Protein 4DIP (pdb70)

Sequence (1201 aa):
MGALIPEEPEVKIEVLQKPFICHRKTKGGDLMLVHYEGYLEKDGSLFHSTHKHNNGQPIWFTLGILEALKGWDQGLKGMCCVGEKRKLIIPPALGYGKEEGKKGKIPPESTLIFNIDLLEIRNGPMGALIPEPEVKIEEVLQKPFICHRKTKGGDLMLVHYEGYLEKDGSLFHSTHKHNNGQPIWFTLGILEALKGWDQGLKGMCCVGEKRKLIIPPALGYGKEGKGKIPPESTLIFNIDLLEEIRNGPGALIPEPEVKIEVLQKPFFICHRKTKGGDLMLVHYEGYLEKDGSLFHSTHKHNNGQPIWFTLGILEALKGWDQGLKGMCVGEKRKLIIPPALGYGKEGKKGKIPPESTLIFNIDLLEIRNGPGALIPEPEVKKIEVLQKPFICHRKTKGGDLMLVHYEGYLEKDGSLFHSTHKHNNGQPIWFTLGILEALKGWDQGLKGMCCVGEKRKLIIPPALGYGKEGKGKIPPESTLIFNIDLLEIRNGPGALIPEPEVVKIEVLQKPFICHRKTKGGDLMLVHYEGYLEKDGSLFHSTHKHNNGQQPIWFTLGILEALKGWDQGLKGMCCVGEKRKLIIPPALGYGKEGKGKIPPESTLIFNIDLLEIRNGPGALIPEPEVVKIEVLQKPFICHHRKTKGGDLMLVHYEGYLEKDGSLFHSTHKHNNGQPIWFTLGILEALKGWDQGLKGMCVGEKRKLIIPPALGYGKEGKGKIPPESSTLIFNIDLLEIRNGPGALIPEPEVVKKIEVLQKPFICHRKTKGGDLMLVHYEGYLEKDGSLFHSTHKHNNNGQPIWFTLGILEALKGWDQGLKGMCVGEKRKLIIPPALGYGKEGKGKIPPESTLIFNIDLLEIRNGPGALIPEPEVKIEVLQKPFICHRKTKGGDLMLVHYEGYLEKDGSLFHSTHKHNNGQPIWFTLGILEALKGWDQGLKGMCVGEKRKLIIPPALGYGKEGKGKIPPESTLIFNIDLLEIRNGSMGALIPEPEVKIEVLQKPFICHRKTKGGDLMLVHYEGYLEKDGSLFHSTHKHNNGQPIWFTLGILEALKGWDQGLKGMCCVGEKRKLIIPPALGYGKEGKGKIPPESTLIFNIDLLEIRNGGALIPEPEVVKIEVLQKPFICHRKTKGGDLMLVHYEGYLEKDGSLFHSTHKHNNGQPIWFTLGILEALKGWDQGLKGMCCVGEKRKLIIPPALGYGKEGKGKIPPESTLIFNIDLLEIRNG

GO terms:
  GO:0005788 endoplasmic reticulum lumen (C, TAS)
  GO:0005515 protein binding (F, IPI)
  GO:0003755 peptidyl-prolyl cis-trans isomerase activity (F, EXP)

InterPro domains:
  IPR001179 FKBP-type peptidyl-prolyl cis-trans isomerase domain [PF00254] (38-132)
  IPR001179 FKBP-type peptidyl-prolyl cis-trans isomerase domain [PS50059] (45-135)
  IPR002048 EF-hand domain [PS50222] (135-170)
  IPR002048 EF-hand domain [PS50222] (179-211)
  IPR011992 EF-hand domain pair [SSF47473] (112-205)
  IPR018247 EF-Hand 1, calcium-binding site [PS00018] (192-204)
  IPR046357 Peptidyl-prolyl cis-trans isomerase domain superfamily [G3DSA:3.10.50.40] (16-137)
  IPR052273 Peptidyl-prolyl cis-trans isomerase FKBP [PTHR46222] (11-211)

B-factor: mean 20.37, std 9.78, range [6.03, 102.97]

Nearest PDB structures (foldseek):
  4dip-assembly8_H  TM=1.003E+00  e=5.293E-23  Homo sapiens
  4msp-assembly1_B  TM=9.645E-01  e=1.695E-21  Homo sapiens
  8pja-assembly1_A  TM=9.223E-01  e=4.674E-10  Homo sapiens
  8ba6-assembly1_A  TM=9.110E-01  e=1.593E-09  Homo sapiens
  8pc2-assembly2_H  TM=9.230E-01  e=2.716E-09  Homo sapiens

Structure (mmCIF, N/CA/C/O backbone):
data_4DIP
#
_entry.id   4DIP
#
_cell.length_a   63.120
_cell.length_b   64.060
_cell.length_c   80.810
_cell.angle_alpha   81.23
_cell.angle_beta   75.21
_cell.angle_gamma   73.38
#
_symmetry.space_group_name_H-M   'P 1'
#
loop_
_entity.id
_entity.type
_entity.pdbx_description
1 polymer 'Peptidyl-prolyl cis-trans isomerase FKBP14'
2 non-polymer 'SODIUM ION'
3 non-polymer 'PHOSPHATE ION'
4 water water
#
loop_
_atom_site.group_PDB
_atom_site.id
_atom_site.type_symbol
_atom_site.label_atom_id
_atom_site.label_alt_id
_atom_site.label_comp_id
_atom_site.label_asym_id
_atom_site.label_entity_id
_atom_site.label_seq_id
_atom_site.pdbx_PDB_ins_code
_atom_site.Cartn_x
_atom_site.Cartn_y
_atom_site.Cartn_z
_atom_site.occupancy
_atom_site.B_iso_or_equiv
_atom_site.auth_seq_id
_atom_site.auth_comp_id
_atom_site.auth_asym_id
_atom_site.auth_atom_id
_atom_site.pdbx_PDB_model_num
ATOM 1 N N . MET A 1 5 ? -49.115 21.648 -60.775 1.00 37.16 18 MET A N 1
ATOM 2 C CA . MET A 1 5 ? -48.787 22.825 -61.649 1.00 36.91 18 MET A CA 1
ATOM 3 C C . MET A 1 5 ? -47.310 23.230 -61.658 1.00 32.03 18 MET A C 1
ATOM 4 O O . MET A 1 5 ? -46.846 24.104 -60.859 1.00 26.00 18 MET A O 1
ATOM 9 N N . GLY A 1 6 ? -46.607 22.602 -62.618 1.00 30.15 19 GLY A N 1
ATOM 10 C CA . GLY A 1 6 ? -45.190 22.870 -62.949 1.00 26.22 19 GLY A CA 1
ATOM 11 C C . GLY A 1 6 ? -44.842 24.344 -63.109 1.00 20.97 19 GLY A C 1
ATOM 12 O O . GLY A 1 6 ? -43.728 24.753 -62.788 1.00 18.20 19 GLY A O 1
ATOM 13 N N . ALA A 1 7 ? -45.791 25.137 -63.608 1.00 18.84 20 ALA A N 1
ATOM 14 C CA . ALA A 1 7 ? -45.529 26.536 -63.862 1.00 17.94 20 ALA A CA 1
ATOM 15 C C . ALA A 1 7 ? -45.158 27.318 -62.596 1.00 16.52 20 ALA A C 1
ATOM 16 O O . ALA A 1 7 ? -44.447 28.336 -62.671 1.00 16.78 20 ALA A O 1
ATOM 18 N N . LEU A 1 8 ? -45.624 26.848 -61.439 1.00 15.53 21 LEU A N 1
ATOM 19 C CA . LEU A 1 8 ? -45.385 27.524 -60.134 1.00 16.00 21 LEU A CA 1
ATOM 20 C C . LEU A 1 8 ? -44.193 26.950 -59.337 1.00 15.02 21 LEU A C 1
ATOM 21 O O . LEU A 1 8 ? -43.998 27.304 -58.173 1.00 15.93 21 LEU A O 1
ATOM 26 N N . ILE A 1 9 ? -43.445 26.029 -59.935 1.00 14.57 22 ILE A N 1
ATOM 27 C CA . ILE A 1 9 ? -42.296 25.426 -59.258 1.00 14.19 22 ILE A CA 1
ATOM 28 C C . ILE A 1 9 ? -41.055 26.207 -59.713 1.00 13.68 22 ILE A C 1
ATOM 29 O O . ILE A 1 9 ? -40.743 26.204 -60.894 1.00 13.60 22 ILE A O 1
ATOM 34 N N . PRO A 1 10 ? -40.368 26.847 -58.792 1.00 13.55 23 PRO A N 1
ATOM 35 C CA . PRO A 1 10 ? -39.183 27.583 -59.182 1.00 13.78 23 PRO A CA 1
ATOM 36 C C . PRO A 1 10 ? -37.969 26.642 -59.453 1.00 13.79 23 PRO A C 1
ATOM 37 O O . PRO A 1 10 ? -37.962 25.486 -59.034 1.00 13.81 23 PRO A O 1
ATOM 41 N N . GLU A 1 11 ? -37.012 27.134 -60.198 1.00 14.61 24 GLU A N 1
ATOM 42 C CA A GLU A 1 11 ? -35.749 26.436 -60.413 0.50 15.73 24 GLU A CA 1
ATOM 43 C CA B GLU A 1 11 ? -35.740 26.431 -60.407 0.50 16.06 24 GLU A CA 1
ATOM 44 C C . GLU A 1 11 ? -34.969 26.393 -59.081 1.00 14.79 24 GLU A C 1
ATOM 45 O O . GLU A 1 11 ? -35.039 27.329 -58.309 1.00 13.37 24 GLU A O 1
ATOM 56 N N . PRO A 1 12 ? -34.261 25.292 -58.811 1.00 15.31 25 PRO A N 1
ATOM 57 C CA . PRO A 1 12 ? -33.402 25.253 -57.634 1.00 14.98 25 PRO A CA 1
ATOM 58 C C . PRO A 1 12 ? -32.461 26.447 -57.641 1.00 14.07 25 PRO A C 1
ATOM 59 O O . PRO A 1 12 ? -31.924 26.819 -58.706 1.00 14.76 25 PRO A O 1
ATOM 63 N N . GLU A 1 13 ? -32.274 27.066 -56.486 1.00 12.99 26 GLU A N 1
ATOM 64 C CA . GLU A 1 13 ? -31.446 28.239 -56.382 1.00 13.19 26 GLU A CA 1
ATOM 65 C C . GLU A 1 13 ? -30.768 28.277 -55.004 1.00 12.53 26 GLU A C 1
ATOM 66 O O . GLU A 1 13 ? -31.378 27.909 -54.017 1.00 11.39 26 GLU A O 1
ATOM 72 N N . VAL A 1 14 ? -29.508 28.685 -54.981 1.00 12.84 27 VAL A N 1
ATOM 73 C CA . VAL A 1 14 ? -28.763 28.848 -53.722 1.00 13.54 27 VAL A CA 1
ATOM 74 C C . VAL A 1 14 ? -29.236 30.106 -52.992 1.00 14.18 27 VAL A C 1
ATOM 75 O O . VAL A 1 14 ? -29.525 31.124 -53.614 1.00 16.59 27 VAL A O 1
ATOM 79 N N . LYS A 1 15 ? -29.311 30.055 -51.665 1.00 14.63 28 LYS A N 1
ATOM 80 C CA . LYS A 1 15 ? -29.445 31.266 -50.845 1.00 15.93 28 LYS A CA 1
ATOM 81 C C . LYS A 1 15 ? -28.042 31.712 -50.441 1.00 15.78 28 LYS A C 1
ATOM 82 O O . LYS A 1 15 ? -27.263 30.932 -49.928 1.00 13.52 28 LYS A O 1
ATOM 88 N N . ILE A 1 16 ? -27.747 32.972 -50.674 1.00 18.12 29 ILE A N 1
ATOM 89 C CA . ILE A 1 16 ? -26.453 33.541 -50.358 1.00 19.76 29 ILE A CA 1
ATOM 90 C C . ILE A 1 16 ? -26.621 34.527 -49.207 1.00 22.09 29 ILE A C 1
ATOM 91 O O . ILE A 1 16 ? -27.430 35.441 -49.292 1.00 24.04 29 ILE A O 1
ATOM 96 N N . GLU A 1 17 ? -25.873 34.338 -48.131 1.00 21.53 30 GLU A N 1
ATOM 97 C CA . GLU A 1 17 ? -25.805 35.308 -47.070 1.00 25.11 30 GLU A CA 1
ATOM 98 C C . GLU A 1 17 ? -24.375 35.790 -46.979 1.00 23.54 30 GLU A C 1
ATOM 99 O O . GLU A 1 17 ? -23.449 35.000 -46.864 1.00 22.12 30 GLU A O 1
ATOM 105 N N . VAL A 1 18 ? -24.183 37.091 -46.917 1.00 20.64 31 VAL A N 1
ATOM 106 C CA . VAL A 1 18 ? -22.850 37.640 -46.745 1.00 19.43 31 VAL A CA 1
ATOM 107 C C . VAL A 1 18 ? -22.604 37.790 -45.227 1.00 20.96 31 VAL A C 1
ATOM 108 O O . VAL A 1 18 ? -23.277 38.569 -44.567 1.00 21.82 31 VAL A O 1
ATOM 112 N N . LEU A 1 19 ? -21.651 37.020 -44.703 1.00 19.57 32 LEU A N 1
ATOM 113 C CA . LEU A 1 19 ? -21.364 36.999 -43.261 1.00 20.41 32 LEU A CA 1
ATOM 114 C C . LEU A 1 19 ? -20.380 38.069 -42.874 1.00 18.84 32 LEU A C 1
ATOM 115 O O . LEU A 1 19 ? -20.508 38.660 -41.811 1.00 18.61 32 LEU A O 1
ATOM 120 N N . GLN A 1 20 ? -19.410 38.318 -43.747 1.00 17.75 33 GLN A N 1
ATOM 121 C CA . GLN A 1 20 ? -18.416 39.346 -43.539 1.00 21.08 33 GLN A CA 1
ATOM 122 C C . GLN A 1 20 ? -18.071 39.944 -44.897 1.00 19.51 33 GLN A C 1
ATOM 123 O O . GLN A 1 20 ? -17.867 39.218 -45.876 1.00 18.13 33 GLN A O 1
ATOM 129 N N . LYS A 1 21 ? -17.950 41.261 -44.971 1.00 20.99 34 LYS A N 1
ATOM 130 C CA . LYS A 1 21 ? -17.442 41.883 -46.182 1.00 24.59 34 LYS A CA 1
ATOM 131 C C . LYS A 1 21 ? -16.552 43.059 -45.801 1.00 22.70 34 LYS A C 1
ATOM 132 O O . LYS A 1 21 ? -16.972 43.909 -45.033 1.00 22.90 34 LYS A O 1
ATOM 138 N N . PRO A 1 22 ? -15.303 43.065 -46.274 1.00 25.04 35 PRO A N 1
ATOM 139 C CA . PRO A 1 22 ? -14.446 44.191 -45.902 1.00 23.35 35 PRO A CA 1
ATOM 140 C C . PRO A 1 22 ? -14.867 45.477 -46.573 1.00 23.49 35 PRO A C 1
ATOM 141 O O . PRO A 1 22 ? -15.533 45.469 -47.599 1.00 21.36 35 PRO A O 1
ATOM 145 N N . PHE A 1 23 ? -14.471 46.590 -45.981 1.00 20.43 36 PHE A N 1
ATOM 146 C CA . PHE A 1 23 ? -14.698 47.896 -46.582 1.00 21.72 36 PHE A CA 1
ATOM 147 C C . PHE A 1 23 ? -13.939 47.977 -47.923 1.00 19.77 36 PHE A C 1
ATOM 148 O O . PHE A 1 23 ? -14.443 48.511 -48.881 1.00 21.86 36 PHE A O 1
ATOM 156 N N . ILE A 1 24 ? -12.727 47.451 -47.975 1.00 20.43 37 ILE A N 1
ATOM 157 C CA . ILE A 1 24 ? -11.925 47.447 -49.203 1.00 20.06 37 ILE A CA 1
ATOM 158 C C . ILE A 1 24 ? -12.398 46.410 -50.179 1.00 22.45 37 ILE A C 1
ATOM 159 O O . ILE A 1 24 ? -12.620 45.247 -49.788 1.00 20.22 37 ILE A O 1
ATOM 164 N N . CYS A 1 25 ? -12.458 46.792 -51.452 1.00 25.00 38 CYS A N 1
ATOM 165 C CA . CYS A 1 25 ? -12.562 45.820 -52.504 1.00 25.00 38 CYS A CA 1
ATOM 166 C C . CYS A 1 25 ? -11.863 46.280 -53.783 1.00 27.34 38 CYS A C 1
ATOM 167 O O . CYS A 1 25 ? -12.326 47.218 -54.424 1.00 30.55 38 CYS A O 1
ATOM 170 N N . HIS A 1 26 ? -10.758 45.626 -54.150 1.00 24.96 39 HIS A N 1
ATOM 171 C CA . HIS A 1 26 ? -10.024 45.955 -55.382 1.00 26.17 39 HIS A CA 1
ATOM 172 C C . HIS A 1 26 ? -10.472 45.165 -56.583 1.00 27.97 39 HIS A C 1
ATOM 173 O O . HIS A 1 26 ? -10.184 45.563 -57.700 1.00 32.52 39 HIS A O 1
ATOM 180 N N . ARG A 1 27 ? -11.111 44.014 -56.378 1.00 25.74 40 ARG A N 1
ATOM 181 C CA . ARG A 1 27 ? -11.368 43.075 -57.444 1.00 25.89 40 ARG A CA 1
ATOM 182 C C . ARG A 1 27 ? -12.441 42.103 -56.986 1.00 21.90 40 ARG A C 1
ATOM 183 O O . ARG A 1 27 ? -12.446 41.674 -55.838 1.00 19.82 40 ARG A O 1
ATOM 191 N N . LYS A 1 28 ? -13.355 41.786 -57.886 1.00 22.25 41 LYS A N 1
ATOM 192 C CA . LYS A 1 28 ? -14.415 40.841 -57.594 1.00 21.98 41 LYS A CA 1
ATOM 193 C C . LYS A 1 28 ? -14.315 39.642 -58.511 1.00 21.48 41 LYS A C 1
ATOM 194 O O . LYS A 1 28 ? -13.935 39.771 -59.672 1.00 22.13 41 LYS A O 1
ATOM 200 N N . THR A 1 29 ? -14.689 38.477 -58.005 1.00 19.89 42 THR A N 1
ATOM 201 C CA . THR A 1 29 ? -14.530 37.263 -58.792 1.00 20.48 42 THR A CA 1
ATOM 202 C C . THR A 1 29 ? -15.427 37.255 -60.037 1.00 22.62 42 THR A C 1
ATOM 203 O O . THR A 1 29 ? -16.587 37.716 -60.005 1.00 20.87 42 THR A O 1
ATOM 207 N N . LYS A 1 30 ? -14.878 36.695 -61.108 1.00 26.07 43 LYS A N 1
ATOM 208 C CA . LYS A 1 30 ? -15.588 36.521 -62.372 1.00 27.38 43 LYS A CA 1
ATOM 209 C C . LYS A 1 30 ? -15.223 35.168 -62.925 1.00 26.14 43 LYS A C 1
ATOM 210 O O . LYS A 1 30 ? -14.271 34.563 -62.492 1.00 24.58 43 LYS A O 1
ATOM 216 N N . GLY A 1 31 ? -15.954 34.734 -63.944 1.00 25.16 44 GLY A N 1
ATOM 217 C CA . GLY A 1 31 ? -15.757 33.413 -64.514 1.00 23.60 44 GLY A CA 1
ATOM 218 C C . GLY A 1 31 ? -14.343 33.182 -64.973 1.00 23.31 44 GLY A C 1
ATOM 219 O O . GLY A 1 31 ? -13.738 34.043 -65.584 1.00 24.47 44 GLY A O 1
ATOM 220 N N . GLY A 1 32 ? -13.794 32.030 -64.619 1.00 23.08 45 GLY A N 1
ATOM 221 C CA . GLY A 1 32 ? -12.411 31.693 -64.955 1.00 23.70 45 GLY A CA 1
ATOM 222 C C . GLY A 1 32 ? -11.353 32.092 -63.923 1.00 22.62 45 GLY A C 1
ATOM 223 O O . GLY A 1 32 ? -10.240 31.601 -63.992 1.00 23.75 45 GLY A O 1
ATOM 224 N N . ASP A 1 33 ? -11.694 32.968 -62.973 1.00 22.86 46 ASP A N 1
ATOM 225 C CA . ASP A 1 33 ? -10.783 33.297 -61.850 1.00 21.52 46 ASP A CA 1
ATOM 226 C C . ASP A 1 33 ? -10.497 32.078 -60.973 1.00 20.94 46 ASP A C 1
ATOM 227 O O . ASP A 1 33 ? -11.371 31.212 -60.771 1.00 19.37 46 ASP A O 1
ATOM 232 N N . LEU A 1 34 ? -9.271 32.032 -60.478 1.00 22.30 47 LEU A N 1
ATOM 233 C CA . LEU A 1 34 ? -8.847 31.085 -59.487 1.00 21.63 47 LEU A CA 1
ATOM 234 C C . LEU A 1 34 ? -9.081 31.741 -58.134 1.00 22.64 47 LEU A C 1
ATOM 235 O O . LEU A 1 34 ? -8.661 32.878 -57.898 1.00 20.40 47 LEU A O 1
ATOM 240 N N . MET A 1 35 ? -9.772 31.005 -57.263 1.00 20.21 48 MET A N 1
ATOM 241 C CA . MET A 1 35 ? -10.118 31.477 -55.945 1.00 18.60 48 MET A CA 1
ATOM 242 C C . MET A 1 35 ? -9.458 30.595 -54.921 1.00 17.68 48 MET A C 1
ATOM 243 O O . MET A 1 35 ? -9.656 29.359 -54.925 1.00 18.20 48 MET A O 1
ATOM 248 N N . LEU A 1 36 ? -8.716 31.214 -54.004 1.00 17.39 49 LEU A N 1
ATOM 249 C CA . LEU A 1 36 ? -8.169 30.480 -52.884 1.00 17.86 49 LEU A CA 1
ATOM 250 C C . LEU A 1 36 ? -9.151 30.598 -51.751 1.00 15.39 49 LEU A C 1
ATOM 251 O O . LEU A 1 36 ? -9.387 31.682 -51.213 1.00 14.53 49 LEU A O 1
ATOM 256 N N . VAL A 1 37 ? -9.695 29.457 -51.333 1.00 14.98 50 VAL A N 1
ATOM 257 C CA . VAL A 1 37 ? -10.754 29.476 -50.343 1.00 14.00 50 VAL A CA 1
ATOM 258 C C . VAL A 1 37 ? -10.557 28.504 -49.190 1.00 14.60 50 VAL A C 1
ATOM 259 O O . VAL A 1 37 ? -9.945 27.429 -49.321 1.00 18.16 50 VAL A O 1
ATOM 263 N N . HIS A 1 38 ? -11.063 28.911 -48.029 1.00 14.58 51 HIS A N 1
ATOM 264 C CA . HIS A 1 38 ? -11.343 27.978 -46.944 1.00 15.19 51 HIS A CA 1
ATOM 265 C C . HIS A 1 38 ? -12.823 27.734 -46.974 1.00 14.10 51 HIS A C 1
ATOM 266 O O . HIS A 1 38 ? -13.586 28.637 -47.327 1.00 14.41 51 HIS A O 1
ATOM 273 N N . TYR A 1 39 ? -13.244 26.522 -46.638 1.00 13.38 52 TYR A N 1
ATOM 274 C CA . TYR A 1 39 ? -14.669 26.304 -46.490 1.00 12.23 52 TYR A CA 1
ATOM 275 C C . TYR A 1 39 ? -14.968 25.291 -45.423 1.00 12.72 52 TYR A C 1
ATOM 276 O O . TYR A 1 39 ? -14.099 24.476 -45.024 1.00 12.45 52 TYR A O 1
ATOM 285 N N . GLU A 1 40 ? -16.206 25.368 -44.918 1.00 12.35 53 GLU A N 1
ATOM 286 C CA . GLU A 1 40 ? -16.761 24.354 -44.074 1.00 14.07 53 GLU A CA 1
ATOM 287 C C . GLU A 1 40 ? -18.070 24.005 -44.729 1.00 12.01 53 GLU A C 1
ATOM 288 O O . GLU A 1 40 ? -18.867 24.907 -45.009 1.00 10.70 53 GLU A O 1
ATOM 294 N N . GLY A 1 41 ? -18.325 22.731 -44.908 1.00 13.11 54 GLY A N 1
ATOM 295 C CA . GLY A 1 41 ? -19.605 22.228 -45.421 1.00 13.30 54 GLY A CA 1
ATOM 296 C C . GLY A 1 41 ? -20.336 21.391 -44.394 1.00 13.46 54 GLY A C 1
ATOM 297 O O . GLY A 1 41 ? -19.758 20.513 -43.734 1.00 16.03 54 GLY A O 1
ATOM 298 N N . TYR A 1 42 ? -21.616 21.713 -44.202 1.00 13.04 55 TYR A N 1
ATOM 299 C CA . TYR A 1 42 ? -22.451 21.110 -43.209 1.00 13.56 55 TYR A CA 1
ATOM 300 C C . TYR A 1 42 ? -23.700 20.569 -43.870 1.00 12.97 55 TYR A C 1
ATOM 301 O O . TYR A 1 42 ? -24.209 21.127 -44.847 1.00 11.71 55 TYR A O 1
ATOM 310 N N . LEU A 1 43 ? -24.301 19.583 -43.229 1.00 13.55 56 LEU A N 1
ATOM 311 C CA . LEU A 1 43 ? -25.630 19.190 -43.567 1.00 13.21 56 LEU A CA 1
ATOM 312 C C . LEU A 1 43 ? -26.640 20.139 -42.923 1.00 14.41 56 LEU A C 1
ATOM 313 O O . LEU A 1 43 ? -26.618 20.411 -41.713 1.00 14.47 56 LEU A O 1
ATOM 318 N N . GLU A 1 44 ? -27.591 20.630 -43.708 1.00 14.38 57 GLU A N 1
ATOM 319 C CA . GLU A 1 44 ? -28.573 21.542 -43.146 1.00 16.65 57 GLU A CA 1
ATOM 320 C C . GLU A 1 44 ? -29.466 20.877 -42.086 1.00 19.48 57 GLU A C 1
ATOM 321 O O . GLU A 1 44 ? -29.846 21.525 -41.091 1.00 18.71 57 GLU A O 1
ATOM 327 N N . LYS A 1 45 ? -29.774 19.599 -42.272 1.00 18.83 58 LYS A N 1
ATOM 328 C CA . LYS A 1 45 ? -30.772 18.944 -41.412 1.00 22.89 58 LYS A CA 1
ATOM 329 C C . LYS A 1 45 ? -30.336 18.944 -39.951 1.00 21.85 58 LYS A C 1
ATOM 330 O O . LYS A 1 45 ? -31.157 19.153 -39.113 1.00 21.30 58 LYS A O 1
ATOM 336 N N . ASP A 1 46 ? -29.076 18.622 -39.663 1.00 19.32 59 ASP A N 1
ATOM 337 C CA . ASP A 1 46 ? -28.585 18.592 -38.281 1.00 20.53 59 ASP A CA 1
ATOM 338 C C . ASP A 1 46 ? -27.429 19.534 -37.989 1.00 20.81 59 ASP A C 1
ATOM 339 O O . ASP A 1 46 ? -26.936 19.556 -36.856 1.00 21.49 59 ASP A O 1
ATOM 344 N N . GLY A 1 47 ? -27.006 20.283 -39.005 1.00 19.06 60 GLY A N 1
ATOM 345 C CA . GLY A 1 47 ? -25.950 21.224 -38.846 1.00 17.82 60 GLY A CA 1
ATOM 346 C C . GLY A 1 47 ? -24.566 20.592 -38.744 1.00 17.91 60 GLY A C 1
ATOM 347 O O . GLY A 1 47 ? -23.598 21.274 -38.432 1.00 19.25 60 GLY A O 1
ATOM 348 N N . SER A 1 48 ? -24.459 19.291 -38.944 1.00 16.88 61 SER A N 1
ATOM 349 C CA . SER A 1 48 ? -23.205 18.593 -38.716 1.00 18.30 61 SER A CA 1
ATOM 350 C C . SER A 1 48 ? -22.223 18.876 -39.825 1.00 17.77 61 SER A C 1
ATOM 351 O O . SER A 1 48 ? -22.580 18.935 -41.021 1.00 16.33 61 SER A O 1
ATOM 354 N N . LEU A 1 49 ? -20.945 18.985 -39.462 1.00 17.92 62 LEU A N 1
ATOM 355 C CA . LEU A 1 49 ? -19.876 19.154 -40.438 1.00 19.14 62 LEU A CA 1
ATOM 356 C C . LEU A 1 49 ? -19.579 17.869 -41.253 1.00 21.20 62 LEU A C 1
ATOM 357 O O . LEU A 1 49 ? -19.307 16.824 -40.683 1.00 25.98 62 LEU A O 1
ATOM 362 N N . PHE A 1 50 ? -19.581 17.960 -42.581 1.00 22.06 63 PHE A N 1
ATOM 363 C CA . PHE A 1 50 ? -19.163 16.819 -43.437 1.00 23.04 63 PHE A CA 1
ATOM 364 C C . PHE A 1 50 ? -17.799 16.988 -44.077 1.00 30.57 63 PHE A C 1
ATOM 365 O O . PHE A 1 50 ? -17.155 15.986 -44.400 1.00 36.28 63 PHE A O 1
ATOM 373 N N . HIS A 1 51 ? -17.373 18.220 -44.325 1.00 53.31 64 HIS A N 1
ATOM 374 C CA . HIS A 1 51 ? -16.059 18.437 -44.925 1.00 51.27 64 HIS A CA 1
ATOM 375 C C . HIS A 1 51 ? -15.618 19.842 -44.703 1.00 43.85 64 HIS A C 1
ATOM 376 O O . HIS A 1 51 ? -16.391 20.777 -44.869 1.00 40.66 64 HIS A O 1
ATOM 383 N N . SER A 1 52 ? -14.374 20.018 -44.336 1.00 41.21 65 SER A N 1
ATOM 384 C CA . SER A 1 52 ? -13.801 21.353 -44.274 1.00 37.06 65 SER A CA 1
ATOM 385 C C . SER A 1 52 ? -12.326 21.327 -44.613 1.00 35.29 65 SER A C 1
ATOM 386 O O . SER A 1 52 ? -11.655 20.307 -44.471 1.00 37.58 65 SER A O 1
ATOM 389 N N . THR A 1 53 ? -11.829 22.455 -45.081 1.00 31.96 66 THR A N 1
ATOM 390 C CA . THR A 1 53 ? -10.405 22.586 -45.336 1.00 31.06 66 THR A CA 1
ATOM 391 C C . THR A 1 53 ? -9.643 22.479 -44.022 1.00 32.62 66 THR A C 1
ATOM 392 O O . THR A 1 53 ? -8.598 21.834 -43.947 1.00 33.52 66 THR A O 1
ATOM 396 N N . HIS A 1 54 ? -10.206 23.081 -42.982 1.00 33.49 67 HIS A N 1
ATOM 397 C CA . HIS A 1 54 ? -9.560 23.110 -41.657 1.00 35.87 67 HIS A CA 1
ATOM 398 C C . HIS A 1 54 ? -9.362 21.714 -41.087 1.00 38.97 67 HIS A C 1
ATOM 399 O O . HIS A 1 54 ? -8.256 21.367 -40.674 1.00 40.08 67 HIS A O 1
ATOM 406 N N . LYS A 1 55 ? -10.405 20.877 -41.149 1.00 40.77 68 LYS A N 1
ATOM 407 C CA . LYS A 1 55 ? -10.354 19.501 -40.620 1.00 44.70 68 LYS A CA 1
ATOM 408 C C . LYS A 1 55 ? -9.848 18.442 -41.629 1.00 45.60 68 LYS A C 1
ATOM 409 O O . LYS A 1 55 ? -9.074 17.579 -41.250 1.00 47.59 68 LYS A O 1
ATOM 411 N N . HIS A 1 56 ? -10.259 18.512 -42.898 1.00 44.63 69 HIS A N 1
ATOM 412 C CA . HIS A 1 56 ? -9.954 17.449 -43.879 1.00 47.23 69 HIS A CA 1
ATOM 413 C C . HIS A 1 56 ? -8.890 17.770 -44.884 1.00 46.99 69 HIS A C 1
ATOM 414 O O . HIS A 1 56 ? -8.495 16.896 -45.668 1.00 51.30 69 HIS A O 1
ATOM 421 N N . ASN A 1 57 ? -8.384 18.998 -44.873 1.00 44.43 70 ASN A N 1
ATOM 422 C CA . ASN A 1 57 ? -7.242 19.333 -45.718 1.00 44.53 70 ASN A CA 1
ATOM 423 C C . ASN A 1 57 ? -6.032 19.844 -44.927 1.00 45.65 70 ASN A C 1
ATOM 424 O O . ASN A 1 57 ? -5.295 20.722 -45.395 1.00 43.73 70 ASN A O 1
ATOM 429 N N . ASN A 1 58 ? -5.809 19.278 -43.742 1.00 47.67 71 ASN A N 1
ATOM 430 C CA . ASN A 1 58 ? -4.627 19.595 -42.931 1.00 48.39 71 ASN A CA 1
ATOM 431 C C . ASN A 1 58 ? -4.519 21.079 -42.612 1.00 44.87 71 ASN A C 1
ATOM 432 O O . ASN A 1 58 ? -3.426 21.627 -42.534 1.00 43.43 71 ASN A O 1
ATOM 437 N N . GLY A 1 59 ? -5.667 21.734 -42.474 1.00 42.28 72 GLY A N 1
ATOM 438 C CA . GLY A 1 59 ? -5.697 23.165 -42.195 1.00 40.50 72 GLY A CA 1
ATOM 439 C C . GLY A 1 59 ? -5.413 24.094 -43.362 1.00 37.22 72 GLY A C 1
ATOM 440 O O . GLY A 1 59 ? -5.388 25.305 -43.179 1.00 35.45 72 GLY A O 1
ATOM 441 N N . GLN A 1 60 ? -5.235 23.546 -44.563 1.00 36.58 73 GLN A N 1
ATOM 442 C CA . GLN A 1 60 ? -4.843 24.342 -45.735 1.00 35.93 73 GLN A CA 1
ATOM 443 C C . GLN A 1 60 ? -6.042 24.670 -46.650 1.00 32.80 73 GLN A C 1
ATOM 444 O O . GLN A 1 60 ? -6.920 23.847 -46.845 1.00 31.97 73 GLN A O 1
ATOM 450 N N . PRO A 1 61 ? -6.058 25.892 -47.207 1.00 31.65 74 PRO A N 1
ATOM 451 C CA . PRO A 1 61 ? -7.078 26.262 -48.185 1.00 30.18 74 PRO A CA 1
ATOM 452 C C . PRO A 1 61 ? -6.861 25.544 -49.507 1.00 30.83 74 PRO A C 1
ATOM 453 O O . PRO A 1 61 ? -5.796 24.903 -49.703 1.00 32.30 74 PRO A O 1
ATOM 457 N N . ILE A 1 62 ? -7.845 25.663 -50.398 1.00 29.84 75 ILE A N 1
ATOM 458 C CA . ILE A 1 62 ? -7.795 25.051 -51.708 1.00 31.77 75 ILE A CA 1
ATOM 459 C C . ILE A 1 62 ? -8.081 26.057 -52.808 1.00 31.14 75 ILE A C 1
ATOM 460 O O . ILE A 1 62 ? -8.737 27.057 -52.562 1.00 28.71 75 ILE A O 1
ATOM 465 N N . TRP A 1 63 ? -7.593 25.758 -54.018 1.00 33.01 76 TRP A N 1
ATOM 466 C CA . TRP A 1 63 ? -7.913 26.551 -55.209 1.00 33.62 76 TRP A CA 1
ATOM 467 C C . TRP A 1 63 ? -9.118 26.028 -55.914 1.00 34.21 76 TRP A C 1
ATOM 468 O O . TRP A 1 63 ? -9.230 24.836 -56.139 1.00 36.26 76 TRP A O 1
ATOM 479 N N . PHE A 1 64 ? -10.022 26.934 -56.283 1.00 33.12 77 PHE A N 1
ATOM 480 C CA . PHE A 1 64 ? -11.261 26.647 -57.024 1.00 33.76 77 PHE A CA 1
ATOM 481 C C . PHE A 1 64 ? -11.365 27.604 -58.218 1.00 35.81 77 PHE A C 1
ATOM 482 O O . PHE A 1 64 ? -11.180 28.816 -58.050 1.00 34.54 77 PHE A O 1
ATOM 490 N N . THR A 1 65 ? -11.657 27.065 -59.400 1.00 38.99 78 THR A N 1
ATOM 491 C CA . THR A 1 65 ? -11.896 27.877 -60.594 1.00 41.99 78 THR A CA 1
ATOM 492 C C . THR A 1 65 ? -13.387 28.151 -60.722 1.00 41.84 78 THR A C 1
ATOM 493 O O . THR A 1 65 ? -14.196 27.231 -60.780 1.00 41.83 78 THR A O 1
ATOM 497 N N . LEU A 1 66 ? -13.743 29.434 -60.706 1.00 18.24 79 LEU A N 1
ATOM 498 C CA . LEU A 1 66 ? -15.147 29.853 -60.774 1.00 17.11 79 LEU A CA 1
ATOM 499 C C . LEU A 1 66 ? -15.703 29.683 -62.184 1.00 18.53 79 LEU A C 1
ATOM 500 O O . LEU A 1 66 ? -15.061 30.038 -63.147 1.00 20.39 79 LEU A O 1
ATOM 505 N N . GLY A 1 67 ? -16.929 29.178 -62.270 1.00 19.07 80 GLY A N 1
ATOM 506 C CA . GLY A 1 67 ? -17.732 29.310 -63.477 1.00 22.69 80 GLY A CA 1
ATOM 507 C C . GLY A 1 67 ? -17.489 28.290 -64.560 1.00 23.51 80 GLY A C 1
ATOM 508 O O . GLY A 1 67 ? -17.853 28.541 -65.683 1.00 23.49 80 GLY A O 1
ATOM 509 N N . ILE A 1 68 ? -16.868 27.164 -64.230 1.00 22.47 81 ILE A N 1
ATOM 510 C CA . ILE A 1 68 ? -16.631 26.114 -65.210 1.00 24.89 81 ILE A CA 1
ATOM 511 C C . ILE A 1 68 ? -17.216 24.779 -64.739 1.00 24.17 81 ILE A C 1
ATOM 512 O O . ILE A 1 68 ? -16.837 23.713 -65.242 1.00 24.86 81 ILE A O 1
ATOM 517 N N . LEU A 1 69 ? -18.111 24.829 -63.757 1.00 22.50 82 LEU A N 1
ATOM 518 C CA . LEU A 1 69 ? -18.680 23.628 -63.159 1.00 21.55 82 LEU A CA 1
ATOM 519 C C . LEU A 1 69 ? -17.592 22.644 -62.708 1.00 20.50 82 LEU A C 1
ATOM 520 O O . LEU A 1 69 ? -17.700 21.446 -62.913 1.00 20.46 82 LEU A O 1
ATOM 525 N N . GLU A 1 70 ? -16.566 23.177 -62.062 1.00 20.54 83 GLU A N 1
ATOM 526 C CA . GLU A 1 70 ? -15.478 22.388 -61.498 1.00 21.60 83 GLU A CA 1
ATOM 527 C C . GLU A 1 70 ? -15.935 21.599 -60.271 1.00 20.36 83 GLU A C 1
ATOM 528 O O . GLU A 1 70 ? -15.386 20.536 -59.957 1.00 19.93 83 GLU A O 1
ATOM 534 N N . ALA A 1 71 ? -16.888 22.156 -59.536 1.00 17.33 84 ALA A N 1
ATOM 535 C CA . ALA A 1 71 ? -17.373 21.532 -58.296 1.00 15.53 84 ALA A CA 1
ATOM 536 C C . ALA A 1 71 ? -18.900 21.486 -58.278 1.00 13.17 84 ALA A C 1
ATOM 537 O O . ALA A 1 71 ? -19.527 21.216 -59.271 1.00 13.27 84 ALA A O 1
ATOM 539 N N . LEU A 1 72 ? -19.495 21.861 -57.172 1.00 12.19 85 LEU A N 1
ATOM 540 C CA . LEU A 1 72 ? -20.946 21.883 -57.069 1.00 11.72 85 LEU A CA 1
ATOM 541 C C . LEU A 1 72 ? -21.504 23.030 -57.907 1.00 11.92 85 LEU A C 1
ATOM 542 O O . LEU A 1 72 ? -20.966 24.125 -57.937 1.00 11.65 85 LEU A O 1
ATOM 547 N N . LYS A 1 73 ? -22.674 22.811 -58.500 1.00 12.93 86 LYS A N 1
ATOM 548 C CA . LYS A 1 73 ? -23.336 23.896 -59.194 1.00 14.17 86 LYS A CA 1
ATOM 549 C C . LYS A 1 73 ? -23.558 25.097 -58.280 1.00 13.51 86 LYS A C 1
ATOM 550 O O . LYS A 1 73 ? -23.487 26.222 -58.735 1.00 13.53 86 LYS A O 1
ATOM 556 N N . GLY A 1 74 ? -23.892 24.812 -57.011 1.00 12.84 87 GLY A N 1
ATOM 557 C CA . GLY A 1 74 ? -24.181 25.838 -56.018 1.00 13.50 87 GLY A CA 1
ATOM 558 C C . GLY A 1 74 ? -23.014 26.760 -55.744 1.00 12.75 87 GLY A C 1
ATOM 559 O O . GLY A 1 74 ? -23.218 27.921 -55.450 1.00 13.57 87 GLY A O 1
ATOM 560 N N . TRP A 1 75 ? -21.793 26.242 -55.842 1.00 11.81 88 TRP A N 1
ATOM 561 C CA . TRP A 1 75 ? -20.594 27.047 -55.780 1.00 11.88 88 TRP A CA 1
ATOM 562 C C . TRP A 1 75 ? -20.508 28.038 -56.921 1.00 12.63 88 TRP A C 1
ATOM 563 O O . TRP A 1 75 ? -20.189 29.214 -56.695 1.00 13.10 88 TRP A O 1
ATOM 574 N N . ASP A 1 76 ? -20.776 27.589 -58.146 1.00 13.25 89 ASP A N 1
ATOM 575 C CA . ASP A 1 76 ? -20.761 28.509 -59.282 1.00 14.72 89 ASP A CA 1
ATOM 576 C C . ASP A 1 76 ? -21.804 29.601 -59.102 1.00 15.91 89 ASP A C 1
ATOM 577 O O . ASP A 1 76 ? -21.538 30.735 -59.464 1.00 16.35 89 ASP A O 1
ATOM 582 N N . GLN A 1 77 ? -22.986 29.256 -58.562 1.00 16.57 90 GLN A N 1
ATOM 583 C CA . GLN A 1 77 ? -24.079 30.229 -58.376 1.00 17.39 90 GLN A CA 1
ATOM 584 C C . GLN A 1 77 ? -23.776 31.172 -57.226 1.00 16.96 90 GLN A C 1
ATOM 585 O O . GLN A 1 77 ? -24.232 32.311 -57.246 1.00 16.73 90 GLN A O 1
ATOM 591 N N . GLY A 1 78 ? -23.037 30.692 -56.218 1.00 15.58 91 GLY A N 1
ATOM 592 C CA . GLY A 1 78 ? -22.916 31.400 -54.940 1.00 14.32 91 GLY A CA 1
ATOM 593 C C . GLY A 1 78 ? -21.642 32.186 -54.713 1.00 12.86 91 GLY A C 1
ATOM 594 O O . GLY A 1 78 ? -21.579 32.931 -53.762 1.00 12.85 91 GLY A O 1
ATOM 595 N N . LEU A 1 79 ? -20.656 32.059 -55.593 1.00 13.02 92 LEU A N 1
ATOM 596 C CA . LEU A 1 79 ? -19.314 32.634 -55.401 1.00 13.18 92 LEU A CA 1
ATOM 597 C C . LEU A 1 79 ? -18.886 33.694 -56.457 1.00 14.37 92 LEU A C 1
ATOM 598 O O . LEU A 1 79 ? -17.703 34.060 -56.540 1.00 13.60 92 LEU A O 1
ATOM 603 N N . LYS A 1 80 ? -19.854 34.265 -57.152 1.00 16.00 93 LYS A N 1
ATOM 604 C CA . LYS A 1 80 ? -19.578 35.366 -58.126 1.00 17.99 93 LYS A CA 1
ATOM 605 C C . LYS A 1 80 ? -19.546 36.721 -57.451 1.00 19.03 93 LYS A C 1
ATOM 606 O O . LYS A 1 80 ? -20.243 36.934 -56.460 1.00 19.79 93 LYS A O 1
ATOM 612 N N . GLY A 1 81 ? -18.734 37.628 -57.971 1.00 20.42 94 GLY A N 1
ATOM 613 C CA . GLY A 1 81 ? -18.709 38.989 -57.480 1.00 20.57 94 GLY A CA 1
ATOM 614 C C . GLY A 1 81 ? -18.192 39.135 -56.048 1.00 20.07 94 GLY A C 1
ATOM 615 O O . GLY A 1 81 ? -18.555 40.075 -55.346 1.00 22.11 94 GLY A O 1
ATOM 616 N N . MET A 1 82 ? -17.324 38.213 -55.634 1.00 19.09 95 MET A N 1
ATOM 617 C CA . MET A 1 82 ? -16.830 38.137 -54.271 1.00 18.68 95 MET A CA 1
ATOM 618 C C . MET A 1 82 ? -15.452 38.794 -54.188 1.00 18.29 95 MET A C 1
ATOM 619 O O . MET A 1 82 ? -14.651 38.677 -55.116 1.00 16.63 95 MET A O 1
ATOM 624 N N . CYS A 1 83 ? -15.197 39.475 -53.071 1.00 19.36 96 CYS A N 1
ATOM 625 C CA A CYS A 1 83 ? -13.911 40.117 -52.825 0.70 20.20 96 CYS A CA 1
ATOM 626 C CA B CYS A 1 83 ? -13.887 40.099 -52.850 0.30 19.15 96 CYS A CA 1
ATOM 627 C C . CYS A 1 83 ? -13.081 39.383 -51.784 1.00 18.61 96 CYS A C 1
ATOM 628 O O . CYS A 1 83 ? -13.622 38.686 -50.922 1.00 15.17 96 CYS A O 1
ATOM 633 N N . VAL A 1 84 ? -11.776 39.578 -51.851 1.00 18.76 97 VAL A N 1
ATOM 634 C CA . VAL A 1 84 ? -10.903 39.011 -50.886 1.00 19.92 97 VAL A CA 1
ATOM 635 C C . VAL A 1 84 ? -11.296 39.501 -49.496 1.00 19.26 97 VAL A C 1
ATOM 636 O O . VAL A 1 84 ? -11.546 40.693 -49.287 1.00 19.84 97 VAL A O 1
ATOM 640 N N . GLY A 1 85 ? -11.342 38.567 -48.543 1.00 18.14 98 GLY A N 1
ATOM 641 C CA . GLY A 1 85 ? -11.757 38.851 -47.174 1.00 18.42 98 GLY A CA 1
ATOM 642 C C . GLY A 1 85 ? -13.234 38.647 -46.936 1.00 17.17 98 GLY A C 1
ATOM 643 O O . GLY A 1 85 ? -13.679 38.617 -45.798 1.00 16.19 98 GLY A O 1
ATOM 644 N N . GLU A 1 86 ? -14.008 38.473 -48.007 1.00 17.41 99 GLU A N 1
ATOM 645 C CA . GLU A 1 86 ? -15.440 38.230 -47.886 1.00 17.00 99 GLU A CA 1
ATOM 646 C C . GLU A 1 86 ? -15.675 36.799 -47.427 1.00 16.24 99 GLU A C 1
ATOM 647 O O . GLU A 1 86 ? -14.909 35.898 -47.814 1.00 16.30 99 GLU A O 1
ATOM 653 N N . LYS A 1 87 ? -16.714 36.619 -46.613 1.00 18.63 100 LYS A N 1
ATOM 654 C CA . LYS A 1 87 ? -17.150 35.299 -46.143 1.00 17.12 100 LYS A CA 1
ATOM 655 C C . LYS A 1 87 ? -18.658 35.189 -46.455 1.00 15.12 100 LYS A C 1
ATOM 656 O O . LYS A 1 87 ? -19.431 36.097 -46.152 1.00 15.18 100 LYS A O 1
ATOM 662 N N . ARG A 1 88 ? -19.035 34.111 -47.132 1.00 13.97 101 ARG A N 1
ATOM 663 C CA . ARG A 1 88 ? -20.416 33.870 -47.495 1.00 12.85 101 ARG A CA 1
ATOM 664 C C . ARG A 1 88 ? -20.889 32.554 -46.934 1.00 12.53 101 ARG A C 1
ATOM 665 O O . ARG A 1 88 ? -20.083 31.622 -46.815 1.00 13.05 101 ARG A O 1
ATOM 673 N N . LYS A 1 89 ? -22.183 32.507 -46.616 1.00 12.02 102 LYS A N 1
ATOM 674 C CA . LYS A 1 89 ? -22.884 31.286 -46.262 1.00 12.11 102 LYS A CA 1
ATOM 675 C C . LYS A 1 89 ? -23.807 30.975 -47.418 1.00 12.61 102 LYS A C 1
ATOM 676 O O . LYS A 1 89 ? -24.542 31.839 -47.864 1.00 13.27 102 LYS A O 1
ATOM 682 N N . LEU A 1 90 ? -23.651 29.776 -47.968 1.00 11.68 103 LEU A N 1
ATOM 683 C CA . LEU A 1 90 ? -24.484 29.294 -49.048 1.00 11.05 103 LEU A CA 1
ATOM 684 C C . LEU A 1 90 ? -25.381 28.214 -48.474 1.00 11.05 103 LEU A C 1
ATOM 685 O O . LEU A 1 90 ? -24.877 27.287 -47.884 1.00 10.79 103 LEU A O 1
ATOM 690 N N . ILE A 1 91 ? -26.700 28.335 -48.704 1.00 11.42 104 ILE A N 1
ATOM 691 C CA . ILE A 1 91 ? -27.628 27.236 -48.439 1.00 11.81 104 ILE A CA 1
ATOM 692 C C . ILE A 1 91 ? -27.953 26.674 -49.821 1.00 11.08 104 ILE A C 1
ATOM 693 O O . ILE A 1 91 ? -28.535 27.352 -50.674 1.00 10.73 104 ILE A O 1
ATOM 698 N N . ILE A 1 92 ? -27.529 25.432 -50.046 1.00 10.96 105 ILE A N 1
ATOM 699 C CA . ILE A 1 92 ? -27.529 24.814 -51.370 1.00 10.12 105 ILE A CA 1
ATOM 700 C C . ILE A 1 92 ? -28.522 23.637 -51.369 1.00 10.15 105 ILE A C 1
ATOM 701 O O . ILE A 1 92 ? -28.372 22.655 -50.633 1.00 9.66 105 ILE A O 1
ATOM 706 N N . PRO A 1 93 ? -29.554 23.739 -52.199 1.00 10.47 106 PRO A N 1
ATOM 707 C CA . PRO A 1 93 ? -30.510 22.614 -52.290 1.00 11.32 106 PRO A CA 1
ATOM 708 C C . PRO A 1 93 ? -29.864 21.447 -53.013 1.00 11.68 106 PRO A C 1
ATOM 709 O O . PRO A 1 93 ? -28.899 21.652 -53.757 1.00 11.02 106 PRO A O 1
ATOM 713 N N . PRO A 1 94 ? -30.385 20.225 -52.812 1.00 12.18 107 PRO A N 1
ATOM 714 C CA . PRO A 1 94 ? -29.666 19.080 -53.373 1.00 13.10 107 PRO A CA 1
ATOM 715 C C . PRO A 1 94 ? -29.427 19.116 -54.878 1.00 12.65 107 PRO A C 1
ATOM 716 O O . PRO A 1 94 ? -28.396 18.637 -55.356 1.00 13.07 107 PRO A O 1
ATOM 720 N N . ALA A 1 95 ? -30.340 19.681 -55.651 1.00 12.61 108 ALA A N 1
ATOM 721 C CA . ALA A 1 95 ? -30.136 19.745 -57.098 1.00 12.91 108 ALA A CA 1
ATOM 722 C C . ALA A 1 95 ? -28.918 20.578 -57.497 1.00 12.83 108 ALA A C 1
ATOM 723 O O . ALA A 1 95 ? -28.439 20.440 -58.613 1.00 13.23 108 ALA A O 1
ATOM 725 N N . LEU A 1 96 ? -28.450 21.435 -56.615 1.00 11.26 109 LEU A N 1
ATOM 726 C CA . LEU A 1 96 ? -27.228 22.220 -56.865 1.00 11.49 109 LEU A CA 1
ATOM 727 C C . LEU A 1 96 ? -26.066 21.719 -56.009 1.00 10.27 109 LEU A C 1
ATOM 728 O O . LEU A 1 96 ? -25.001 22.356 -55.963 1.00 10.03 109 LEU A O 1
ATOM 733 N N . GLY A 1 97 ? -26.284 20.614 -55.328 1.00 9.38 110 GLY A N 1
ATOM 734 C CA . GLY A 1 97 ? -25.252 19.958 -54.525 1.00 9.21 110 GLY A CA 1
ATOM 735 C C . GLY A 1 97 ? -25.010 18.547 -55.063 1.00 9.17 110 GLY A C 1
ATOM 736 O O . GLY A 1 97 ? -24.590 18.371 -56.181 1.00 9.39 110 GLY A O 1
ATOM 737 N N . TYR A 1 98 ? -25.241 17.562 -54.209 1.00 9.64 111 TYR A N 1
ATOM 738 C CA . TYR A 1 98 ? -24.924 16.165 -54.507 1.00 10.43 111 TYR A CA 1
ATOM 739 C C . TYR A 1 98 ? -26.146 15.351 -54.905 1.00 11.14 111 TYR A C 1
ATOM 740 O O . TYR A 1 98 ? -26.043 14.151 -55.079 1.00 11.79 111 TYR A O 1
ATOM 749 N N . GLY A 1 99 ? -27.276 16.026 -55.063 1.00 11.52 112 GLY A N 1
ATOM 750 C CA . GLY A 1 99 ? -28.454 15.453 -55.728 1.00 11.64 112 GLY A CA 1
ATOM 751 C C . GLY A 1 99 ? -29.059 14.230 -55.104 1.00 12.08 112 GLY A C 1
ATOM 752 O O . GLY A 1 99 ? -28.935 13.994 -53.916 1.00 10.93 112 GLY A O 1
ATOM 753 N N . LYS A 1 100 ? -29.679 13.406 -55.962 1.00 13.72 113 LYS A N 1
ATOM 754 C CA . LYS A 1 100 ? -30.257 12.155 -55.566 1.00 14.34 113 LYS A CA 1
ATOM 755 C C . LYS A 1 100 ? -29.160 11.123 -55.275 1.00 14.83 113 LYS A C 1
ATOM 756 O O . LYS A 1 100 ? -29.388 10.210 -54.497 1.00 15.19 113 LYS A O 1
ATOM 760 N N . GLU A 1 101 ? -27.979 11.243 -55.897 1.00 15.42 114 GLU A N 1
ATOM 761 C CA A GLU A 1 101 ? -26.931 10.263 -55.687 0.50 17.44 114 GLU A CA 1
ATOM 762 C CA B GLU A 1 101 ? -26.924 10.260 -55.687 0.50 15.90 114 GLU A CA 1
ATOM 763 C C . GLU A 1 101 ? -26.271 10.410 -54.319 1.00 16.61 114 GLU A C 1
ATOM 764 O O . GLU A 1 101 ? -25.915 9.401 -53.674 1.00 19.45 114 GLU A O 1
ATOM 775 N N . GLY A 1 102 ? -26.153 11.644 -53.842 1.00 15.15 115 GLY A N 1
ATOM 776 C CA . GLY A 1 102 ? -25.357 11.912 -52.644 1.00 14.36 115 GLY A CA 1
ATOM 777 C C . GLY A 1 102 ? -23.920 11.550 -52.956 1.00 15.80 115 GLY A C 1
ATOM 778 O O . GLY A 1 102 ? -23.559 11.336 -54.096 1.00 17.51 115 GLY A O 1
ATOM 779 N N A LYS A 1 103 ? -23.135 11.452 -51.905 0.50 16.26 116 LYS A N 1
ATOM 780 N N B LYS A 1 103 ? -23.091 11.475 -51.919 0.50 16.63 116 LYS A N 1
ATOM 781 C CA A LYS A 1 103 ? -21.791 11.024 -51.987 0.50 17.79 116 LYS A CA 1
ATOM 782 C CA B LYS A 1 103 ? -21.684 11.127 -52.070 0.50 18.57 116 LYS A CA 1
ATOM 783 C C A LYS A 1 103 ? -21.467 10.595 -50.556 0.50 18.85 116 LYS A C 1
ATOM 784 C C B LYS A 1 103 ? -21.066 10.973 -50.712 0.50 20.15 116 LYS A C 1
ATOM 785 O O A LYS A 1 103 ? -22.324 10.639 -49.662 0.50 18.27 116 LYS A O 1
ATOM 786 O O B LYS A 1 103 ? -21.165 11.894 -49.939 0.50 22.85 116 LYS A O 1
ATOM 797 N N . GLY A 1 104 ? -20.399 9.853 -50.446 1.00 21.26 117 GLY A N 1
ATOM 798 C CA . GLY A 1 104 ? -19.601 9.690 -49.237 1.00 23.15 117 GLY A CA 1
ATOM 799 C C . GLY A 1 104 ? -20.325 9.979 -47.936 1.00 23.10 117 GLY A C 1
ATOM 800 O O . GLY A 1 104 ? -21.155 9.219 -47.534 1.00 28.64 117 GLY A O 1
ATOM 801 N N . LYS A 1 105 ? -20.065 11.148 -47.355 1.00 22.43 118 LYS A N 1
ATOM 802 C CA . LYS A 1 105 ? -20.704 11.592 -46.087 1.00 25.54 118 LYS A CA 1
ATOM 803 C C . LYS A 1 105 ? -22.017 12.344 -46.287 1.00 22.45 118 LYS A C 1
ATOM 804 O O . LYS A 1 105 ? -22.536 12.943 -45.337 1.00 34.40 118 LYS A O 1
ATOM 810 N N . ILE A 1 106 ? -22.516 12.346 -47.516 1.00 18.15 119 ILE A N 1
ATOM 811 C CA . ILE A 1 106 ? -23.771 13.060 -47.856 1.00 15.34 119 ILE A CA 1
ATOM 812 C C . ILE A 1 106 ? -24.864 12.169 -48.404 1.00 15.22 119 ILE A C 1
ATOM 813 O O . ILE A 1 106 ? -24.724 11.589 -49.475 1.00 14.38 119 ILE A O 1
ATOM 818 N N . PRO A 1 107 ? -25.975 12.059 -47.656 1.00 16.30 120 PRO A N 1
ATOM 819 C CA . PRO A 1 107 ? -27.090 11.259 -48.118 1.00 18.43 120 PRO A CA 1
ATOM 820 C C . PRO A 1 107 ? -27.793 11.879 -49.323 1.00 16.16 120 PRO A C 1
ATOM 821 O O . PRO A 1 107 ? -27.618 13.063 -49.585 1.00 12.67 120 PRO A O 1
ATOM 825 N N . PRO A 1 108 ? -28.553 11.069 -50.074 1.00 17.60 121 PRO A N 1
ATOM 826 C CA . PRO A 1 108 ? -29.408 11.588 -51.110 1.00 16.34 121 PRO A CA 1
ATOM 827 C C . PRO A 1 108 ? -30.271 12.734 -50.618 1.00 17.18 121 PRO A C 1
ATOM 828 O O . PRO A 1 108 ? -30.696 12.747 -49.451 1.00 13.93 121 PRO A O 1
ATOM 832 N N . GLU A 1 109 ? -30.520 13.686 -51.498 1.00 16.16 122 GLU A N 1
ATOM 833 C CA . GLU A 1 109 ? -31.437 14.795 -51.280 1.00 15.93 122 GLU A CA 1
ATOM 834 C C . GLU A 1 109 ? -31.135 15.671 -50.105 1.00 14.51 122 GLU A C 1
ATOM 835 O O . GLU A 1 109 ? -32.040 16.110 -49.381 1.00 13.94 122 GLU A O 1
ATOM 841 N N . SER A 1 110 ? -29.856 15.924 -49.867 1.00 12.29 123 SER A N 1
ATOM 842 C CA . SER A 1 110 ? -29.433 16.716 -48.731 1.00 11.22 123 SER A CA 1
ATOM 843 C C . SER A 1 110 ? -29.310 18.181 -49.097 1.00 10.74 123 SER A C 1
ATOM 844 O O . SER A 1 110 ? -28.604 18.539 -50.060 1.00 9.77 123 SER A O 1
ATOM 847 N N . THR A 1 111 ? -29.906 19.041 -48.290 1.00 10.52 124 THR A N 1
ATOM 848 C CA . THR A 1 111 ? -29.616 20.441 -48.350 1.00 10.40 124 THR A CA 1
ATOM 849 C C . THR A 1 111 ? -28.355 20.715 -47.590 1.00 10.16 124 THR A C 1
ATOM 850 O O . THR A 1 111 ? -28.106 20.137 -46.529 1.00 10.81 124 THR A O 1
ATOM 854 N N . LEU A 1 112 ? -27.483 21.553 -48.175 1.00 10.23 125 LEU A N 1
ATOM 855 C CA . LEU A 1 112 ? -26.138 21.783 -47.636 1.00 10.40 125 LEU A CA 1
ATOM 856 C C . LEU A 1 112 ? -25.961 23.224 -47.199 1.00 10.85 125 LEU A C 1
ATOM 857 O O . LEU A 1 112 ? -26.580 24.120 -47.764 1.00 11.00 125 LEU A O 1
ATOM 862 N N . ILE A 1 113 ? -25.080 23.442 -46.235 1.00 10.91 126 ILE A N 1
ATOM 863 C CA . ILE A 1 113 ? -24.650 24.795 -45.847 1.00 10.89 126 ILE A CA 1
ATOM 864 C C . ILE A 1 113 ? -23.141 24.865 -46.024 1.00 10.28 126 ILE A C 1
ATOM 865 O O . ILE A 1 113 ? -22.429 24.033 -45.491 1.00 11.42 126 ILE A O 1
ATOM 870 N N . PHE A 1 114 ? -22.662 25.860 -46.735 1.00 10.39 127 PHE A N 1
ATOM 871 C CA . PHE A 1 114 ? -21.194 26.090 -46.863 1.00 10.12 127 PHE A CA 1
ATOM 872 C C . PHE A 1 114 ? -20.864 27.488 -46.377 1.00 10.13 127 PHE A C 1
ATOM 873 O O . PHE A 1 114 ? -21.615 28.408 -46.653 1.00 9.88 127 PHE A O 1
ATOM 881 N N . ASN A 1 115 ? -19.845 27.622 -45.531 1.00 10.20 128 ASN A N 1
ATOM 882 C CA . ASN A 1 115 ? -19.267 28.888 -45.178 1.00 11.13 128 ASN A CA 1
ATOM 883 C C . ASN A 1 115 ? -17.978 28.893 -45.953 1.00 11.37 128 ASN A C 1
ATOM 884 O O . ASN A 1 115 ? -17.139 27.995 -45.778 1.00 11.35 128 ASN A O 1
ATOM 889 N N . ILE A 1 116 ? -17.796 29.923 -46.769 1.00 11.34 129 ILE A N 1
ATOM 890 C CA . ILE A 1 116 ? -16.683 29.973 -47.653 1.00 10.81 129 ILE A CA 1
ATOM 891 C C . ILE A 1 116 ? -16.017 31.336 -47.469 1.00 11.64 129 ILE A C 1
ATOM 892 O O . ILE A 1 116 ? -16.729 32.351 -47.526 1.00 11.85 129 ILE A O 1
ATOM 897 N N . ASP A 1 117 ? -14.679 31.313 -47.251 1.00 11.40 130 ASP A N 1
ATOM 898 C CA . ASP A 1 117 ? -13.883 32.526 -47.053 1.00 13.26 130 ASP A CA 1
ATOM 899 C C . ASP A 1 117 ? -13.006 32.656 -48.253 1.00 12.71 130 ASP A C 1
ATOM 900 O O . ASP A 1 117 ? -12.296 31.705 -48.580 1.00 11.92 130 ASP A O 1
ATOM 905 N N . LEU A 1 118 ? -13.005 33.821 -48.882 1.00 12.79 131 LEU A N 1
ATOM 906 C CA . LEU A 1 118 ? -12.100 34.069 -50.012 1.00 13.62 131 LEU A CA 1
ATOM 907 C C . LEU A 1 118 ? -10.811 34.739 -49.569 1.00 14.83 131 LEU A C 1
ATOM 908 O O . LEU A 1 118 ? -10.848 35.785 -48.926 1.00 15.48 131 LEU A O 1
ATOM 913 N N . LEU A 1 119 ? -9.687 34.084 -49.849 1.00 14.82 132 LEU A N 1
ATOM 914 C CA . LEU A 1 119 ? -8.366 34.525 -49.383 1.00 15.18 132 LEU A CA 1
ATOM 915 C C . LEU A 1 119 ? -7.647 35.304 -50.442 1.00 15.91 132 LEU A C 1
ATOM 916 O O . LEU A 1 119 ? -7.017 36.312 -50.139 1.00 17.07 132 LEU A O 1
ATOM 921 N N . GLU A 1 120 ? -7.722 34.811 -51.668 1.00 16.81 133 GLU A N 1
ATOM 922 C CA . GLU A 1 120 ? -6.922 35.340 -52.765 1.00 19.08 133 GLU A CA 1
ATOM 923 C C . GLU A 1 120 ? -7.651 35.078 -54.076 1.00 18.20 133 GLU A C 1
ATOM 924 O O . GLU A 1 120 ? -8.350 34.084 -54.241 1.00 16.98 133 GLU A O 1
ATOM 930 N N . ILE A 1 121 ? -7.453 35.985 -55.029 1.00 19.66 134 ILE A N 1
ATOM 931 C CA . ILE A 1 121 ? -7.920 35.792 -56.392 1.00 18.88 134 ILE A CA 1
ATOM 932 C C . ILE A 1 121 ? -6.697 35.814 -57.306 1.00 20.24 134 ILE A C 1
ATOM 933 O O . ILE A 1 121 ? -5.845 36.710 -57.175 1.00 20.93 134 ILE A O 1
ATOM 938 N N . ARG A 1 122 ? -6.653 34.896 -58.273 1.00 21.24 135 ARG A N 1
ATOM 939 C CA . ARG A 1 122 ? -5.661 34.963 -59.351 1.00 23.80 135 ARG A CA 1
ATOM 940 C C . ARG A 1 122 ? -6.329 34.789 -60.709 1.00 25.93 135 ARG A C 1
ATOM 941 O O . ARG A 1 122 ? -7.417 34.186 -60.815 1.00 27.18 135 ARG A O 1
ATOM 949 N N . ASN A 1 123 ? -5.688 35.322 -61.742 1.00 27.58 136 ASN A N 1
ATOM 950 C CA . ASN A 1 123 ? -6.098 35.077 -63.117 1.00 29.86 136 ASN A CA 1
ATOM 951 C C . ASN A 1 123 ? -6.028 33.591 -63.399 1.00 30.03 136 ASN A C 1
ATOM 952 O O . ASN A 1 123 ? -5.132 32.904 -62.914 1.00 26.92 136 ASN A O 1
ATOM 957 N N . GLY A 1 124 ? -7.019 33.081 -64.128 1.00 32.40 137 GLY A N 1
ATOM 958 C CA . GLY A 1 124 ? -7.063 31.668 -64.514 1.00 36.69 137 GLY A CA 1
ATOM 959 C C . GLY A 1 124 ? -6.387 31.490 -65.871 1.00 44.11 137 GLY A C 1
ATOM 960 O O . GLY A 1 124 ? -6.077 32.485 -66.510 1.00 49.01 137 GLY A O 1
ATOM 961 N N . PRO A 1 125 ? -6.162 30.233 -66.329 1.00 51.11 138 PRO A N 1
ATOM 962 C CA . PRO A 1 125 ? -5.667 30.060 -67.705 1.00 59.17 138 PRO A CA 1
ATOM 963 C C . PRO A 1 125 ? -6.790 30.198 -68.723 1.00 62.12 138 PRO A C 1
ATOM 964 O O . PRO A 1 125 ? -7.892 29.706 -68.479 1.00 69.36 138 PRO A O 1
ATOM 968 N N . MET B 1 5 ? -42.946 41.402 -14.218 1.00 35.15 18 MET B N 1
ATOM 969 C CA . MET B 1 5 ? -43.033 40.586 -15.491 1.00 35.37 18 MET B CA 1
ATOM 970 C C . MET B 1 5 ? -42.730 41.492 -16.729 1.00 28.46 18 MET B C 1
ATOM 971 O O . MET B 1 5 ? -43.026 42.687 -16.759 1.00 21.02 18 MET B O 1
ATOM 976 N N . GLY B 1 6 ? -42.058 40.912 -17.709 1.00 31.67 19 GLY B N 1
ATOM 977 C CA . GLY B 1 6 ? -41.582 41.605 -18.921 1.00 31.53 19 GLY B CA 1
ATOM 978 C C . GLY B 1 6 ? -41.078 43.028 -18.832 1.00 25.16 19 GLY B C 1
ATOM 979 O O . GLY B 1 6 ? -39.993 43.261 -18.321 1.00 28.30 19 GLY B O 1
ATOM 980 N N . ALA B 1 7 ? -41.865 43.990 -19.330 1.00 23.62 20 ALA B N 1
ATOM 981 C CA . ALA B 1 7 ? -41.430 45.409 -19.393 1.00 23.45 20 ALA B CA 1
ATOM 982 C C . ALA B 1 7 ? -41.073 45.963 -18.002 1.00 19.85 20 ALA B C 1
ATOM 983 O O . ALA B 1 7 ? -40.327 46.931 -17.924 1.00 22.92 20 ALA B O 1
ATOM 985 N N . LEU B 1 8 ? -41.533 45.315 -16.920 1.00 16.60 21 LEU B N 1
ATOM 986 C CA . LEU B 1 8 ? -41.355 45.800 -15.536 1.00 14.60 21 LEU B CA 1
ATOM 987 C C . LEU B 1 8 ? -40.146 45.144 -14.814 1.00 14.45 21 LEU B C 1
ATOM 988 O O . LEU B 1 8 ? -39.986 45.342 -13.632 1.00 15.47 21 LEU B O 1
ATOM 993 N N . ILE B 1 9 ? -39.353 44.345 -15.508 1.00 14.48 22 ILE B N 1
ATOM 994 C CA . ILE B 1 9 ? -38.232 43.639 -14.865 1.00 15.92 22 ILE B CA 1
ATOM 995 C C . ILE B 1 9 ? -36.973 44.456 -15.016 1.00 14.97 22 ILE B C 1
ATOM 996 O O . ILE B 1 9 ? -36.546 44.673 -16.120 1.00 14.95 22 ILE B O 1
ATOM 1001 N N . PRO B 1 10 ? -36.416 44.966 -13.910 1.00 14.53 23 PRO B N 1
ATOM 1002 C CA . PRO B 1 10 ? -35.184 45.736 -14.047 1.00 15.55 23 PRO B CA 1
ATOM 1003 C C . PRO B 1 10 ? -33.949 44.822 -14.225 1.00 17.21 23 PRO B C 1
ATOM 1004 O O . PRO B 1 10 ? -33.998 43.649 -13.915 1.00 18.23 23 PRO B O 1
ATOM 1008 N N . GLU B 1 11 ? -32.855 45.392 -14.700 1.00 18.27 24 GLU B N 1
ATOM 1009 C CA . GLU B 1 11 ? -31.584 44.690 -14.732 1.00 22.65 24 GLU B CA 1
ATOM 1010 C C . GLU B 1 11 ? -30.997 44.566 -13.332 1.00 23.46 24 GLU B C 1
ATOM 1011 O O . GLU B 1 11 ? -31.081 45.479 -12.553 1.00 21.16 24 GLU B O 1
ATOM 1017 N N . PRO B 1 12 ? -30.358 43.433 -13.032 1.00 27.15 25 PRO B N 1
ATOM 1018 C CA . PRO B 1 12 ? -29.570 43.304 -11.782 1.00 30.74 25 PRO B CA 1
ATOM 1019 C C . PRO B 1 12 ? -28.530 44.419 -11.597 1.00 31.28 25 PRO B C 1
ATOM 1020 O O . PRO B 1 12 ? -27.905 44.824 -12.557 1.00 30.30 25 PRO B O 1
ATOM 1024 N N . GLU B 1 13 ? -28.348 44.883 -10.365 1.00 35.10 26 GLU B N 1
ATOM 1025 C CA . GLU B 1 13 ? -27.401 45.954 -10.047 1.00 35.57 26 GLU B CA 1
ATOM 1026 C C . GLU B 1 13 ? -26.731 45.701 -8.703 1.00 31.72 26 GLU B C 1
ATOM 1027 O O . GLU B 1 13 ? -27.356 45.162 -7.796 1.00 32.08 26 GLU B O 1
ATOM 1033 N N . VAL B 1 14 ? -25.455 46.058 -8.595 1.00 28.51 27 VAL B N 1
ATOM 1034 C CA . VAL B 1 14 ? -24.741 45.986 -7.330 1.00 26.30 27 VAL B CA 1
ATOM 1035 C C . VAL B 1 14 ? -25.094 47.169 -6.470 1.00 26.29 27 VAL B C 1
ATOM 1036 O O . VAL B 1 14 ? -25.345 48.242 -7.003 1.00 26.53 27 VAL B O 1
ATOM 1040 N N . LYS B 1 15 ? -25.144 46.988 -5.156 1.00 25.88 28 LYS B N 1
ATOM 1041 C CA . LYS B 1 15 ? -25.252 48.119 -4.240 1.00 26.66 28 LYS B CA 1
ATOM 1042 C C . LYS B 1 15 ? -23.834 48.491 -3.813 1.00 24.43 28 LYS B C 1
ATOM 1043 O O . LYS B 1 15 ? -23.049 47.623 -3.415 1.00 22.71 28 LYS B O 1
ATOM 1049 N N . ILE B 1 16 ? -23.497 49.775 -3.934 1.00 23.57 29 ILE B N 1
ATOM 1050 C CA . ILE B 1 16 ? -22.158 50.241 -3.620 1.00 22.05 29 ILE B CA 1
ATOM 1051 C C . ILE B 1 16 ? -22.249 51.148 -2.388 1.00 22.58 29 ILE B C 1
ATOM 1052 O O . ILE B 1 16 ? -23.035 52.083 -2.373 1.00 23.75 29 ILE B O 1
ATOM 1057 N N . GLU B 1 17 ? -21.470 50.851 -1.361 1.00 21.92 30 GLU B N 1
ATOM 1058 C CA A GLU B 1 17 ? -21.346 51.721 -0.211 0.50 22.60 30 GLU B CA 1
ATOM 1059 C CA B GLU B 1 17 ? -21.368 51.718 -0.210 0.50 22.32 30 GLU B CA 1
ATOM 1060 C C . GLU B 1 17 ? -19.896 52.143 -0.074 1.00 20.73 30 GLU B C 1
ATOM 1061 O O . GLU B 1 17 ? -19.005 51.298 -0.096 1.00 19.39 30 GLU B O 1
ATOM 1072 N N . VAL B 1 18 ? -19.655 53.442 0.027 1.00 20.31 31 VAL B N 1
ATOM 1073 C CA . VAL B 1 18 ? -18.290 53.922 0.165 1.00 19.31 31 VAL B CA 1
ATOM 1074 C C . VAL B 1 18 ? -17.994 53.953 1.662 1.00 20.00 31 VAL B C 1
ATOM 1075 O O . VAL B 1 18 ? -18.606 54.732 2.396 1.00 21.23 31 VAL B O 1
ATOM 1079 N N . LEU B 1 19 ? -17.083 53.095 2.108 1.00 19.70 32 LEU B N 1
ATOM 1080 C CA . LEU B 1 19 ? -16.749 52.974 3.531 1.00 20.94 32 LEU B CA 1
ATOM 1081 C C . LEU B 1 19 ? -15.724 54.025 3.953 1.00 21.00 32 LEU B C 1
ATOM 1082 O O . LEU B 1 19 ? -15.759 54.505 5.074 1.00 22.26 32 LEU B O 1
ATOM 1087 N N . GLN B 1 20 ? -14.799 54.318 3.056 1.00 20.43 33 GLN B N 1
ATOM 1088 C CA . GLN B 1 20 ? -13.725 55.263 3.315 1.00 21.93 33 GLN B CA 1
ATOM 1089 C C . GLN B 1 20 ? -13.402 55.925 1.987 1.00 19.82 33 GLN B C 1
ATOM 1090 O O . GLN B 1 20 ? -13.273 55.256 0.977 1.00 17.88 33 GLN B O 1
ATOM 1096 N N . LYS B 1 21 ? -13.268 57.245 1.987 1.00 19.61 34 LYS B N 1
ATOM 1097 C CA . LYS B 1 21 ? -12.766 57.931 0.811 1.00 18.83 34 LYS B CA 1
ATOM 1098 C C . LYS B 1 21 ? -11.859 59.069 1.252 1.00 17.75 34 LYS B C 1
ATOM 1099 O O . LYS B 1 21 ? -12.257 59.893 2.064 1.00 18.50 34 LYS B O 1
ATOM 1105 N N . PRO B 1 22 ? -10.617 59.040 0.812 1.00 16.53 35 PRO B N 1
ATOM 1106 C CA . PRO B 1 22 ? -9.732 60.146 1.232 1.00 16.27 35 PRO B CA 1
ATOM 1107 C C . PRO B 1 22 ? -10.129 61.457 0.602 1.00 15.79 35 PRO B C 1
ATOM 1108 O O . PRO B 1 22 ? -10.764 61.510 -0.458 1.00 15.20 35 PRO B O 1
ATOM 1112 N N . PHE B 1 23 ? -9.735 62.537 1.233 1.00 15.54 36 PHE B N 1
ATOM 1113 C CA . PHE B 1 23 ? -9.962 63.822 0.638 1.00 15.40 36 PHE B CA 1
ATOM 1114 C C . PHE B 1 23 ? -9.149 64.008 -0.659 1.00 14.68 36 PHE B C 1
ATOM 1115 O O . PHE B 1 23 ? -9.613 64.629 -1.585 1.00 14.64 36 PHE B O 1
ATOM 1123 N N . ILE B 1 24 ? -7.920 63.505 -0.665 1.00 14.47 37 ILE B N 1
ATOM 1124 C CA . ILE B 1 24 ? -7.042 63.547 -1.857 1.00 14.20 37 ILE B CA 1
ATOM 1125 C C . ILE B 1 24 ? -7.542 62.571 -2.890 1.00 14.22 37 ILE B C 1
ATOM 1126 O O . ILE B 1 24 ? -7.853 61.405 -2.560 1.00 14.34 37 ILE B O 1
ATOM 1131 N N . CYS B 1 25 ? -7.581 63.030 -4.129 1.00 14.74 38 CYS B N 1
ATOM 1132 C CA . CYS B 1 25 ? -7.714 62.143 -5.247 1.00 15.00 38 CYS B CA 1
ATOM 1133 C C . CYS B 1 25 ? -6.966 62.668 -6.472 1.00 14.85 38 CYS B C 1
ATOM 1134 O O . CYS B 1 25 ? -7.333 63.690 -7.028 1.00 15.16 38 CYS B O 1
ATOM 1137 N N . HIS B 1 26 ? -5.920 61.960 -6.889 1.00 14.47 39 HIS B N 1
ATOM 1138 C CA . HIS B 1 26 ? -5.158 62.292 -8.111 1.00 14.93 39 HIS B CA 1
ATOM 1139 C C . HIS B 1 26 ? -5.660 61.607 -9.356 1.00 15.33 39 HIS B C 1
ATOM 1140 O O . HIS B 1 26 ? -5.282 62.010 -10.449 1.00 16.05 39 HIS B O 1
ATOM 1147 N N . ARG B 1 27 ? -6.414 60.504 -9.224 1.00 15.08 40 ARG B N 1
ATOM 1148 C CA . ARG B 1 27 ? -6.814 59.705 -10.353 1.00 15.66 40 ARG B CA 1
ATOM 1149 C C . ARG B 1 27 ? -7.937 58.771 -9.949 1.00 15.36 40 ARG B C 1
ATOM 1150 O O . ARG B 1 27 ? -7.913 58.218 -8.865 1.00 14.65 40 ARG B O 1
ATOM 1158 N N . LYS B 1 28 ? -8.913 58.598 -10.837 1.00 16.13 41 LYS B N 1
ATOM 1159 C CA . LYS B 1 28 ? -10.035 57.684 -10.599 1.00 16.79 41 LYS B CA 1
ATOM 1160 C C . LYS B 1 28 ? -10.017 56.539 -11.614 1.00 16.31 41 LYS B C 1
ATOM 1161 O O . LYS B 1 28 ? -9.672 56.735 -12.778 1.00 16.85 41 LYS B O 1
ATOM 1167 N N . THR B 1 29 ? -10.402 55.343 -11.185 1.00 15.59 42 THR B N 1
ATOM 1168 C CA . THR B 1 29 ? -10.340 54.189 -12.068 1.00 15.88 42 THR B CA 1
ATOM 1169 C C . THR B 1 29 ? -11.267 54.338 -13.277 1.00 17.13 42 THR B C 1
ATOM 1170 O O . THR B 1 29 ? -12.414 54.832 -13.159 1.00 17.25 42 THR B O 1
ATOM 1174 N N . LYS B 1 30 ? -10.780 53.859 -14.418 1.00 18.45 43 LYS B N 1
ATOM 1175 C CA . LYS B 1 30 ? -11.558 53.849 -15.682 1.00 21.00 43 LYS B CA 1
ATOM 1176 C C . LYS B 1 30 ? -11.306 52.477 -16.326 1.00 20.77 43 LYS B C 1
ATOM 1177 O O . LYS B 1 30 ? -10.397 51.720 -15.934 1.00 19.10 43 LYS B O 1
ATOM 1181 N N . GLY B 1 31 ? -12.118 52.109 -17.322 1.00 15.06 44 GLY B N 1
ATOM 1182 C CA . GLY B 1 31 ? -11.982 50.796 -17.954 1.00 15.99 44 GLY B CA 1
ATOM 1183 C C . GLY B 1 31 ? -10.584 50.571 -18.470 1.00 16.50 44 GLY B C 1
ATOM 1184 O O . GLY B 1 31 ? -10.005 51.439 -19.093 1.00 21.02 44 GLY B O 1
ATOM 1185 N N . GLY B 1 32 ? -10.056 49.385 -18.268 1.00 16.97 45 GLY B N 1
ATOM 1186 C CA . GLY B 1 32 ? -8.722 49.002 -18.725 1.00 18.47 45 GLY B CA 1
ATOM 1187 C C . GLY B 1 32 ? -7.618 49.246 -17.700 1.00 18.20 45 GLY B C 1
ATOM 1188 O O . GLY B 1 32 ? -6.519 48.703 -17.829 1.00 21.41 45 GLY B O 1
ATOM 1189 N N . ASP B 1 33 ? -7.894 50.068 -16.698 1.00 16.29 46 ASP B N 1
ATOM 1190 C CA . ASP B 1 33 ? -6.926 50.271 -15.596 1.00 15.76 46 ASP B CA 1
ATOM 1191 C C . ASP B 1 33 ? -6.629 48.973 -14.851 1.00 15.07 46 ASP B C 1
ATOM 1192 O O . ASP B 1 33 ? -7.528 48.154 -14.617 1.00 14.61 46 ASP B O 1
ATOM 1197 N N . LEU B 1 34 ? -5.386 48.869 -14.392 1.00 15.01 47 LEU B N 1
ATOM 1198 C CA . LEU B 1 34 ? -4.964 47.871 -13.444 1.00 15.42 47 LEU B CA 1
ATOM 1199 C C . LEU B 1 34 ? -5.138 48.438 -12.034 1.00 13.83 47 LEU B C 1
ATOM 1200 O O . LEU B 1 34 ? -4.679 49.550 -11.727 1.00 15.00 47 LEU B O 1
ATOM 1205 N N . MET B 1 35 ? -5.794 47.663 -11.180 1.00 13.19 48 MET B N 1
ATOM 1206 C CA . MET B 1 35 ? -6.096 48.035 -9.810 1.00 11.75 48 MET B CA 1
ATOM 1207 C C . MET B 1 35 ? -5.463 47.061 -8.856 1.00 11.41 48 MET B C 1
ATOM 1208 O O . MET B 1 35 ? -5.679 45.836 -8.969 1.00 12.25 48 MET B O 1
ATOM 1213 N N . LEU B 1 36 ? -4.644 47.569 -7.951 1.00 10.41 49 LEU B N 1
ATOM 1214 C CA . LEU B 1 36 ? -4.060 46.728 -6.913 1.00 10.64 49 LEU B CA 1
ATOM 1215 C C . LEU B 1 36 ? -5.006 46.786 -5.715 1.00 9.53 49 LEU B C 1
ATOM 1216 O O . LEU B 1 36 ? -5.160 47.838 -5.072 1.00 9.32 49 LEU B O 1
ATOM 1221 N N . VAL B 1 37 ? -5.613 45.639 -5.389 1.00 9.42 50 VAL B N 1
ATOM 1222 C CA . VAL B 1 37 ? -6.623 45.611 -4.342 1.00 8.81 50 VAL B CA 1
ATOM 1223 C C . VAL B 1 37 ? -6.401 44.543 -3.283 1.00 9.15 50 VAL B C 1
ATOM 1224 O O . VAL B 1 37 ? -5.876 43.460 -3.548 1.00 10.00 50 VAL B O 1
ATOM 1228 N N . HIS B 1 38 ? -6.837 44.859 -2.077 1.00 8.91 51 HIS B N 1
ATOM 1229 C CA . HIS B 1 38 ? -7.181 43.849 -1.076 1.00 9.09 51 HIS B CA 1
ATOM 1230 C C . HIS B 1 38 ? -8.687 43.651 -1.093 1.00 8.82 51 HIS B C 1
ATOM 1231 O O . HIS B 1 38 ? -9.447 44.610 -1.326 1.00 8.50 51 HIS B O 1
ATOM 1238 N N . TYR B 1 39 ? -9.148 42.440 -0.844 1.00 9.91 52 TYR B N 1
ATOM 1239 C CA . TYR B 1 39 ? -10.586 42.228 -0.667 1.00 10.99 52 TYR B CA 1
ATOM 1240 C C . TYR B 1 39 ? -10.895 41.110 0.308 1.00 12.39 52 TYR B C 1
ATOM 1241 O O . TYR B 1 39 ? -10.047 40.265 0.592 1.00 11.84 52 TYR B O 1
ATOM 1250 N N . GLU B 1 40 ? -12.109 41.193 0.867 1.00 13.81 53 GLU B N 1
ATOM 1251 C CA . GLU B 1 40 ? -12.706 40.116 1.636 1.00 14.85 53 GLU B CA 1
ATOM 1252 C C . GLU B 1 40 ? -14.094 39.894 1.045 1.00 12.97 53 GLU B C 1
ATOM 1253 O O . GLU B 1 40 ? -14.812 40.852 0.839 1.00 11.23 53 GLU B O 1
ATOM 1259 N N . GLY B 1 41 ? -14.427 38.641 0.744 1.00 12.85 54 GLY B N 1
ATOM 1260 C CA . GLY B 1 41 ? -15.711 38.295 0.227 1.00 12.67 54 GLY B CA 1
ATOM 1261 C C . GLY B 1 41 ? -16.435 37.401 1.212 1.00 13.17 54 GLY B C 1
ATOM 1262 O O . GLY B 1 41 ? -15.862 36.405 1.694 1.00 12.77 54 GLY B O 1
ATOM 1263 N N . TYR B 1 42 ? -17.700 37.733 1.443 1.00 13.86 55 TYR B N 1
ATOM 1264 C CA . TYR B 1 42 ? -18.558 37.050 2.392 1.00 14.68 55 TYR B CA 1
ATOM 1265 C C . TYR B 1 42 ? -19.854 36.639 1.762 1.00 16.46 55 TYR B C 1
ATOM 1266 O O . TYR B 1 42 ? -20.336 37.289 0.836 1.00 17.45 55 TYR B O 1
ATOM 1275 N N . LEU B 1 43 ? -20.450 35.594 2.306 1.00 17.97 56 LEU B N 1
ATOM 1276 C CA . LEU B 1 43 ? -21.798 35.213 1.905 1.00 20.46 56 LEU B CA 1
ATOM 1277 C C . LEU B 1 43 ? -22.785 36.034 2.712 1.00 21.76 56 LEU B C 1
ATOM 1278 O O . LEU B 1 43 ? -22.684 36.131 3.925 1.00 19.96 56 LEU B O 1
ATOM 1283 N N . GLU B 1 44 ? -23.735 36.662 2.040 1.00 23.15 57 GLU B N 1
ATOM 1284 C CA . GLU B 1 44 ? -24.725 37.453 2.748 1.00 26.65 57 GLU B CA 1
ATOM 1285 C C . GLU B 1 44 ? -25.612 36.609 3.652 1.00 27.67 57 GLU B C 1
ATOM 1286 O O . GLU B 1 44 ? -25.991 37.053 4.726 1.00 33.67 57 GLU B O 1
ATOM 1292 N N . LYS B 1 45 ? -25.868 35.374 3.250 1.00 27.54 58 LYS B N 1
ATOM 1293 C CA . LYS B 1 45 ? -26.835 34.533 3.963 1.00 32.83 58 LYS B CA 1
ATOM 1294 C C . LYS B 1 45 ? -26.421 34.243 5.406 1.00 31.72 58 LYS B C 1
ATOM 1295 O O . LYS B 1 45 ? -27.228 34.390 6.313 1.00 37.13 58 LYS B O 1
ATOM 1299 N N . ASP B 1 46 ? -25.162 33.899 5.619 1.00 28.51 59 ASP B N 1
ATOM 1300 C CA . ASP B 1 46 ? -24.669 33.634 6.978 1.00 28.69 59 ASP B CA 1
ATOM 1301 C C . ASP B 1 46 ? -23.497 34.511 7.413 1.00 26.14 59 ASP B C 1
ATOM 1302 O O . ASP B 1 46 ? -22.970 34.361 8.525 1.00 27.23 59 ASP B O 1
ATOM 1307 N N . GLY B 1 47 ? -23.072 35.425 6.552 1.00 24.62 60 GLY B N 1
ATOM 1308 C CA . GLY B 1 47 ? -21.967 36.344 6.901 1.00 21.79 60 GLY B CA 1
ATOM 1309 C C . GLY B 1 47 ? -20.581 35.721 6.852 1.00 20.98 60 GLY B C 1
ATOM 1310 O O . GLY B 1 47 ? -19.605 36.379 7.198 1.00 20.31 60 GLY B O 1
ATOM 1311 N N . SER B 1 48 ? -20.473 34.468 6.426 1.00 20.56 61 SER B N 1
ATOM 1312 C CA . SER B 1 48 ? -19.189 33.749 6.476 1.00 19.21 61 SER B CA 1
ATOM 1313 C C . SER B 1 48 ? -18.218 34.193 5.359 1.00 17.44 61 SER B C 1
ATOM 1314 O O . SER B 1 48 ? -18.642 34.535 4.256 1.00 15.65 61 SER B O 1
ATOM 1317 N N . LEU B 1 49 ? -16.930 34.208 5.683 1.00 17.01 62 LEU B N 1
ATOM 1318 C CA . LEU B 1 49 ? -15.876 34.588 4.727 1.00 16.86 62 LEU B CA 1
ATOM 1319 C C . LEU B 1 49 ? -15.661 33.443 3.758 1.00 17.11 62 LEU B C 1
ATOM 1320 O O . LEU B 1 49 ? -15.403 32.316 4.193 1.00 19.15 62 LEU B O 1
ATOM 1325 N N . PHE B 1 50 ? -15.764 33.697 2.462 1.00 14.95 63 PHE B N 1
ATOM 1326 C CA . PHE B 1 50 ? -15.418 32.665 1.493 1.00 15.96 63 PHE B CA 1
ATOM 1327 C C . PHE B 1 50 ? -14.044 32.850 0.843 1.00 15.47 63 PHE B C 1
ATOM 1328 O O . PHE B 1 50 ? -13.426 31.863 0.444 1.00 15.73 63 PHE B O 1
ATOM 1336 N N . HIS B 1 51 ? -13.575 34.086 0.706 1.00 15.16 64 HIS B N 1
ATOM 1337 C CA . HIS B 1 51 ? -12.264 34.314 0.112 1.00 14.98 64 HIS B CA 1
ATOM 1338 C C . HIS B 1 51 ? -11.749 35.675 0.476 1.00 14.39 64 HIS B C 1
ATOM 1339 O O . HIS B 1 51 ? -12.494 36.647 0.439 1.00 12.94 64 HIS B O 1
ATOM 1346 N N . SER B 1 52 ? -10.453 35.776 0.781 1.00 13.88 65 SER B N 1
ATOM 1347 C CA . SER B 1 52 ? -9.829 37.098 0.981 1.00 13.06 65 SER B CA 1
ATOM 1348 C C . SER B 1 52 ? -8.369 37.051 0.562 1.00 12.72 65 SER B C 1
ATOM 1349 O O . SER B 1 52 ? -7.709 36.004 0.648 1.00 13.96 65 SER B O 1
ATOM 1352 N N . THR B 1 53 ? -7.862 38.186 0.132 1.00 11.94 66 THR B N 1
ATOM 1353 C CA . THR B 1 53 ? -6.437 38.311 -0.139 1.00 12.12 66 THR B CA 1
ATOM 1354 C C . THR B 1 53 ? -5.635 38.062 1.186 1.00 12.49 66 THR B C 1
ATOM 1355 O O . THR B 1 53 ? -4.580 37.409 1.208 1.00 12.63 66 THR B O 1
ATOM 1359 N N . HIS B 1 54 ? -6.140 38.591 2.294 1.00 12.51 67 HIS B N 1
ATOM 1360 C CA . HIS B 1 54 ? -5.463 38.485 3.585 1.00 14.95 67 HIS B CA 1
ATOM 1361 C C . HIS B 1 54 ? -5.265 37.060 3.998 1.00 16.65 67 HIS B C 1
ATOM 1362 O O . HIS B 1 54 ? -4.161 36.674 4.420 1.00 16.33 67 HIS B O 1
ATOM 1369 N N . LYS B 1 55 ? -6.310 36.258 3.885 1.00 16.70 68 LYS B N 1
ATOM 1370 C CA . LYS B 1 55 ? -6.266 34.874 4.335 1.00 19.93 68 LYS B CA 1
ATOM 1371 C C . LYS B 1 55 ? -5.796 33.906 3.253 1.00 20.05 68 LYS B C 1
ATOM 1372 O O . LYS B 1 55 ? -5.053 32.984 3.553 1.00 22.44 68 LYS B O 1
ATOM 1378 N N . HIS B 1 56 ? -6.259 34.087 2.015 1.00 17.97 69 HIS B N 1
ATOM 1379 C CA . HIS B 1 56 ? -6.018 33.093 0.960 1.00 19.43 69 HIS B CA 1
ATOM 1380 C C . HIS B 1 56 ? -4.946 33.464 -0.024 1.00 20.22 69 HIS B C 1
ATOM 1381 O O . HIS B 1 56 ? -4.612 32.654 -0.893 1.00 20.57 69 HIS B O 1
ATOM 1388 N N . ASN B 1 57 ? -4.390 34.675 0.083 1.00 17.57 70 ASN B N 1
ATOM 1389 C CA . ASN B 1 57 ? -3.261 35.060 -0.763 1.00 17.83 70 ASN B CA 1
ATOM 1390 C C . ASN B 1 57 ? -2.038 35.468 0.040 1.00 19.73 70 ASN B C 1
ATOM 1391 O O . ASN B 1 57 ? -1.309 36.379 -0.357 1.00 20.38 70 ASN B O 1
ATOM 1396 N N . ASN B 1 58 ? -1.818 34.804 1.176 1.00 21.15 71 ASN B N 1
ATOM 1397 C CA . ASN B 1 58 ? -0.615 35.011 1.995 1.00 23.58 71 ASN B CA 1
ATOM 1398 C C . ASN B 1 58 ? -0.484 36.479 2.427 1.00 22.18 71 ASN B C 1
ATOM 1399 O O . ASN B 1 58 ? 0.630 37.015 2.519 1.00 23.30 71 ASN B O 1
ATOM 1404 N N . GLY B 1 59 ? -1.618 37.138 2.634 1.00 18.49 72 GLY B N 1
ATOM 1405 C CA . GLY B 1 59 ? -1.617 38.545 3.031 1.00 17.85 72 GLY B CA 1
ATOM 1406 C C . GLY B 1 59 ? -1.371 39.577 1.950 1.00 16.68 72 GLY B C 1
ATOM 1407 O O . GLY B 1 59 ? -1.305 40.761 2.234 1.00 15.99 72 GLY B O 1
ATOM 1408 N N . GLN B 1 60 ? -1.180 39.133 0.723 1.00 16.91 73 GLN B N 1
ATOM 1409 C CA . GLN B 1 60 ? -0.770 40.003 -0.358 1.00 17.45 73 GLN B CA 1
ATOM 1410 C C . GLN B 1 60 ? -1.953 40.437 -1.232 1.00 15.10 73 GLN B C 1
ATOM 1411 O O . GLN B 1 60 ? -2.871 39.647 -1.488 1.00 16.25 73 GLN B O 1
ATOM 1417 N N . PRO B 1 61 ? -1.937 41.691 -1.701 1.00 13.33 74 PRO B N 1
ATOM 1418 C CA . PRO B 1 61 ? -2.995 42.190 -2.609 1.00 13.06 74 PRO B CA 1
ATOM 1419 C C . PRO B 1 61 ? -2.828 41.605 -3.998 1.00 13.71 74 PRO B C 1
ATOM 1420 O O . PRO B 1 61 ? -1.803 40.905 -4.276 1.00 15.45 74 PRO B O 1
ATOM 1424 N N . ILE B 1 62 ? -3.836 41.793 -4.842 1.00 12.91 75 ILE B N 1
ATOM 1425 C CA . ILE B 1 62 ? -3.845 41.227 -6.173 1.00 14.01 75 ILE B CA 1
ATOM 1426 C C . ILE B 1 62 ? -4.127 42.307 -7.186 1.00 13.14 75 ILE B C 1
ATOM 1427 O O . ILE B 1 62 ? -4.737 43.330 -6.844 1.00 11.47 75 ILE B O 1
ATOM 1432 N N . TRP B 1 63 ? -3.663 42.097 -8.410 1.00 13.41 76 TRP B N 1
ATOM 1433 C CA . TRP B 1 63 ? -4.003 43.023 -9.526 1.00 13.13 76 TRP B CA 1
ATOM 1434 C C . TRP B 1 63 ? -5.250 42.591 -10.231 1.00 13.28 76 TRP B C 1
ATOM 1435 O O . TRP B 1 63 ? -5.418 41.417 -10.527 1.00 14.08 76 TRP B O 1
ATOM 1446 N N . PHE B 1 64 ? -6.134 43.544 -10.511 1.00 13.19 77 PHE B N 1
ATOM 1447 C CA . PHE B 1 64 ? -7.418 43.347 -11.214 1.00 14.01 77 PHE B CA 1
ATOM 1448 C C . PHE B 1 64 ? -7.548 44.382 -12.329 1.00 15.21 77 PHE B C 1
ATOM 1449 O O . PHE B 1 64 ? -7.318 45.571 -12.082 1.00 15.07 77 PHE B O 1
ATOM 1457 N N . THR B 1 65 ? -7.894 43.938 -13.534 1.00 16.35 78 THR B N 1
ATOM 1458 C CA . THR B 1 65 ? -8.133 44.850 -14.667 1.00 16.04 78 THR B CA 1
ATOM 1459 C C . THR B 1 65 ? -9.618 45.168 -14.712 1.00 16.98 78 THR B C 1
ATOM 1460 O O . THR B 1 65 ? -10.457 44.257 -14.796 1.00 17.58 78 THR B O 1
ATOM 1464 N N . LEU B 1 66 ? -9.954 46.451 -14.594 1.00 15.23 79 LEU B N 1
ATOM 1465 C CA . LEU B 1 66 ? -11.329 46.895 -14.562 1.00 14.26 79 LEU B CA 1
ATOM 1466 C C . LEU B 1 66 ? -11.940 46.857 -15.984 1.00 16.25 79 LEU B C 1
ATOM 1467 O O . LEU B 1 66 ? -11.316 47.260 -16.935 1.00 16.63 79 LEU B O 1
ATOM 1472 N N . GLY B 1 67 ? -13.166 46.385 -16.079 1.00 16.97 80 GLY B N 1
ATOM 1473 C CA . GLY B 1 67 ? -13.989 46.594 -17.253 1.00 19.54 80 GLY B CA 1
ATOM 1474 C C . GLY B 1 67 ? -13.834 45.618 -18.391 1.00 21.27 80 GLY B C 1
ATOM 1475 O O . GLY B 1 67 ? -14.221 45.943 -19.483 1.00 24.32 80 GLY B O 1
ATOM 1476 N N . ILE B 1 68 ? -13.230 44.463 -18.146 1.00 21.18 81 ILE B N 1
ATOM 1477 C CA . ILE B 1 68 ? -13.052 43.450 -19.178 1.00 23.20 81 ILE B CA 1
ATOM 1478 C C . ILE B 1 68 ? -13.660 42.122 -18.746 1.00 23.72 81 ILE B C 1
ATOM 1479 O O . ILE B 1 68 ? -13.353 41.068 -19.337 1.00 24.05 81 ILE B O 1
ATOM 1484 N N . LEU B 1 69 ? -14.519 42.152 -17.731 1.00 22.76 82 LEU B N 1
ATOM 1485 C CA . LEU B 1 69 ? -15.140 40.935 -17.172 1.00 23.14 82 LEU B CA 1
ATOM 1486 C C . LEU B 1 69 ? -14.088 39.886 -16.788 1.00 24.15 82 LEU B C 1
ATOM 1487 O O . LEU B 1 69 ? -14.231 38.697 -17.105 1.00 23.80 82 LEU B O 1
ATOM 1492 N N . GLU B 1 70 ? -13.011 40.355 -16.159 1.00 24.78 83 GLU B N 1
ATOM 1493 C CA . GLU B 1 70 ? -11.925 39.501 -15.709 1.00 28.17 83 GLU B CA 1
ATOM 1494 C C . GLU B 1 70 ? -12.355 38.661 -14.507 1.00 27.67 83 GLU B C 1
ATOM 1495 O O . GLU B 1 70 ? -11.848 37.564 -14.283 1.00 25.14 83 GLU B O 1
ATOM 1501 N N . ALA B 1 71 ? -13.267 39.212 -13.718 1.00 23.48 84 ALA B N 1
ATOM 1502 C CA . ALA B 1 71 ? -13.715 38.593 -12.462 1.00 23.13 84 ALA B CA 1
ATOM 1503 C C . ALA B 1 71 ? -15.256 38.495 -12.465 1.00 22.53 84 ALA B C 1
ATOM 1504 O O . ALA B 1 71 ? -15.838 38.059 -13.425 1.00 24.34 84 ALA B O 1
ATOM 1506 N N . LEU B 1 72 ? -15.900 38.892 -11.372 1.00 19.50 85 LEU B N 1
ATOM 1507 C CA . LEU B 1 72 ? -17.367 38.938 -11.291 1.00 17.97 85 LEU B CA 1
ATOM 1508 C C . LEU B 1 72 ? -17.918 40.154 -12.006 1.00 17.36 85 LEU B C 1
ATOM 1509 O O . LEU B 1 72 ? -17.319 41.221 -12.001 1.00 16.92 85 LEU B O 1
ATOM 1514 N N . LYS B 1 73 ? -19.090 40.015 -12.598 1.00 18.65 86 LYS B N 1
ATOM 1515 C CA . LYS B 1 73 ? -19.709 41.151 -13.245 1.00 18.78 86 LYS B CA 1
ATOM 1516 C C . LYS B 1 73 ? -19.872 42.303 -12.254 1.00 16.42 86 LYS B C 1
ATOM 1517 O O . LYS B 1 73 ? -19.743 43.464 -12.632 1.00 16.69 86 LYS B O 1
ATOM 1523 N N . GLY B 1 74 ? -20.212 41.961 -11.025 1.00 14.89 87 GLY B N 1
ATOM 1524 C CA . GLY B 1 74 ? -20.428 42.945 -9.965 1.00 14.17 87 GLY B CA 1
ATOM 1525 C C . GLY B 1 74 ? -19.223 43.779 -9.640 1.00 12.80 87 GLY B C 1
ATOM 1526 O O . GLY B 1 74 ? -19.338 44.915 -9.243 1.00 12.53 87 GLY B O 1
ATOM 1527 N 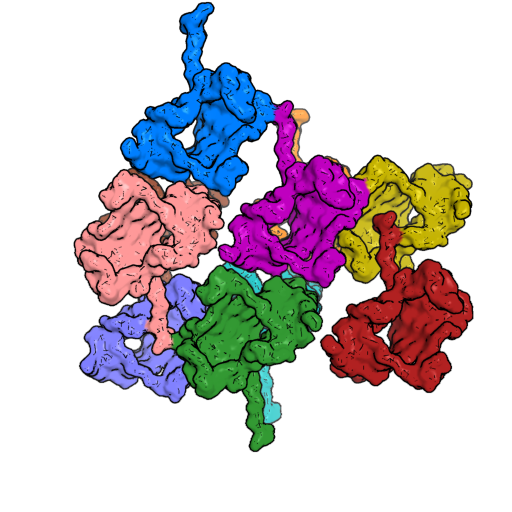N . TRP B 1 75 ? -18.029 43.201 -9.792 1.00 12.57 88 TRP B N 1
ATOM 1528 C CA . TRP B 1 75 ? -16.775 43.975 -9.682 1.00 12.04 88 TRP B CA 1
ATOM 1529 C C . TRP B 1 75 ? -16.642 45.035 -10.719 1.00 12.41 88 TRP B C 1
ATOM 1530 O O . TRP B 1 75 ? -16.260 46.172 -10.430 1.00 12.31 88 TRP B O 1
ATOM 1541 N N . ASP B 1 76 ? -16.941 44.691 -11.973 1.00 13.51 89 ASP B N 1
ATOM 1542 C CA . ASP B 1 76 ? -16.887 45.680 -13.053 1.00 14.51 89 ASP B CA 1
ATOM 1543 C C . ASP B 1 76 ? -17.881 46.800 -12.791 1.00 14.73 89 ASP B C 1
ATOM 1544 O O . ASP B 1 76 ? -17.578 47.963 -13.068 1.00 15.02 89 ASP B O 1
ATOM 1549 N N . GLN B 1 77 ? -19.046 46.462 -12.244 1.00 15.65 90 GLN B N 1
ATOM 1550 C CA . GLN B 1 77 ? -20.088 47.487 -11.983 1.00 17.35 90 GLN B CA 1
ATOM 1551 C C . GLN B 1 77 ? -19.752 48.335 -10.748 1.00 15.52 90 GLN B C 1
ATOM 1552 O O . GLN B 1 77 ? -20.166 49.478 -10.678 1.00 16.82 90 GLN B O 1
ATOM 1558 N N . GLY B 1 78 ? -19.011 47.756 -9.798 1.00 13.39 91 GLY B N 1
ATOM 1559 C CA . GLY B 1 78 ? -18.813 48.377 -8.485 1.00 12.83 91 GLY B CA 1
ATOM 1560 C C . GLY B 1 78 ? -17.502 49.108 -8.222 1.00 12.15 91 GLY B C 1
ATOM 1561 O O . GLY B 1 78 ? -17.401 49.735 -7.205 1.00 11.83 91 GLY B O 1
ATOM 1562 N N . LEU B 1 79 ? -16.546 49.046 -9.136 1.00 11.78 92 LEU B N 1
ATOM 1563 C CA . LEU B 1 79 ? -15.181 49.532 -8.911 1.00 11.76 92 LEU B CA 1
ATOM 1564 C C . LEU B 1 79 ? -14.743 50.630 -9.863 1.00 12.60 92 LEU B C 1
ATOM 1565 O O . LEU B 1 79 ? -13.551 50.922 -9.961 1.00 13.65 92 LEU B O 1
ATOM 1570 N N . LYS B 1 80 ? -15.708 51.290 -10.507 1.00 13.21 93 LYS B N 1
ATOM 1571 C CA . LYS B 1 80 ? -15.419 52.427 -11.364 1.00 14.25 93 LYS B CA 1
ATOM 1572 C C . LYS B 1 80 ? -15.306 53.724 -10.580 1.00 13.73 93 LYS B C 1
ATOM 1573 O O . LYS B 1 80 ? -15.976 53.883 -9.595 1.00 13.23 93 LYS B O 1
ATOM 1579 N N . GLY B 1 81 ? -14.469 54.631 -11.047 1.00 13.78 94 GLY B N 1
ATOM 1580 C CA . GLY B 1 81 ? -14.380 55.955 -10.460 1.00 14.46 94 GLY B CA 1
ATOM 1581 C C . GLY B 1 81 ? -13.814 55.967 -9.029 1.00 13.69 94 GLY B C 1
ATOM 1582 O O . GLY B 1 81 ? -14.112 56.865 -8.268 1.00 14.01 94 GLY B O 1
ATOM 1583 N N . MET B 1 82 ? -12.965 54.985 -8.722 1.00 13.07 95 MET B N 1
ATOM 1584 C CA . MET B 1 82 ? -12.445 54.764 -7.424 1.00 12.46 95 MET B CA 1
ATOM 1585 C C . MET B 1 82 ? -11.039 55.347 -7.346 1.00 13.12 95 MET B C 1
ATOM 1586 O O . MET B 1 82 ? -10.278 55.301 -8.318 1.00 13.46 95 MET B O 1
ATOM 1591 N N . CYS B 1 83 ? -10.718 55.930 -6.197 1.00 13.61 96 CYS B N 1
ATOM 1592 C CA A CYS B 1 83 ? -9.394 56.498 -5.951 0.50 13.70 96 CYS B CA 1
ATOM 1593 C CA B CYS B 1 83 ? -9.360 56.449 -5.986 0.50 15.22 96 CYS B CA 1
ATOM 1594 C C . CYS B 1 83 ? -8.578 55.653 -4.963 1.00 13.74 96 CYS B C 1
ATOM 1595 O O . CYS B 1 83 ? -9.121 54.939 -4.142 1.00 12.46 96 CYS B O 1
ATOM 1600 N N . VAL B 1 84 ? -7.250 55.803 -5.030 1.00 14.09 97 VAL B N 1
ATOM 1601 C CA . VAL B 1 84 ? -6.386 55.141 -4.107 1.00 14.62 97 VAL B CA 1
ATOM 1602 C C . VAL B 1 84 ? -6.738 55.558 -2.680 1.00 14.23 97 VAL B C 1
ATOM 1603 O O . VAL B 1 84 ? -6.947 56.744 -2.398 1.00 13.78 97 VAL B O 1
ATOM 1607 N N . GLY B 1 85 ? -6.791 54.563 -1.793 1.00 14.47 98 GLY B N 1
ATOM 1608 C CA . GLY B 1 85 ? -7.184 54.771 -0.401 1.00 14.76 98 GLY B CA 1
ATOM 1609 C C . GLY B 1 85 ? -8.665 54.549 -0.158 1.00 13.56 98 GLY B C 1
ATOM 1610 O O . GLY B 1 85 ? -9.110 54.525 0.960 1.00 13.52 98 GLY B O 1
ATOM 1611 N N . GLU B 1 86 ? -9.457 54.460 -1.232 1.00 13.08 99 GLU B N 1
ATOM 1612 C CA . GLU B 1 86 ? -10.876 54.297 -1.099 1.00 12.35 99 GLU B CA 1
ATOM 1613 C C . GLU B 1 86 ? -11.170 52.846 -0.748 1.00 12.12 99 GLU B C 1
ATOM 1614 O O . GLU B 1 86 ? -10.438 51.959 -1.200 1.00 11.62 99 GLU B O 1
ATOM 1620 N N . LYS B 1 87 ? -12.229 52.636 0.049 1.00 11.89 100 LYS B N 1
ATOM 1621 C CA . LYS B 1 87 ? -12.690 51.328 0.410 1.00 12.11 100 LYS B CA 1
ATOM 1622 C C . LYS B 1 87 ? -14.198 51.295 0.114 1.00 11.80 100 LYS B C 1
ATOM 1623 O O . LYS B 1 87 ? -14.929 52.196 0.549 1.00 12.01 100 LYS B O 1
ATOM 1627 N N . ARG B 1 88 ? -14.631 50.266 -0.626 1.00 11.16 101 ARG B N 1
ATOM 1628 C CA . ARG B 1 88 ? -16.044 50.090 -0.918 1.00 11.35 101 ARG B CA 1
ATOM 1629 C C . ARG B 1 88 ? -16.545 48.744 -0.418 1.00 11.70 101 ARG B C 1
ATOM 1630 O O . ARG B 1 88 ? -15.804 47.776 -0.406 1.00 11.51 101 ARG B O 1
ATOM 1638 N N . LYS B 1 89 ? -17.814 48.743 -0.026 1.00 12.49 102 LYS B N 1
ATOM 1639 C CA . LYS B 1 89 ? -18.577 47.528 0.198 1.00 13.17 102 LYS B CA 1
ATOM 1640 C C . LYS B 1 89 ? -19.493 47.336 -0.983 1.00 13.15 102 LYS B C 1
ATOM 1641 O O . LYS B 1 89 ? -20.236 48.266 -1.335 1.00 14.57 102 LYS B O 1
ATOM 1647 N N . LEU B 1 90 ? -19.416 46.165 -1.623 1.00 12.57 103 LEU B N 1
ATOM 1648 C CA . LEU B 1 90 ? -20.302 45.821 -2.742 1.00 12.63 103 LEU B CA 1
ATOM 1649 C C . LEU B 1 90 ? -21.237 44.704 -2.292 1.00 13.52 103 LEU B C 1
ATOM 1650 O O . LEU B 1 90 ? -20.781 43.728 -1.715 1.00 13.50 103 LEU B O 1
ATOM 1655 N N . ILE B 1 91 ? -22.535 44.908 -2.481 1.00 14.70 104 ILE B N 1
ATOM 1656 C CA . ILE B 1 91 ? -23.502 43.850 -2.241 1.00 15.95 104 ILE B CA 1
ATOM 1657 C C . ILE B 1 91 ? -23.941 43.398 -3.638 1.00 15.76 104 ILE B C 1
ATOM 1658 O O . ILE B 1 91 ? -24.505 44.170 -4.402 1.00 16.01 104 ILE B O 1
ATOM 1663 N N . ILE B 1 92 ? -23.585 42.166 -3.962 1.00 15.40 105 ILE B N 1
ATOM 1664 C CA . ILE B 1 92 ? -23.663 41.672 -5.325 1.00 15.49 105 ILE B CA 1
ATOM 1665 C C . ILE B 1 92 ? -24.702 40.561 -5.402 1.00 17.34 105 ILE B C 1
ATOM 1666 O O . ILE B 1 92 ? -24.545 39.513 -4.744 1.00 17.79 105 ILE B O 1
ATOM 1671 N N . PRO B 1 93 ? -25.770 40.782 -6.193 1.00 19.34 106 PRO B N 1
ATOM 1672 C CA . PRO B 1 93 ? -26.762 39.752 -6.316 1.00 21.03 106 PRO B CA 1
ATOM 1673 C C . PRO B 1 93 ? -26.185 38.593 -7.115 1.00 20.25 106 PRO B C 1
ATOM 1674 O O . PRO B 1 93 ? -25.267 38.797 -7.903 1.00 18.82 106 PRO B O 1
ATOM 1678 N N . PRO B 1 94 ? -26.764 37.385 -6.980 1.00 21.35 107 PRO B N 1
ATOM 1679 C CA . PRO B 1 94 ? -26.173 36.242 -7.678 1.00 20.70 107 PRO B CA 1
ATOM 1680 C C . PRO B 1 94 ? -26.013 36.374 -9.199 1.00 20.22 107 PRO B C 1
ATOM 1681 O O . PRO B 1 94 ? -25.026 35.874 -9.728 1.00 20.48 107 PRO B O 1
ATOM 1685 N N . ALA B 1 95 ? -26.920 37.081 -9.886 1.00 20.83 108 ALA B N 1
ATOM 1686 C CA . ALA B 1 95 ? -26.790 37.262 -11.336 1.00 21.12 108 ALA B CA 1
ATOM 1687 C C . ALA B 1 95 ? -25.521 38.039 -11.714 1.00 20.38 108 ALA B C 1
ATOM 1688 O O . ALA B 1 95 ? -25.039 37.940 -12.839 1.00 20.22 108 ALA B O 1
ATOM 1690 N N . LEU B 1 96 ? -24.954 38.808 -10.773 1.00 19.32 109 LEU B N 1
ATOM 1691 C CA . LEU B 1 96 ? -23.688 39.507 -10.998 1.00 18.39 109 LEU B CA 1
ATOM 1692 C C . LEU B 1 96 ? -22.536 38.871 -10.215 1.00 17.29 109 LEU B C 1
ATOM 1693 O O . LEU B 1 96 ? -21.423 39.447 -10.142 1.00 16.01 109 LEU B O 1
ATOM 1698 N N . GLY B 1 97 ? -22.798 37.695 -9.632 1.00 18.45 110 GLY B N 1
ATOM 1699 C CA . GLY B 1 97 ? -21.781 36.931 -8.897 1.00 18.91 110 GLY B CA 1
ATOM 1700 C C . GLY B 1 97 ? -21.599 35.554 -9.516 1.00 21.82 110 GLY B C 1
ATOM 1701 O O . GLY B 1 97 ? -21.252 35.449 -10.696 1.00 21.67 110 GLY B O 1
ATOM 1702 N N . TYR B 1 98 ? -21.851 34.507 -8.717 1.00 23.84 111 TYR B N 1
ATOM 1703 C CA . TYR B 1 98 ? -21.659 33.125 -9.160 1.00 25.51 111 TYR B CA 1
ATOM 1704 C C . TYR B 1 98 ? -22.978 32.423 -9.578 1.00 26.58 111 TYR B C 1
ATOM 1705 O O . TYR B 1 98 ? -22.998 31.211 -9.866 1.00 31.92 111 TYR B O 1
ATOM 1714 N N . GLY B 1 99 ? -24.069 33.183 -9.620 1.00 26.48 112 GLY B N 1
ATOM 1715 C CA . GLY B 1 99 ? -25.300 32.728 -10.251 1.00 27.22 112 GLY B CA 1
ATOM 1716 C C . GLY B 1 99 ? -25.981 31.508 -9.657 1.00 28.91 112 GLY B C 1
ATOM 1717 O O . GLY B 1 99 ? -25.816 31.177 -8.497 1.00 28.65 112 GLY B O 1
ATOM 1718 N N . LYS B 1 100 ? -26.755 30.827 -10.489 1.00 30.55 113 LYS B N 1
ATOM 1719 C CA . LYS B 1 100 ? -27.457 29.601 -10.106 1.00 31.32 113 LYS B CA 1
ATOM 1720 C C . LYS B 1 100 ? -26.478 28.454 -9.950 1.00 31.38 113 LYS B C 1
ATOM 1721 O O . LYS B 1 100 ? -26.727 27.501 -9.240 1.00 32.35 113 LYS B O 1
ATOM 1727 N N . GLU B 1 101 ? -25.361 28.509 -10.647 1.00 30.96 114 GLU B N 1
ATOM 1728 C CA . GLU B 1 101 ? -24.408 27.420 -10.567 1.00 32.44 114 GLU B CA 1
ATOM 1729 C C . GLU B 1 101 ? -23.617 27.423 -9.278 1.00 30.84 114 GLU B C 1
ATOM 1730 O O . GLU B 1 101 ? -23.281 26.359 -8.761 1.00 30.28 114 GLU B O 1
ATOM 1736 N N . GLY B 1 102 ? -23.320 28.610 -8.753 1.00 29.67 115 GLY B N 1
ATOM 1737 C CA . GLY B 1 102 ? -22.374 28.734 -7.660 1.00 28.78 115 GLY B CA 1
ATOM 1738 C C . GLY B 1 102 ? -21.028 28.300 -8.186 1.00 28.55 115 GLY B C 1
ATOM 1739 O O . GLY B 1 102 ? -20.823 28.156 -9.377 1.00 26.36 115 GLY B O 1
ATOM 1740 N N . LYS B 1 103 ? -20.101 28.050 -7.288 1.00 30.77 116 LYS B N 1
ATOM 1741 C CA . LYS B 1 103 ? -18.789 27.610 -7.698 1.00 33.71 116 LYS B CA 1
ATOM 1742 C C . LYS B 1 103 ? -18.114 27.014 -6.488 1.00 37.77 116 LYS B C 1
ATOM 1743 O O . LYS B 1 103 ? -17.982 27.695 -5.490 1.00 35.69 116 LYS B O 1
ATOM 1749 N N . GLY B 1 104 ? -17.671 25.766 -6.598 1.00 42.58 117 GLY B N 1
ATOM 1750 C CA . GLY B 1 104 ? -17.097 25.042 -5.455 1.00 47.89 117 GLY B CA 1
ATOM 1751 C C . GLY B 1 104 ? -17.926 25.216 -4.201 1.00 43.88 117 GLY B C 1
ATOM 1752 O O . GLY B 1 104 ? -19.104 24.869 -4.198 1.00 37.87 117 GLY B O 1
ATOM 1753 N N . LYS B 1 105 ? -17.350 25.814 -3.162 1.00 42.43 118 LYS B N 1
ATOM 1754 C CA . LYS B 1 105 ? -18.051 25.930 -1.891 1.00 43.28 118 LYS B CA 1
ATOM 1755 C C . LYS B 1 105 ? -19.087 27.052 -1.874 1.00 43.29 118 LYS B C 1
ATOM 1756 O O . LYS B 1 105 ? -19.832 27.187 -0.902 1.00 51.43 118 LYS B O 1
ATOM 1758 N N . ILE B 1 106 ? -19.145 27.872 -2.928 1.00 38.21 119 ILE B N 1
ATOM 1759 C CA . ILE B 1 106 ? -20.075 29.005 -2.941 1.00 37.19 119 ILE B CA 1
ATOM 1760 C C . ILE B 1 106 ? -21.390 28.455 -3.474 1.00 38.65 119 ILE B C 1
ATOM 1761 O O . ILE B 1 106 ? -21.452 28.041 -4.629 1.00 43.15 119 ILE B O 1
ATOM 1766 N N . PRO B 1 107 ? -22.451 28.451 -2.644 1.00 38.50 120 PRO B N 1
ATOM 1767 C CA . PRO B 1 107 ? -23.716 27.851 -3.088 1.00 37.52 120 PRO B CA 1
ATOM 1768 C C . PRO B 1 107 ? -24.449 28.611 -4.208 1.00 37.46 120 PRO B C 1
ATOM 1769 O O . PRO B 1 107 ? -24.231 29.809 -4.398 1.00 30.87 120 PRO B O 1
ATOM 1773 N N . PRO B 1 108 ? -25.347 27.914 -4.921 1.00 37.16 121 PRO B N 1
ATOM 1774 C CA . PRO B 1 108 ? -26.280 28.586 -5.816 1.00 36.76 121 PRO B CA 1
ATOM 1775 C C . PRO B 1 108 ? -27.008 29.771 -5.169 1.00 36.74 121 PRO B C 1
ATOM 1776 O O . PRO B 1 108 ? -27.319 29.747 -3.984 1.00 37.17 121 PRO B O 1
ATOM 1780 N N . GLU B 1 109 ? -27.275 30.787 -5.984 1.00 39.13 122 GLU B N 1
ATOM 1781 C CA . GLU B 1 109 ? -28.091 31.944 -5.620 1.00 37.49 122 GLU B CA 1
ATOM 1782 C C . GLU B 1 109 ? -27.585 32.687 -4.406 1.00 34.80 122 GLU B C 1
ATOM 1783 O O . GLU B 1 109 ? -28.376 33.185 -3.613 1.00 34.82 122 GLU B O 1
ATOM 1789 N N . SER B 1 110 ? -26.259 32.820 -4.297 1.00 29.69 123 SER B N 1
ATOM 1790 C CA . SER B 1 110 ? -25.670 33.478 -3.162 1.00 27.82 123 SER B CA 1
ATOM 1791 C C . SER B 1 110 ? -25.549 34.963 -3.470 1.00 25.00 123 SER B C 1
ATOM 1792 O O . SER B 1 110 ? -24.920 35.370 -4.461 1.00 24.15 123 SER B O 1
ATOM 1795 N N . THR B 1 111 ? -26.153 35.781 -2.619 1.00 24.62 124 THR B N 1
ATOM 1796 C CA . THR B 1 111 ? -25.791 37.202 -2.582 1.00 22.99 124 THR B CA 1
ATOM 1797 C C . THR B 1 111 ? -24.456 37.312 -1.861 1.00 20.50 124 THR B C 1
ATOM 1798 O O . THR B 1 111 ? -24.234 36.651 -0.839 1.00 21.05 124 THR B O 1
ATOM 1802 N N . LEU B 1 112 ? -23.579 38.155 -2.391 1.00 18.50 125 LEU B N 1
ATOM 1803 C CA . LEU B 1 112 ? -22.223 38.264 -1.887 1.00 16.50 125 LEU B CA 1
ATOM 1804 C C . LEU B 1 112 ? -22.004 39.665 -1.321 1.00 15.82 125 LEU B C 1
ATOM 1805 O O . LEU B 1 112 ? -22.612 40.634 -1.794 1.00 16.50 125 LEU B O 1
ATOM 1810 N N . ILE B 1 113 ? -21.127 39.762 -0.334 1.00 14.87 126 ILE B N 1
ATOM 1811 C CA . ILE B 1 113 ? -20.665 41.054 0.192 1.00 14.55 126 ILE B CA 1
ATOM 1812 C C . ILE B 1 113 ? -19.156 41.105 0.016 1.00 13.04 126 ILE B C 1
ATOM 1813 O O . ILE B 1 113 ? -18.454 40.208 0.481 1.00 12.76 126 ILE B O 1
ATOM 1818 N N . PHE B 1 114 ? -18.647 42.112 -0.685 1.00 12.40 127 PHE B N 1
ATOM 1819 C CA . PHE B 1 114 ? -17.195 42.301 -0.787 1.00 11.62 127 PHE B CA 1
ATOM 1820 C C . PHE B 1 114 ? -16.811 43.618 -0.139 1.00 11.69 127 PHE B C 1
ATOM 1821 O O . PHE B 1 114 ? -17.469 44.616 -0.398 1.00 12.02 127 PHE B O 1
ATOM 1829 N N . ASN B 1 115 ? -15.752 43.622 0.678 1.00 11.53 128 ASN B N 1
ATOM 1830 C CA . ASN B 1 115 ? -15.105 44.843 1.098 1.00 11.79 128 ASN B CA 1
ATOM 1831 C C . ASN B 1 115 ? -13.797 44.883 0.296 1.00 11.04 128 ASN B C 1
ATOM 1832 O O . ASN B 1 115 ? -12.983 43.948 0.317 1.00 11.22 128 ASN B O 1
ATOM 1837 N N . ILE B 1 116 ? -13.609 45.954 -0.471 1.00 10.89 129 ILE B N 1
ATOM 1838 C CA . ILE B 1 116 ? -12.498 46.058 -1.408 1.00 10.27 129 ILE B CA 1
ATOM 1839 C C . ILE B 1 116 ? -11.775 47.388 -1.159 1.00 11.05 129 ILE B C 1
ATOM 1840 O O . ILE B 1 116 ? -12.424 48.439 -1.145 1.00 10.85 129 ILE B O 1
ATOM 1845 N N . ASP B 1 117 ? -10.440 47.316 -0.957 1.00 11.59 130 ASP B N 1
ATOM 1846 C CA . ASP B 1 117 ? -9.579 48.457 -0.735 1.00 12.89 130 ASP B CA 1
ATOM 1847 C C . ASP B 1 117 ? -8.677 48.672 -1.917 1.00 11.08 130 ASP B C 1
ATOM 1848 O O . ASP B 1 117 ? -8.030 47.729 -2.365 1.00 10.23 130 ASP B O 1
ATOM 1853 N N . LEU B 1 118 ? -8.652 49.884 -2.472 1.00 10.14 131 LEU B N 1
ATOM 1854 C CA . LEU B 1 118 ? -7.788 50.174 -3.610 1.00 9.19 131 LEU B CA 1
ATOM 1855 C C . LEU B 1 118 ? -6.464 50.767 -3.122 1.00 9.60 131 LEU B C 1
ATOM 1856 O O . LEU B 1 118 ? -6.443 51.787 -2.428 1.00 9.81 131 LEU B O 1
ATOM 1861 N N . LEU B 1 119 ? -5.375 50.103 -3.484 1.00 10.08 132 LEU B N 1
ATOM 1862 C CA . LEU B 1 119 ? -4.020 50.491 -3.102 1.00 11.01 132 LEU B CA 1
ATOM 1863 C C . LEU B 1 119 ? -3.291 51.297 -4.147 1.00 11.84 132 LEU B C 1
ATOM 1864 O O . LEU B 1 119 ? -2.438 52.136 -3.809 1.00 12.81 132 LEU B O 1
ATOM 1869 N N . GLU B 1 120 ? -3.482 50.962 -5.411 1.00 11.50 133 GLU B N 1
ATOM 1870 C CA A GLU B 1 120 ? -2.714 51.559 -6.518 0.50 12.25 133 GLU B CA 1
ATOM 1871 C CA B GLU B 1 120 ? -2.730 51.608 -6.474 0.50 12.46 133 GLU B CA 1
ATOM 1872 C C . GLU B 1 120 ? -3.479 51.398 -7.814 1.00 11.65 133 GLU B C 1
ATOM 1873 O O . GLU B 1 120 ? -4.233 50.437 -7.991 1.00 10.81 133 GLU B O 1
ATOM 1884 N N . ILE B 1 121 ? -3.322 52.364 -8.705 1.00 11.77 134 ILE B N 1
ATOM 1885 C CA . ILE B 1 121 ? -3.868 52.328 -10.043 1.00 11.67 134 ILE B CA 1
ATOM 1886 C C . ILE B 1 121 ? -2.692 52.474 -11.040 1.00 13.06 134 ILE B C 1
ATOM 1887 O O . ILE B 1 121 ? -1.807 53.318 -10.851 1.00 13.43 134 ILE B O 1
ATOM 1892 N N . ARG B 1 122 ? -2.664 51.607 -12.040 1.00 14.36 135 ARG B N 1
ATOM 1893 C CA . ARG B 1 122 ? -1.714 51.703 -13.138 1.00 17.40 135 ARG B CA 1
ATOM 1894 C C . ARG B 1 122 ? -2.451 51.633 -14.466 1.00 17.60 135 ARG B C 1
ATOM 1895 O O . ARG B 1 122 ? -3.495 51.010 -14.589 1.00 15.72 135 ARG B O 1
ATOM 1903 N N . ASN B 1 123 ? -1.811 52.182 -15.504 1.00 20.22 136 ASN B N 1
ATOM 1904 C CA . ASN B 1 123 ? -2.257 51.959 -16.855 1.00 22.32 136 ASN B CA 1
ATOM 1905 C C . ASN B 1 123 ? -2.278 50.470 -17.161 1.00 23.42 136 ASN B C 1
ATOM 1906 O O . ASN B 1 123 ? -1.342 49.747 -16.832 1.00 23.59 136 ASN B O 1
ATOM 1911 N N . GLY B 1 124 ? -3.307 50.045 -17.893 1.00 24.89 137 GLY B N 1
ATOM 1912 C CA . GLY B 1 124 ? -3.387 48.689 -18.374 1.00 29.08 137 GLY B CA 1
ATOM 1913 C C . GLY B 1 124 ? -2.831 48.532 -19.753 1.00 37.94 137 GLY B C 1
ATOM 1914 O O . GLY B 1 124 ? -2.445 49.506 -20.425 1.00 38.05 137 GLY B O 1
ATOM 1915 N N . PRO B 1 125 ? -2.755 47.271 -20.153 1.00 50.02 138 PRO B N 1
ATOM 1916 C CA . PRO B 1 125 ? -3.345 46.952 -21.411 1.00 55.93 138 PRO B CA 1
ATOM 1917 C C . PRO B 1 125 ? -4.849 46.697 -21.099 1.00 60.01 138 PRO B C 1
ATOM 1918 O O . PRO B 1 125 ? -5.342 46.950 -19.954 1.00 38.92 138 PRO B O 1
ATOM 1922 N N . GLY C 1 6 ? 54.768 32.806 -10.123 1.00 43.22 19 GLY C N 1
ATOM 1923 C CA . GLY C 1 6 ? 53.720 31.806 -10.422 1.00 44.05 19 GLY C CA 1
ATOM 1924 C C . GLY C 1 6 ? 52.485 31.815 -9.527 1.00 43.98 19 GLY C C 1
ATOM 1925 O O . GLY C 1 6 ? 51.377 31.539 -9.978 1.00 43.21 19 GLY C O 1
ATOM 1926 N N . ALA C 1 7 ? 52.677 32.112 -8.246 1.00 46.41 20 ALA C N 1
ATOM 1927 C CA . ALA C 1 7 ? 51.574 32.059 -7.280 1.00 49.01 20 ALA C CA 1
ATOM 1928 C C . ALA C 1 7 ? 50.439 33.032 -7.604 1.00 45.39 20 ALA C C 1
ATOM 1929 O O . ALA C 1 7 ? 49.313 32.814 -7.209 1.00 47.71 20 ALA C O 1
ATOM 1931 N N . LEU C 1 8 ? 50.752 34.110 -8.303 1.00 41.33 21 LEU C N 1
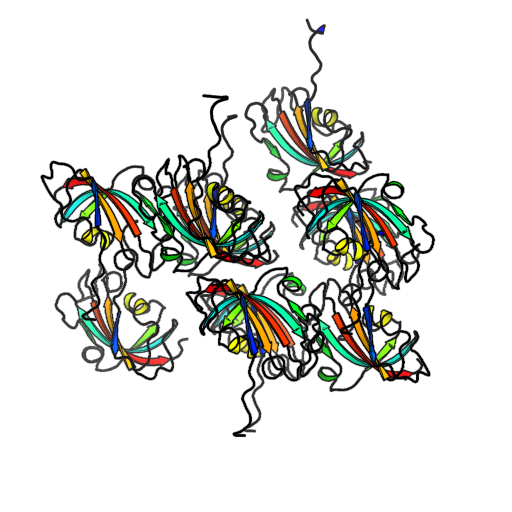ATOM 1932 C CA . LEU C 1 8 ? 49.773 35.146 -8.640 1.00 39.97 21 LEU C CA 1
ATOM 1933 C C . LEU C 1 8 ? 49.196 35.014 -10.043 1.00 36.41 21 LEU C C 1
ATOM 1934 O O . LEU C 1 8 ? 48.443 35.880 -10.484 1.00 35.75 21 LEU C O 1
ATOM 1939 N N . ILE C 1 9 ? 49.545 33.950 -10.754 1.00 35.56 22 ILE C N 1
ATOM 1940 C CA . ILE C 1 9 ? 49.001 33.720 -12.109 1.00 33.66 22 ILE C CA 1
ATOM 1941 C C . ILE C 1 9 ? 47.755 32.837 -12.026 1.00 33.84 22 ILE C C 1
ATOM 1942 O O . ILE C 1 9 ? 47.844 31.696 -11.615 1.00 36.63 22 ILE C O 1
ATOM 1947 N N . PRO C 1 10 ? 46.583 33.372 -12.374 1.00 32.24 23 PRO C N 1
ATOM 1948 C CA . PRO C 1 10 ? 45.369 32.566 -12.260 1.00 33.36 23 PRO C CA 1
ATOM 1949 C C . PRO C 1 10 ? 45.208 31.530 -13.386 1.00 32.63 23 PRO C C 1
ATOM 1950 O O . PRO C 1 10 ? 45.787 31.664 -14.449 1.00 31.12 23 PRO C O 1
ATOM 1954 N N . GLU C 1 11 ? 44.412 30.513 -13.118 1.00 35.16 24 GLU C N 1
ATOM 1955 C CA . GLU C 1 11 ? 44.015 29.570 -14.150 1.00 36.15 24 GLU C CA 1
ATOM 1956 C C . GLU C 1 11 ? 42.991 30.189 -15.120 1.00 32.91 24 GLU C C 1
ATOM 1957 O O . GLU C 1 11 ? 42.149 30.965 -14.718 1.00 31.70 24 GLU C O 1
ATOM 1963 N N . PRO C 1 12 ? 43.068 29.820 -16.399 1.00 32.50 25 PRO C N 1
ATOM 1964 C CA . PRO C 1 12 ? 42.008 30.177 -17.364 1.00 31.02 25 PRO C CA 1
ATOM 1965 C C . PRO C 1 12 ? 40.637 29.765 -16.877 1.00 30.79 25 PRO C C 1
ATOM 1966 O O . PRO C 1 12 ? 40.491 28.698 -16.280 1.00 33.62 25 PRO C O 1
ATOM 1970 N N . GLU C 1 13 ? 39.640 30.599 -17.140 1.00 28.79 26 GLU C N 1
ATOM 1971 C CA . GLU C 1 13 ? 38.329 30.315 -16.669 1.00 29.60 26 GLU C CA 1
ATOM 1972 C C . GLU C 1 13 ? 37.256 30.828 -17.661 1.00 28.61 26 GLU C C 1
ATOM 1973 O O . GLU C 1 13 ? 37.433 31.857 -18.253 1.00 27.85 26 GLU C O 1
ATOM 1979 N N . VAL C 1 14 ? 36.163 30.090 -17.788 1.00 29.69 27 VAL C N 1
ATOM 1980 C CA . VAL C 1 14 ? 35.023 30.498 -18.603 1.00 29.36 27 VAL C CA 1
ATOM 1981 C C . VAL C 1 14 ? 34.164 31.536 -17.898 1.00 30.53 27 VAL C C 1
ATOM 1982 O O . VAL C 1 14 ? 34.044 31.483 -16.679 1.00 32.65 27 VAL C O 1
ATOM 1986 N N . LYS C 1 15 ? 33.583 32.481 -18.648 1.00 30.93 28 LYS C N 1
ATOM 1987 C CA . LYS C 1 15 ? 32.557 33.381 -18.123 1.00 34.13 28 LYS C CA 1
ATOM 1988 C C . LYS C 1 15 ? 31.193 32.796 -18.472 1.00 35.11 28 LYS C C 1
ATOM 1989 O O . LYS C 1 15 ? 30.949 32.438 -19.611 1.00 33.67 28 LYS C O 1
ATOM 1992 N N . ILE C 1 16 ? 30.347 32.635 -17.463 1.00 19.67 29 ILE C N 1
ATOM 1993 C CA . ILE C 1 16 ? 29.059 32.006 -17.640 1.00 18.92 29 ILE C CA 1
ATOM 1994 C C . ILE C 1 16 ? 27.990 33.043 -17.408 1.00 20.19 29 ILE C C 1
ATOM 1995 O O . ILE C 1 16 ? 27.988 33.690 -16.370 1.00 21.68 29 ILE C O 1
ATOM 2000 N N . GLU C 1 17 ? 27.096 33.217 -18.368 1.00 19.90 30 GLU C N 1
ATOM 2001 C CA . GLU C 1 17 ? 25.950 34.079 -18.183 1.00 21.12 30 GLU C CA 1
ATOM 2002 C C . GLU C 1 17 ? 24.673 33.243 -18.403 1.00 19.90 30 GLU C C 1
ATOM 2003 O O . GLU C 1 17 ? 24.524 32.600 -19.427 1.00 18.34 30 GLU C O 1
ATOM 2009 N N . VAL C 1 18 ? 23.770 33.273 -17.437 1.00 20.40 31 VAL C N 1
ATOM 2010 C CA . VAL C 1 18 ? 22.509 32.553 -17.556 1.00 19.78 31 VAL C CA 1
ATOM 2011 C C . VAL C 1 18 ? 21.534 33.490 -18.283 1.00 20.88 31 VAL C C 1
ATOM 2012 O O . VAL C 1 18 ? 21.189 34.562 -17.761 1.00 22.92 31 VAL C O 1
ATOM 2016 N N . LEU C 1 19 ? 21.167 33.129 -19.520 1.00 19.91 32 LEU C N 1
ATOM 2017 C CA . LEU C 1 19 ? 20.304 33.964 -20.338 1.00 21.03 32 LEU C CA 1
ATOM 2018 C C . LEU C 1 19 ? 18.870 33.745 -19.949 1.00 22.60 32 LEU C C 1
ATOM 2019 O O . LEU C 1 19 ? 18.065 34.687 -19.963 1.00 26.40 32 LEU C O 1
ATOM 2024 N N . GLN C 1 20 ? 18.529 32.520 -19.602 1.00 21.62 33 GLN C N 1
ATOM 2025 C CA . GLN C 1 20 ? 17.230 32.319 -19.004 1.00 24.19 33 GLN C CA 1
ATOM 2026 C C . GLN C 1 20 ? 17.112 30.955 -18.408 1.00 21.52 33 GLN C C 1
ATOM 2027 O O . GLN C 1 20 ? 17.863 30.033 -18.700 1.00 18.41 33 GLN C O 1
ATOM 2033 N N . LYS C 1 21 ? 16.120 30.882 -17.549 1.00 22.70 34 LYS C N 1
ATOM 2034 C CA . LYS C 1 21 ? 15.972 29.765 -16.694 1.00 23.08 34 LYS C CA 1
ATOM 2035 C C . LYS C 1 21 ? 14.493 29.675 -16.384 1.00 23.31 34 LYS C C 1
ATOM 2036 O O . LYS C 1 21 ? 13.904 30.655 -15.966 1.00 22.33 34 LYS C O 1
ATOM 2042 N N . PRO C 1 22 ? 13.900 28.511 -16.607 1.00 22.86 35 PRO C N 1
ATOM 2043 C CA . PRO C 1 22 ? 12.518 28.343 -16.248 1.00 24.48 35 PRO C CA 1
ATOM 2044 C C . PRO C 1 22 ? 12.277 28.448 -14.737 1.00 25.69 35 PRO C C 1
ATOM 2045 O O . PRO C 1 22 ? 13.178 28.167 -13.918 1.00 26.05 35 PRO C O 1
ATOM 2049 N N . PHE C 1 23 ? 11.066 28.858 -14.400 1.00 27.29 36 PHE C N 1
ATOM 2050 C CA A PHE C 1 23 ? 10.676 29.006 -13.005 0.50 29.81 36 PHE C CA 1
ATOM 2051 C CA B PHE C 1 23 ? 10.700 29.029 -12.993 0.50 29.61 36 PHE C CA 1
ATOM 2052 C C . PHE C 1 23 ? 10.728 27.670 -12.257 1.00 28.40 36 PHE C C 1
ATOM 2053 O O . PHE C 1 23 ? 11.180 27.601 -11.125 1.00 29.55 36 PHE C O 1
ATOM 2068 N N . ILE C 1 24 ? 10.355 26.593 -12.942 1.00 24.03 37 ILE C N 1
ATOM 2069 C CA . ILE C 1 24 ? 10.510 25.237 -12.439 1.00 23.19 37 ILE C CA 1
ATOM 2070 C C . ILE C 1 24 ? 11.887 24.719 -12.908 1.00 23.07 37 ILE C C 1
ATOM 2071 O O . ILE C 1 24 ? 12.150 24.605 -14.099 1.00 22.03 37 ILE C O 1
ATOM 2076 N N . CYS C 1 25 ? 12.767 24.408 -11.967 1.00 22.60 38 CYS C N 1
ATOM 2077 C CA . CYS C 1 25 ? 14.150 24.101 -12.287 1.00 24.50 38 CYS C CA 1
ATOM 2078 C C . CYS C 1 25 ? 14.655 23.151 -11.214 1.00 25.09 38 CYS C C 1
ATOM 2079 O O . CYS C 1 25 ? 15.089 23.571 -10.132 1.00 26.03 38 CYS C O 1
ATOM 2082 N N . HIS C 1 26 ? 14.522 21.862 -11.482 1.00 23.83 39 HIS C N 1
ATOM 2083 C CA . HIS C 1 26 ? 14.632 20.822 -10.460 1.00 23.10 39 HIS C CA 1
ATOM 2084 C C . HIS C 1 26 ? 15.894 20.058 -10.721 1.00 22.02 39 HIS C C 1
ATOM 2085 O O . HIS C 1 26 ? 16.960 20.421 -10.198 1.00 22.11 39 HIS C O 1
ATOM 2092 N N . ARG C 1 27 ? 15.837 19.059 -11.598 1.00 19.19 40 ARG C N 1
ATOM 2093 C CA . ARG C 1 27 ? 17.048 18.256 -11.838 1.00 18.51 40 ARG C CA 1
ATOM 2094 C C . ARG C 1 27 ? 18.101 19.130 -12.482 1.00 17.31 40 ARG C C 1
ATOM 2095 O O . ARG C 1 27 ? 17.816 19.827 -13.456 1.00 15.30 40 ARG C O 1
ATOM 2103 N N . LYS C 1 28 ? 19.327 19.059 -11.963 1.00 17.42 41 LYS C N 1
ATOM 2104 C CA . LYS C 1 28 ? 20.440 19.848 -12.507 1.00 17.58 41 LYS C CA 1
ATOM 2105 C C . LYS C 1 28 ? 21.588 18.945 -12.976 1.00 16.66 41 LYS C C 1
ATOM 2106 O O . LYS C 1 28 ? 21.806 17.900 -12.407 1.00 16.98 41 LYS C O 1
ATOM 2112 N N . THR C 1 29 ? 22.300 19.364 -14.020 1.00 15.27 42 THR C N 1
ATOM 2113 C CA . THR C 1 29 ? 23.314 18.521 -14.615 1.00 14.89 42 THR C CA 1
ATOM 2114 C C . THR C 1 29 ? 24.472 18.284 -13.643 1.00 15.87 42 THR C C 1
ATOM 2115 O O . THR C 1 29 ? 24.856 19.175 -12.851 1.00 15.90 42 THR C O 1
ATOM 2119 N N . LYS C 1 30 ? 25.006 17.076 -13.704 1.00 16.53 43 LYS C N 1
ATOM 2120 C CA . LYS C 1 30 ? 26.181 16.674 -12.899 1.00 18.46 43 LYS C CA 1
ATOM 2121 C C . LYS C 1 30 ? 27.067 15.825 -13.784 1.00 18.20 43 LYS C C 1
ATOM 2122 O O . LYS C 1 30 ? 26.625 15.372 -14.835 1.00 16.99 43 LYS C O 1
ATOM 2128 N N . GLY C 1 31 ? 28.289 15.549 -13.329 1.00 18.81 44 GLY C N 1
ATOM 2129 C CA . GLY C 1 31 ? 29.233 14.814 -14.123 1.00 19.13 44 GLY C CA 1
ATOM 2130 C C . GLY C 1 31 ? 28.724 13.457 -14.550 1.00 19.30 44 GLY C C 1
ATOM 2131 O O . GLY C 1 31 ? 28.118 12.756 -13.753 1.00 19.86 44 GLY C O 1
ATOM 2132 N N . GLY C 1 32 ? 28.916 13.118 -15.823 1.00 18.77 45 GLY C N 1
ATOM 2133 C CA . GLY C 1 32 ? 28.417 11.849 -16.369 1.00 19.60 45 GLY C CA 1
ATOM 2134 C C . GLY C 1 32 ? 26.998 11.883 -16.936 1.00 19.11 45 GLY C C 1
ATOM 2135 O O . GLY C 1 32 ? 26.626 10.964 -17.661 1.00 20.59 45 GLY C O 1
ATOM 2136 N N . ASP C 1 33 ? 26.232 12.943 -16.669 1.00 18.42 46 ASP C N 1
ATOM 2137 C CA . ASP C 1 33 ? 24.935 13.117 -17.331 1.00 18.10 46 ASP C CA 1
ATOM 2138 C C . ASP C 1 33 ? 25.080 13.310 -18.850 1.00 17.40 46 ASP C C 1
ATOM 2139 O O . ASP C 1 33 ? 26.046 13.915 -19.327 1.00 16.60 46 ASP C O 1
ATOM 2144 N N . LEU C 1 34 ? 24.082 12.808 -19.572 1.00 16.09 47 LEU C N 1
ATOM 2145 C CA . LEU C 1 34 ? 23.916 13.050 -20.990 1.00 16.02 47 LEU C CA 1
ATOM 2146 C C . LEU C 1 34 ? 23.037 14.256 -21.107 1.00 14.13 47 LEU C C 1
ATOM 2147 O O . LEU C 1 34 ? 21.952 14.326 -20.504 1.00 14.15 47 LEU C O 1
ATOM 2152 N N . MET C 1 35 ? 23.509 15.230 -21.887 1.00 13.66 48 MET C N 1
ATOM 2153 C CA . MET C 1 35 ? 22.810 16.481 -22.102 1.00 13.56 48 MET C CA 1
ATOM 2154 C C . MET C 1 35 ? 22.435 16.595 -23.587 1.00 11.79 48 MET C C 1
ATOM 2155 O O . MET C 1 35 ? 23.312 16.545 -24.458 1.00 12.06 48 MET C O 1
ATOM 2160 N N . LEU C 1 36 ? 21.150 16.857 -23.858 1.00 11.66 49 LEU C N 1
ATOM 2161 C CA . LEU C 1 36 ? 20.737 17.156 -25.228 1.00 11.07 49 LEU C CA 1
ATOM 2162 C C . LEU C 1 36 ? 20.696 18.669 -25.438 1.00 10.47 49 LEU C C 1
ATOM 2163 O O . LEU C 1 36 ? 19.928 19.355 -24.776 1.00 10.88 49 LEU C O 1
ATOM 2168 N N . VAL C 1 37 ? 21.512 19.175 -26.344 1.00 9.99 50 VAL C N 1
ATOM 2169 C CA . VAL C 1 37 ? 21.677 20.632 -26.477 1.00 10.63 50 VAL C CA 1
ATOM 2170 C C . VAL C 1 37 ? 21.579 21.125 -27.919 1.00 10.58 50 VAL C C 1
ATOM 2171 O O . VAL C 1 37 ? 21.999 20.440 -28.849 1.00 11.20 50 VAL C O 1
ATOM 2175 N N . HIS C 1 38 ? 21.052 22.343 -28.062 1.00 10.79 51 HIS C N 1
ATOM 2176 C CA . HIS C 1 38 ? 21.293 23.166 -29.235 1.00 11.07 51 HIS C CA 1
ATOM 2177 C C . HIS C 1 38 ? 22.403 24.127 -28.864 1.00 10.09 51 HIS C C 1
ATOM 2178 O O . HIS C 1 38 ? 22.537 24.582 -27.692 1.00 9.89 51 HIS C O 1
ATOM 2185 N N . TYR C 1 39 ? 23.252 24.448 -29.831 1.00 9.79 52 TYR C N 1
ATOM 2186 C CA . TYR C 1 39 ? 24.260 25.507 -29.595 1.00 9.52 52 TYR C CA 1
ATOM 2187 C C . TYR C 1 39 ? 24.640 26.274 -30.849 1.00 10.45 52 TYR C C 1
ATOM 2188 O O . TYR C 1 39 ? 24.483 25.809 -31.948 1.00 9.74 52 TYR C O 1
ATOM 2197 N N . GLU C 1 40 ? 25.205 27.466 -30.635 1.00 11.38 53 GLU C N 1
ATOM 2198 C CA . GLU C 1 40 ? 25.913 28.229 -31.644 1.00 12.79 53 GLU C CA 1
ATOM 2199 C C . GLU C 1 40 ? 27.223 28.627 -31.053 1.00 10.87 53 GLU C C 1
ATOM 2200 O O . GLU C 1 40 ? 27.238 29.132 -29.925 1.00 10.87 53 GLU C O 1
ATOM 2206 N N . GLY C 1 41 ? 28.293 28.426 -31.821 1.00 9.76 54 GLY C N 1
ATOM 2207 C CA . GLY C 1 41 ? 29.605 28.853 -31.437 1.00 9.51 54 GLY C CA 1
ATOM 2208 C C . GLY C 1 41 ? 30.223 29.842 -32.426 1.00 10.16 54 GLY C C 1
ATOM 2209 O O . GLY C 1 41 ? 30.201 29.640 -33.660 1.00 9.60 54 GLY C O 1
ATOM 2210 N N . TYR C 1 42 ? 30.675 30.974 -31.892 1.00 10.29 55 TYR C N 1
ATOM 2211 C CA . TYR C 1 42 ? 31.241 32.007 -32.764 1.00 11.71 55 TYR C CA 1
ATOM 2212 C C . TYR C 1 42 ? 32.511 32.573 -32.139 1.00 11.65 55 TYR C C 1
ATOM 2213 O O . TYR C 1 42 ? 32.832 32.359 -30.963 1.00 11.40 55 TYR C O 1
ATOM 2222 N N . LEU C 1 43 ? 33.313 33.181 -32.995 1.00 12.22 56 LEU C N 1
ATOM 2223 C CA . LEU C 1 43 ? 34.571 33.744 -32.552 1.00 12.94 56 LEU C CA 1
ATOM 2224 C C . LEU C 1 43 ? 34.316 35.111 -31.955 1.00 14.63 56 LEU C C 1
ATOM 2225 O O . LEU C 1 43 ? 33.622 35.899 -32.603 1.00 14.80 56 LEU C O 1
ATOM 2230 N N . GLU C 1 44 ? 34.863 35.357 -30.770 1.00 15.36 57 GLU C N 1
ATOM 2231 C CA . GLU C 1 44 ? 34.638 36.599 -30.066 1.00 18.77 57 GLU C CA 1
ATOM 2232 C C . GLU C 1 44 ? 35.212 37.752 -30.870 1.00 20.75 57 GLU C C 1
ATOM 2233 O O . GLU C 1 44 ? 34.615 38.809 -30.958 1.00 23.22 57 GLU C O 1
ATOM 2239 N N . LYS C 1 45 ? 36.297 37.506 -31.586 1.00 21.63 58 LYS C N 1
ATOM 2240 C CA . LYS C 1 45 ? 37.006 38.608 -32.233 1.00 27.11 58 LYS C CA 1
ATOM 2241 C C . LYS C 1 45 ? 36.213 39.254 -33.365 1.00 30.44 58 LYS C C 1
ATOM 2242 O O . LYS C 1 45 ? 36.154 40.477 -33.439 1.00 39.24 58 LYS C O 1
ATOM 2244 N N . ASP C 1 46 ? 35.652 38.446 -34.265 1.00 24.99 59 ASP C N 1
ATOM 2245 C CA . ASP C 1 46 ? 34.954 38.971 -35.433 1.00 22.27 59 ASP C CA 1
ATOM 2246 C C . ASP C 1 46 ? 33.512 38.535 -35.537 1.00 18.90 59 ASP C C 1
ATOM 2247 O O . ASP C 1 46 ? 32.802 38.913 -36.482 1.00 18.17 59 ASP C O 1
ATOM 2252 N N . GLY C 1 47 ? 33.056 37.738 -34.573 1.00 16.04 60 GLY C N 1
ATOM 2253 C CA . GLY C 1 47 ? 31.665 37.348 -34.542 1.00 16.35 60 GLY C CA 1
ATOM 2254 C C . GLY C 1 47 ? 31.289 36.245 -35.537 1.00 16.10 60 GLY C C 1
ATOM 2255 O O . GLY C 1 47 ? 30.118 35.926 -35.640 1.00 15.79 60 GLY C O 1
ATOM 2256 N N . SER C 1 48 ? 32.277 35.667 -36.213 1.00 15.65 61 SER C N 1
ATOM 2257 C CA . SER C 1 48 ? 32.000 34.696 -37.248 1.00 16.51 61 SER C CA 1
ATOM 2258 C C . SER C 1 48 ? 31.568 33.370 -36.647 1.00 14.38 61 SER C C 1
ATOM 2259 O O . SER C 1 48 ? 32.093 32.944 -35.608 1.00 13.70 61 SER C O 1
ATOM 2262 N N . LEU C 1 49 ? 30.611 32.740 -37.286 1.00 15.41 62 LEU C N 1
ATOM 2263 C CA . LEU C 1 49 ? 30.061 31.483 -36.788 1.00 14.10 62 LEU C CA 1
ATOM 2264 C C . LEU C 1 4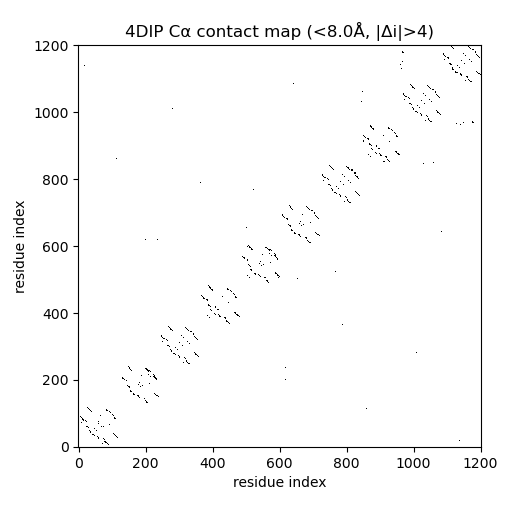9 ? 30.974 30.360 -37.197 1.00 13.80 62 LEU C C 1
ATOM 2265 O O . LEU C 1 49 ? 31.276 30.228 -38.383 1.00 15.24 62 LEU C O 1
ATOM 2270 N N . PHE C 1 50 ? 31.404 29.539 -36.252 1.00 12.07 63 PHE C N 1
ATOM 2271 C CA . PHE C 1 50 ? 32.204 28.405 -36.612 1.00 12.34 63 PHE C CA 1
ATOM 2272 C C . PHE C 1 50 ? 31.482 27.089 -36.550 1.00 12.63 63 PHE C C 1
ATOM 2273 O O . PHE C 1 50 ? 31.812 26.218 -37.342 1.00 13.07 63 PHE C O 1
ATOM 2281 N N . HIS C 1 51 ? 30.463 26.950 -35.677 1.00 11.57 64 HIS C N 1
ATOM 2282 C CA . HIS C 1 51 ? 29.656 25.752 -35.680 1.00 12.68 64 HIS C CA 1
ATOM 2283 C C . HIS C 1 51 ? 28.331 25.986 -34.972 1.00 12.48 64 HIS C C 1
ATOM 2284 O O . HIS C 1 51 ? 28.296 26.630 -33.956 1.00 12.12 64 HIS C O 1
ATOM 2291 N N . SER C 1 52 ? 27.226 25.491 -35.534 1.00 14.38 65 SER C N 1
ATOM 2292 C CA . SER C 1 52 ? 25.971 25.476 -34.823 1.00 15.28 65 SER C CA 1
ATOM 2293 C C . SER C 1 52 ? 25.136 24.266 -35.165 1.00 14.81 65 SER C C 1
ATOM 2294 O O . SER C 1 52 ? 25.260 23.738 -36.259 1.00 16.30 65 SER C O 1
ATOM 2297 N N . THR C 1 53 ? 24.308 23.838 -34.205 1.00 13.38 66 THR C N 1
ATOM 2298 C CA . THR C 1 53 ? 23.414 22.743 -34.458 1.00 14.25 66 THR C CA 1
ATOM 2299 C C . THR C 1 53 ? 22.397 23.165 -35.546 1.00 16.77 66 THR C C 1
ATOM 2300 O O . THR C 1 53 ? 22.083 22.402 -36.454 1.00 17.65 66 THR C O 1
ATOM 2304 N N . HIS C 1 54 ? 21.934 24.414 -35.454 1.00 18.12 67 HIS C N 1
ATOM 2305 C CA . HIS C 1 54 ? 20.927 24.941 -36.377 1.00 22.66 67 HIS C CA 1
ATOM 2306 C C . HIS C 1 54 ? 21.402 24.930 -37.813 1.00 24.42 67 HIS C C 1
ATOM 2307 O O . HIS C 1 54 ? 20.693 24.426 -38.686 1.00 27.24 67 HIS C O 1
ATOM 2314 N N . LYS C 1 55 ? 22.635 25.403 -38.053 1.00 24.06 68 LYS C N 1
ATOM 2315 C CA . LYS C 1 55 ? 23.221 25.514 -39.406 1.00 26.49 68 LYS C CA 1
ATOM 2316 C C . LYS C 1 55 ? 23.976 24.273 -39.859 1.00 28.16 68 LYS C C 1
ATOM 2317 O O . LYS C 1 55 ? 23.800 23.839 -40.996 1.00 36.63 68 LYS C O 1
ATOM 2323 N N . HIS C 1 56 ? 24.764 23.655 -38.994 1.00 21.36 69 HIS C N 1
ATOM 2324 C CA . HIS C 1 56 ? 25.642 22.533 -39.385 1.00 22.70 69 HIS C CA 1
ATOM 2325 C C . HIS C 1 56 ? 25.180 21.162 -38.992 1.00 22.65 69 HIS C C 1
ATOM 2326 O O . HIS C 1 56 ? 25.800 20.154 -39.384 1.00 24.18 69 HIS C O 1
ATOM 2333 N N . ASN C 1 57 ? 24.085 21.066 -38.235 1.00 24.82 70 ASN C N 1
ATOM 2334 C CA . ASN C 1 57 ? 23.524 19.757 -37.914 1.00 22.41 70 ASN C CA 1
ATOM 2335 C C . ASN C 1 57 ? 22.060 19.618 -38.360 1.00 23.40 70 ASN C C 1
ATOM 2336 O O . ASN C 1 57 ? 21.278 18.952 -37.701 1.00 21.12 70 ASN C O 1
ATOM 2341 N N . ASN C 1 58 ? 21.701 20.220 -39.498 1.00 24.03 71 ASN C N 1
ATOM 2342 C CA . ASN C 1 58 ? 20.353 20.101 -40.084 1.00 27.80 71 ASN C CA 1
ATOM 2343 C C . ASN C 1 58 ? 19.260 20.498 -39.105 1.00 26.46 71 ASN C C 1
ATOM 2344 O O . ASN C 1 58 ? 18.173 19.921 -39.111 1.00 25.30 71 ASN C O 1
ATOM 2349 N N . GLY C 1 59 ? 19.560 21.482 -38.278 1.00 23.10 72 GLY C N 1
ATOM 2350 C CA . GLY C 1 59 ? 18.594 21.971 -37.315 1.00 21.61 72 GLY C CA 1
ATOM 2351 C C . GLY C 1 59 ? 18.372 21.073 -36.105 1.00 19.99 72 GLY C C 1
ATOM 2352 O O . GLY C 1 59 ? 17.513 21.369 -35.312 1.00 20.12 72 GLY C O 1
ATOM 2353 N N . GLN C 1 60 ? 19.158 19.993 -35.960 1.00 18.44 73 GLN C N 1
ATOM 2354 C CA . GLN C 1 60 ? 18.964 19.027 -34.897 1.00 18.85 73 GLN C CA 1
ATOM 2355 C C . GLN C 1 60 ? 19.938 19.247 -33.734 1.00 16.22 73 GLN C C 1
ATOM 2356 O O . GLN C 1 60 ? 21.083 19.567 -33.964 1.00 14.33 73 GLN C O 1
ATOM 2362 N N . PRO C 1 61 ? 19.464 19.034 -32.499 1.00 14.65 74 PRO C N 1
ATOM 2363 C CA . PRO C 1 61 ? 20.353 19.089 -31.357 1.00 13.81 74 PRO C CA 1
ATOM 2364 C C . PRO C 1 61 ? 21.321 17.889 -31.312 1.00 14.03 74 PRO C C 1
ATOM 2365 O O . PRO C 1 61 ? 21.148 16.915 -32.087 1.00 15.68 74 PRO C O 1
ATOM 2369 N N . ILE C 1 62 ? 22.292 17.965 -30.410 1.00 13.70 75 ILE C N 1
ATOM 2370 C CA . ILE C 1 62 ? 23.282 16.894 -30.194 1.00 14.45 75 ILE C CA 1
ATOM 2371 C C . ILE C 1 62 ? 23.383 16.486 -28.728 1.00 13.67 75 ILE C C 1
ATOM 2372 O O . ILE C 1 62 ? 23.042 17.272 -27.808 1.00 12.94 75 ILE C O 1
ATOM 2377 N N . TRP C 1 63 ? 23.821 15.237 -28.490 1.00 14.16 76 TRP C N 1
ATOM 2378 C CA . TRP C 1 63 ? 24.063 14.727 -27.125 1.00 14.55 76 TRP C CA 1
ATOM 2379 C C . TRP C 1 63 ? 25.475 14.936 -26.709 1.00 14.81 76 TRP C C 1
ATOM 2380 O O . TRP C 1 63 ? 26.382 14.659 -27.481 1.00 15.18 76 TRP C O 1
ATOM 2391 N N . PHE C 1 64 ? 25.656 15.443 -25.487 1.00 13.36 77 PHE C N 1
ATOM 2392 C CA . PHE C 1 64 ? 26.957 15.732 -24.893 1.00 13.95 77 PHE C CA 1
ATOM 2393 C C . PHE C 1 64 ? 27.003 15.109 -23.508 1.00 14.03 77 PHE C C 1
ATOM 2394 O O . PHE C 1 64 ? 26.087 15.293 -22.703 1.00 13.94 77 PHE C O 1
ATOM 2402 N N . THR C 1 65 ? 28.078 14.391 -23.221 1.00 13.96 78 THR C N 1
ATOM 2403 C CA . THR C 1 65 ? 28.293 13.887 -21.894 1.00 14.37 78 THR C CA 1
ATOM 2404 C C . THR C 1 65 ? 29.117 14.898 -21.100 1.00 13.38 78 THR C C 1
ATOM 2405 O O . THR C 1 65 ? 30.255 15.212 -21.446 1.00 13.54 78 THR C O 1
ATOM 2409 N N . LEU C 1 66 ? 28.568 15.344 -19.986 1.00 13.42 79 LEU C N 1
ATOM 2410 C CA . LEU C 1 66 ? 29.255 16.327 -19.116 1.00 12.36 79 LEU C CA 1
ATOM 2411 C C . LEU C 1 66 ? 30.371 15.703 -18.286 1.00 13.54 79 LEU C C 1
ATOM 2412 O O . LEU C 1 66 ? 30.221 14.621 -17.708 1.00 13.78 79 LEU C O 1
ATOM 2417 N N . GLY C 1 67 ? 31.484 16.408 -18.172 1.00 13.96 80 GLY C N 1
ATOM 2418 C CA . GLY C 1 67 ? 32.485 16.080 -17.177 1.00 15.02 80 GLY C CA 1
ATOM 2419 C C . GLY C 1 67 ? 33.463 14.975 -17.505 1.00 17.11 80 GLY C C 1
ATOM 2420 O O . GLY C 1 67 ? 34.134 14.488 -16.596 1.00 17.46 80 GLY C O 1
ATOM 2421 N N . ILE C 1 68 ? 33.616 14.617 -18.777 1.00 17.65 81 ILE C N 1
ATOM 2422 C CA . ILE C 1 68 ? 34.586 13.584 -19.159 1.00 19.74 81 ILE C CA 1
ATOM 2423 C C . ILE C 1 68 ? 35.550 14.117 -20.243 1.00 18.87 81 ILE C C 1
ATOM 2424 O O . ILE C 1 68 ? 36.211 13.341 -20.929 1.00 18.54 81 ILE C O 1
ATOM 2429 N N . LEU C 1 69 ? 35.617 15.444 -20.400 1.00 17.11 82 LEU C N 1
ATOM 2430 C CA . LEU C 1 69 ? 36.406 16.084 -21.453 1.00 17.37 82 LEU C CA 1
ATOM 2431 C C . LEU C 1 69 ? 36.114 15.490 -22.832 1.00 15.83 82 LEU C C 1
ATOM 2432 O O . LEU C 1 69 ? 37.018 15.222 -23.620 1.00 16.92 82 LEU C O 1
ATOM 2437 N N . GLU C 1 70 ? 34.841 15.310 -23.109 1.00 15.92 83 GLU C N 1
ATOM 2438 C CA . GLU C 1 70 ? 34.335 14.808 -24.399 1.00 17.01 83 GLU C CA 1
ATOM 2439 C C . GLU C 1 70 ? 34.459 15.854 -25.493 1.00 15.21 83 GLU C C 1
ATOM 2440 O O . GLU C 1 70 ? 34.666 15.521 -26.673 1.00 15.28 83 GLU C O 1
ATOM 2446 N N . ALA C 1 71 ? 34.364 17.121 -25.116 1.00 14.16 84 ALA C N 1
ATOM 2447 C CA . ALA C 1 71 ? 34.416 18.232 -26.098 1.00 13.30 84 ALA C CA 1
ATOM 2448 C C . ALA C 1 71 ? 35.479 19.274 -25.657 1.00 12.65 84 ALA C C 1
ATOM 2449 O O . ALA C 1 71 ? 36.597 18.910 -25.326 1.00 13.37 84 ALA C O 1
ATOM 2451 N N . LEU C 1 72 ? 35.127 20.534 -25.560 1.00 11.62 85 LEU C N 1
ATOM 2452 C CA . LEU C 1 72 ? 36.045 21.562 -25.031 1.00 12.16 85 LEU C CA 1
ATOM 2453 C C . LEU C 1 72 ? 36.098 21.589 -23.514 1.00 11.40 85 LEU C C 1
ATOM 2454 O O . LEU C 1 72 ? 35.098 21.352 -22.849 1.00 10.92 85 LEU C O 1
ATOM 2459 N N . LYS C 1 73 ? 37.251 21.896 -22.957 1.00 12.05 86 LYS C N 1
ATOM 2460 C CA . LYS C 1 73 ? 37.380 22.045 -21.492 1.00 12.73 86 LYS C CA 1
ATOM 2461 C C . LYS C 1 73 ? 36.358 23.070 -20.949 1.00 10.69 86 LYS C C 1
ATOM 2462 O O . LYS C 1 73 ? 35.783 22.869 -19.889 1.00 10.53 86 LYS C O 1
ATOM 2468 N N . GLY C 1 74 ? 36.109 24.134 -21.724 1.00 9.54 87 GLY C N 1
ATOM 2469 C CA . GLY C 1 74 ? 35.188 25.179 -21.362 1.00 8.98 87 GLY C CA 1
ATOM 2470 C C . GLY C 1 74 ? 33.733 24.746 -21.249 1.00 8.76 87 GLY C C 1
ATOM 2471 O O . GLY C 1 74 ? 32.988 25.271 -20.438 1.00 8.81 87 GLY C O 1
ATOM 2472 N N . TRP C 1 75 ? 33.347 23.756 -22.035 1.00 8.74 88 TRP C N 1
ATOM 2473 C CA . TRP C 1 75 ? 32.052 23.096 -21.886 1.00 8.60 88 TRP C CA 1
ATOM 2474 C C . TRP C 1 75 ? 31.912 22.413 -20.564 1.00 9.09 88 TRP C C 1
ATOM 2475 O O . TRP C 1 75 ? 30.860 22.530 -19.895 1.00 9.35 88 TRP C O 1
ATOM 2486 N N . ASP C 1 76 ? 32.918 21.640 -20.173 1.00 9.88 89 ASP C N 1
ATOM 2487 C CA . ASP C 1 76 ? 32.883 20.987 -18.875 1.00 11.05 89 ASP C CA 1
ATOM 2488 C C . ASP C 1 76 ? 32.785 22.014 -17.731 1.00 11.21 89 ASP C C 1
ATOM 2489 O O . ASP C 1 76 ? 32.072 21.763 -16.760 1.00 12.45 89 ASP C O 1
ATOM 2494 N N . GLN C 1 77 ? 33.466 23.150 -17.863 1.00 11.48 90 GLN C N 1
ATOM 2495 C CA . GLN C 1 77 ? 33.436 24.177 -16.834 1.00 12.93 90 GLN C CA 1
ATOM 2496 C C . GLN C 1 77 ? 32.133 24.936 -16.813 1.00 12.28 90 GLN C C 1
ATOM 2497 O O . GLN C 1 77 ? 31.733 25.446 -15.759 1.00 13.10 90 GLN C O 1
ATOM 2503 N N . GLY C 1 78 ? 31.491 25.051 -17.974 1.00 11.51 91 GLY C N 1
ATOM 2504 C CA . GLY C 1 78 ? 30.356 25.961 -18.147 1.00 10.84 91 GLY C CA 1
ATOM 2505 C C . GLY C 1 78 ? 28.944 25.385 -18.071 1.00 10.97 91 GLY C C 1
ATOM 2506 O O . GLY C 1 78 ? 27.998 26.151 -18.095 1.00 12.58 91 GLY C O 1
ATOM 2507 N N . LEU C 1 79 ? 28.821 24.063 -18.027 1.00 10.37 92 LEU C N 1
ATOM 2508 C CA . LEU C 1 79 ? 27.539 23.404 -18.238 1.00 9.97 92 LEU C CA 1
ATOM 2509 C C . LEU C 1 79 ? 27.101 22.562 -17.026 1.00 10.79 92 LEU C C 1
ATOM 2510 O O . LEU C 1 79 ? 26.166 21.755 -17.141 1.00 11.33 92 LEU C O 1
ATOM 2515 N N . LYS C 1 80 ? 27.710 22.788 -15.881 1.00 11.85 93 LYS C N 1
ATOM 2516 C CA . LYS C 1 80 ? 27.317 22.117 -14.634 1.00 13.68 93 LYS C CA 1
ATOM 2517 C C . LYS C 1 80 ? 26.106 22.819 -14.007 1.00 13.75 93 LYS C C 1
ATOM 2518 O O . LYS C 1 80 ? 25.967 24.031 -14.082 1.00 13.74 93 LYS C O 1
ATOM 2524 N N . GLY C 1 81 ? 25.270 22.056 -13.331 1.00 14.17 94 GLY C N 1
ATOM 2525 C CA . GLY C 1 81 ? 24.200 22.634 -12.537 1.00 14.34 94 GLY C CA 1
ATOM 2526 C C . GLY C 1 81 ? 23.098 23.297 -13.370 1.00 14.22 94 GLY C C 1
ATOM 2527 O O . GLY C 1 81 ? 22.417 24.177 -12.862 1.00 15.79 94 GLY C O 1
ATOM 2528 N N . MET C 1 82 ? 22.903 22.803 -14.583 1.00 12.38 95 MET C N 1
ATOM 2529 C CA . MET C 1 82 ? 21.986 23.365 -15.556 1.00 13.17 95 MET C CA 1
ATOM 2530 C C . MET C 1 82 ? 20.681 22.558 -15.597 1.00 13.18 95 MET C C 1
ATOM 2531 O O . MET C 1 82 ? 20.720 21.338 -15.414 1.00 12.73 95 MET C O 1
ATOM 2536 N N . CYS C 1 83 ? 19.546 23.258 -15.729 1.00 12.69 96 CYS C N 1
ATOM 2537 C CA . CYS C 1 83 ? 18.256 22.593 -15.802 1.00 13.97 96 CYS C CA 1
ATOM 2538 C C . CYS C 1 83 ? 17.677 22.642 -17.202 1.00 13.00 96 CYS C C 1
ATOM 2539 O O . CYS C 1 83 ? 18.064 23.496 -18.026 1.00 12.11 96 CYS C O 1
ATOM 2542 N N . VAL C 1 84 ? 16.760 21.722 -17.479 1.00 13.42 97 VAL C N 1
ATOM 2543 C CA . VAL C 1 84 ? 16.138 21.642 -18.799 1.00 13.29 97 VAL C CA 1
ATOM 2544 C C . VAL C 1 84 ? 15.382 22.946 -19.016 1.00 13.24 97 VAL C C 1
ATOM 2545 O O . VAL C 1 84 ? 14.703 23.440 -18.110 1.00 14.61 97 VAL C O 1
ATOM 2549 N N . GLY C 1 85 ? 15.558 23.533 -20.199 1.00 13.02 98 GLY C N 1
ATOM 2550 C CA . GLY C 1 85 ? 14.985 24.833 -20.545 1.00 14.36 98 GLY C CA 1
ATOM 2551 C C . GLY C 1 85 ? 15.881 26.005 -20.255 1.00 13.66 98 GLY C C 1
ATOM 2552 O O . GLY C 1 85 ? 15.611 27.118 -20.696 1.00 14.43 98 GLY C O 1
ATOM 2553 N N . GLU C 1 86 ? 16.983 25.764 -19.556 1.00 12.45 99 GLU C N 1
ATOM 2554 C CA . GLU C 1 86 ? 17.946 26.804 -19.296 1.00 12.42 99 GLU C CA 1
ATOM 2555 C C . GLU C 1 86 ? 18.760 27.093 -20.543 1.00 12.79 99 GLU C C 1
ATOM 2556 O O . GLU C 1 86 ? 19.037 26.201 -21.339 1.00 12.69 99 GLU C O 1
ATOM 2562 N N . LYS C 1 87 ? 19.143 28.360 -20.702 1.00 14.71 100 LYS C N 1
ATOM 2563 C CA . LYS C 1 87 ? 20.078 28.782 -21.746 1.00 14.31 100 LYS C CA 1
ATOM 2564 C C . LYS C 1 87 ? 21.225 29.556 -21.157 1.00 12.53 100 LYS C C 1
ATOM 2565 O O . LYS C 1 87 ? 20.976 30.485 -20.373 1.00 13.47 100 LYS C O 1
ATOM 2571 N N . ARG C 1 88 ? 22.448 29.231 -21.580 1.00 11.26 101 ARG C N 1
ATOM 2572 C CA . ARG C 1 88 ? 23.624 29.894 -21.112 1.00 10.93 101 ARG C CA 1
ATOM 2573 C C . ARG C 1 88 ? 24.429 30.463 -22.265 1.00 10.88 101 ARG C C 1
ATOM 2574 O O . ARG C 1 88 ? 24.492 29.876 -23.355 1.00 10.23 101 ARG C O 1
ATOM 2582 N N . LYS C 1 89 ? 25.104 31.561 -21.960 1.00 11.46 102 LYS C N 1
ATOM 2583 C CA . LYS C 1 89 ? 26.212 32.066 -22.823 1.00 11.87 102 LYS C CA 1
ATOM 2584 C C . LYS C 1 89 ? 27.519 31.790 -22.146 1.00 10.98 102 LYS C C 1
ATOM 2585 O O . LYS C 1 89 ? 27.673 32.146 -20.955 1.00 12.80 102 LYS C O 1
ATOM 2591 N N . LEU C 1 90 ? 28.445 31.146 -22.858 1.00 9.78 103 LEU C N 1
ATOM 2592 C CA . LEU C 1 90 ? 29.784 30.873 -22.328 1.00 9.58 103 LEU C CA 1
ATOM 2593 C C . LEU C 1 90 ? 30.808 31.695 -23.121 1.00 10.11 103 LEU C C 1
ATOM 2594 O O . LEU C 1 90 ? 30.787 31.671 -24.354 1.00 9.59 103 LEU C O 1
ATOM 2599 N N . ILE C 1 91 ? 31.666 32.413 -22.420 1.00 10.25 104 ILE C N 1
ATOM 2600 C CA . ILE C 1 91 ? 32.795 33.061 -23.078 1.00 10.19 104 ILE C CA 1
ATOM 2601 C C . ILE C 1 91 ? 34.014 32.228 -22.665 1.00 9.92 104 ILE C C 1
ATOM 2602 O O . ILE C 1 91 ? 34.361 32.175 -21.489 1.00 10.76 104 ILE C O 1
ATOM 2607 N N . ILE C 1 92 ? 34.650 31.605 -23.652 1.00 9.00 105 ILE C N 1
ATOM 2608 C CA . ILE C 1 92 ? 35.675 30.575 -23.427 1.00 8.56 105 ILE C CA 1
ATOM 2609 C C . ILE C 1 92 ? 37.018 31.071 -23.965 1.00 8.56 105 ILE C C 1
ATOM 2610 O O . ILE C 1 92 ? 37.190 31.299 -25.147 1.00 8.20 105 ILE C O 1
ATOM 2615 N N . PRO C 1 93 ? 38.013 31.202 -23.090 1.00 8.94 106 PRO C N 1
ATOM 2616 C CA . PRO C 1 93 ? 39.358 31.597 -23.523 1.00 8.99 106 PRO C CA 1
ATOM 2617 C C . PRO C 1 93 ? 40.012 30.468 -24.255 1.00 8.57 106 PRO C C 1
ATOM 2618 O O . PRO C 1 93 ? 39.649 29.321 -24.045 1.00 8.40 106 PRO C O 1
ATOM 2622 N N . PRO C 1 94 ? 41.025 30.759 -25.083 1.00 8.64 107 PRO C N 1
ATOM 2623 C CA . PRO C 1 94 ? 41.573 29.700 -25.897 1.00 8.47 107 PRO C CA 1
ATOM 2624 C C . PRO C 1 94 ? 42.107 28.498 -25.193 1.00 8.80 107 PRO C C 1
ATOM 2625 O O . PRO C 1 94 ? 41.997 27.359 -25.701 1.00 8.71 107 PRO C O 1
ATOM 2629 N N . ALA C 1 95 ? 42.706 28.684 -24.030 1.00 9.98 108 ALA C N 1
ATOM 2630 C CA . ALA C 1 95 ? 43.224 27.537 -23.300 1.00 10.83 108 ALA C CA 1
ATOM 2631 C C . ALA C 1 95 ? 42.131 26.536 -22.937 1.00 11.21 108 ALA C C 1
ATOM 2632 O O . ALA C 1 95 ? 42.428 25.406 -22.551 1.00 12.84 108 ALA C O 1
ATOM 2634 N N . LEU C 1 96 ? 40.875 26.976 -22.910 1.00 10.57 109 LEU C N 1
ATOM 2635 C CA . LEU C 1 96 ? 39.762 26.085 -22.604 1.00 10.48 109 LEU C CA 1
ATOM 2636 C C . LEU C 1 96 ? 38.963 25.764 -23.843 1.00 9.66 109 LEU C C 1
ATOM 2637 O O . LEU C 1 96 ? 37.873 25.200 -23.753 1.00 9.45 109 LEU C O 1
ATOM 2642 N N . GLY C 1 97 ? 39.488 26.206 -24.993 1.00 9.61 110 GLY C N 1
ATOM 2643 C CA . GLY C 1 97 ? 38.834 26.000 -26.280 1.00 9.35 110 GLY C CA 1
ATOM 2644 C C . GLY C 1 97 ? 39.747 25.231 -27.194 1.00 9.34 110 GLY C C 1
ATOM 2645 O O . GLY C 1 97 ? 40.147 24.106 -26.882 1.00 9.48 110 GLY C O 1
ATOM 2646 N N . TYR C 1 98 ? 40.097 25.848 -28.310 1.00 9.27 111 TYR C N 1
ATOM 2647 C CA . TYR C 1 98 ? 40.914 25.169 -29.355 1.00 9.73 111 TYR C CA 1
ATOM 2648 C C . TYR C 1 98 ? 42.364 25.584 -29.340 1.00 9.68 111 TYR C C 1
ATOM 2649 O O . TYR C 1 98 ? 43.112 25.220 -30.209 1.00 10.14 111 TYR C O 1
ATOM 2658 N N . GLY C 1 99 ? 42.752 26.368 -28.320 1.00 10.11 112 GLY C N 1
ATOM 2659 C CA . GLY C 1 99 ? 44.117 26.581 -27.988 1.00 10.77 112 GLY C CA 1
ATOM 2660 C C . GLY C 1 99 ? 44.956 27.255 -29.065 1.00 11.51 112 GLY C C 1
ATOM 2661 O O . GLY C 1 99 ? 44.471 28.025 -29.873 1.00 11.91 112 GLY C O 1
ATOM 2662 N N . LYS C 1 100 ? 46.240 26.950 -29.043 1.00 12.82 113 LYS C N 1
ATOM 2663 C CA . LYS C 1 100 ? 47.166 27.463 -30.048 1.00 15.50 113 LYS C CA 1
ATOM 2664 C C . LYS C 1 100 ? 46.960 26.801 -31.380 1.00 15.57 113 LYS C C 1
ATOM 2665 O O . LYS C 1 100 ? 47.333 27.368 -32.379 1.00 16.82 113 LYS C O 1
ATOM 2671 N N . GLU C 1 101 ? 46.446 25.573 -31.415 1.00 15.35 114 GLU C N 1
ATOM 2672 C CA . GLU C 1 101 ? 46.256 24.869 -32.694 1.00 16.03 114 GLU C CA 1
ATOM 2673 C C . GLU C 1 101 ? 45.096 25.404 -33.515 1.00 15.71 114 GLU C C 1
ATOM 2674 O O . GLU C 1 101 ? 45.202 25.508 -34.740 1.00 15.73 114 GLU C O 1
ATOM 2680 N N . GLY C 1 102 ? 44.043 25.861 -32.837 1.00 14.07 115 GLY C N 1
ATOM 2681 C CA . GLY C 1 102 ? 42.827 26.214 -33.505 1.00 14.22 115 GLY C CA 1
ATOM 2682 C C . GLY C 1 102 ? 42.271 24.983 -34.246 1.00 15.71 115 GLY C C 1
ATOM 2683 O O . GLY C 1 102 ? 42.699 23.867 -33.944 1.00 16.80 115 GLY C O 1
ATOM 2684 N N . LYS C 1 103 ? 41.364 25.258 -35.175 1.00 15.40 116 LYS C N 1
ATOM 2685 C CA A LYS C 1 103 ? 40.776 24.297 -36.113 0.50 15.48 116 LYS C CA 1
ATOM 2686 C CA B LYS C 1 103 ? 40.767 24.310 -36.128 0.50 15.24 116 LYS C CA 1
ATOM 2687 C C . LYS C 1 103 ? 40.286 25.076 -37.372 1.00 14.92 116 LYS C C 1
ATOM 2688 O O . LYS C 1 103 ? 40.405 26.309 -37.454 1.00 13.75 116 LYS C O 1
ATOM 2699 N N . GLY C 1 104 ? 39.758 24.377 -38.346 1.00 15.91 117 GLY C N 1
ATOM 2700 C CA . GLY C 1 104 ? 39.287 25.003 -39.615 1.00 17.19 117 GLY C CA 1
ATOM 2701 C C . GLY C 1 104 ? 38.846 26.495 -39.705 1.00 17.75 117 GLY C C 1
ATOM 2702 O O . GLY C 1 104 ? 39.397 27.375 -40.447 1.00 21.13 117 GLY C O 1
ATOM 2703 N N . LYS C 1 105 ? 37.775 26.713 -38.980 1.00 16.06 118 LYS C N 1
ATOM 2704 C CA . LYS C 1 105 ? 37.143 28.037 -38.809 1.00 17.31 118 LYS C CA 1
ATOM 2705 C C . LYS C 1 105 ? 37.529 28.785 -37.521 1.00 15.99 118 LYS C C 1
ATOM 2706 O O . LYS C 1 105 ? 36.887 29.790 -37.190 1.00 18.14 118 LYS C O 1
ATOM 2712 N N . ILE C 1 106 ? 38.492 28.249 -36.774 1.00 14.24 119 ILE C N 1
ATOM 2713 C CA . ILE C 1 106 ? 38.945 28.860 -35.538 1.00 13.94 119 ILE C CA 1
ATOM 2714 C C . ILE C 1 106 ? 40.443 29.092 -35.533 1.00 13.09 119 ILE C C 1
ATOM 2715 O O . ILE C 1 106 ? 41.224 28.138 -35.494 1.00 12.51 119 ILE C O 1
ATOM 2720 N N . PRO C 1 107 ? 40.838 30.368 -35.602 1.00 13.19 120 PRO C N 1
ATOM 2721 C CA . PRO C 1 107 ? 42.271 30.658 -35.639 1.00 13.49 120 PRO C CA 1
ATOM 2722 C C . PRO C 1 107 ? 42.919 30.321 -34.292 1.00 12.56 120 PRO C C 1
ATOM 2723 O O . PRO C 1 107 ? 42.216 30.178 -33.313 1.00 10.69 120 PRO C O 1
ATOM 2727 N N . PRO C 1 108 ? 44.229 30.089 -34.288 1.00 13.70 121 PRO C N 1
ATOM 2728 C CA . PRO C 1 108 ? 44.966 30.031 -32.996 1.00 14.71 121 PRO C CA 1
ATOM 2729 C C . PRO C 1 108 ? 44.606 31.162 -32.014 1.00 14.05 121 PRO C C 1
ATOM 2730 O O . PRO C 1 108 ? 44.312 32.295 -32.449 1.00 13.21 121 PRO C O 1
ATOM 2734 N N . GLU C 1 109 ? 44.591 30.826 -30.738 1.00 13.77 122 GLU C N 1
ATOM 2735 C CA . GLU C 1 109 ? 44.382 31.761 -29.637 1.00 14.29 122 GLU C CA 1
ATOM 2736 C C . GLU C 1 109 ? 43.068 32.527 -29.727 1.00 11.95 122 GLU C C 1
ATOM 2737 O O . GLU C 1 109 ? 43.024 33.715 -29.410 1.00 11.53 122 GLU C O 1
ATOM 2743 N N . SER C 1 110 ? 42.016 31.833 -30.143 1.00 9.79 123 SER C N 1
ATOM 2744 C CA . SER C 1 110 ? 40.724 32.478 -30.253 1.00 9.47 123 SER C CA 1
ATOM 2745 C C . SER C 1 110 ? 39.906 32.351 -28.963 1.00 8.78 123 SER C C 1
ATOM 2746 O O . SER C 1 110 ? 39.680 31.230 -28.487 1.00 8.10 123 SER C O 1
ATOM 2749 N N . THR C 1 111 ? 39.361 33.468 -28.491 1.00 8.87 124 THR C N 1
ATOM 2750 C CA . THR C 1 111 ? 38.283 33.448 -27.518 1.00 8.77 124 THR C CA 1
ATOM 2751 C C . THR C 1 111 ? 36.955 33.104 -28.228 1.00 8.29 124 THR C C 1
ATOM 2752 O O . THR C 1 111 ? 36.680 33.597 -29.304 1.00 8.49 124 THR C O 1
ATOM 2756 N N . LEU C 1 112 ? 36.162 32.221 -27.624 1.00 7.73 125 LEU C N 1
ATOM 2757 C CA . LEU C 1 112 ? 34.948 31.711 -28.194 1.00 7.63 125 LEU C CA 1
ATOM 2758 C C . LEU C 1 112 ? 33.748 32.168 -27.419 1.00 7.96 125 LEU C C 1
ATOM 2759 O O . LEU C 1 112 ? 33.814 32.361 -26.199 1.00 8.20 125 LEU C O 1
ATOM 2764 N N . ILE C 1 113 ? 32.617 32.313 -28.116 1.00 8.65 126 ILE C N 1
ATOM 2765 C CA . ILE C 1 113 ? 31.330 32.516 -27.465 1.00 9.43 126 ILE C CA 1
ATOM 2766 C C . ILE C 1 113 ? 30.408 31.399 -27.849 1.00 8.78 126 ILE C C 1
ATOM 2767 O O . ILE C 1 113 ? 30.212 31.155 -29.055 1.00 9.21 126 ILE C O 1
ATOM 2772 N N . PHE C 1 114 ? 29.802 30.724 -26.875 1.00 8.65 127 PHE C N 1
ATOM 2773 C CA . PHE C 1 114 ? 28.802 29.735 -27.183 1.00 8.85 127 PHE C CA 1
ATOM 2774 C C . PHE C 1 114 ? 27.479 30.166 -26.537 1.00 9.71 127 PHE C C 1
ATOM 2775 O O . PHE C 1 114 ? 27.446 30.559 -25.364 1.00 10.62 127 PHE C O 1
ATOM 2783 N N . ASN C 1 115 ? 26.387 30.005 -27.257 1.00 10.14 128 ASN C N 1
ATOM 2784 C CA . ASN C 1 115 ? 25.040 30.036 -26.681 1.00 10.50 128 ASN C CA 1
ATOM 2785 C C . ASN C 1 115 ? 24.525 28.596 -26.736 1.00 9.72 128 ASN C C 1
ATOM 2786 O O . ASN C 1 115 ? 24.483 28.020 -27.800 1.00 9.46 128 ASN C O 1
ATOM 2791 N N . ILE C 1 116 ? 24.187 28.052 -25.567 1.00 9.57 129 ILE C N 1
ATOM 2792 C CA . ILE C 1 116 ? 23.869 26.647 -25.396 1.00 9.37 129 ILE C CA 1
ATOM 2793 C C . ILE C 1 116 ? 22.533 26.525 -24.639 1.00 9.97 129 ILE C C 1
ATOM 2794 O O . ILE C 1 116 ? 22.322 27.142 -23.584 1.00 9.56 129 ILE C O 1
ATOM 2799 N N . ASP C 1 117 ? 21.605 25.799 -25.243 1.00 11.46 130 ASP C N 1
ATOM 2800 C CA . ASP C 1 117 ? 20.242 25.598 -24.736 1.00 12.57 130 ASP C CA 1
ATOM 2801 C C . ASP C 1 117 ? 20.092 24.127 -24.355 1.00 11.53 130 ASP C C 1
ATOM 2802 O O . ASP C 1 117 ? 20.337 23.269 -25.164 1.00 11.42 130 ASP C O 1
ATOM 2807 N N . LEU C 1 118 ? 19.697 23.863 -23.119 1.00 10.94 131 LEU C N 1
ATOM 2808 C CA . LEU C 1 118 ? 19.576 22.490 -22.640 1.00 10.82 131 LEU C CA 1
ATOM 2809 C C . LEU C 1 118 ? 18.146 21.982 -22.833 1.00 11.68 131 LEU C C 1
ATOM 2810 O O . LEU C 1 118 ? 17.197 22.574 -22.315 1.00 11.83 131 LEU C O 1
ATOM 2815 N N . LEU C 1 119 ? 18.004 20.897 -23.582 1.00 12.08 132 LEU C N 1
ATOM 2816 C CA . LEU C 1 119 ? 16.702 20.326 -23.955 1.00 13.58 132 LEU C CA 1
ATOM 2817 C C . LEU C 1 119 ? 16.269 19.122 -23.131 1.00 14.17 132 LEU C C 1
ATOM 2818 O O . LEU C 1 119 ? 15.055 18.917 -22.927 1.00 15.60 132 LEU C O 1
ATOM 2823 N N . GLU C 1 120 ? 17.236 18.320 -22.677 1.00 14.15 133 GLU C N 1
ATOM 2824 C CA . GLU C 1 120 ? 16.939 17.064 -21.966 1.00 14.59 133 GLU C CA 1
ATOM 2825 C C . GLU C 1 120 ? 18.175 16.620 -21.201 1.00 14.06 133 GLU C C 1
ATOM 2826 O O . GLU C 1 120 ? 19.295 16.888 -21.642 1.00 12.97 133 GLU C O 1
ATOM 2832 N N . ILE C 1 121 ? 17.946 15.980 -20.045 1.00 13.64 134 ILE C N 1
ATOM 2833 C CA . ILE C 1 121 ? 19.001 15.345 -19.270 1.00 13.69 134 ILE C CA 1
ATOM 2834 C C . ILE C 1 121 ? 18.662 13.884 -19.159 1.00 15.72 134 ILE C C 1
ATOM 2835 O O . ILE C 1 121 ? 17.506 13.550 -18.812 1.00 16.11 134 ILE C O 1
ATOM 2840 N N . ARG C 1 122 ? 19.647 13.022 -19.412 1.00 17.61 135 ARG C N 1
ATOM 2841 C CA . ARG C 1 122 ? 19.496 11.601 -19.128 1.00 21.59 135 ARG C CA 1
ATOM 2842 C C . ARG C 1 122 ? 20.668 11.101 -18.309 1.00 21.24 135 ARG C C 1
ATOM 2843 O O . ARG C 1 122 ? 21.767 11.650 -18.365 1.00 18.22 135 ARG C O 1
ATOM 2851 N N . ASN C 1 123 ? 20.422 10.025 -17.569 1.00 22.85 136 ASN C N 1
ATOM 2852 C CA . ASN C 1 123 ? 21.490 9.308 -16.899 1.00 25.38 136 ASN C CA 1
ATOM 2853 C C . ASN C 1 123 ? 22.510 8.830 -17.934 1.00 25.98 136 ASN C C 1
ATOM 2854 O O . ASN C 1 123 ? 22.131 8.390 -19.023 1.00 25.65 136 ASN C O 1
ATOM 2859 N N . GLY C 1 124 ? 23.787 8.906 -17.577 1.00 27.59 137 GLY C N 1
ATOM 2860 C CA . GLY C 1 124 ? 24.849 8.412 -18.413 1.00 32.54 137 GLY C CA 1
ATOM 2861 C C . GLY C 1 124 ? 25.051 6.938 -18.164 1.00 42.93 137 GLY C C 1
ATOM 2862 O O . GLY C 1 124 ? 24.645 6.430 -17.120 1.00 44.91 137 GLY C O 1
ATOM 2863 N N . PRO C 1 125 ? 25.696 6.231 -19.110 1.00 46.38 138 PRO C N 1
ATOM 2864 C CA . PRO C 1 125 ? 25.625 4.763 -18.994 1.00 55.31 138 PRO C CA 1
ATOM 2865 C C . PRO C 1 125 ? 26.140 4.212 -17.661 1.00 53.45 138 PRO C C 1
ATOM 2866 O O . PRO C 1 125 ? 27.264 4.528 -17.276 1.00 57.64 138 PRO C O 1
ATOM 2870 N N . GLY D 1 6 ? -9.125 4.951 -1.731 1.00 25.94 19 GLY D N 1
ATOM 2871 C CA . GLY D 1 6 ? -7.748 5.425 -2.064 1.00 23.15 19 GLY D CA 1
ATOM 2872 C C . GLY D 1 6 ? -7.591 6.936 -2.051 1.00 17.14 19 GLY D C 1
ATOM 2873 O O . GLY D 1 6 ? -6.567 7.452 -1.615 1.00 19.01 19 GLY D O 1
ATOM 2874 N N . ALA D 1 7 ? -8.635 7.654 -2.455 1.00 23.23 20 ALA D N 1
ATOM 2875 C CA . ALA D 1 7 ? -8.587 9.115 -2.510 1.00 19.81 20 ALA D CA 1
ATOM 2876 C C . ALA D 1 7 ? -8.297 9.776 -1.163 1.00 18.39 20 ALA D C 1
ATOM 2877 O O . ALA D 1 7 ? -7.763 10.892 -1.123 1.00 20.19 20 ALA D O 1
ATOM 2879 N N . LEU D 1 8 ? -8.733 9.142 -0.086 1.00 16.48 21 LEU D N 1
ATOM 2880 C CA . LEU D 1 8 ? -8.601 9.676 1.254 1.00 16.22 21 LEU D CA 1
ATOM 2881 C C . LEU D 1 8 ? -7.381 9.155 2.027 1.00 15.89 21 LEU D C 1
ATOM 2882 O O . LEU D 1 8 ? -7.250 9.452 3.221 1.00 16.09 21 LEU D O 1
ATOM 2887 N N . ILE D 1 9 ? -6.516 8.391 1.369 1.00 15.27 22 ILE D N 1
ATOM 2888 C CA . ILE D 1 9 ? -5.332 7.827 2.033 1.00 15.72 22 ILE D CA 1
ATOM 2889 C C . ILE D 1 9 ? -4.132 8.708 1.698 1.00 15.08 22 ILE D C 1
ATOM 2890 O O . ILE D 1 9 ? -3.779 8.872 0.541 1.00 14.23 22 ILE D O 1
ATOM 2895 N N . PRO D 1 10 ? -3.522 9.305 2.708 1.00 15.77 23 PRO D N 1
ATOM 2896 C CA . PRO D 1 10 ? -2.399 10.185 2.409 1.00 16.18 23 PRO D CA 1
ATOM 2897 C C . PRO D 1 10 ? -1.119 9.368 2.180 1.00 16.25 23 PRO D C 1
ATOM 2898 O O . PRO D 1 10 ? -1.064 8.202 2.566 1.00 17.93 23 PRO D O 1
ATOM 2902 N N . GLU D 1 11 ? -0.113 9.978 1.591 1.00 15.99 24 GLU D N 1
ATOM 2903 C CA . GLU D 1 11 ? 1.182 9.360 1.497 1.00 17.10 24 GLU D CA 1
ATOM 2904 C C . GLU D 1 11 ? 1.829 9.250 2.906 1.00 16.78 24 GLU D C 1
ATOM 2905 O O . GLU D 1 11 ? 1.681 10.133 3.733 1.00 15.26 24 GLU D O 1
ATOM 2911 N N . PRO D 1 12 ? 2.529 8.152 3.174 1.00 17.19 25 PRO D N 1
ATOM 2912 C CA . PRO D 1 12 ? 3.273 8.011 4.442 1.00 16.78 25 PRO D CA 1
ATOM 2913 C C . PRO D 1 12 ? 4.245 9.143 4.611 1.00 15.49 25 PRO D C 1
ATOM 2914 O O . PRO D 1 12 ? 4.827 9.600 3.606 1.00 14.71 25 PRO D O 1
ATOM 2918 N N . GLU D 1 13 ? 4.496 9.586 5.851 1.00 16.27 26 GLU D N 1
ATOM 2919 C CA . GLU D 1 13 ? 5.487 10.623 6.069 1.00 16.39 26 GLU D CA 1
ATOM 2920 C C . GLU D 1 13 ? 6.270 10.336 7.371 1.00 15.99 26 GLU D C 1
ATOM 2921 O O . GLU D 1 13 ? 5.722 9.862 8.345 1.00 15.80 26 GLU D O 1
ATOM 2927 N N . VAL D 1 14 ? 7.575 10.588 7.347 1.00 14.84 27 VAL D N 1
ATOM 2928 C CA . VAL D 1 14 ? 8.421 10.419 8.525 1.00 15.13 27 VAL D CA 1
ATOM 2929 C C . VAL D 1 14 ? 8.279 11.656 9.448 1.00 15.54 27 VAL D C 1
ATOM 2930 O O . VAL D 1 14 ? 8.074 12.749 8.952 1.00 14.60 27 VAL D O 1
ATOM 2934 N N . LYS D 1 15 ? 8.363 11.480 10.772 1.00 16.19 28 LYS D N 1
ATOM 2935 C CA A LYS D 1 15 ? 8.487 12.607 11.705 0.50 17.58 28 LYS D CA 1
ATOM 2936 C CA B LYS D 1 15 ? 8.508 12.617 11.690 0.50 17.27 28 LYS D CA 1
ATOM 2937 C C . LYS D 1 15 ? 9.980 12.838 11.979 1.00 16.53 28 LYS D C 1
ATOM 2938 O O . LYS D 1 15 ? 10.676 11.907 12.356 1.00 15.38 28 LYS D O 1
ATOM 2949 N N . ILE D 1 16 ? 10.448 14.076 11.772 1.00 15.34 29 ILE D N 1
ATOM 2950 C CA . ILE D 1 16 ? 11.844 14.401 11.959 1.00 15.90 29 ILE D CA 1
ATOM 2951 C C . ILE D 1 16 ? 12.006 15.316 13.178 1.00 17.25 29 ILE D C 1
ATOM 2952 O O . ILE D 1 16 ? 11.355 16.348 13.250 1.00 16.82 29 ILE D O 1
ATOM 2957 N N . GLU D 1 17 ? 12.858 14.941 14.120 1.00 16.84 30 GLU D N 1
ATOM 2958 C CA . GLU D 1 17 ? 13.207 15.831 15.225 1.00 18.04 30 GLU D CA 1
ATOM 2959 C C . GLU D 1 17 ? 14.733 16.054 15.249 1.00 17.46 30 GLU D C 1
ATOM 2960 O O . GLU D 1 17 ? 15.490 15.101 15.213 1.00 15.75 30 GLU D O 1
ATOM 2966 N N . VAL D 1 18 ? 15.169 17.323 15.302 1.00 16.12 31 VAL D N 1
ATOM 2967 C CA . VAL D 1 18 ? 16.604 17.625 15.374 1.00 15.97 31 VAL D CA 1
ATOM 2968 C C . VAL D 1 18 ? 17.008 17.593 16.841 1.00 16.83 31 VAL D C 1
ATOM 2969 O O . VAL D 1 18 ? 16.506 18.407 17.648 1.00 17.86 31 VAL D O 1
ATOM 2973 N N . LEU D 1 19 ? 17.834 16.628 17.226 1.00 16.43 32 LEU D N 1
ATOM 2974 C CA . LEU D 1 19 ? 18.238 16.472 18.627 1.00 17.18 32 LEU D CA 1
ATOM 2975 C C . LEU D 1 19 ? 19.446 17.349 18.958 1.00 17.52 32 LEU D C 1
ATOM 2976 O O . LEU D 1 19 ? 19.556 17.841 20.071 1.00 17.88 32 LEU D O 1
ATOM 2981 N N . GLN D 1 20 ? 20.342 17.514 17.992 1.00 17.23 33 GLN D N 1
ATOM 2982 C CA . GLN D 1 20 ? 21.531 18.310 18.147 1.00 19.11 33 GLN D CA 1
ATOM 2983 C C . GLN D 1 20 ? 21.790 18.970 16.793 1.00 18.22 33 GLN D C 1
ATOM 2984 O O . GLN D 1 20 ? 21.759 18.309 15.777 1.00 15.34 33 GLN D O 1
ATOM 2990 N N . LYS D 1 21 ? 22.111 20.259 16.807 1.00 21.56 34 LYS D N 1
ATOM 2991 C CA . LYS D 1 21 ? 22.430 21.005 15.591 1.00 26.48 34 LYS D CA 1
ATOM 2992 C C . LYS D 1 21 ? 23.660 21.855 15.868 1.00 24.58 34 LYS D C 1
ATOM 2993 O O . LYS D 1 21 ? 23.667 22.604 16.830 1.00 22.06 34 LYS D O 1
ATOM 2998 N N . PRO D 1 22 ? 24.709 21.718 15.056 1.00 24.47 35 PRO D N 1
ATOM 2999 C CA . PRO D 1 22 ? 25.926 22.487 15.368 1.00 25.08 35 PRO D CA 1
ATOM 3000 C C . PRO D 1 22 ? 25.729 23.944 14.990 1.00 22.91 35 PRO D C 1
ATOM 3001 O O . PRO D 1 22 ? 24.914 24.212 14.120 1.00 21.64 35 PRO D O 1
ATOM 3005 N N . PHE D 1 23 ? 26.429 24.857 15.663 1.00 24.46 36 PHE D N 1
ATOM 3006 C CA . PHE D 1 23 ? 26.338 26.276 15.389 1.00 24.33 36 PHE D CA 1
ATOM 3007 C C . PHE D 1 23 ? 27.053 26.722 14.114 1.00 26.39 36 PHE D C 1
ATOM 3008 O O . PHE D 1 23 ? 26.691 27.745 13.558 1.00 31.68 36 PHE D O 1
ATOM 3016 N N . ILE D 1 24 ? 28.040 25.946 13.678 1.00 26.56 37 ILE D N 1
ATOM 3017 C CA . ILE D 1 24 ? 28.723 26.117 12.386 1.00 29.37 37 ILE D CA 1
ATOM 3018 C C . ILE D 1 24 ? 28.303 24.997 11.414 1.00 28.94 37 ILE D C 1
ATOM 3019 O O . ILE D 1 24 ? 28.267 23.845 11.762 1.00 28.84 37 ILE D O 1
ATOM 3024 N N . CYS D 1 25 ? 27.929 25.372 10.206 1.00 26.56 38 CYS D N 1
ATOM 3025 C CA . CYS D 1 25 ? 27.510 24.417 9.180 1.00 27.38 38 CYS D CA 1
ATOM 3026 C C . CYS D 1 25 ? 28.007 24.900 7.824 1.00 27.19 38 CYS D C 1
ATOM 3027 O O . CYS D 1 25 ? 27.550 25.925 7.331 1.00 34.61 38 CYS D O 1
ATOM 3030 N N . HIS D 1 26 ? 28.948 24.168 7.233 1.00 28.97 39 HIS D N 1
ATOM 3031 C CA . HIS D 1 26 ? 29.522 24.507 5.908 1.00 34.78 39 HIS D CA 1
ATOM 3032 C C . HIS D 1 26 ? 28.896 23.811 4.733 1.00 30.58 39 HIS D C 1
ATOM 3033 O O . HIS D 1 26 ? 29.106 24.234 3.603 1.00 28.59 39 HIS D O 1
ATOM 3040 N N . ARG D 1 27 ? 28.142 22.744 4.975 1.00 24.04 40 ARG D N 1
ATOM 3041 C CA . ARG D 1 27 ? 27.563 21.966 3.906 1.00 22.54 40 ARG D CA 1
ATOM 3042 C C . ARG D 1 27 ? 26.391 21.170 4.434 1.00 20.87 40 ARG D C 1
ATOM 3043 O O . ARG D 1 27 ? 26.448 20.604 5.534 1.00 20.52 40 ARG D O 1
ATOM 3051 N N . LYS D 1 28 ? 25.325 21.111 3.648 1.00 17.87 41 LYS D N 1
ATOM 3052 C CA . LYS D 1 28 ? 24.153 20.308 4.024 1.00 17.07 41 LYS D CA 1
ATOM 3053 C C . LYS D 1 28 ? 23.937 19.206 2.993 1.00 14.90 41 LYS D C 1
ATOM 3054 O O . LYS D 1 28 ? 24.162 19.404 1.809 1.00 15.53 41 LYS D O 1
ATOM 3060 N N . THR D 1 29 ? 23.414 18.069 3.425 1.00 13.84 42 THR D N 1
ATOM 3061 C CA . THR D 1 29 ? 23.207 16.962 2.509 1.00 12.46 42 THR D CA 1
ATOM 3062 C C . THR D 1 29 ? 22.186 17.263 1.423 1.00 12.99 42 THR D C 1
ATOM 3063 O O . THR D 1 29 ? 21.157 17.904 1.665 1.00 12.22 42 THR D O 1
ATOM 3067 N N . LYS D 1 30 ? 22.474 16.727 0.244 1.00 14.16 43 LYS D N 1
ATOM 3068 C CA . LYS D 1 30 ? 21.621 16.840 -0.938 1.00 16.03 43 LYS D CA 1
ATOM 3069 C C . LYS D 1 30 ? 21.606 15.463 -1.581 1.00 14.82 43 LYS D C 1
ATOM 3070 O O . LYS D 1 30 ? 22.455 14.610 -1.296 1.00 13.91 43 LYS D O 1
ATOM 3073 N N . GLY D 1 31 ? 20.643 15.237 -2.462 1.00 15.64 44 GLY D N 1
ATOM 3074 C CA . GLY D 1 31 ? 20.523 13.952 -3.132 1.00 16.19 44 GLY D CA 1
ATOM 3075 C C . GLY D 1 31 ? 21.822 13.556 -3.804 1.00 15.59 44 GLY D C 1
ATOM 3076 O O . GLY D 1 31 ? 22.454 14.359 -4.477 1.00 16.57 44 GLY D O 1
ATOM 3077 N N . GLY D 1 32 ? 22.211 12.291 -3.653 1.00 14.64 45 GLY D N 1
ATOM 3078 C CA . GLY D 1 32 ? 23.448 11.783 -4.227 1.00 15.69 45 GLY D CA 1
ATOM 3079 C C . GLY D 1 32 ? 24.678 11.873 -3.337 1.00 15.85 45 GLY D C 1
ATOM 3080 O O . GLY D 1 32 ? 25.682 11.205 -3.610 1.00 17.27 45 GLY D O 1
ATOM 3081 N N . ASP D 1 33 ? 24.624 12.697 -2.290 1.00 15.69 46 ASP D N 1
ATOM 3082 C CA . ASP D 1 33 ? 25.708 12.750 -1.318 1.00 15.32 46 ASP D CA 1
ATOM 3083 C C . ASP D 1 33 ? 25.893 11.412 -0.574 1.00 13.56 46 ASP D C 1
ATOM 3084 O O . ASP D 1 33 ? 24.937 10.685 -0.295 1.00 12.43 46 ASP D O 1
ATOM 3089 N N . LEU D 1 34 ? 27.140 11.134 -0.241 1.00 13.39 47 LEU D N 1
ATOM 3090 C CA . LEU D 1 34 ? 27.522 10.041 0.640 1.00 13.33 47 LEU D CA 1
ATOM 3091 C C . LEU D 1 34 ? 27.558 10.578 2.038 1.00 12.70 47 LEU D C 1
ATOM 3092 O O . LEU D 1 34 ? 28.217 11.585 2.292 1.00 14.36 47 LEU D O 1
ATOM 3097 N N . MET D 1 35 ? 26.865 9.890 2.948 1.00 11.85 48 MET D N 1
ATOM 3098 C CA . MET D 1 35 ? 26.754 10.274 4.352 1.00 11.36 48 MET D CA 1
ATOM 3099 C C . MET D 1 35 ? 27.368 9.165 5.241 1.00 11.34 48 MET D C 1
ATOM 3100 O O . MET D 1 35 ? 26.972 7.991 5.155 1.00 10.73 48 MET D O 1
ATOM 3105 N N . LEU D 1 36 ? 28.341 9.545 6.043 1.00 10.53 49 LEU D N 1
ATOM 3106 C CA . LEU D 1 36 ? 28.908 8.601 7.021 1.00 10.92 49 LEU D CA 1
ATOM 3107 C C . LEU D 1 36 ? 28.158 8.767 8.326 1.00 10.78 49 LEU D C 1
ATOM 3108 O O . LEU D 1 36 ? 28.213 9.835 8.971 1.00 10.88 49 LEU D O 1
ATOM 3113 N N . VAL D 1 37 ? 27.423 7.728 8.746 1.00 10.82 50 VAL D N 1
ATOM 3114 C CA . VAL D 1 37 ? 26.578 7.835 9.912 1.00 10.60 50 VAL D CA 1
ATOM 3115 C C . VAL D 1 37 ? 26.769 6.727 10.967 1.00 10.64 50 VAL D C 1
ATOM 3116 O O . VAL D 1 37 ? 27.082 5.584 10.628 1.00 12.27 50 VAL D O 1
ATOM 3120 N N . HIS D 1 38 ? 26.569 7.105 12.231 1.00 10.36 51 HIS D N 1
ATOM 3121 C CA . HIS D 1 38 ? 26.217 6.148 13.307 1.00 10.85 51 HIS D CA 1
ATOM 3122 C C . HIS D 1 38 ? 24.714 6.188 13.502 1.00 11.36 51 HIS D C 1
ATOM 3123 O O . HIS D 1 38 ? 24.034 7.238 13.300 1.00 14.69 51 HIS D O 1
ATOM 3130 N N . TYR D 1 39 ? 24.112 5.049 13.832 1.00 11.57 52 TYR D N 1
ATOM 3131 C CA . TYR D 1 39 ? 22.674 5.076 14.154 1.00 11.24 52 TYR D CA 1
ATOM 3132 C C . TYR D 1 39 ? 22.296 4.039 15.169 1.00 11.99 52 TYR D C 1
ATOM 3133 O O . TYR D 1 39 ? 23.018 3.032 15.339 1.00 12.36 52 TYR D O 1
ATOM 3142 N N . GLU D 1 40 ? 21.141 4.245 15.810 1.00 12.10 53 GLU D N 1
ATOM 3143 C CA . GLU D 1 40 ? 20.476 3.220 16.573 1.00 13.26 53 GLU D CA 1
ATOM 3144 C C . GLU D 1 40 ? 19.049 3.159 16.062 1.00 12.29 53 GLU D C 1
ATOM 3145 O O . GLU D 1 40 ? 18.397 4.201 15.934 1.00 13.05 53 GLU D O 1
ATOM 3151 N N . GLY D 1 41 ? 18.553 1.952 15.796 1.00 12.06 54 GLY D N 1
ATOM 3152 C CA . GLY D 1 41 ? 17.197 1.754 15.361 1.00 11.47 54 GLY D CA 1
ATOM 3153 C C . GLY D 1 41 ? 16.440 0.934 16.383 1.00 11.49 54 GLY D C 1
ATOM 3154 O O . GLY D 1 41 ? 16.921 -0.120 16.850 1.00 13.00 54 GLY D O 1
ATOM 3155 N N . TYR D 1 42 ? 15.254 1.416 16.712 1.00 11.58 55 TYR D N 1
ATOM 3156 C CA . TYR D 1 42 ? 14.403 0.821 17.727 1.00 11.90 55 TYR D CA 1
ATOM 3157 C C . TYR D 1 42 ? 13.055 0.533 17.183 1.00 12.43 55 TYR D C 1
ATOM 3158 O O . TYR D 1 42 ? 12.546 1.246 16.324 1.00 12.87 55 TYR D O 1
ATOM 3167 N N . LEU D 1 43 ? 12.392 -0.450 17.788 1.00 12.07 56 LEU D N 1
ATOM 3168 C CA . LEU D 1 43 ? 10.987 -0.690 17.530 1.00 13.23 56 LEU D CA 1
ATOM 3169 C C . LEU D 1 43 ? 10.157 0.233 18.399 1.00 13.72 56 LEU D C 1
ATOM 3170 O O . LEU D 1 43 ? 10.353 0.346 19.604 1.00 13.32 56 LEU D O 1
ATOM 3175 N N . GLU D 1 44 ? 9.230 0.938 17.782 1.00 16.25 57 GLU D N 1
ATOM 3176 C CA . GLU D 1 44 ? 8.390 1.845 18.535 1.00 23.69 57 GLU D CA 1
ATOM 3177 C C . GLU D 1 44 ? 7.512 1.128 19.546 1.00 20.12 57 GLU D C 1
ATOM 3178 O O . GLU D 1 44 ? 7.273 1.642 20.648 1.00 20.51 57 GLU D O 1
ATOM 3184 N N . LYS D 1 45 ? 7.078 -0.062 19.204 1.00 18.85 58 LYS D N 1
ATOM 3185 C CA . LYS D 1 45 ? 6.135 -0.768 20.066 1.00 21.36 58 LYS D CA 1
ATOM 3186 C C . LYS D 1 45 ? 6.681 -0.987 21.500 1.00 19.59 58 LYS D C 1
ATOM 3187 O O . LYS D 1 45 ? 5.951 -0.781 22.470 1.00 20.01 58 LYS D O 1
ATOM 3193 N N . ASP D 1 46 ? 7.929 -1.435 21.628 1.00 17.06 59 ASP D N 1
ATOM 3194 C CA . ASP D 1 46 ? 8.495 -1.698 22.950 1.00 19.52 59 ASP D CA 1
ATOM 3195 C C . ASP D 1 46 ? 9.777 -0.947 23.256 1.00 18.96 59 ASP D C 1
ATOM 3196 O O . ASP D 1 46 ? 10.359 -1.136 24.319 1.00 19.59 59 ASP D O 1
ATOM 3201 N N . GLY D 1 47 ? 10.238 -0.144 22.311 1.00 16.76 60 GLY D N 1
ATOM 3202 C CA . GLY D 1 47 ? 11.433 0.652 22.524 1.00 17.07 60 GLY D CA 1
ATOM 3203 C C . GLY D 1 47 ? 12.706 -0.165 22.447 1.00 16.75 60 GLY D C 1
ATOM 3204 O O . GLY D 1 47 ? 13.787 0.360 22.712 1.00 18.22 60 GLY D O 1
ATOM 3205 N N . SER D 1 48 ? 12.630 -1.411 22.004 1.00 15.38 61 SER D N 1
ATOM 3206 C CA . SER D 1 48 ? 13.817 -2.297 21.949 1.00 15.70 61 SER D CA 1
ATOM 3207 C C . SER D 1 48 ? 14.700 -1.992 20.733 1.00 14.25 61 SER D C 1
ATOM 3208 O O . SER D 1 48 ? 14.211 -1.636 19.664 1.00 12.43 61 SER D O 1
ATOM 3211 N N . LEU D 1 49 ? 16.012 -2.105 20.927 1.00 13.58 62 LEU D N 1
ATOM 3212 C CA . LEU D 1 49 ? 16.964 -1.883 19.883 1.00 12.69 62 LEU D CA 1
ATOM 3213 C C . LEU D 1 49 ? 16.947 -3.075 18.920 1.00 12.82 62 LEU D C 1
ATOM 3214 O O . LEU D 1 49 ? 17.145 -4.224 19.359 1.00 13.90 62 LEU D O 1
ATOM 3219 N N . PHE D 1 50 ? 16.738 -2.833 17.638 1.00 12.08 63 PHE D N 1
ATOM 3220 C CA . PHE D 1 50 ? 16.870 -3.903 16.631 1.00 12.01 63 PHE D CA 1
ATOM 3221 C C . PHE D 1 50 ? 18.194 -3.870 15.884 1.00 11.77 63 PHE D C 1
ATOM 3222 O O . PHE D 1 50 ? 18.669 -4.914 15.426 1.00 11.99 63 PHE D O 1
ATOM 3230 N N . HIS D 1 51 ? 18.801 -2.692 15.760 1.00 11.48 64 HIS D N 1
ATOM 3231 C CA . HIS D 1 51 ? 20.080 -2.617 15.056 1.00 12.94 64 HIS D CA 1
ATOM 3232 C C . HIS D 1 51 ? 20.768 -1.322 15.376 1.00 12.65 64 HIS D C 1
ATOM 3233 O O . HIS D 1 51 ? 20.164 -0.264 15.386 1.00 13.68 64 HIS D O 1
ATOM 3240 N N . SER D 1 52 ? 22.057 -1.389 15.653 1.00 13.71 65 SER D N 1
ATOM 3241 C CA . SER D 1 52 ? 22.855 -0.181 15.770 1.00 13.53 65 SER D CA 1
ATOM 3242 C C . SER D 1 52 ? 24.239 -0.424 15.276 1.00 14.01 65 SER D C 1
ATOM 3243 O O . SER D 1 52 ? 24.723 -1.559 15.291 1.00 15.13 65 SER D O 1
ATOM 3246 N N . THR D 1 53 ? 24.862 0.653 14.800 1.00 13.27 66 THR D N 1
ATOM 3247 C CA . THR D 1 53 ? 26.217 0.550 14.346 1.00 12.57 66 THR D CA 1
ATOM 3248 C C . THR D 1 53 ? 27.119 0.235 15.530 1.00 13.30 66 THR D C 1
ATOM 3249 O O . THR D 1 53 ? 28.011 -0.581 15.418 1.00 13.63 66 THR D O 1
ATOM 3253 N N . HIS D 1 54 ? 26.826 0.846 16.670 1.00 13.82 67 HIS D N 1
ATOM 3254 C CA . HIS D 1 54 ? 27.637 0.671 17.856 1.00 16.91 67 HIS D CA 1
ATOM 3255 C C . HIS D 1 54 ? 27.689 -0.743 18.325 1.00 18.30 67 HIS D C 1
ATOM 3256 O O . HIS D 1 54 ? 28.775 -1.258 18.603 1.00 20.10 67 HIS D O 1
ATOM 3263 N N . LYS D 1 55 ? 26.532 -1.400 18.376 1.00 17.77 68 LYS D N 1
ATOM 3264 C CA . LYS D 1 55 ? 26.452 -2.764 18.833 1.00 20.51 68 LYS D CA 1
ATOM 3265 C C . LYS D 1 55 ? 26.532 -3.830 17.731 1.00 20.57 68 LYS D C 1
ATOM 3266 O O . LYS D 1 55 ? 27.314 -4.772 17.846 1.00 25.06 68 LYS D O 1
ATOM 3272 N N . HIS D 1 56 ? 25.710 -3.726 16.698 1.00 17.85 69 HIS D N 1
ATOM 3273 C CA . HIS D 1 56 ? 25.590 -4.845 15.757 1.00 18.44 69 HIS D CA 1
ATOM 3274 C C . HIS D 1 56 ? 26.640 -4.746 14.660 1.00 19.10 69 HIS D C 1
ATOM 3275 O O . HIS D 1 56 ? 26.910 -5.738 13.983 1.00 19.92 69 HIS D O 1
ATOM 3282 N N . ASN D 1 57 ? 27.244 -3.564 14.465 1.00 16.77 70 ASN D N 1
ATOM 3283 C CA . ASN D 1 57 ? 28.238 -3.382 13.415 1.00 16.64 70 ASN D CA 1
ATOM 3284 C C . ASN D 1 57 ? 29.634 -3.159 14.015 1.00 17.31 70 ASN D C 1
ATOM 3285 O O . ASN D 1 57 ? 30.495 -2.498 13.404 1.00 16.62 70 ASN D O 1
ATOM 3290 N N . ASN D 1 58 ? 29.867 -3.717 15.200 1.00 21.02 71 ASN D N 1
ATOM 3291 C CA . ASN D 1 58 ? 31.231 -3.723 15.787 1.00 24.39 71 ASN D CA 1
ATOM 3292 C C . ASN D 1 58 ? 31.773 -2.346 16.045 1.00 22.17 71 ASN D C 1
ATOM 3293 O O . ASN D 1 58 ? 32.980 -2.116 15.916 1.00 25.66 71 ASN D O 1
ATOM 3298 N N . GLY D 1 59 ? 30.882 -1.409 16.281 1.00 19.01 72 GLY D N 1
ATOM 3299 C CA . GLY D 1 59 ? 31.258 -0.025 16.486 1.00 17.98 72 GLY D CA 1
ATOM 3300 C C . GLY D 1 59 ? 31.595 0.779 15.238 1.00 16.54 72 GLY D C 1
ATOM 3301 O O . GLY D 1 59 ? 31.973 1.934 15.361 1.00 16.06 72 GLY D O 1
ATOM 3302 N N . GLN D 1 60 ? 31.446 0.210 14.043 1.00 15.13 73 GLN D N 1
ATOM 3303 C CA . GLN D 1 60 ? 31.807 0.907 12.787 1.00 13.42 73 GLN D CA 1
ATOM 3304 C C . GLN D 1 60 ? 30.608 1.660 12.203 1.00 12.64 73 GLN D C 1
ATOM 3305 O O . GLN D 1 60 ? 29.492 1.078 12.159 1.00 12.03 73 GLN D O 1
ATOM 3311 N N . PRO D 1 61 ? 30.790 2.964 11.865 1.00 14.01 74 PRO D N 1
ATOM 3312 C CA . PRO D 1 61 ? 29.733 3.699 11.158 1.00 13.24 74 PRO D CA 1
ATOM 3313 C C . PRO D 1 61 ? 29.595 3.109 9.746 1.00 13.44 74 PRO D C 1
ATOM 3314 O O . PRO D 1 61 ? 30.449 2.322 9.320 1.00 13.31 74 PRO D O 1
ATOM 3318 N N . ILE D 1 62 ? 28.560 3.536 9.047 1.00 13.60 75 ILE D N 1
ATOM 3319 C CA . ILE D 1 62 ? 28.279 3.055 7.681 1.00 14.41 75 ILE D CA 1
ATOM 3320 C C . ILE D 1 62 ? 28.090 4.235 6.747 1.00 13.37 75 ILE D C 1
ATOM 3321 O O . ILE D 1 62 ? 27.698 5.343 7.180 1.00 12.32 75 ILE D O 1
ATOM 3326 N N . TRP D 1 63 ? 28.379 3.993 5.456 1.00 13.33 76 TRP D N 1
ATOM 3327 C CA . TRP D 1 63 ? 28.093 4.962 4.391 1.00 12.69 76 TRP D CA 1
ATOM 3328 C C . TRP D 1 63 ? 26.731 4.732 3.816 1.00 12.30 76 TRP D C 1
ATOM 3329 O O . TRP D 1 63 ? 26.392 3.609 3.507 1.00 12.22 76 TRP D O 1
ATOM 3340 N N . PHE D 1 64 ? 25.991 5.818 3.655 1.00 12.28 77 PHE D N 1
ATOM 3341 C CA . PHE D 1 64 ? 24.659 5.847 3.078 1.00 12.75 77 PHE D CA 1
ATOM 3342 C C . PHE D 1 64 ? 24.601 6.914 1.994 1.00 12.71 77 PHE D C 1
ATOM 3343 O O . PHE D 1 64 ? 25.025 8.046 2.210 1.00 13.19 77 PHE D O 1
ATOM 3351 N N . THR D 1 65 ? 24.128 6.536 0.818 1.00 13.60 78 THR D N 1
ATOM 3352 C CA . THR D 1 65 ? 23.900 7.492 -0.255 1.00 13.85 78 THR D CA 1
ATOM 3353 C C . THR D 1 65 ? 22.478 8.009 -0.159 1.00 13.73 78 THR D C 1
ATOM 3354 O O . THR D 1 65 ? 21.539 7.207 -0.207 1.00 13.57 78 THR D O 1
ATOM 3358 N N . LEU D 1 66 ? 22.328 9.317 -0.035 1.00 12.78 79 LEU D N 1
ATOM 3359 C CA . LEU D 1 66 ? 21.020 9.941 0.121 1.00 12.35 79 LEU D CA 1
ATOM 3360 C C . LEU D 1 66 ? 20.278 10.016 -1.203 1.00 12.88 79 LEU D C 1
ATOM 3361 O O . LEU D 1 66 ? 20.860 10.345 -2.238 1.00 13.45 79 LEU D O 1
ATOM 3366 N N . GLY D 1 67 ? 18.991 9.692 -1.176 1.00 13.04 80 GLY D N 1
ATOM 3367 C CA . GLY D 1 67 ? 18.110 10.023 -2.279 1.00 14.34 80 GLY D CA 1
ATOM 3368 C C . GLY D 1 67 ? 18.093 9.062 -3.457 1.00 15.23 80 GLY D C 1
ATOM 3369 O O . GLY D 1 67 ? 17.603 9.455 -4.522 1.00 16.41 80 GLY D O 1
ATOM 3370 N N . ILE D 1 68 ? 18.569 7.837 -3.291 1.00 14.46 81 ILE D N 1
ATOM 3371 C CA . ILE D 1 68 ? 18.536 6.840 -4.361 1.00 16.05 81 ILE D CA 1
ATOM 3372 C C . ILE D 1 68 ? 17.844 5.547 -3.898 1.00 16.39 81 ILE D C 1
ATOM 3373 O O . ILE D 1 68 ? 17.964 4.507 -4.554 1.00 17.47 81 ILE D O 1
ATOM 3378 N N . LEU D 1 69 ? 17.045 5.636 -2.840 1.00 15.65 82 LEU D N 1
ATOM 3379 C CA . LEU D 1 69 ? 16.365 4.484 -2.276 1.00 16.62 82 LEU D CA 1
ATOM 3380 C C . LEU D 1 69 ? 17.315 3.324 -2.010 1.00 17.62 82 LEU D C 1
ATOM 3381 O O . LEU D 1 69 ? 17.015 2.169 -2.315 1.00 18.05 82 LEU D O 1
ATOM 3386 N N . GLU D 1 70 ? 18.487 3.661 -1.480 1.00 17.30 83 GLU D N 1
ATOM 3387 C CA . GLU D 1 70 ? 19.497 2.681 -1.115 1.00 19.00 83 GLU D CA 1
ATOM 3388 C C . GLU D 1 70 ? 19.065 1.842 0.085 1.00 17.01 83 GLU D C 1
ATOM 3389 O O . GLU D 1 70 ? 19.463 0.684 0.238 1.00 16.90 83 GLU D O 1
ATOM 3395 N N . ALA D 1 71 ? 18.280 2.444 0.971 1.00 14.91 84 ALA D N 1
ATOM 3396 C CA . ALA D 1 71 ? 17.942 1.782 2.199 1.00 13.42 84 ALA D CA 1
ATOM 3397 C C . ALA D 1 71 ? 16.437 1.943 2.466 1.00 12.02 84 ALA D C 1
ATOM 3398 O O . ALA D 1 71 ? 15.669 1.840 1.520 1.00 11.73 84 ALA D O 1
ATOM 3400 N N . LEU D 1 72 ? 16.036 2.293 3.670 1.00 11.22 85 LEU D N 1
ATOM 3401 C CA . LEU D 1 72 ? 14.604 2.529 3.961 1.00 10.93 85 LEU D CA 1
ATOM 3402 C C . LEU D 1 72 ? 14.120 3.817 3.295 1.00 11.18 85 LEU D C 1
ATOM 3403 O O . LEU D 1 72 ? 14.844 4.848 3.185 1.00 11.25 85 LEU D O 1
ATOM 3408 N N . LYS D 1 73 ? 12.910 3.790 2.766 1.00 11.99 86 LYS D N 1
ATOM 3409 C CA . LYS D 1 73 ? 12.351 4.992 2.145 1.00 13.14 86 LYS D CA 1
ATOM 3410 C C . LYS D 1 73 ? 12.332 6.164 3.152 1.00 12.31 86 LYS D C 1
ATOM 3411 O O . LYS D 1 73 ? 12.567 7.336 2.787 1.00 12.18 86 LYS D O 1
ATOM 3417 N N . GLY D 1 74 ? 12.088 5.837 4.427 1.00 11.14 87 GLY D N 1
ATOM 3418 C CA . GLY D 1 74 ? 12.096 6.860 5.502 1.00 11.23 87 GLY D CA 1
ATOM 3419 C C . GLY D 1 74 ? 13.414 7.584 5.704 1.00 10.98 87 GLY D C 1
ATOM 3420 O O . GLY D 1 74 ? 13.446 8.754 6.112 1.00 11.30 87 GLY D O 1
ATOM 3421 N N . TRP D 1 75 ? 14.521 6.897 5.459 1.00 10.92 88 TRP D N 1
ATOM 3422 C CA . TRP D 1 75 ? 15.834 7.528 5.470 1.00 10.83 88 TRP D CA 1
ATOM 3423 C C . TRP D 1 75 ? 15.985 8.592 4.398 1.00 11.46 88 TRP D C 1
ATOM 3424 O O . TRP D 1 75 ? 16.503 9.691 4.674 1.00 11.42 88 TRP D O 1
ATOM 3435 N N . ASP D 1 76 ? 15.482 8.307 3.190 1.00 11.75 89 ASP D N 1
ATOM 3436 C CA . ASP D 1 76 ? 15.524 9.294 2.102 1.00 12.11 89 ASP D CA 1
ATOM 3437 C C . ASP D 1 76 ? 14.699 10.538 2.448 1.00 12.96 89 ASP D C 1
ATOM 3438 O O . ASP D 1 76 ? 15.170 11.675 2.184 1.00 12.18 89 ASP D O 1
ATOM 3443 N N . GLN D 1 77 ? 13.548 10.315 3.094 1.00 12.66 90 GLN D N 1
ATOM 3444 C CA . GLN D 1 77 ? 12.709 11.434 3.501 1.00 14.17 90 GLN D CA 1
ATOM 3445 C C . GLN D 1 77 ? 13.252 12.220 4.706 1.00 13.40 90 GLN D C 1
ATOM 3446 O O . GLN D 1 77 ? 12.991 13.420 4.820 1.00 13.58 90 GLN D O 1
ATOM 3452 N N . GLY D 1 78 ? 13.968 11.549 5.587 1.00 11.84 91 GLY D N 1
ATOM 3453 C CA . GLY D 1 78 ? 14.389 12.162 6.863 1.00 11.79 91 GLY D CA 1
ATOM 3454 C C . GLY D 1 78 ? 15.793 12.737 6.996 1.00 11.24 91 GLY D C 1
ATOM 3455 O O . GLY D 1 78 ? 16.107 13.337 8.024 1.00 10.89 91 GLY D O 1
ATOM 3456 N N . LEU D 1 79 ? 16.631 12.562 5.990 1.00 11.17 92 LEU D N 1
ATOM 3457 C CA . LEU D 1 79 ? 18.068 12.871 6.108 1.00 11.20 92 LEU D CA 1
ATOM 3458 C C . LEU D 1 79 ? 18.571 13.957 5.136 1.00 12.05 92 LEU D C 1
ATOM 3459 O O . LEU D 1 79 ? 19.781 14.108 4.929 1.00 12.38 92 LEU D O 1
ATOM 3464 N N . LYS D 1 80 ? 17.634 14.711 4.558 1.00 12.39 93 LYS D N 1
ATOM 3465 C CA . LYS D 1 80 ? 17.994 15.842 3.659 1.00 13.52 93 LYS D CA 1
ATOM 3466 C C . LYS D 1 80 ? 18.381 17.093 4.461 1.00 13.53 93 LYS D C 1
ATOM 3467 O O . LYS D 1 80 ? 17.838 17.330 5.545 1.00 13.50 93 LYS D O 1
ATOM 3473 N N . GLY D 1 81 ? 19.309 17.886 3.945 1.00 14.82 94 GLY D N 1
ATOM 3474 C CA . GLY D 1 81 ? 19.637 19.179 4.537 1.00 14.94 94 GLY D CA 1
ATOM 3475 C C . GLY D 1 81 ? 20.306 19.081 5.898 1.00 14.96 94 GLY D C 1
ATOM 3476 O O . GLY D 1 81 ? 20.204 20.000 6.712 1.00 15.31 94 GLY D O 1
ATOM 3477 N N . MET D 1 82 ? 21.032 17.991 6.103 1.00 13.59 95 MET D N 1
ATOM 3478 C CA . MET D 1 82 ? 21.677 17.686 7.351 1.00 14.06 95 MET D CA 1
ATOM 3479 C C . MET D 1 82 ? 23.156 18.093 7.310 1.00 14.40 95 MET D C 1
ATOM 3480 O O . MET D 1 82 ? 23.813 17.943 6.282 1.00 14.05 95 MET D O 1
ATOM 3485 N N . CYS D 1 83 ? 23.660 18.605 8.440 1.00 15.89 96 CYS D N 1
ATOM 3486 C CA A CYS D 1 83 ? 25.059 19.014 8.615 0.70 17.30 96 CYS D CA 1
ATOM 3487 C CA B CYS D 1 83 ? 25.081 18.948 8.539 0.30 16.50 96 CYS D CA 1
ATOM 3488 C C . CYS D 1 83 ? 25.858 18.025 9.439 1.00 15.42 96 CYS D C 1
ATOM 3489 O O . CYS D 1 83 ? 25.318 17.351 10.293 1.00 14.48 96 CYS D O 1
ATOM 3494 N N . VAL D 1 84 ? 27.157 18.011 9.209 1.00 14.55 97 VAL D N 1
ATOM 3495 C CA . VAL D 1 84 ? 28.050 17.217 10.019 1.00 13.27 97 VAL D CA 1
ATOM 3496 C C . VAL D 1 84 ? 27.939 17.682 11.460 1.00 13.88 97 VAL D C 1
ATOM 3497 O O . VAL D 1 84 ? 27.925 18.903 11.754 1.00 14.58 97 VAL D O 1
ATOM 3501 N N . GLY D 1 85 ? 27.797 16.730 12.364 1.00 13.36 98 GLY D N 1
ATOM 3502 C CA . GLY D 1 85 ? 27.573 17.032 13.772 1.00 14.46 98 GLY D CA 1
ATOM 3503 C C . GLY D 1 85 ? 26.106 17.124 14.175 1.00 14.37 98 GLY D C 1
ATOM 3504 O O . GLY D 1 85 ? 25.799 17.154 15.360 1.00 15.05 98 GLY D O 1
ATOM 3505 N N . GLU D 1 86 ? 25.206 17.066 13.213 1.00 13.63 99 GLU D N 1
ATOM 3506 C CA . GLU D 1 86 ? 23.790 17.020 13.496 1.00 13.67 99 GLU D CA 1
ATOM 3507 C C . GLU D 1 86 ? 23.375 15.617 13.912 1.00 13.43 99 GLU D C 1
ATOM 3508 O O . GLU D 1 86 ? 23.957 14.639 13.419 1.00 13.00 99 GLU D O 1
ATOM 3514 N N . LYS D 1 87 ? 22.433 15.538 14.849 1.00 14.40 100 LYS D N 1
ATOM 3515 C CA . LYS D 1 87 ? 21.805 14.277 15.262 1.00 14.98 100 LYS D CA 1
ATOM 3516 C C . LYS D 1 87 ? 20.295 14.437 15.089 1.00 14.84 100 LYS D C 1
ATOM 3517 O O . LYS D 1 87 ? 19.704 15.442 15.541 1.00 15.41 100 LYS D O 1
ATOM 3523 N N . ARG D 1 88 ? 19.669 13.485 14.399 1.00 14.73 101 ARG D N 1
ATOM 3524 C CA . ARG D 1 88 ? 18.222 13.510 14.225 1.00 13.88 101 ARG D CA 1
ATOM 3525 C C . ARG D 1 88 ? 17.589 12.284 14.777 1.00 14.03 101 ARG D C 1
ATOM 3526 O O . ARG D 1 88 ? 18.189 11.204 14.727 1.00 13.94 101 ARG D O 1
ATOM 3534 N N . LYS D 1 89 ? 16.337 12.443 15.219 1.00 13.73 102 LYS D N 1
ATOM 3535 C CA . LYS D 1 89 ? 15.465 11.322 15.524 1.00 14.00 102 LYS D CA 1
ATOM 3536 C C . LYS D 1 89 ? 14.402 11.233 14.428 1.00 13.19 102 LYS D C 1
ATOM 3537 O O . LYS D 1 89 ? 13.749 12.239 14.126 1.00 12.88 102 LYS D O 1
ATOM 3543 N N . LEU D 1 90 ? 14.251 10.043 13.838 1.00 12.12 103 LEU D N 1
ATOM 3544 C CA . LEU D 1 90 ? 13.247 9.803 12.828 1.00 12.38 103 LEU D CA 1
ATOM 3545 C C . LEU D 1 90 ? 12.238 8.811 13.351 1.00 12.79 103 LEU D C 1
ATOM 3546 O O . LEU D 1 90 ? 12.618 7.757 13.873 1.00 12.52 103 LEU D O 1
ATOM 3551 N N . ILE D 1 91 ? 10.966 9.130 13.188 1.00 13.68 104 ILE D N 1
ATOM 3552 C CA . ILE D 1 91 ? 9.918 8.147 13.483 1.00 13.71 104 ILE D CA 1
ATOM 3553 C C . ILE D 1 91 ? 9.336 7.760 12.121 1.00 13.57 104 ILE D C 1
ATOM 3554 O O . ILE D 1 91 ? 8.791 8.607 11.404 1.00 13.68 104 ILE D O 1
ATOM 3559 N N . ILE D 1 92 ? 9.476 6.482 11.779 1.00 12.99 105 ILE D N 1
ATOM 3560 C CA . ILE D 1 92 ? 9.290 5.987 10.423 1.00 12.60 105 ILE D CA 1
ATOM 3561 C C . ILE D 1 92 ? 8.144 4.990 10.456 1.00 12.84 105 ILE D C 1
ATOM 3562 O O . ILE D 1 92 ? 8.205 3.932 11.104 1.00 13.91 105 ILE D O 1
ATOM 3567 N N . PRO D 1 93 ? 7.057 5.317 9.783 1.00 13.04 106 PRO D N 1
ATOM 3568 C CA . PRO D 1 93 ? 5.932 4.359 9.715 1.00 13.50 106 PRO D CA 1
ATOM 3569 C C . PRO D 1 93 ? 6.299 3.135 8.836 1.00 13.36 106 PRO D C 1
ATOM 3570 O O . PRO D 1 93 ? 7.185 3.232 8.007 1.00 13.09 106 PRO D O 1
ATOM 3574 N N . PRO D 1 94 ? 5.607 1.979 9.006 1.00 13.25 107 PRO D N 1
ATOM 3575 C CA . PRO D 1 94 ? 6.051 0.766 8.301 1.00 13.34 107 PRO D CA 1
ATOM 3576 C C . PRO D 1 94 ? 6.101 0.874 6.782 1.00 13.35 107 PRO D C 1
ATOM 3577 O O . PRO D 1 94 ? 6.985 0.293 6.162 1.00 12.64 107 PRO D O 1
ATOM 3581 N N . ALA D 1 95 ? 5.202 1.640 6.178 1.00 12.66 108 ALA D N 1
ATOM 3582 C CA . ALA D 1 95 ? 5.257 1.806 4.758 1.00 13.03 108 ALA D CA 1
ATOM 3583 C C . ALA D 1 95 ? 6.563 2.431 4.258 1.00 12.80 108 ALA D C 1
ATOM 3584 O O . ALA D 1 95 ? 6.904 2.325 3.071 1.00 13.36 108 ALA D O 1
ATOM 3586 N N . LEU D 1 96 ? 7.248 3.144 5.117 1.00 12.34 109 LEU D N 1
ATOM 3587 C CA . LEU D 1 96 ? 8.548 3.727 4.775 1.00 12.02 109 LEU D CA 1
ATOM 3588 C C . LEU D 1 96 ? 9.698 2.981 5.449 1.00 10.93 109 LEU D C 1
ATOM 3589 O O . LEU D 1 96 ? 10.817 3.476 5.428 1.00 10.36 109 LEU D O 1
ATOM 3594 N N . GLY D 1 97 ? 9.375 1.841 6.074 1.00 10.55 110 GLY D N 1
ATOM 3595 C CA . GLY D 1 97 ? 10.339 0.991 6.723 1.00 10.38 110 GLY D CA 1
ATOM 3596 C C . GLY D 1 97 ? 10.344 -0.410 6.100 1.00 10.49 110 GLY D C 1
ATOM 3597 O O . GLY D 1 97 ? 10.606 -0.533 4.898 1.00 10.70 110 GLY D O 1
ATOM 3598 N N . TYR D 1 98 ? 10.039 -1.423 6.910 1.00 10.53 111 TYR D N 1
ATOM 3599 C CA . TYR D 1 98 ? 10.055 -2.818 6.476 1.00 11.09 111 TYR D CA 1
ATOM 3600 C C . TYR D 1 98 ? 8.671 -3.353 6.118 1.00 11.67 111 TYR D C 1
ATOM 3601 O O . TYR D 1 98 ? 8.501 -4.542 5.815 1.00 12.24 111 TYR D O 1
ATOM 3610 N N . GLY D 1 99 ? 7.670 -2.482 6.136 1.00 12.25 112 GLY D N 1
ATOM 3611 C CA . GLY D 1 99 ? 6.365 -2.780 5.557 1.00 13.41 112 GLY D CA 1
ATOM 3612 C C . GLY D 1 99 ? 5.586 -3.928 6.177 1.00 14.09 112 GLY D C 1
ATOM 3613 O O . GLY D 1 99 ? 5.772 -4.291 7.334 1.00 15.32 112 GLY D O 1
ATOM 3614 N N . LYS D 1 100 ? 4.689 -4.474 5.376 1.00 14.85 113 LYS D N 1
ATOM 3615 C CA . LYS D 1 100 ? 3.871 -5.615 5.750 1.00 15.78 113 LYS D CA 1
ATOM 3616 C C . LYS D 1 100 ? 4.720 -6.896 5.810 1.00 17.08 113 LYS D C 1
ATOM 3617 O O . LYS D 1 100 ? 4.422 -7.820 6.547 1.00 19.55 113 LYS D O 1
ATOM 3619 N N . GLU D 1 101 ? 5.814 -6.948 5.077 1.00 16.67 114 GLU D N 1
ATOM 3620 C CA . GLU D 1 101 ? 6.652 -8.134 5.083 1.00 18.92 114 GLU D CA 1
ATOM 3621 C C . GLU D 1 101 ? 7.467 -8.247 6.363 1.00 17.06 114 GLU D C 1
ATOM 3622 O O . GLU D 1 101 ? 7.762 -9.347 6.817 1.00 20.01 114 GLU D O 1
ATOM 3628 N N . GLY D 1 102 ? 7.887 -7.114 6.926 1.00 14.85 115 GLY D N 1
ATOM 3629 C CA . GLY D 1 102 ? 8.933 -7.113 7.943 1.00 13.85 115 GLY D CA 1
ATOM 3630 C C . GLY D 1 102 ? 10.213 -7.637 7.359 1.00 13.22 115 GLY D C 1
ATOM 3631 O O . GLY D 1 102 ? 10.368 -7.775 6.141 1.00 12.69 115 GLY D O 1
ATOM 3632 N N . LYS D 1 103 ? 11.161 -7.975 8.222 1.00 12.95 116 LYS D N 1
ATOM 3633 C CA . LYS D 1 103 ? 12.378 -8.538 7.738 1.00 13.72 116 LYS D CA 1
ATOM 3634 C C . LYS D 1 103 ? 13.019 -9.305 8.872 1.00 14.13 116 LYS D C 1
ATOM 3635 O O . LYS D 1 103 ? 13.365 -8.694 9.859 1.00 13.62 116 LYS D O 1
ATOM 3641 N N . GLY D 1 104 ? 13.239 -10.608 8.680 1.00 16.90 117 GLY D N 1
ATOM 3642 C CA . GLY D 1 104 ? 13.757 -11.496 9.717 1.00 15.97 117 GLY D CA 1
ATOM 3643 C C . GLY D 1 104 ? 13.053 -11.273 11.031 1.00 16.11 117 GLY D C 1
ATOM 3644 O O . GLY D 1 104 ? 11.812 -11.369 11.093 1.00 14.65 117 GLY D O 1
ATOM 3645 N N . LYS D 1 105 ? 13.801 -10.863 12.055 1.00 14.96 118 LYS D N 1
ATOM 3646 C CA . LYS D 1 105 ? 13.210 -10.678 13.379 1.00 16.01 118 LYS D CA 1
ATOM 3647 C C . LYS D 1 105 ? 12.373 -9.391 13.530 1.00 14.75 118 LYS D C 1
ATOM 3648 O O . LYS D 1 105 ? 11.677 -9.205 14.553 1.00 14.23 118 LYS D O 1
ATOM 3654 N N . ILE D 1 106 ? 12.375 -8.518 12.511 1.00 12.61 119 ILE D N 1
ATOM 3655 C CA . ILE D 1 106 ? 11.543 -7.339 12.555 1.00 12.14 119 ILE D CA 1
ATOM 3656 C C . ILE D 1 106 ? 10.154 -7.685 12.056 1.00 12.51 119 ILE D C 1
ATOM 3657 O O . ILE D 1 106 ? 9.985 -8.028 10.908 1.00 12.67 119 ILE D O 1
ATOM 3662 N N . PRO D 1 107 ? 9.133 -7.548 12.928 1.00 12.87 120 PRO D N 1
ATOM 3663 C CA . PRO D 1 107 ? 7.787 -7.974 12.536 1.00 13.94 120 PRO D CA 1
ATOM 3664 C C . PRO D 1 107 ? 7.092 -7.105 11.475 1.00 13.75 120 PRO D C 1
ATOM 3665 O O . PRO D 1 107 ? 7.448 -5.921 11.309 1.00 12.43 120 PRO D O 1
ATOM 3669 N N . PRO D 1 108 ? 6.055 -7.664 10.801 1.00 14.24 121 PRO D N 1
ATOM 3670 C CA . PRO D 1 108 ? 5.196 -6.860 9.971 1.00 14.54 121 PRO D CA 1
ATOM 3671 C C . PRO D 1 108 ? 4.680 -5.629 10.688 1.00 14.53 121 PRO D C 1
ATOM 3672 O O . PRO D 1 108 ? 4.422 -5.656 11.898 1.00 16.17 121 PRO D O 1
ATOM 3676 N N . GLU D 1 109 ? 4.467 -4.573 9.932 1.00 14.17 122 GLU D N 1
ATOM 3677 C CA . GLU D 1 109 ? 3.788 -3.346 10.379 1.00 15.52 122 GLU D CA 1
ATOM 3678 C C . GLU D 1 109 ? 4.440 -2.705 11.595 1.00 14.22 122 GLU D C 1
ATOM 3679 O O . GLU D 1 109 ? 3.766 -2.146 12.420 1.00 13.44 122 GLU D O 1
ATOM 3685 N N . SER D 1 110 ? 5.768 -2.688 11.601 1.00 11.57 123 SER D N 1
ATOM 3686 C CA . SER D 1 110 ? 6.517 -2.106 12.694 1.00 10.71 123 SER D CA 1
ATOM 3687 C C . SER D 1 110 ? 6.820 -0.636 12.433 1.00 10.74 123 SER D C 1
ATOM 3688 O O . SER D 1 110 ? 7.440 -0.273 11.401 1.00 10.41 123 SER D O 1
ATOM 3691 N N . THR D 1 111 ? 6.406 0.252 13.347 1.00 10.69 124 THR D N 1
ATOM 3692 C CA . THR D 1 111 ? 6.890 1.624 13.332 1.00 10.85 124 THR D CA 1
ATOM 3693 C C . THR D 1 111 ? 8.273 1.630 13.935 1.00 10.07 124 THR D C 1
ATOM 3694 O O . THR D 1 111 ? 8.508 0.918 14.941 1.00 10.61 124 THR D O 1
ATOM 3698 N N . LEU D 1 112 ? 9.159 2.425 13.354 1.00 9.27 125 LEU D N 1
ATOM 3699 C CA . LEU D 1 112 ? 10.538 2.411 13.731 1.00 8.93 125 LEU D CA 1
ATOM 3700 C C . LEU D 1 112 ? 10.953 3.783 14.289 1.00 9.55 125 LEU D C 1
ATOM 3701 O O . LEU D 1 112 ? 10.466 4.840 13.858 1.00 10.20 125 LEU D O 1
ATOM 3706 N N . ILE D 1 113 ? 11.942 3.762 15.181 1.00 10.39 126 ILE D N 1
ATOM 3707 C CA . ILE D 1 113 ? 12.566 4.991 15.664 1.00 10.62 126 ILE D CA 1
ATOM 3708 C C . ILE D 1 113 ? 14.051 4.913 15.406 1.00 10.20 126 ILE D C 1
ATOM 3709 O O . ILE D 1 113 ? 14.690 3.961 15.825 1.00 9.64 126 ILE D O 1
ATOM 3714 N N . PHE D 1 114 ? 14.626 5.917 14.731 1.00 10.24 127 PHE D N 1
ATOM 3715 C CA . PHE D 1 114 ? 16.071 5.963 14.534 1.00 10.17 127 PHE D CA 1
ATOM 3716 C C . PHE D 1 114 ? 16.653 7.212 15.139 1.00 10.58 127 PHE D C 1
ATOM 3717 O O . PHE D 1 114 ? 16.113 8.276 14.911 1.00 10.25 127 PHE D O 1
ATOM 3725 N N . ASN D 1 115 ? 17.801 7.089 15.806 1.00 11.17 128 ASN D N 1
ATOM 3726 C CA . ASN D 1 115 ? 18.650 8.223 16.144 1.00 12.03 128 ASN D CA 1
ATOM 3727 C C . ASN D 1 115 ? 19.889 8.107 15.285 1.00 11.50 128 ASN D C 1
ATOM 3728 O O . ASN D 1 115 ? 20.557 7.053 15.255 1.00 10.76 128 ASN D O 1
ATOM 3733 N N . ILE D 1 116 ? 20.177 9.155 14.541 1.00 11.01 129 ILE D N 1
ATOM 3734 C CA . ILE D 1 116 ? 21.175 9.087 13.489 1.00 11.39 129 ILE D CA 1
ATOM 3735 C C . ILE D 1 116 ? 22.083 10.282 13.647 1.00 11.79 129 ILE D C 1
ATOM 3736 O O . ILE D 1 116 ? 21.560 11.425 13.696 1.00 12.14 129 ILE D O 1
ATOM 3741 N N . ASP D 1 117 ? 23.390 10.004 13.696 1.00 11.39 130 ASP D N 1
ATOM 3742 C CA . ASP D 1 117 ? 24.419 11.013 13.829 1.00 13.62 130 ASP D CA 1
ATOM 3743 C C . ASP D 1 117 ? 25.208 11.118 12.523 1.00 12.60 130 ASP D C 1
ATOM 3744 O O . ASP D 1 117 ? 25.752 10.118 12.071 1.00 13.78 130 ASP D O 1
ATOM 3749 N N . LEU D 1 118 ? 25.366 12.323 11.988 1.00 11.01 131 LEU D N 1
ATOM 3750 C CA . LEU D 1 118 ? 26.158 12.507 10.770 1.00 10.24 131 LEU D CA 1
ATOM 3751 C C . LEU D 1 118 ? 27.588 12.882 11.094 1.00 11.19 131 LEU D C 1
ATOM 3752 O O . LEU D 1 118 ? 27.811 13.903 11.774 1.00 10.86 131 LEU D O 1
ATOM 3757 N N . LEU D 1 119 ? 28.534 12.053 10.606 1.00 11.46 132 LEU D N 1
ATOM 3758 C CA . LEU D 1 119 ? 29.942 12.229 10.803 1.00 12.63 132 LEU D CA 1
ATOM 3759 C C . LEU D 1 119 ? 30.697 12.914 9.660 1.00 13.63 132 LEU D C 1
ATOM 3760 O O . LEU D 1 119 ? 31.703 13.608 9.912 1.00 13.41 132 LEU D O 1
ATOM 3765 N N . GLU D 1 120 ? 30.254 12.683 8.419 1.00 12.83 133 GLU D N 1
ATOM 3766 C CA . GLU D 1 120 ? 30.949 13.174 7.234 1.00 13.85 133 GLU D CA 1
ATOM 3767 C C . GLU D 1 120 ? 30.018 13.157 6.040 1.00 12.15 133 GLU D C 1
ATOM 3768 O O . GLU D 1 120 ? 29.159 12.319 5.964 1.00 10.74 133 GLU D O 1
ATOM 3774 N N . ILE D 1 121 ? 30.184 14.169 5.157 1.00 12.53 134 ILE D N 1
ATOM 3775 C CA . ILE D 1 121 ? 29.508 14.230 3.846 1.00 12.02 134 ILE D CA 1
ATOM 3776 C C . ILE D 1 121 ? 30.590 14.217 2.760 1.00 13.19 134 ILE D C 1
ATOM 3777 O O . ILE D 1 121 ? 31.592 14.931 2.867 1.00 13.83 134 ILE D O 1
ATOM 3782 N N . ARG D 1 122 ? 30.414 13.364 1.756 1.00 13.30 135 ARG D N 1
ATOM 3783 C CA . ARG D 1 122 ? 31.289 13.340 0.567 1.00 14.52 135 ARG D CA 1
ATOM 3784 C C . ARG D 1 122 ? 30.465 13.373 -0.685 1.00 15.34 135 ARG D C 1
ATOM 3785 O O . ARG D 1 122 ? 29.293 12.946 -0.682 1.00 14.57 135 ARG D O 1
ATOM 3793 N N . ASN D 1 123 ? 31.072 13.839 -1.760 1.00 15.83 136 ASN D N 1
ATOM 3794 C CA . ASN D 1 123 ? 30.460 13.772 -3.073 1.00 17.81 136 ASN D CA 1
ATOM 3795 C C . ASN D 1 123 ? 30.214 12.328 -3.442 1.00 18.85 136 ASN D C 1
ATOM 3796 O O . ASN D 1 123 ? 31.039 11.474 -3.156 1.00 18.45 136 ASN D O 1
ATOM 3801 N N . GLY D 1 124 ? 29.063 12.073 -4.051 1.00 20.64 137 GLY D N 1
ATOM 3802 C CA . GLY D 1 124 ? 28.717 10.754 -4.551 1.00 22.68 137 GLY D CA 1
ATOM 3803 C C . GLY D 1 124 ? 29.158 10.596 -5.995 1.00 27.25 137 GLY D C 1
ATOM 3804 O O . GLY D 1 124 ? 29.554 11.560 -6.619 1.00 28.55 137 GLY D O 1
ATOM 3805 N N . PRO D 1 125 ? 29.037 9.386 -6.571 1.00 29.32 138 PRO D N 1
ATOM 3806 C CA . PRO D 1 125 ? 29.502 9.222 -7.973 1.00 37.12 138 PRO D CA 1
ATOM 3807 C C . PRO D 1 125 ? 28.806 10.189 -8.918 1.00 53.88 138 PRO D C 1
ATOM 3808 O O . PRO D 1 125 ? 27.574 10.272 -8.865 1.00 88.33 138 PRO D O 1
ATOM 3812 N N . GLY E 1 6 ? -30.442 15.788 -33.798 1.00 21.99 19 GLY E N 1
ATOM 3813 C CA . GLY E 1 6 ? -29.032 16.100 -34.110 1.00 18.41 19 GLY E CA 1
ATOM 3814 C C . GLY E 1 6 ? -28.700 17.588 -34.049 1.00 15.55 19 GLY E C 1
ATOM 3815 O O . GLY E 1 6 ? -27.614 17.951 -33.697 1.00 15.08 19 GLY E O 1
ATOM 3816 N N . ALA E 1 7 ? -29.644 18.443 -34.446 1.00 15.47 20 ALA E N 1
ATOM 3817 C CA . ALA E 1 7 ? -29.417 19.874 -34.520 1.00 16.10 20 ALA E CA 1
ATOM 3818 C C . ALA E 1 7 ? -29.052 20.474 -33.117 1.00 14.24 20 ALA E C 1
ATOM 3819 O O . ALA E 1 7 ? -28.406 21.493 -33.070 1.00 13.67 20 ALA E O 1
ATOM 3821 N N . LEU E 1 8 ? -29.490 19.844 -32.028 1.00 13.66 21 LEU E N 1
ATOM 3822 C CA . LEU E 1 8 ? -29.260 20.350 -30.695 1.00 13.81 21 LEU E CA 1
ATOM 3823 C C . LEU E 1 8 ? -28.058 19.700 -30.018 1.00 12.89 21 LEU E C 1
ATOM 3824 O O . LEU E 1 8 ? -27.829 19.924 -28.832 1.00 12.85 21 LEU E O 1
ATOM 3829 N N . ILE E 1 9 ? -27.331 18.840 -30.740 1.00 12.47 22 ILE E N 1
ATOM 3830 C CA . ILE E 1 9 ? -26.174 18.147 -30.140 1.00 12.75 22 ILE E CA 1
ATOM 3831 C C . ILE E 1 9 ? -24.908 18.874 -30.498 1.00 12.33 22 ILE E C 1
ATOM 3832 O O . ILE E 1 9 ? -24.566 18.974 -31.686 1.00 12.60 22 ILE E O 1
ATOM 3837 N N . PRO E 1 10 ? -24.161 19.351 -29.498 1.00 12.70 23 PRO E N 1
ATOM 3838 C CA . PRO E 1 10 ? -22.926 20.104 -29.843 1.00 12.93 23 PRO E CA 1
ATOM 3839 C C . PRO E 1 10 ? -21.759 19.170 -30.140 1.00 11.88 23 PRO E C 1
ATOM 3840 O O . PRO E 1 10 ? -21.804 18.014 -29.787 1.00 11.56 23 PRO E O 1
ATOM 3844 N N . GLU E 1 11 ? -20.765 19.672 -30.841 1.00 12.08 24 GLU E N 1
ATOM 3845 C CA . GLU E 1 11 ? -19.551 18.920 -31.067 1.00 14.17 24 GLU E CA 1
ATOM 3846 C C . GLU E 1 11 ? -18.769 18.812 -29.797 1.00 14.55 24 GLU E C 1
ATOM 3847 O O . GLU E 1 11 ? -18.748 19.742 -29.017 1.00 14.05 24 GLU E O 1
ATOM 3853 N N . PRO E 1 12 ? -18.123 17.679 -29.570 1.00 15.05 25 PRO E N 1
ATOM 3854 C CA . PRO E 1 12 ? -17.268 17.567 -28.405 1.00 15.35 25 PRO E CA 1
ATOM 3855 C C . PRO E 1 12 ? -16.203 18.685 -28.425 1.00 14.67 25 PRO E C 1
ATOM 3856 O O . PRO E 1 12 ? -15.663 18.979 -29.468 1.00 13.87 25 PRO E O 1
ATOM 3860 N N . GLU E 1 13 ? -15.961 19.280 -27.268 1.00 13.48 26 GLU E N 1
ATOM 3861 C CA . GLU E 1 13 ? -15.052 20.395 -27.143 1.00 14.51 26 GLU E CA 1
ATOM 3862 C C . GLU E 1 13 ? -14.378 20.383 -25.771 1.00 13.57 26 GLU E C 1
ATOM 3863 O O . GLU E 1 13 ? -14.985 19.966 -24.795 1.00 12.87 26 GLU E O 1
ATOM 3869 N N . VAL E 1 14 ? -13.107 20.795 -25.702 1.00 13.26 27 VAL E N 1
ATOM 3870 C CA A VAL E 1 14 ? -12.395 20.894 -24.445 0.50 13.29 27 VAL E CA 1
ATOM 3871 C CA B VAL E 1 14 ? -12.380 20.894 -24.452 0.50 13.36 27 VAL E CA 1
ATOM 3872 C C . VAL E 1 14 ? -12.851 22.114 -23.645 1.00 12.84 27 VAL E C 1
ATOM 3873 O O . VAL E 1 14 ? -13.151 23.150 -24.208 1.00 14.85 27 VAL E O 1
ATOM 3880 N N . LYS E 1 15 ? -12.922 21.985 -22.317 1.00 13.14 28 LYS E N 1
ATOM 3881 C CA . LYS E 1 15 ? -13.126 23.110 -21.428 1.00 13.75 28 LYS E CA 1
ATOM 3882 C C . LYS E 1 15 ? -11.750 23.521 -20.905 1.00 13.37 28 LYS E C 1
ATOM 3883 O O . LYS E 1 15 ? -10.982 22.688 -20.388 1.00 12.64 28 LYS E O 1
ATOM 3889 N N . ILE E 1 16 ? -11.441 24.802 -21.037 1.00 12.85 29 ILE E N 1
ATOM 3890 C CA . ILE E 1 16 ? -10.155 25.328 -20.607 1.00 13.72 29 ILE E CA 1
ATOM 3891 C C . ILE E 1 16 ? -10.354 26.244 -19.394 1.00 15.14 29 ILE E C 1
ATOM 3892 O O . ILE E 1 16 ? -11.163 27.175 -19.457 1.00 15.54 29 ILE E O 1
ATOM 3897 N N . GLU E 1 17 ? -9.639 25.996 -18.306 1.00 14.99 30 GLU E N 1
ATOM 3898 C CA . GLU E 1 17 ? -9.648 26.898 -17.154 1.00 17.13 30 GLU E CA 1
ATOM 3899 C C . GLU E 1 17 ? -8.218 27.349 -16.925 1.00 15.92 30 GLU E C 1
ATOM 3900 O O . GLU E 1 17 ? -7.328 26.513 -16.791 1.00 14.76 30 GLU E O 1
ATOM 3906 N N . VAL E 1 18 ? -8.013 28.647 -16.782 1.00 17.21 31 VAL E N 1
ATOM 3907 C CA . VAL E 1 18 ? -6.693 29.153 -16.452 1.00 17.52 31 VAL E CA 1
ATOM 3908 C C . VAL E 1 18 ? -6.536 29.168 -14.928 1.00 18.61 31 VAL E C 1
ATOM 3909 O O . VAL E 1 18 ? -7.233 29.906 -14.238 1.00 19.19 31 VAL E O 1
ATOM 3913 N N . LEU E 1 19 ? -5.623 28.361 -14.412 1.00 19.61 32 LEU E N 1
ATOM 3914 C CA . LEU E 1 19 ? -5.402 28.249 -12.977 1.00 21.97 32 LEU E CA 1
ATOM 3915 C C . LEU E 1 19 ? -4.413 29.295 -12.477 1.00 24.68 32 LEU E C 1
ATOM 3916 O O . LEU E 1 19 ? -4.560 29.793 -11.358 1.00 26.33 32 LEU E O 1
ATOM 3921 N N . GLN E 1 20 ? -3.387 29.580 -13.283 1.00 21.47 33 GLN E N 1
ATOM 3922 C CA . GLN E 1 20 ? -2.354 30.555 -12.932 1.00 22.58 33 GLN E CA 1
ATOM 3923 C C . GLN E 1 20 ? -1.928 31.247 -14.192 1.00 19.64 33 GLN E C 1
ATOM 3924 O O . GLN E 1 20 ? -1.744 30.602 -15.228 1.00 17.54 33 GLN E O 1
ATOM 3930 N N . LYS E 1 21 ? -1.747 32.543 -14.130 1.00 20.67 34 LYS E N 1
ATOM 3931 C CA . LYS E 1 21 ? -1.188 33.257 -15.270 1.00 22.59 34 LYS E CA 1
ATOM 3932 C C . LYS E 1 21 ? -0.306 34.360 -14.734 1.00 18.73 34 LYS E C 1
ATOM 3933 O O . LYS E 1 21 ? -0.738 35.171 -13.949 1.00 17.67 34 LYS E O 1
ATOM 3939 N N . PRO E 1 22 ? 0.945 34.376 -15.149 1.00 19.35 35 PRO E N 1
ATOM 3940 C CA . PRO E 1 22 ? 1.799 35.454 -14.687 1.00 17.85 35 PRO E CA 1
ATOM 3941 C C . PRO E 1 22 ? 1.424 36.830 -15.233 1.00 16.41 35 PRO E C 1
ATOM 3942 O O . PRO E 1 22 ? 0.792 36.946 -16.279 1.00 15.93 35 PRO E O 1
ATOM 3946 N N . PHE E 1 23 ? 1.850 37.861 -14.516 1.00 15.49 36 PHE E N 1
ATOM 3947 C CA . PHE E 1 23 ? 1.735 39.225 -14.987 1.00 16.50 36 PHE E CA 1
ATOM 3948 C C . PHE E 1 23 ? 2.506 39.421 -16.317 1.00 16.94 36 PHE E C 1
ATOM 3949 O O . PHE E 1 23 ? 2.002 40.045 -17.225 1.00 20.66 36 PHE E O 1
ATOM 3957 N N . ILE E 1 24 ? 3.722 38.912 -16.407 1.00 16.49 37 ILE E N 1
ATOM 3958 C CA . ILE E 1 24 ? 4.534 38.943 -17.656 1.00 17.82 37 ILE E CA 1
ATOM 3959 C C . ILE E 1 24 ? 4.017 37.975 -18.727 1.00 20.95 37 ILE E C 1
ATOM 3960 O O . ILE E 1 24 ? 3.726 36.816 -18.427 1.00 19.30 37 ILE E O 1
ATOM 3965 N N . CYS E 1 25 ? 3.942 38.441 -19.967 1.00 25.35 38 CYS E N 1
ATOM 3966 C CA . CYS E 1 25 ? 3.840 37.537 -21.130 1.00 31.53 38 CYS E CA 1
ATOM 3967 C C . CYS E 1 25 ? 4.557 38.093 -22.369 1.00 36.65 38 CYS E C 1
ATOM 3968 O O . CYS E 1 25 ? 4.144 39.109 -22.896 1.00 38.61 38 CYS E O 1
ATOM 3971 N N . HIS E 1 26 ? 5.652 37.460 -22.788 1.00 25.33 39 HIS E N 1
ATOM 3972 C CA . HIS E 1 26 ? 6.404 37.887 -23.991 1.00 25.31 39 HIS E CA 1
ATOM 3973 C C . HIS E 1 26 ? 5.990 37.209 -25.253 1.00 24.36 39 HIS E C 1
ATOM 3974 O O . HIS E 1 26 ? 6.294 37.691 -26.321 1.00 30.04 39 HIS E O 1
ATOM 3981 N N . ARG E 1 27 ? 5.374 36.056 -25.140 1.00 18.82 40 ARG E N 1
ATOM 3982 C CA . ARG E 1 27 ? 5.148 35.169 -26.283 1.00 17.82 40 ARG E CA 1
ATOM 3983 C C . ARG E 1 27 ? 4.059 34.175 -25.920 1.00 15.34 40 ARG E C 1
ATOM 3984 O O . ARG E 1 27 ? 4.014 33.670 -24.815 1.00 15.77 40 ARG E O 1
ATOM 3992 N N . LYS E 1 28 ? 3.170 33.919 -26.865 1.00 16.67 41 LYS E N 1
ATOM 3993 C CA . LYS E 1 28 ? 2.076 32.966 -26.660 1.00 15.41 41 LYS E CA 1
ATOM 3994 C C . LYS E 1 28 ? 2.243 31.814 -27.648 1.00 14.54 41 LYS E C 1
ATOM 3995 O O . LYS E 1 28 ? 2.644 32.018 -28.802 1.00 15.39 41 LYS E O 1
ATOM 4001 N N . THR E 1 29 ? 1.859 30.619 -27.236 1.00 12.86 42 THR E N 1
ATOM 4002 C CA . THR E 1 29 ? 2.008 29.452 -28.107 1.00 13.31 42 THR E CA 1
ATOM 4003 C C . THR E 1 29 ? 1.153 29.540 -29.369 1.00 14.34 42 THR E C 1
ATOM 4004 O O . THR E 1 29 ? 0.012 30.027 -29.365 1.00 12.91 42 THR E O 1
ATOM 4008 N N . LYS E 1 30 ? 1.725 29.052 -30.455 1.00 15.79 43 LYS E N 1
ATOM 4009 C CA . LYS E 1 30 ? 1.056 28.950 -31.729 1.00 17.46 43 LYS E CA 1
ATOM 4010 C C . LYS E 1 30 ? 1.421 27.619 -32.364 1.00 15.80 43 LYS E C 1
ATOM 4011 O O . LYS E 1 30 ? 2.358 26.961 -31.932 1.00 14.04 43 LYS E O 1
ATOM 4017 N N . GLY E 1 31 ? 0.705 27.244 -33.417 1.00 15.75 44 GLY E N 1
ATOM 4018 C CA . GLY E 1 31 ? 0.925 25.925 -34.035 1.00 15.68 44 GLY E CA 1
ATOM 4019 C C . GLY E 1 31 ? 2.357 25.740 -34.474 1.00 14.55 44 GLY E C 1
ATOM 4020 O O . GLY E 1 31 ? 2.959 26.654 -35.050 1.00 14.27 44 GLY E O 1
ATOM 4021 N N . GLY E 1 32 ? 2.923 24.583 -34.196 1.00 13.86 45 GLY E N 1
ATOM 4022 C CA . GLY E 1 32 ? 4.324 24.291 -34.528 1.00 15.52 45 GLY E CA 1
ATOM 4023 C C . GLY E 1 32 ? 5.340 24.607 -33.443 1.00 16.16 45 GLY E C 1
ATOM 4024 O O . GLY E 1 32 ? 6.469 24.105 -33.489 1.00 18.60 45 GLY E O 1
ATOM 4025 N N . ASP E 1 33 ? 4.962 25.417 -32.462 1.00 14.50 46 ASP E N 1
ATOM 4026 C CA . ASP E 1 33 ? 5.830 25.659 -31.301 1.00 15.11 46 ASP E CA 1
ATOM 4027 C C . ASP E 1 33 ? 6.106 24.372 -30.499 1.00 13.91 46 ASP E C 1
ATOM 4028 O O . ASP E 1 33 ? 5.240 23.517 -30.336 1.00 14.14 46 ASP E O 1
ATOM 4033 N N . LEU E 1 34 ? 7.318 24.299 -29.964 1.00 13.67 47 LEU E N 1
ATOM 4034 C CA . LEU E 1 34 ? 7.715 23.315 -28.968 1.00 13.28 47 LEU E CA 1
ATOM 4035 C C . LEU E 1 34 ? 7.396 23.898 -27.585 1.00 11.91 47 LEU E C 1
ATOM 4036 O O . LEU E 1 34 ? 7.804 25.017 -27.257 1.00 12.62 47 LEU E O 1
ATOM 4041 N N . MET E 1 35 ? 6.705 23.102 -26.774 1.00 10.85 48 MET E N 1
ATOM 4042 C CA . MET E 1 35 ? 6.278 23.497 -25.451 1.00 10.41 48 MET E CA 1
ATOM 4043 C C . MET E 1 35 ? 6.898 22.535 -24.439 1.00 9.62 48 MET E C 1
ATOM 4044 O O . MET E 1 35 ? 6.730 21.320 -24.528 1.00 9.68 48 MET E O 1
ATOM 4049 N N . LEU E 1 36 ? 7.621 23.080 -23.471 1.00 9.62 49 LEU E N 1
ATOM 4050 C CA . LEU E 1 36 ? 8.148 22.266 -22.345 1.00 9.38 49 LEU E CA 1
ATOM 4051 C C . LEU E 1 36 ? 7.137 22.302 -21.220 1.00 8.96 49 LEU E C 1
ATOM 4052 O O . LEU E 1 36 ? 6.876 23.364 -20.646 1.00 8.86 49 LEU E O 1
ATOM 4057 N N . VAL E 1 37 ? 6.537 21.154 -20.919 1.00 9.30 50 VAL E N 1
ATOM 4058 C CA . VAL E 1 37 ? 5.467 21.095 -19.977 1.00 9.00 50 VAL E CA 1
ATOM 4059 C C . VAL E 1 37 ? 5.624 20.035 -18.890 1.00 9.33 50 VAL E C 1
ATOM 4060 O O . VAL E 1 37 ? 6.224 18.974 -19.081 1.00 9.52 50 VAL E O 1
ATOM 4064 N N . HIS E 1 38 ? 5.062 20.352 -17.721 1.00 9.26 51 HIS E N 1
ATOM 4065 C CA . HIS E 1 38 ? 4.720 19.348 -16.730 1.00 9.67 51 HIS E CA 1
ATOM 4066 C C . HIS E 1 38 ? 3.244 19.125 -16.809 1.00 9.67 51 HIS E C 1
ATOM 4067 O O . HIS E 1 38 ? 2.484 20.060 -17.123 1.00 9.13 51 HIS E O 1
ATOM 4074 N N . TYR E 1 39 ? 2.791 17.923 -16.520 1.00 9.85 52 TYR E N 1
ATOM 4075 C CA . TYR E 1 39 ? 1.379 17.685 -16.450 1.00 10.23 52 TYR E CA 1
ATOM 4076 C C . TYR E 1 39 ? 1.026 16.578 -15.470 1.00 11.14 52 TYR E C 1
ATOM 4077 O O . TYR E 1 39 ? 1.846 15.723 -15.170 1.00 10.81 52 TYR E O 1
ATOM 4086 N N . GLU E 1 40 ? -0.247 16.612 -15.037 1.00 11.87 53 GLU E N 1
ATOM 4087 C CA . GLU E 1 40 ? -0.893 15.533 -14.340 1.00 12.92 53 GLU E CA 1
ATOM 4088 C C . GLU E 1 40 ? -2.219 15.257 -15.021 1.00 10.92 53 GLU E C 1
ATOM 4089 O O . GLU E 1 40 ? -2.947 16.191 -15.335 1.00 11.09 53 GLU E O 1
ATOM 4095 N N . GLY E 1 41 ? -2.493 14.005 -15.321 1.00 10.07 54 GLY E N 1
ATOM 4096 C CA . GLY E 1 41 ? -3.736 13.597 -15.954 1.00 9.61 54 GLY E CA 1
ATOM 4097 C C . GLY E 1 41 ? -4.527 12.711 -15.018 1.00 10.33 54 GLY E C 1
ATOM 4098 O O . GLY E 1 41 ? -3.976 11.748 -14.447 1.00 10.18 54 GLY E O 1
ATOM 4099 N N . TYR E 1 42 ? -5.821 13.009 -14.909 1.00 10.61 55 TYR E N 1
ATOM 4100 C CA . TYR E 1 42 ? -6.742 12.321 -14.000 1.00 11.17 55 TYR E CA 1
ATOM 4101 C C . TYR E 1 42 ? -7.969 11.883 -14.735 1.00 11.43 55 TYR E C 1
ATOM 4102 O O . TYR E 1 42 ? -8.367 12.501 -15.742 1.00 10.85 55 TYR E O 1
ATOM 4111 N N . LEU E 1 43 ? -8.599 10.830 -14.245 1.00 12.23 56 LEU E N 1
ATOM 4112 C CA . LEU E 1 43 ? -9.855 10.439 -14.774 1.00 12.54 56 LEU E CA 1
ATOM 4113 C C . LEU E 1 43 ? -10.923 11.257 -14.076 1.00 13.98 56 LEU E C 1
ATOM 4114 O O . LEU E 1 43 ? -10.961 11.324 -12.852 1.00 13.26 56 LEU E O 1
ATOM 4119 N N . GLU E 1 44 ? -11.806 11.853 -14.851 1.00 15.27 57 GLU E N 1
ATOM 4120 C CA . GLU E 1 44 ? -12.899 12.624 -14.250 1.00 18.74 57 GLU E CA 1
ATOM 4121 C C . GLU E 1 44 ? -13.820 11.763 -13.410 1.00 18.62 57 GLU E C 1
ATOM 4122 O O . GLU E 1 44 ? -14.314 12.215 -12.363 1.00 19.60 57 GLU E O 1
ATOM 4128 N N . LYS E 1 45 ? -14.033 10.518 -13.815 1.00 20.88 58 LYS E N 1
ATOM 4129 C CA . LYS E 1 45 ? -15.048 9.675 -13.165 1.00 22.83 58 LYS E CA 1
ATOM 4130 C C . LYS E 1 45 ? -14.746 9.439 -11.705 1.00 26.24 58 LYS E C 1
ATOM 4131 O O . LYS E 1 45 ? -15.646 9.522 -10.884 1.00 27.55 58 LYS E O 1
ATOM 4134 N N . ASP E 1 46 ? -13.497 9.085 -11.379 1.00 21.79 59 ASP E N 1
ATOM 4135 C CA . ASP E 1 46 ? -13.135 8.832 -9.973 1.00 20.28 59 ASP E CA 1
ATOM 4136 C C . ASP E 1 46 ? -12.045 9.741 -9.414 1.00 19.56 59 ASP E C 1
ATOM 4137 O O . ASP E 1 46 ? -11.629 9.595 -8.260 1.00 19.96 59 ASP E O 1
ATOM 4142 N N . GLY E 1 47 ? -11.548 10.659 -10.236 1.00 19.13 60 GLY E N 1
ATOM 4143 C CA . GLY E 1 47 ? -10.529 11.583 -9.817 1.00 19.33 60 GLY E CA 1
ATOM 4144 C C . GLY E 1 47 ? -9.138 10.977 -9.696 1.00 17.79 60 GLY E C 1
ATOM 4145 O O . GLY E 1 47 ? -8.207 11.659 -9.270 1.00 20.51 60 GLY E O 1
ATOM 4146 N N . SER E 1 48 ? -8.962 9.730 -10.122 1.00 16.64 61 SER E N 1
ATOM 4147 C CA . SER E 1 48 ? -7.697 9.067 -9.952 1.00 16.04 61 SER E CA 1
ATOM 4148 C C . SER E 1 48 ? -6.641 9.583 -10.957 1.00 14.70 61 SER E C 1
ATOM 4149 O O . SER E 1 48 ? -6.944 9.847 -12.128 1.00 12.66 61 SER E O 1
ATOM 4152 N N . LEU E 1 49 ? -5.392 9.632 -10.508 1.00 14.94 62 LEU E N 1
ATOM 4153 C CA . LEU E 1 49 ? -4.250 9.981 -11.405 1.00 13.95 62 LEU E CA 1
ATOM 4154 C C . LEU E 1 49 ? -3.908 8.825 -12.334 1.00 14.08 62 LEU E C 1
ATOM 4155 O O . LEU E 1 49 ? -3.650 7.704 -11.862 1.00 13.98 62 LEU E O 1
ATOM 4160 N N . PHE E 1 50 ? -3.874 9.054 -13.645 1.00 13.70 63 PHE E N 1
ATOM 4161 C CA . PHE E 1 50 ? -3.437 7.987 -14.564 1.00 14.68 63 PHE E CA 1
ATOM 4162 C C . PHE E 1 50 ? -2.026 8.211 -15.111 1.00 15.30 63 PHE E C 1
ATOM 4163 O O . PHE E 1 50 ? -1.357 7.233 -15.450 1.00 17.90 63 PHE E O 1
ATOM 4171 N N . HIS E 1 51 ? -1.558 9.464 -15.195 1.00 14.66 64 HIS E N 1
ATOM 4172 C CA . HIS E 1 51 ? -0.196 9.706 -15.706 1.00 13.82 64 HIS E CA 1
ATOM 4173 C C . HIS E 1 51 ? 0.241 11.078 -15.340 1.00 13.28 64 HIS E C 1
ATOM 4174 O O . HIS E 1 51 ? -0.524 12.028 -15.453 1.00 11.60 64 HIS E O 1
ATOM 4181 N N . SER E 1 52 ? 1.507 11.221 -14.977 1.00 12.69 65 SER E N 1
ATOM 4182 C CA . SER E 1 52 ? 2.096 12.533 -14.742 1.00 12.80 65 SER E CA 1
ATOM 4183 C C . SER E 1 52 ? 3.580 12.526 -15.013 1.00 12.54 65 SER E C 1
ATOM 4184 O O . SER E 1 52 ? 4.247 11.498 -14.921 1.00 12.73 65 SER E O 1
ATOM 4187 N N . THR E 1 53 ? 4.099 13.691 -15.368 1.00 12.34 66 THR E N 1
ATOM 4188 C CA . THR E 1 53 ? 5.531 13.815 -15.559 1.00 12.00 66 THR E CA 1
ATOM 4189 C C . THR E 1 53 ? 6.230 13.572 -14.220 1.00 13.17 66 THR E C 1
ATOM 4190 O O . THR E 1 53 ? 7.297 12.955 -14.154 1.00 12.50 66 THR E O 1
ATOM 4194 N N . HIS E 1 54 ? 5.641 14.094 -13.153 1.00 14.56 67 HIS E N 1
ATOM 4195 C CA . HIS E 1 54 ? 6.242 14.016 -11.833 1.00 18.14 67 HIS E CA 1
ATOM 4196 C C . HIS E 1 54 ? 6.436 12.606 -11.385 1.00 17.72 67 HIS E C 1
ATOM 4197 O O . HIS E 1 54 ? 7.516 12.246 -10.919 1.00 19.23 67 HIS E O 1
ATOM 4204 N N . LYS E 1 55 ? 5.401 11.785 -11.543 1.00 16.92 68 LYS E N 1
ATOM 4205 C CA . LYS E 1 55 ? 5.455 10.394 -11.129 1.00 19.41 68 LYS E CA 1
ATOM 4206 C C . LYS E 1 55 ? 6.019 9.447 -12.185 1.00 19.74 68 LYS E C 1
ATOM 4207 O O . LYS E 1 55 ? 6.749 8.517 -11.826 1.00 22.27 68 LYS E O 1
ATOM 4213 N N . HIS E 1 56 ? 5.620 9.595 -13.452 1.00 16.50 69 HIS E N 1
ATOM 4214 C CA . HIS E 1 56 ? 5.914 8.583 -14.469 1.00 16.02 69 HIS E CA 1
ATOM 4215 C C . HIS E 1 56 ? 7.024 8.977 -15.395 1.00 16.22 69 HIS E C 1
ATOM 4216 O O . HIS E 1 56 ? 7.484 8.149 -16.203 1.00 18.91 69 HIS E O 1
ATOM 4223 N N . ASN E 1 57 ? 7.515 10.210 -15.292 1.00 14.77 70 ASN E N 1
ATOM 4224 C CA . ASN E 1 57 ? 8.724 10.596 -16.037 1.00 15.73 70 ASN E CA 1
ATOM 4225 C C . ASN E 1 57 ? 9.896 11.046 -15.157 1.00 15.73 70 ASN E C 1
ATOM 4226 O O . ASN E 1 57 ? 10.662 11.942 -15.521 1.00 16.80 70 ASN E O 1
ATOM 4231 N N . ASN E 1 58 ? 10.043 10.413 -13.998 1.00 18.41 71 ASN E N 1
ATOM 4232 C CA . ASN E 1 58 ? 11.204 10.655 -13.103 1.00 19.28 71 ASN E CA 1
ATOM 4233 C C . ASN E 1 58 ? 11.309 12.107 -12.700 1.00 17.82 71 ASN E C 1
ATOM 4234 O O . ASN E 1 58 ? 12.420 12.638 -12.536 1.00 18.60 71 ASN E O 1
ATOM 4239 N N . GLY E 1 59 ? 10.168 12.767 -12.598 1.00 16.38 72 GLY E N 1
ATOM 4240 C CA . GLY E 1 59 ? 10.138 14.172 -12.211 1.00 15.99 72 GLY E CA 1
ATOM 4241 C C . GLY E 1 59 ? 10.469 15.169 -13.290 1.00 15.16 72 GLY E C 1
ATOM 4242 O O . GLY E 1 59 ? 10.484 16.365 -13.017 1.00 15.58 72 GLY E O 1
ATOM 4243 N N . GLN E 1 60 ? 10.712 14.709 -14.518 1.00 14.26 73 GLN E N 1
ATOM 4244 C CA A GLN E 1 60 ? 11.166 15.591 -15.598 0.50 14.38 73 GLN E CA 1
ATOM 4245 C CA B GLN E 1 60 ? 11.166 15.578 -15.597 0.50 14.13 73 GLN E CA 1
ATOM 4246 C C . GLN E 1 60 ? 10.022 15.995 -16.525 1.00 12.88 73 GLN E C 1
ATOM 4247 O O . GLN E 1 60 ? 9.118 15.193 -16.799 1.00 13.51 73 GLN E O 1
ATOM 4258 N N . PRO E 1 61 ? 10.067 17.247 -17.015 1.00 12.28 74 PRO E N 1
ATOM 4259 C CA . PRO E 1 61 ? 9.080 17.712 -17.959 1.00 12.52 74 PRO E CA 1
ATOM 4260 C C . PRO E 1 61 ? 9.341 17.123 -19.332 1.00 11.80 74 PRO E C 1
ATOM 4261 O O . PRO E 1 61 ? 10.359 16.438 -19.533 1.00 11.78 74 PRO E O 1
ATOM 4265 N N . ILE E 1 62 ? 8.393 17.340 -20.240 1.00 11.27 75 ILE E N 1
ATOM 4266 C CA . ILE E 1 62 ? 8.437 16.761 -21.600 1.00 13.03 75 ILE E CA 1
ATOM 4267 C C . ILE E 1 62 ? 8.185 17.846 -22.621 1.00 12.03 75 ILE E C 1
ATOM 4268 O O . ILE E 1 62 ? 7.535 18.853 -22.300 1.00 12.04 75 ILE E O 1
ATOM 4273 N N . TRP E 1 63 ? 8.776 17.680 -23.802 1.00 12.12 76 TRP E N 1
ATOM 4274 C CA . TRP E 1 63 ? 8.532 18.555 -24.939 1.00 12.47 76 TRP E CA 1
ATOM 4275 C C . TRP E 1 63 ? 7.353 18.084 -25.758 1.00 12.68 76 TRP E C 1
ATOM 4276 O O . TRP E 1 63 ? 7.243 16.906 -26.078 1.00 13.13 76 TRP E O 1
ATOM 4287 N N . PHE E 1 64 ? 6.444 19.011 -26.051 1.00 12.12 77 PHE E N 1
ATOM 4288 C CA . PHE E 1 64 ? 5.216 18.751 -26.848 1.00 11.86 77 PHE E CA 1
ATOM 4289 C C . PHE E 1 64 ? 5.187 19.769 -27.981 1.00 12.16 77 PHE E C 1
ATOM 4290 O O . PHE E 1 64 ? 5.335 20.965 -27.737 1.00 12.53 77 PHE E O 1
ATOM 4298 N N . THR E 1 65 ? 4.964 19.301 -29.205 1.00 12.71 78 THR E N 1
ATOM 4299 C CA . THR E 1 65 ? 4.764 20.170 -30.357 1.00 13.07 78 THR E CA 1
ATOM 4300 C C . THR E 1 65 ? 3.283 20.429 -30.554 1.00 12.28 78 THR E C 1
ATOM 4301 O O . THR E 1 65 ? 2.486 19.507 -30.675 1.00 12.36 78 THR E O 1
ATOM 4305 N N . LEU E 1 66 ? 2.913 21.707 -30.493 1.00 12.70 79 LEU E N 1
ATOM 4306 C CA . LEU E 1 66 ? 1.508 22.106 -30.556 1.00 11.75 79 LEU E CA 1
ATOM 4307 C C . LEU E 1 66 ? 1.013 22.018 -31.997 1.00 12.93 79 LEU E C 1
ATOM 4308 O O . LEU E 1 66 ? 1.686 22.446 -32.919 1.00 13.59 79 LEU E O 1
ATOM 4313 N N . GLY E 1 67 ? -0.219 21.528 -32.169 1.00 14.55 80 GLY E N 1
ATOM 4314 C CA . GLY E 1 67 ? -0.929 21.692 -33.432 1.00 16.20 80 GLY E CA 1
ATOM 4315 C C . GLY E 1 67 ? -0.611 20.724 -34.534 1.00 17.88 80 GLY E C 1
ATOM 4316 O O . GLY E 1 67 ? -0.928 21.011 -35.673 1.00 20.17 80 GLY E O 1
ATOM 4317 N N . ILE E 1 68 ? 0.002 19.585 -34.222 1.00 17.52 81 ILE E N 1
ATOM 4318 C CA . ILE E 1 68 ? 0.278 18.564 -35.247 1.00 18.36 81 ILE E CA 1
ATOM 4319 C C . ILE E 1 68 ? -0.315 17.201 -34.856 1.00 18.52 81 ILE E C 1
ATOM 4320 O O . ILE E 1 68 ? 0.094 16.170 -35.387 1.00 17.59 81 ILE E O 1
ATOM 4325 N N . LEU E 1 69 ? -1.252 17.206 -33.903 1.00 16.94 82 LEU E N 1
ATOM 4326 C CA . LEU E 1 69 ? -1.847 15.949 -33.428 1.00 19.27 82 LEU E CA 1
ATOM 4327 C C . LEU E 1 69 ? -0.744 14.972 -32.973 1.00 17.88 82 LEU E C 1
ATOM 4328 O O . LEU E 1 69 ? -0.811 13.771 -33.246 1.00 19.30 82 LEU E O 1
ATOM 4333 N N . GLU E 1 70 ? 0.215 15.475 -32.202 1.00 18.52 83 GLU E N 1
ATOM 4334 C CA . GLU E 1 70 ? 1.291 14.673 -31.632 1.00 19.29 83 GLU E CA 1
ATOM 4335 C C . GLU E 1 70 ? 0.812 13.836 -30.443 1.00 18.05 83 GLU E C 1
ATOM 4336 O O . GLU E 1 70 ? 1.346 12.774 -30.180 1.00 16.02 83 GLU E O 1
ATOM 4342 N N . ALA E 1 71 ? -0.183 14.367 -29.726 1.00 16.48 84 ALA E N 1
ATOM 4343 C CA . ALA E 1 71 ? -0.739 13.726 -28.537 1.00 17.13 84 ALA E CA 1
ATOM 4344 C C . ALA E 1 71 ? -2.258 13.602 -28.695 1.00 15.95 84 ALA E C 1
ATOM 4345 O O . ALA E 1 71 ? -2.744 13.155 -29.710 1.00 16.45 84 ALA E O 1
ATOM 4347 N N . LEU E 1 72 ? -2.987 14.010 -27.680 1.00 13.73 85 LEU E N 1
ATOM 4348 C CA . LEU E 1 72 ? -4.454 14.005 -27.708 1.00 12.94 85 LEU E CA 1
ATOM 4349 C C . LEU E 1 72 ? -5.026 15.183 -28.461 1.00 12.98 85 LEU E C 1
ATOM 4350 O O . LEU E 1 72 ? -4.451 16.270 -28.424 1.00 13.35 85 LEU E O 1
ATOM 4355 N N . LYS E 1 73 ? -6.153 14.989 -29.141 1.00 13.91 86 LYS E N 1
ATOM 4356 C CA . LYS E 1 73 ? -6.758 16.109 -29.859 1.00 14.30 86 LYS E CA 1
ATOM 4357 C C . LYS E 1 73 ? -7.056 17.242 -28.874 1.00 13.31 86 LYS E C 1
ATOM 4358 O O . LYS E 1 73 ? -6.900 18.429 -29.223 1.00 14.47 86 LYS E O 1
ATOM 4364 N N . GLY E 1 74 ? -7.439 16.877 -27.647 1.00 12.25 87 GLY E N 1
ATOM 4365 C CA . GLY E 1 74 ? -7.723 17.854 -26.589 1.00 12.05 87 GLY E CA 1
ATOM 4366 C C . GLY E 1 74 ? -6.556 18.732 -26.167 1.00 11.83 87 GLY E C 1
ATOM 4367 O O . GLY E 1 74 ? -6.754 19.910 -25.816 1.00 12.24 87 GLY E O 1
ATOM 4368 N N . TRP E 1 75 ? -5.333 18.195 -26.250 1.00 11.12 88 TRP E N 1
ATOM 4369 C CA . TRP E 1 75 ? -4.148 19.014 -26.023 1.00 10.64 88 TRP E CA 1
ATOM 4370 C C . TRP E 1 75 ? -4.007 20.104 -27.107 1.00 11.17 88 TRP E C 1
ATOM 4371 O O . TRP E 1 75 ? -3.673 21.259 -26.807 1.00 10.57 88 TRP E O 1
ATOM 4382 N N . ASP E 1 76 ? -4.195 19.738 -28.369 1.00 11.68 89 ASP E N 1
ATOM 4383 C CA . ASP E 1 76 ? -4.096 20.709 -29.450 1.00 13.42 89 ASP E CA 1
ATOM 4384 C C . ASP E 1 76 ? -5.141 21.804 -29.289 1.00 13.87 89 ASP E C 1
ATOM 4385 O O . ASP E 1 76 ? -4.862 22.973 -29.567 1.00 15.44 89 ASP E O 1
ATOM 4390 N N . GLN E 1 77 ? -6.339 21.428 -28.818 1.00 13.55 90 GLN E N 1
ATOM 4391 C CA . GLN E 1 77 ? -7.389 22.409 -28.627 1.00 14.50 90 GLN E CA 1
ATOM 4392 C C . GLN E 1 77 ? -7.185 23.293 -27.418 1.00 13.18 90 GLN E C 1
ATOM 4393 O O . GLN E 1 77 ? -7.694 24.404 -27.395 1.00 13.52 90 GLN E O 1
ATOM 4399 N N . GLY E 1 78 ? -6.464 22.786 -26.426 1.00 12.05 91 GLY E N 1
ATOM 4400 C CA . GLY E 1 78 ? -6.437 23.399 -25.124 1.00 11.67 91 GLY E CA 1
ATOM 4401 C C . GLY E 1 78 ? -5.189 24.184 -24.762 1.00 11.54 91 GLY E C 1
ATOM 4402 O O . GLY E 1 78 ? -5.181 24.834 -23.726 1.00 11.45 91 GLY E O 1
ATOM 4403 N N . LEU E 1 79 ? -4.157 24.117 -25.600 1.00 11.08 92 LEU E N 1
ATOM 4404 C CA . LEU E 1 79 ? -2.848 24.635 -25.251 1.00 11.06 92 LEU E CA 1
ATOM 4405 C C . LEU E 1 79 ? -2.392 25.763 -26.195 1.00 11.55 92 LEU E C 1
ATOM 4406 O O . LEU E 1 79 ? -1.218 26.128 -26.212 1.00 11.59 92 LEU E O 1
ATOM 4411 N N . LYS E 1 80 ? -3.333 26.357 -26.933 1.00 12.32 93 LYS E N 1
ATOM 4412 C CA . LYS E 1 80 ? -3.012 27.532 -27.793 1.00 13.10 93 LYS E CA 1
ATOM 4413 C C . LYS E 1 80 ? -3.007 28.823 -27.003 1.00 13.06 93 LYS E C 1
ATOM 4414 O O . LYS E 1 80 ? -3.766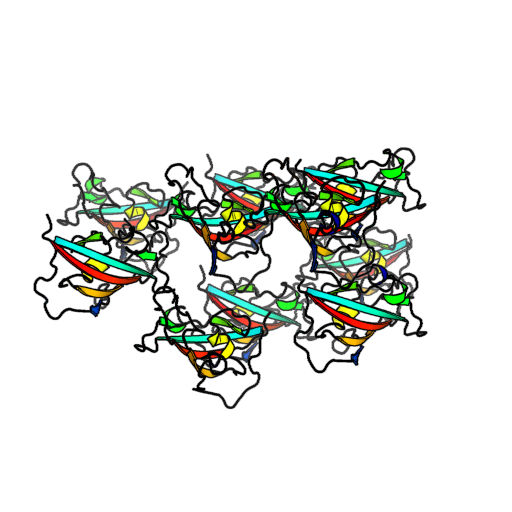 28.996 -26.058 1.00 13.52 93 LYS E O 1
ATOM 4420 N N . GLY E 1 81 ? -2.186 29.769 -27.421 1.00 13.59 94 GLY E N 1
ATOM 4421 C CA . GLY E 1 81 ? -2.184 31.126 -26.848 1.00 14.40 94 GLY E CA 1
ATOM 4422 C C . GLY E 1 81 ? -1.716 31.190 -25.402 1.00 14.05 94 GLY E C 1
ATOM 4423 O O . GLY E 1 81 ? -2.128 32.068 -24.642 1.00 14.98 94 GLY E O 1
ATOM 4424 N N . MET E 1 82 ? -0.882 30.241 -25.018 1.00 13.62 95 MET E N 1
ATOM 4425 C CA . MET E 1 82 ? -0.454 30.069 -23.668 1.00 13.23 95 MET E CA 1
ATOM 4426 C C . MET E 1 82 ? 0.910 30.718 -23.495 1.00 13.70 95 MET E C 1
ATOM 4427 O O . MET E 1 82 ? 1.764 30.643 -24.375 1.00 13.03 95 MET E O 1
ATOM 4432 N N . CYS E 1 83 ? 1.133 31.309 -22.313 1.00 14.43 96 CYS E N 1
ATOM 4433 C CA A CYS E 1 83 ? 2.427 31.913 -21.978 0.50 15.39 96 CYS E CA 1
ATOM 4434 C CA B CYS E 1 83 ? 2.452 31.886 -22.000 0.50 15.18 96 CYS E CA 1
ATOM 4435 C C . CYS E 1 83 ? 3.224 31.099 -20.956 1.00 14.75 96 CYS E C 1
ATOM 4436 O O . CYS E 1 83 ? 2.653 30.343 -20.160 1.00 13.69 96 CYS E O 1
ATOM 4441 N N . VAL E 1 84 ? 4.544 31.317 -20.944 1.00 15.16 97 VAL E N 1
ATOM 4442 C CA . VAL E 1 84 ? 5.416 30.645 -19.987 1.00 14.76 97 VAL E CA 1
ATOM 4443 C C . VAL E 1 84 ? 4.987 31.048 -18.593 1.00 14.76 97 VAL E C 1
ATOM 4444 O O . VAL E 1 84 ? 4.709 32.219 -18.325 1.00 14.91 97 VAL E O 1
ATOM 4448 N N . GLY E 1 85 ? 4.872 30.053 -17.705 1.00 14.67 98 GLY E N 1
ATOM 4449 C CA . GLY E 1 85 ? 4.397 30.241 -16.326 1.00 15.00 98 GLY E CA 1
ATOM 4450 C C . GLY E 1 85 ? 2.894 30.061 -16.164 1.00 14.62 98 GLY E C 1
ATOM 4451 O O . GLY E 1 85 ? 2.402 29.974 -15.046 1.00 14.38 98 GLY E O 1
ATOM 4452 N N . GLU E 1 86 ? 2.155 29.960 -17.267 1.00 13.98 99 GLU E N 1
ATOM 4453 C CA . GLU E 1 86 ? 0.734 29.717 -17.198 1.00 13.85 99 GLU E CA 1
ATOM 4454 C C . GLU E 1 86 ? 0.480 28.257 -16.826 1.00 13.73 99 GLU E C 1
ATOM 4455 O O . GLU E 1 86 ? 1.235 27.382 -17.250 1.00 13.54 99 GLU E O 1
ATOM 4461 N N . LYS E 1 87 ? -0.578 28.023 -16.068 1.00 13.96 100 LYS E N 1
ATOM 4462 C CA . LYS E 1 87 ? -1.034 26.704 -15.738 1.00 14.57 100 LYS E CA 1
ATOM 4463 C C . LYS E 1 87 ? -2.530 26.627 -16.141 1.00 13.84 100 LYS E C 1
ATOM 4464 O O . LYS E 1 87 ? -3.332 27.512 -15.795 1.00 13.13 100 LYS E O 1
ATOM 4468 N N . ARG E 1 88 ? -2.892 25.573 -16.875 1.00 13.12 101 ARG E N 1
ATOM 4469 C CA . ARG E 1 88 ? -4.264 25.363 -17.308 1.00 12.38 101 ARG E CA 1
ATOM 4470 C C . ARG E 1 88 ? -4.771 24.045 -16.861 1.00 12.74 101 ARG E C 1
ATOM 4471 O O . ARG E 1 88 ? -4.000 23.083 -16.757 1.00 13.19 101 ARG E O 1
ATOM 4479 N N . LYS E 1 89 ? -6.083 24.010 -16.629 1.00 12.78 102 LYS E N 1
ATOM 4480 C CA . LYS E 1 89 ? -6.828 22.767 -16.424 1.00 13.63 102 LYS E CA 1
ATOM 4481 C C . LYS E 1 89 ? -7.643 22.536 -17.680 1.00 12.95 102 LYS E C 1
ATOM 4482 O O . LYS E 1 89 ? -8.374 23.435 -18.098 1.00 13.51 102 LYS E O 1
ATOM 4488 N N . LEU E 1 90 ? -7.453 21.376 -18.309 1.00 11.50 103 LEU E N 1
ATOM 4489 C CA . LEU E 1 90 ? -8.229 20.985 -19.459 1.00 11.45 103 LEU E CA 1
ATOM 4490 C C . LEU E 1 90 ? -9.173 19.876 -19.053 1.00 11.75 103 LEU E C 1
ATOM 4491 O O . LEU E 1 90 ? -8.748 18.880 -18.445 1.00 11.53 103 LEU E O 1
ATOM 4496 N N . ILE E 1 91 ? -10.460 20.023 -19.357 1.00 12.28 104 ILE E N 1
ATOM 4497 C CA . ILE E 1 91 ? -11.393 18.916 -19.221 1.00 12.75 104 ILE E CA 1
ATOM 4498 C C . ILE E 1 91 ? -11.643 18.426 -20.641 1.00 13.18 104 ILE E C 1
ATOM 4499 O O . ILE E 1 91 ? -12.242 19.175 -21.451 1.00 13.62 104 ILE E O 1
ATOM 4504 N N . ILE E 1 92 ? -11.257 17.180 -20.909 1.00 12.11 105 ILE E N 1
ATOM 4505 C CA . ILE E 1 92 ? -11.237 16.609 -22.259 1.00 12.09 105 ILE E CA 1
ATOM 4506 C C . ILE E 1 92 ? -12.239 15.472 -22.390 1.00 12.56 105 ILE E C 1
ATOM 4507 O O . ILE E 1 92 ? -12.097 14.451 -21.730 1.00 12.76 105 ILE E O 1
ATOM 4512 N N . PRO E 1 93 ? -13.317 15.691 -23.160 1.00 13.28 106 PRO E N 1
ATOM 4513 C CA . PRO E 1 93 ? -14.243 14.604 -23.423 1.00 13.82 106 PRO E CA 1
ATOM 4514 C C . PRO E 1 93 ? -13.563 13.440 -24.206 1.00 12.95 106 PRO E C 1
ATOM 4515 O O . PRO E 1 93 ? -12.587 13.663 -24.905 1.00 11.93 106 PRO E O 1
ATOM 4519 N N . PRO E 1 94 ? -14.105 12.220 -24.110 1.00 13.41 107 PRO E N 1
ATOM 4520 C CA . PRO E 1 94 ? -13.398 11.092 -24.691 1.00 13.15 107 PRO E CA 1
ATOM 4521 C C . PRO E 1 94 ? -13.125 11.194 -26.194 1.00 13.14 107 PRO E C 1
ATOM 4522 O O . PRO E 1 94 ? -12.095 10.720 -26.641 1.00 12.05 107 PRO E O 1
ATOM 4526 N N . ALA E 1 95 ? -14.022 11.824 -26.979 1.00 13.15 108 ALA E N 1
ATOM 4527 C CA . ALA E 1 95 ? -13.737 11.997 -28.418 1.00 13.73 108 ALA E CA 1
ATOM 4528 C C . ALA E 1 95 ? -12.473 12.804 -28.681 1.00 13.18 108 ALA E C 1
ATOM 4529 O O . ALA E 1 95 ? -11.923 12.727 -29.781 1.00 13.12 108 ALA E O 1
ATOM 4531 N N . LEU E 1 96 ? -12.053 13.623 -27.744 1.00 13.16 109 LEU E N 1
ATOM 4532 C CA . LEU E 1 96 ? -10.797 14.379 -27.866 1.00 13.08 109 LEU E CA 1
ATOM 4533 C C . LEU E 1 96 ? -9.682 13.782 -27.008 1.00 11.73 109 LEU E C 1
ATOM 4534 O O . LEU E 1 96 ? -8.605 14.389 -26.861 1.00 10.59 109 LEU E O 1
ATOM 4539 N N . GLY E 1 97 ? -9.951 12.618 -26.428 1.00 11.40 110 GLY E N 1
ATOM 4540 C CA . GLY E 1 97 ? -8.964 11.913 -25.594 1.00 11.37 110 GLY E CA 1
ATOM 4541 C C . GLY E 1 97 ? -8.700 10.533 -26.178 1.00 11.94 110 GLY E C 1
ATOM 4542 O O . GLY E 1 97 ? -8.277 10.414 -27.344 1.00 12.17 110 GLY E O 1
ATOM 4543 N N . TYR E 1 98 ? -9.001 9.502 -25.391 1.00 12.18 111 TYR E N 1
ATOM 4544 C CA . TYR E 1 98 ? -8.738 8.102 -25.788 1.00 13.21 111 TYR E CA 1
ATOM 4545 C C . TYR E 1 98 ? -9.949 7.335 -26.300 1.00 13.64 111 TYR E C 1
ATOM 4546 O O . TYR E 1 98 ? -9.897 6.132 -26.533 1.00 13.93 111 TYR E O 1
ATOM 4555 N N . GLY E 1 99 ? -11.061 8.038 -26.451 1.00 13.96 112 GLY E N 1
ATOM 4556 C CA . GLY E 1 99 ? -12.197 7.547 -27.166 1.00 14.25 112 GLY E CA 1
ATOM 4557 C C . GLY E 1 99 ? -12.879 6.314 -26.631 1.00 15.42 112 GLY E C 1
ATOM 4558 O O . GLY E 1 99 ? -12.825 6.018 -25.431 1.00 15.02 112 GLY E O 1
ATOM 4559 N N . LYS E 1 100 ? -13.544 5.593 -27.520 1.00 15.80 113 LYS E N 1
ATOM 4560 C CA . LYS E 1 100 ? -14.205 4.365 -27.162 1.00 18.72 113 LYS E CA 1
ATOM 4561 C C . LYS E 1 100 ? -13.185 3.264 -26.884 1.00 19.00 113 LYS E C 1
ATOM 4562 O O . LYS E 1 100 ? -13.494 2.299 -26.226 1.00 20.67 113 LYS E O 1
ATOM 4565 N N . GLU E 1 101 ? -11.997 3.368 -27.464 1.00 18.68 114 GLU E N 1
ATOM 4566 C CA . GLU E 1 101 ? -11.023 2.304 -27.291 1.00 18.67 114 GLU E CA 1
ATOM 4567 C C . GLU E 1 101 ? -10.428 2.329 -25.907 1.00 17.79 114 GLU E C 1
ATOM 4568 O O . GLU E 1 101 ? -10.065 1.297 -25.371 1.00 17.46 114 GLU E O 1
ATOM 4574 N N . GLY E 1 102 ? -10.273 3.534 -25.349 1.00 15.73 115 GLY E N 1
ATOM 4575 C CA . GLY E 1 102 ? -9.437 3.726 -24.189 1.00 15.26 115 GLY E CA 1
ATOM 4576 C C . GLY E 1 102 ? -8.003 3.391 -24.552 1.00 16.03 115 GLY E C 1
ATOM 4577 O O . GLY E 1 102 ? -7.641 3.217 -25.720 1.00 16.09 115 GLY E O 1
ATOM 4578 N N . LYS E 1 103 ? -7.185 3.194 -23.547 1.00 16.43 116 LYS E N 1
ATOM 4579 C CA . LYS E 1 103 ? -5.808 2.790 -23.805 1.00 18.85 116 LYS E CA 1
ATOM 4580 C C . LYS E 1 103 ? -5.236 2.196 -22.561 1.00 20.64 116 LYS E C 1
ATOM 4581 O O . LYS E 1 103 ? -5.191 2.891 -21.548 1.00 21.10 116 LYS E O 1
ATOM 4587 N N . GLY E 1 104 ? -4.777 0.959 -22.631 1.00 23.27 117 GLY E N 1
ATOM 4588 C CA . GLY E 1 104 ? -4.275 0.240 -21.460 1.00 26.97 117 GLY E CA 1
ATOM 4589 C C . GLY E 1 104 ? -5.237 0.352 -20.310 1.00 24.33 117 GLY E C 1
ATOM 4590 O O . GLY E 1 104 ? -6.400 -0.015 -20.442 1.00 24.74 117 GLY E O 1
ATOM 4591 N N . LYS E 1 105 ? -4.796 0.914 -19.200 1.00 27.71 118 LYS E N 1
ATOM 4592 C CA . LYS E 1 105 ? -5.645 0.977 -18.019 1.00 27.46 118 LYS E CA 1
ATOM 4593 C C . LYS E 1 105 ? -6.700 2.117 -18.070 1.00 28.21 118 LYS E C 1
ATOM 4594 O O . LYS E 1 105 ? -7.576 2.208 -17.199 1.00 28.63 118 LYS E O 1
ATOM 4600 N N . ILE E 1 106 ? -6.662 2.952 -19.106 1.00 23.67 119 ILE E N 1
ATOM 4601 C CA . ILE E 1 106 ? -7.628 4.051 -19.230 1.00 21.73 119 ILE E CA 1
ATOM 4602 C C . ILE E 1 106 ? -8.865 3.488 -19.926 1.00 20.84 119 ILE E C 1
ATOM 4603 O O . ILE E 1 106 ? -8.775 3.078 -21.077 1.00 18.38 119 ILE E O 1
ATOM 4608 N N . PRO E 1 107 ? -10.003 3.436 -19.214 1.00 20.07 120 PRO E N 1
ATOM 4609 C CA . PRO E 1 107 ? -11.193 2.823 -19.786 1.00 20.05 120 PRO E CA 1
ATOM 4610 C C . PRO E 1 107 ? -11.804 3.549 -20.997 1.00 19.05 120 PRO E C 1
ATOM 4611 O O . PRO E 1 107 ? -11.606 4.747 -21.161 1.00 16.73 120 PRO E O 1
ATOM 4615 N N . PRO E 1 108 ? -12.554 2.813 -21.827 1.00 20.21 121 PRO E N 1
ATOM 4616 C CA . PRO E 1 108 ? -13.444 3.457 -22.795 1.00 19.35 121 PRO E CA 1
ATOM 4617 C C . PRO E 1 108 ? -14.268 4.627 -22.237 1.00 18.69 121 PRO E C 1
ATOM 4618 O O . PRO E 1 108 ? -14.700 4.596 -21.070 1.00 17.20 121 PRO E O 1
ATOM 4622 N N . GLU E 1 109 ? -14.503 5.614 -23.092 1.00 20.07 122 GLU E N 1
ATOM 4623 C CA . GLU E 1 109 ? -15.382 6.747 -22.816 1.00 20.23 122 GLU E CA 1
ATOM 4624 C C . GLU E 1 109 ? -15.004 7.505 -21.542 1.00 17.44 122 GLU E C 1
ATOM 4625 O O . GLU E 1 109 ? -15.884 7.993 -20.824 1.00 16.33 122 GLU E O 1
ATOM 4631 N N . SER E 1 110 ? -13.708 7.677 -21.303 1.00 15.57 123 SER E N 1
ATOM 4632 C CA . SER E 1 110 ? -13.237 8.400 -20.132 1.00 14.51 123 SER E CA 1
ATOM 4633 C C . SER E 1 110 ? -13.117 9.899 -20.435 1.00 13.67 123 SER E C 1
ATOM 4634 O O . SER E 1 110 ? -12.397 10.309 -21.379 1.00 12.79 123 SER E O 1
ATOM 4637 N N . THR E 1 111 ? -13.760 10.723 -19.628 1.00 12.91 124 THR E N 1
ATOM 4638 C CA . THR E 1 111 ? -13.445 12.157 -19.609 1.00 12.53 124 THR E CA 1
ATOM 4639 C C . THR E 1 111 ? -12.212 12.348 -18.791 1.00 11.65 124 THR E C 1
ATOM 4640 O O . THR E 1 111 ? -12.058 11.716 -17.748 1.00 12.05 124 THR E O 1
ATOM 4644 N N . LEU E 1 112 ? -11.312 13.187 -19.297 1.00 11.11 125 LEU E N 1
ATOM 4645 C CA . LEU E 1 112 ? -9.994 13.358 -18.691 1.00 10.53 125 LEU E CA 1
ATOM 4646 C C . LEU E 1 112 ? -9.850 14.769 -18.155 1.00 10.24 125 LEU E C 1
ATOM 4647 O O . LEU E 1 112 ? -10.455 15.720 -18.675 1.00 10.28 125 LEU E O 1
ATOM 4652 N N . ILE E 1 113 ? -9.104 14.907 -17.067 1.00 10.84 126 ILE E N 1
ATOM 4653 C CA . ILE E 1 113 ? -8.743 16.218 -16.507 1.00 11.73 126 ILE E CA 1
ATOM 4654 C C . ILE E 1 113 ? -7.220 16.323 -16.553 1.00 11.18 126 ILE E C 1
ATOM 4655 O O . ILE E 1 113 ? -6.531 15.448 -16.014 1.00 11.56 126 ILE E O 1
ATOM 4660 N N . PHE E 1 114 ? -6.668 17.346 -17.227 1.00 10.55 127 PHE E N 1
ATOM 4661 C CA . PHE E 1 114 ? -5.216 17.567 -17.208 1.00 9.79 127 PHE E CA 1
ATOM 4662 C C . PHE E 1 114 ? -4.929 18.901 -16.556 1.00 10.41 127 PHE E C 1
ATOM 4663 O O . PHE E 1 114 ? -5.586 19.875 -16.873 1.00 11.54 127 PHE E O 1
ATOM 4671 N N . ASN E 1 115 ? -3.955 18.933 -15.669 1.00 10.08 128 ASN E N 1
ATOM 4672 C CA . ASN E 1 115 ? -3.360 20.178 -15.204 1.00 10.73 128 ASN E CA 1
ATOM 4673 C C . ASN E 1 115 ? -2.002 20.258 -15.889 1.00 9.87 128 ASN E C 1
ATOM 4674 O O . ASN E 1 115 ? -1.163 19.328 -15.742 1.00 10.27 128 ASN E O 1
ATOM 4679 N N . ILE E 1 116 ? -1.754 21.348 -16.621 1.00 9.73 129 ILE E N 1
ATOM 4680 C CA . ILE E 1 116 ? -0.573 21.443 -17.469 1.00 9.35 129 ILE E CA 1
ATOM 4681 C C . ILE E 1 116 ? 0.082 22.773 -17.207 1.00 10.24 129 ILE E C 1
ATOM 4682 O O . ILE E 1 116 ? -0.603 23.812 -17.272 1.00 9.63 129 ILE E O 1
ATOM 4687 N N . ASP E 1 117 ? 1.385 22.720 -16.910 1.00 11.21 130 ASP E N 1
ATOM 4688 C CA . ASP E 1 117 ? 2.191 23.908 -16.616 1.00 12.67 130 ASP E CA 1
ATOM 4689 C C . ASP E 1 117 ? 3.156 24.117 -17.743 1.00 11.22 130 ASP E C 1
ATOM 4690 O O . ASP E 1 117 ? 3.858 23.201 -18.116 1.00 11.45 130 ASP E O 1
ATOM 4695 N N . LEU E 1 118 ? 3.213 25.333 -18.265 1.00 10.38 131 LEU E N 1
ATOM 4696 C CA . LEU E 1 118 ? 4.124 25.652 -19.360 1.00 9.93 131 LEU E CA 1
ATOM 4697 C C . LEU E 1 118 ? 5.406 26.267 -18.823 1.00 10.70 131 LEU E C 1
ATOM 4698 O O . LEU E 1 118 ? 5.369 27.334 -18.221 1.00 10.67 131 LEU E O 1
ATOM 4703 N N . LEU E 1 119 ? 6.528 25.597 -19.061 1.00 11.64 132 LEU E N 1
ATOM 4704 C CA . LEU E 1 119 ? 7.835 26.038 -18.598 1.00 12.82 132 LEU E CA 1
ATOM 4705 C C . LEU E 1 119 ? 8.601 26.869 -19.610 1.00 13.97 132 LEU E C 1
ATOM 4706 O O . LEU E 1 119 ? 9.384 27.749 -19.227 1.00 14.55 132 LEU E O 1
ATOM 4711 N N . GLU E 1 120 ? 8.482 26.537 -20.887 1.00 13.14 133 GLU E N 1
ATOM 4712 C CA . GLU E 1 120 ? 9.307 27.144 -21.901 1.00 15.26 133 GLU E CA 1
ATOM 4713 C C . GLU E 1 120 ? 8.625 26.964 -23.254 1.00 13.24 133 GLU E C 1
ATOM 4714 O O . GLU E 1 120 ? 7.948 25.962 -23.505 1.00 12.20 133 GLU E O 1
ATOM 4720 N N . ILE E 1 121 ? 8.844 27.934 -24.138 1.00 13.01 134 ILE E N 1
ATOM 4721 C CA . ILE E 1 121 ? 8.422 27.829 -25.530 1.00 12.31 134 ILE E CA 1
ATOM 4722 C C . ILE E 1 121 ? 9.658 27.960 -26.423 1.00 13.46 134 ILE E C 1
ATOM 4723 O O . ILE E 1 121 ? 10.491 28.872 -26.206 1.00 13.26 134 ILE E O 1
ATOM 4728 N N . ARG E 1 122 ? 9.775 27.089 -27.433 1.00 13.80 135 ARG E N 1
ATOM 4729 C CA . ARG E 1 122 ? 10.810 27.222 -28.459 1.00 16.39 135 ARG E CA 1
ATOM 4730 C C . ARG E 1 122 ? 10.191 27.119 -29.853 1.00 17.37 135 ARG E C 1
ATOM 4731 O O . ARG E 1 122 ? 9.143 26.501 -30.039 1.00 15.73 135 ARG E O 1
ATOM 4739 N N . ASN E 1 123 ? 10.877 27.706 -30.831 1.00 19.56 136 ASN E N 1
ATOM 4740 C CA . ASN E 1 123 ? 10.543 27.508 -32.231 1.00 22.68 136 ASN E CA 1
ATOM 4741 C C . ASN E 1 123 ? 10.579 26.016 -32.550 1.00 22.46 136 ASN E C 1
ATOM 4742 O O . ASN E 1 123 ? 11.485 25.300 -32.120 1.00 22.91 136 ASN E O 1
ATOM 4747 N N . GLY E 1 124 ? 9.622 25.565 -33.346 1.00 23.70 137 GLY E N 1
ATOM 4748 C CA . GLY E 1 124 ? 9.594 24.162 -33.763 1.00 25.33 137 GLY E CA 1
ATOM 4749 C C . GLY E 1 124 ? 10.692 23.912 -34.774 1.00 27.55 137 GLY E C 1
ATOM 4750 O O . GLY E 1 124 ? 11.209 24.876 -35.358 1.00 28.15 137 GLY E O 1
ATOM 4751 N N . PRO E 1 125 ? 11.079 22.638 -34.982 1.00 33.39 138 PRO E N 1
ATOM 4752 C CA . PRO E 1 125 ? 12.325 22.441 -35.758 1.00 38.16 138 PRO E CA 1
ATOM 4753 C C . PRO E 1 125 ? 12.253 23.060 -37.156 1.00 43.30 138 PRO E C 1
ATOM 4754 O O . PRO E 1 125 ? 11.272 22.822 -37.866 1.00 42.49 138 PRO E O 1
ATOM 4758 N N . GLY F 1 6 ? 41.723 57.289 5.116 1.00 31.71 19 GLY F N 1
ATOM 4759 C CA . GLY F 1 6 ? 40.550 56.447 4.708 1.00 28.42 19 GLY F CA 1
ATOM 4760 C C . GLY F 1 6 ? 39.355 56.615 5.627 1.00 23.86 19 GLY F C 1
ATOM 4761 O O . GLY F 1 6 ? 38.214 56.418 5.210 1.00 18.80 19 GLY F O 1
ATOM 4762 N N . ALA F 1 7 ? 39.607 56.982 6.876 1.00 22.23 20 ALA F N 1
ATOM 4763 C CA . ALA F 1 7 ? 38.533 57.053 7.874 1.00 22.47 20 ALA F CA 1
ATOM 4764 C C . ALA F 1 7 ? 37.451 58.066 7.529 1.00 19.48 20 ALA F C 1
ATOM 4765 O O . ALA F 1 7 ? 36.311 57.913 7.958 1.00 20.39 20 ALA F O 1
ATOM 4767 N N . LEU F 1 8 ? 37.837 59.124 6.818 1.00 17.75 21 LEU F N 1
ATOM 4768 C CA . LEU F 1 8 ? 36.924 60.218 6.470 1.00 17.71 21 LEU F CA 1
ATOM 4769 C C . LEU F 1 8 ? 36.252 60.027 5.128 1.00 15.72 21 LEU F C 1
ATOM 4770 O O . LEU F 1 8 ? 35.556 60.929 4.664 1.00 15.97 21 LEU F O 1
ATOM 4775 N N . ILE F 1 9 ? 36.525 58.928 4.437 1.00 14.94 22 ILE F N 1
ATOM 4776 C CA . ILE F 1 9 ? 35.922 58.707 3.130 1.00 14.72 22 ILE F CA 1
ATOM 4777 C C . ILE F 1 9 ? 34.641 57.928 3.333 1.00 15.08 22 ILE F C 1
ATOM 4778 O O . ILE F 1 9 ? 34.689 56.783 3.775 1.00 14.44 22 ILE F O 1
ATOM 4783 N N . PRO F 1 10 ? 33.491 58.535 3.014 1.00 14.62 23 PRO F N 1
ATOM 4784 C CA . PRO F 1 10 ? 32.257 57.782 3.165 1.00 14.88 23 PRO F CA 1
ATOM 4785 C C . PRO F 1 10 ? 32.046 56.706 2.086 1.00 14.18 23 PRO F C 1
ATOM 4786 O O . PRO F 1 10 ? 32.651 56.740 1.010 1.00 13.30 23 PRO F O 1
ATOM 4790 N N . GLU F 1 11 ? 31.222 55.717 2.400 1.00 15.43 24 GLU F N 1
ATOM 4791 C CA . GLU F 1 11 ? 30.875 54.713 1.395 1.00 16.25 24 GLU F CA 1
ATOM 4792 C C . GLU F 1 11 ? 30.001 55.341 0.330 1.00 14.66 24 GLU F C 1
ATOM 4793 O O . GLU F 1 11 ? 29.166 56.174 0.639 1.00 13.76 24 GLU F O 1
ATOM 4799 N N . PRO F 1 12 ? 30.195 54.946 -0.943 1.00 15.20 25 PRO F N 1
ATOM 4800 C CA . PRO F 1 12 ? 29.233 55.339 -1.962 1.00 15.61 25 PRO F CA 1
ATOM 4801 C C . PRO F 1 12 ? 27.806 54.997 -1.522 1.00 14.00 25 PRO F C 1
ATOM 4802 O O . PRO F 1 12 ? 27.571 53.920 -0.977 1.00 14.14 25 PRO F O 1
ATOM 4806 N N . GLU F 1 13 ? 26.867 55.883 -1.774 1.00 14.42 26 GLU F N 1
ATOM 4807 C CA . GLU F 1 13 ? 25.546 55.656 -1.307 1.00 15.09 26 GLU F CA 1
ATOM 4808 C C . GLU F 1 13 ? 24.492 56.192 -2.283 1.00 15.39 26 GLU F C 1
ATOM 4809 O O . GLU F 1 13 ? 24.696 57.220 -2.909 1.00 15.68 26 GLU F O 1
ATOM 4815 N N . VAL F 1 14 ? 23.431 55.422 -2.467 1.00 15.47 27 VAL F N 1
ATOM 4816 C CA A VAL F 1 14 ? 22.306 55.798 -3.325 0.50 16.73 27 VAL F CA 1
ATOM 4817 C CA B VAL F 1 14 ? 22.313 55.826 -3.312 0.50 16.38 27 VAL F CA 1
ATOM 4818 C C . VAL F 1 14 ? 21.423 56.806 -2.570 1.00 17.55 27 VAL F C 1
ATOM 4819 O O . VAL F 1 14 ? 21.281 56.689 -1.371 1.00 17.37 27 VAL F O 1
ATOM 4826 N N . LYS F 1 15 ? 20.832 57.762 -3.276 1.00 15.30 28 LYS F N 1
ATOM 4827 C CA . LYS F 1 15 ? 19.756 58.594 -2.704 1.00 17.88 28 LYS F CA 1
ATOM 4828 C C . LYS F 1 15 ? 18.460 57.905 -3.051 1.00 17.43 28 LYS F C 1
ATOM 4829 O O . LYS F 1 15 ? 18.219 57.592 -4.229 1.00 15.07 28 LYS F O 1
ATOM 4835 N N . ILE F 1 16 ? 17.625 57.676 -2.056 1.00 16.48 29 ILE F N 1
ATOM 4836 C CA . ILE F 1 16 ? 16.329 57.057 -2.263 1.00 15.65 29 ILE F CA 1
ATOM 4837 C C . ILE F 1 16 ? 15.238 58.091 -2.039 1.00 16.80 29 ILE F C 1
ATOM 4838 O O . ILE F 1 16 ? 15.214 58.732 -1.005 1.00 17.67 29 ILE F O 1
ATOM 4843 N N . GLU F 1 17 ? 14.354 58.270 -3.008 1.00 16.68 30 GLU F N 1
ATOM 4844 C CA . GLU F 1 17 ? 13.169 59.099 -2.815 1.00 20.20 30 GLU F CA 1
ATOM 4845 C C . GLU F 1 17 ? 11.945 58.222 -3.025 1.00 19.79 30 GLU F C 1
ATOM 4846 O O . GLU F 1 17 ? 11.820 57.537 -4.054 1.00 17.07 30 GLU F O 1
ATOM 4852 N N . VAL F 1 18 ? 11.013 58.230 -2.068 1.00 18.14 31 VAL F N 1
ATOM 4853 C CA . VAL F 1 18 ? 9.778 57.452 -2.257 1.00 19.01 31 VAL F CA 1
ATOM 4854 C C . VAL F 1 18 ? 8.808 58.341 -3.009 1.00 19.77 31 VAL F C 1
ATOM 4855 O O . VAL F 1 18 ? 8.400 59.378 -2.487 1.00 23.68 31 VAL F O 1
ATOM 4859 N N . LEU F 1 19 ? 8.446 57.946 -4.228 1.00 19.91 32 LEU F N 1
ATOM 4860 C CA . LEU F 1 19 ? 7.534 58.739 -5.060 1.00 21.39 32 LEU F CA 1
ATOM 4861 C C . LEU F 1 19 ? 6.091 58.471 -4.713 1.00 23.24 32 LEU F C 1
ATOM 4862 O O . LEU F 1 19 ? 5.253 59.379 -4.780 1.00 26.11 32 LEU F O 1
ATOM 4867 N N . GLN F 1 20 ? 5.789 57.213 -4.385 1.00 21.64 33 GLN F N 1
ATOM 4868 C CA . GLN F 1 20 ? 4.440 56.844 -3.974 1.00 25.99 33 GLN F CA 1
ATOM 4869 C C . GLN F 1 20 ? 4.469 55.587 -3.154 1.00 21.16 33 GLN F C 1
ATOM 4870 O O . GLN F 1 20 ? 5.300 54.691 -3.343 1.00 17.18 33 GLN F O 1
ATOM 4876 N N . LYS F 1 21 ? 3.550 55.542 -2.214 1.00 18.42 34 LYS F N 1
ATOM 4877 C CA . LYS F 1 21 ? 3.500 54.422 -1.310 1.00 19.01 34 LYS F CA 1
ATOM 4878 C C . LYS F 1 21 ? 2.051 54.221 -0.958 1.00 18.69 34 LYS F C 1
ATOM 4879 O O . LYS F 1 21 ? 1.398 55.173 -0.550 1.00 16.76 34 LYS F O 1
ATOM 4885 N N . PRO F 1 22 ? 1.538 52.995 -1.121 1.00 18.29 35 PRO F N 1
ATOM 4886 C CA . PRO F 1 22 ? 0.157 52.785 -0.738 1.00 19.59 35 PRO F CA 1
ATOM 4887 C C . PRO F 1 22 ? -0.053 52.905 0.756 1.00 22.60 35 PRO F C 1
ATOM 4888 O O . PRO F 1 22 ? 0.872 52.640 1.543 1.00 19.49 35 PRO F O 1
ATOM 4892 N N . PHE F 1 23 ? -1.297 53.241 1.118 1.00 23.89 36 PHE F N 1
ATOM 4893 C CA . PHE F 1 23 ? -1.677 53.441 2.502 1.00 25.66 36 PHE F CA 1
ATOM 4894 C C . PHE F 1 23 ? -1.527 52.115 3.261 1.00 24.94 36 PHE F C 1
ATOM 4895 O O . PHE F 1 23 ? -1.011 52.099 4.386 1.00 23.90 36 PHE F O 1
ATOM 4903 N N . ILE F 1 24 ? -1.865 51.006 2.607 1.00 20.89 37 ILE F N 1
ATOM 4904 C CA . ILE F 1 24 ? -1.580 49.669 3.154 1.00 20.17 37 ILE F CA 1
ATOM 4905 C C . ILE F 1 24 ? -0.218 49.178 2.635 1.00 19.18 37 ILE F C 1
ATOM 4906 O O . ILE F 1 24 ? 0.009 49.054 1.437 1.00 17.20 37 ILE F O 1
ATOM 4911 N N . CYS F 1 25 ? 0.694 48.894 3.550 1.00 20.89 38 CYS F N 1
ATOM 4912 C CA . CYS F 1 25 ? 2.087 48.622 3.171 1.00 22.09 38 CYS F CA 1
ATOM 4913 C C . CYS F 1 25 ? 2.584 47.657 4.227 1.00 24.79 38 CYS F C 1
ATOM 4914 O O . CYS F 1 25 ? 3.037 48.077 5.303 1.00 25.18 38 CYS F O 1
ATOM 4917 N N . HIS F 1 26 ? 2.464 46.363 3.916 1.00 23.24 39 HIS F N 1
ATOM 4918 C CA A HIS F 1 26 ? 2.610 45.301 4.893 0.50 23.12 39 HIS F CA 1
ATOM 4919 C CA B HIS F 1 26 ? 2.638 45.331 4.915 0.50 23.49 39 HIS F CA 1
ATOM 4920 C C . HIS F 1 26 ? 3.900 44.585 4.595 1.00 22.72 39 HIS F C 1
ATOM 4921 O O . HIS F 1 26 ? 4.946 44.980 5.090 1.00 20.82 39 HIS F O 1
ATOM 4934 N N . ARG F 1 27 ? 3.864 43.588 3.709 1.00 23.48 40 ARG F N 1
ATOM 4935 C CA . ARG F 1 27 ? 5.087 42.804 3.423 1.00 22.28 40 ARG F CA 1
ATOM 4936 C C . ARG F 1 27 ? 6.107 43.725 2.784 1.00 20.05 40 ARG F C 1
ATOM 4937 O O . ARG F 1 27 ? 5.771 44.426 1.832 1.00 16.74 40 ARG F O 1
ATOM 4945 N N . LYS F 1 28 ? 7.339 43.694 3.290 1.00 18.75 41 LYS F N 1
ATOM 4946 C CA . LYS F 1 28 ? 8.415 44.526 2.753 1.00 19.02 41 LYS F CA 1
ATOM 4947 C C . LYS F 1 28 ? 9.584 43.667 2.267 1.00 17.48 41 LYS F C 1
ATOM 4948 O O . LYS F 1 28 ? 9.818 42.601 2.777 1.00 16.11 41 LYS F O 1
ATOM 4954 N N . THR F 1 29 ? 10.217 44.109 1.198 1.00 15.64 42 THR F N 1
ATOM 4955 C CA . THR F 1 29 ? 11.255 43.312 0.547 1.00 15.64 42 THR F CA 1
ATOM 4956 C C . THR F 1 29 ? 12.455 43.122 1.456 1.00 16.29 42 THR F C 1
ATOM 4957 O O . THR F 1 29 ? 12.803 44.000 2.266 1.00 16.06 42 THR F O 1
ATOM 4961 N N . LYS F 1 30 ? 13.027 41.936 1.369 1.00 17.50 43 LYS F N 1
ATOM 4962 C CA . LYS F 1 30 ? 14.209 41.562 2.146 1.00 18.29 43 LYS F CA 1
ATOM 4963 C C . LYS F 1 30 ? 15.092 40.716 1.268 1.00 17.80 43 LYS F C 1
ATOM 4964 O O . LYS F 1 30 ? 14.653 40.257 0.246 1.00 17.54 43 LYS F O 1
ATOM 4970 N N . GLY F 1 31 ? 16.317 40.470 1.710 1.00 18.12 44 GLY F N 1
ATOM 4971 C CA . GLY F 1 31 ? 17.296 39.769 0.905 1.00 18.56 44 GLY F CA 1
ATOM 4972 C C . GLY F 1 31 ? 16.797 38.420 0.467 1.00 18.64 44 GLY F C 1
ATOM 4973 O O . GLY F 1 31 ? 16.230 37.681 1.262 1.00 19.08 44 GLY F O 1
ATOM 4974 N N . GLY F 1 32 ? 16.981 38.117 -0.804 1.00 18.35 45 GLY F N 1
ATOM 4975 C CA . GLY F 1 32 ? 16.549 36.854 -1.364 1.00 19.05 45 GLY F CA 1
ATOM 4976 C C . GLY F 1 32 ? 15.142 36.859 -1.956 1.00 19.29 45 GLY F C 1
ATOM 4977 O O . GLY F 1 32 ? 14.782 35.935 -2.678 1.00 21.64 45 GLY F O 1
ATOM 4978 N N . ASP F 1 33 ? 14.328 37.855 -1.624 1.00 18.03 46 ASP F N 1
ATOM 4979 C CA . ASP F 1 33 ? 13.022 38.019 -2.278 1.00 17.53 46 ASP F CA 1
ATOM 4980 C C . ASP F 1 33 ? 13.155 38.250 -3.792 1.00 17.00 46 ASP F C 1
ATOM 4981 O O . ASP F 1 33 ? 14.104 38.906 -4.270 1.00 14.93 46 ASP F O 1
ATOM 4986 N N . LEU F 1 34 ? 12.161 37.733 -4.521 1.00 16.67 47 LEU F N 1
ATOM 4987 C CA . LEU F 1 34 ? 11.997 37.991 -5.925 1.00 17.09 47 LEU F CA 1
ATOM 4988 C C . LEU F 1 34 ? 11.052 39.171 -6.047 1.00 16.01 47 LEU F C 1
ATOM 4989 O O . LEU F 1 34 ? 9.974 39.189 -5.433 1.00 16.97 47 LEU F O 1
ATOM 4994 N N . MET F 1 35 ? 11.485 40.173 -6.793 1.00 14.72 48 MET F N 1
ATOM 4995 C CA . MET F 1 35 ? 10.737 41.400 -6.990 1.00 13.81 48 MET F CA 1
ATOM 4996 C C . MET F 1 35 ? 10.371 41.553 -8.472 1.00 12.93 48 MET F C 1
ATOM 4997 O O . MET F 1 35 ? 11.254 41.534 -9.348 1.00 12.65 48 MET F O 1
ATOM 5002 N N . LEU F 1 36 ? 9.080 41.753 -8.749 1.00 12.52 49 LEU F N 1
ATOM 5003 C CA . LEU F 1 36 ? 8.646 42.032 -10.103 1.00 12.27 49 LEU F CA 1
ATOM 5004 C C . LEU F 1 36 ? 8.561 43.540 -10.264 1.00 11.64 49 LEU F C 1
ATOM 5005 O O . LEU F 1 36 ? 7.758 44.194 -9.590 1.00 11.33 49 LEU F O 1
ATOM 5010 N N . VAL F 1 37 ? 9.370 44.108 -11.163 1.00 11.23 50 VAL F N 1
ATOM 5011 C CA . VAL F 1 37 ? 9.440 45.572 -11.293 1.00 10.99 50 VAL F CA 1
ATOM 5012 C C . VAL F 1 37 ? 9.371 46.091 -12.717 1.00 11.08 50 VAL F C 1
ATOM 5013 O O . VAL F 1 37 ? 9.817 45.448 -13.659 1.00 11.20 50 VAL F O 1
ATOM 5017 N N . HIS F 1 38 ? 8.789 47.289 -12.857 1.00 11.36 51 HIS F N 1
ATOM 5018 C CA . HIS F 1 38 ? 8.972 48.136 -14.011 1.00 11.92 51 HIS F CA 1
ATOM 5019 C C . HIS F 1 38 ? 10.040 49.131 -13.632 1.00 11.94 51 HIS F C 1
ATOM 5020 O O . HIS F 1 38 ? 10.114 49.563 -12.456 1.00 11.07 51 HIS F O 1
ATOM 5027 N N . TYR F 1 39 ? 10.853 49.546 -14.589 1.00 12.23 52 TYR F N 1
ATOM 5028 C CA . TYR F 1 39 ? 11.768 50.661 -14.339 1.00 11.97 52 TYR F CA 1
ATOM 5029 C C . TYR F 1 39 ? 12.051 51.491 -15.578 1.00 13.14 52 TYR F C 1
ATOM 5030 O O . TYR F 1 39 ? 11.871 51.035 -16.722 1.00 12.43 52 TYR F O 1
ATOM 5039 N N . GLU F 1 40 ? 12.484 52.714 -15.325 1.00 15.78 53 GLU F N 1
ATOM 5040 C CA . GLU F 1 40 ? 13.063 53.584 -16.351 1.00 16.40 53 GLU F CA 1
ATOM 5041 C C . GLU F 1 40 ? 14.376 54.086 -15.778 1.00 14.24 53 GLU F C 1
ATOM 5042 O O . GLU F 1 40 ? 14.424 54.502 -14.625 1.00 14.21 53 GLU F O 1
ATOM 5048 N N . GLY F 1 41 ? 15.435 54.013 -16.578 1.00 12.39 54 GLY F N 1
ATOM 5049 C CA . GLY F 1 41 ? 16.773 54.489 -16.166 1.00 11.75 54 GLY F CA 1
ATOM 5050 C C . GLY F 1 41 ? 17.243 55.618 -17.067 1.00 11.83 54 GLY F C 1
ATOM 5051 O O . GLY F 1 41 ? 17.158 55.498 -18.300 1.00 11.78 54 GLY F O 1
ATOM 5052 N N . TYR F 1 42 ? 17.696 56.692 -16.434 1.00 11.93 55 TYR F N 1
ATOM 5053 C CA . TYR F 1 42 ? 18.090 57.931 -17.078 1.00 12.38 55 TYR F CA 1
ATOM 5054 C C . TYR F 1 42 ? 19.436 58.390 -16.621 1.00 12.58 55 TYR F C 1
ATOM 5055 O O . TYR F 1 42 ? 19.911 58.014 -15.527 1.00 13.10 55 TYR F O 1
ATOM 5064 N N . LEU F 1 43 ? 20.104 59.180 -17.461 1.00 13.23 56 LEU F N 1
ATOM 5065 C CA . LEU F 1 43 ? 21.371 59.766 -17.062 1.00 13.56 56 LEU F CA 1
ATOM 5066 C C . LEU F 1 43 ? 21.049 61.021 -16.320 1.00 14.92 56 LEU F C 1
ATOM 5067 O O . LEU F 1 43 ? 20.279 61.813 -16.829 1.00 16.24 56 LEU F O 1
ATOM 5072 N N . GLU F 1 44 ? 21.660 61.195 -15.155 1.00 15.44 57 GLU F N 1
ATOM 5073 C CA . GLU F 1 44 ? 21.459 62.402 -14.388 1.00 18.17 57 GLU F CA 1
ATOM 5074 C C . GLU F 1 44 ? 21.905 63.630 -15.156 1.00 18.97 57 GLU F C 1
ATOM 5075 O O . GLU F 1 44 ? 21.261 64.656 -15.092 1.00 22.05 57 GLU F O 1
ATOM 5081 N N . LYS F 1 45 ? 22.994 63.515 -15.897 1.00 19.53 58 LYS F N 1
ATOM 5082 C CA . LYS F 1 45 ? 23.587 64.694 -16.518 1.00 22.13 58 LYS F CA 1
ATOM 5083 C C . LYS F 1 45 ? 22.638 65.411 -17.497 1.00 22.24 58 LYS F C 1
ATOM 5084 O O . LYS F 1 45 ? 22.537 66.638 -17.471 1.00 21.37 58 LYS F O 1
ATOM 5090 N N . ASP F 1 46 ? 21.981 64.653 -18.373 1.00 21.08 59 ASP F N 1
ATOM 5091 C CA . ASP F 1 46 ? 21.118 65.254 -19.390 1.00 22.42 59 ASP F CA 1
ATOM 5092 C C . ASP F 1 46 ? 19.683 64.752 -19.363 1.00 21.53 59 ASP F C 1
ATOM 5093 O O . ASP F 1 46 ? 18.860 65.172 -20.185 1.00 22.34 59 ASP F O 1
ATOM 5098 N N . GLY F 1 47 ? 19.369 63.876 -18.412 1.00 20.86 60 GLY F N 1
ATOM 5099 C CA . GLY F 1 47 ? 18.012 63.372 -18.279 1.00 18.48 60 GLY F CA 1
ATOM 5100 C C . GLY F 1 47 ? 17.610 62.352 -19.335 1.00 18.01 60 GLY F C 1
ATOM 5101 O O . GLY F 1 47 ? 16.452 61.975 -19.390 1.00 16.99 60 GLY F O 1
ATOM 5102 N N . SER F 1 48 ? 18.553 61.905 -20.179 1.00 17.58 61 SER F N 1
ATOM 5103 C CA . SER F 1 48 ? 18.212 61.037 -21.299 1.00 17.43 61 SER F CA 1
ATOM 5104 C C . SER F 1 48 ? 17.951 59.606 -20.840 1.00 16.43 61 SER F C 1
ATOM 5105 O O . SER F 1 48 ? 18.598 59.121 -19.910 1.00 16.05 61 SER F O 1
ATOM 5108 N N . LEU F 1 49 ? 16.987 58.947 -21.480 1.00 16.78 62 LEU F N 1
ATOM 5109 C CA . LEU F 1 49 ? 16.607 57.557 -21.153 1.00 15.75 62 LEU F CA 1
ATOM 5110 C C . LEU F 1 49 ? 17.597 56.569 -21.739 1.00 15.69 62 LEU F C 1
ATOM 5111 O O . LEU F 1 49 ? 17.864 56.643 -22.937 1.00 17.09 62 LEU F O 1
ATOM 5116 N N . PHE F 1 50 ? 18.177 55.701 -20.920 1.00 14.19 63 PHE F N 1
ATOM 5117 C CA . PHE F 1 50 ? 19.072 54.672 -21.441 1.00 14.77 63 PHE F CA 1
ATOM 5118 C C . PHE F 1 50 ? 18.462 53.314 -21.470 1.00 15.38 63 PHE F C 1
ATOM 5119 O O . PHE F 1 50 ? 18.826 52.521 -22.335 1.00 16.56 63 PHE F O 1
ATOM 5127 N N . HIS F 1 51 ? 17.482 53.035 -20.596 1.00 15.12 64 HIS F N 1
ATOM 5128 C CA . HIS F 1 51 ? 16.834 51.725 -20.623 1.00 16.51 64 HIS F CA 1
ATOM 5129 C C . HIS F 1 51 ? 15.546 51.751 -19.868 1.00 16.79 64 HIS F C 1
ATOM 5130 O O . HIS F 1 51 ? 15.484 52.328 -18.789 1.00 16.00 64 HIS F O 1
ATOM 5137 N N . SER F 1 52 ? 14.510 51.132 -20.414 1.00 18.17 65 SER F N 1
ATOM 5138 C CA . SER F 1 52 ? 13.288 50.926 -19.634 1.00 18.55 65 SER F CA 1
ATOM 5139 C C . SER F 1 52 ? 12.634 49.626 -19.988 1.00 18.71 65 SER F C 1
ATOM 5140 O O . SER F 1 52 ? 12.758 49.145 -21.109 1.00 22.00 65 SER F O 1
ATOM 5143 N N . THR F 1 53 ? 11.877 49.076 -19.048 1.00 19.28 66 THR F N 1
ATOM 5144 C CA . THR F 1 53 ? 11.076 47.924 -19.327 1.00 18.72 66 THR F CA 1
ATOM 5145 C C . THR F 1 53 ? 10.019 48.248 -20.374 1.00 19.81 66 THR F C 1
ATOM 5146 O O . THR F 1 53 ? 9.744 47.446 -21.291 1.00 20.23 66 THR F O 1
ATOM 5150 N N . HIS F 1 54 ? 9.440 49.425 -20.264 1.00 20.55 67 HIS F N 1
ATOM 5151 C CA . HIS F 1 54 ? 8.350 49.829 -21.166 1.00 22.53 67 HIS F CA 1
ATOM 5152 C C . HIS F 1 54 ? 8.786 49.889 -22.588 1.00 24.22 67 HIS F C 1
ATOM 5153 O O . HIS F 1 54 ? 8.108 49.332 -23.468 1.00 24.77 67 HIS F O 1
ATOM 5160 N N . LYS F 1 55 ? 9.920 50.531 -22.834 1.00 24.39 68 LYS F N 1
ATOM 5161 C CA . LYS F 1 55 ? 10.440 50.705 -24.186 1.00 26.44 68 LYS F CA 1
ATOM 5162 C C . LYS F 1 55 ? 11.329 49.539 -24.660 1.00 27.05 68 LYS F C 1
ATOM 5163 O O . LYS F 1 55 ? 11.221 49.111 -25.820 1.00 29.79 68 LYS F O 1
ATOM 5165 N N . HIS F 1 56 ? 12.183 48.983 -23.808 1.00 26.98 69 HIS F N 1
ATOM 5166 C CA . HIS F 1 56 ? 13.173 47.981 -24.253 1.00 27.82 69 HIS F CA 1
ATOM 5167 C C . HIS F 1 56 ? 12.880 46.552 -23.880 1.00 27.34 69 HIS F C 1
ATOM 5168 O O . HIS F 1 56 ? 13.631 45.642 -24.266 1.00 28.22 69 HIS F O 1
ATOM 5175 N N . ASN F 1 57 ? 11.806 46.314 -23.119 1.00 25.48 70 ASN F N 1
ATOM 5176 C CA . ASN F 1 57 ? 11.424 44.953 -22.803 1.00 24.96 70 ASN F CA 1
ATOM 5177 C C . ASN F 1 57 ? 10.000 44.613 -23.238 1.00 25.14 70 ASN F C 1
ATOM 5178 O O . ASN F 1 57 ? 9.285 43.920 -22.550 1.00 24.02 70 ASN F O 1
ATOM 5183 N N . ASN F 1 58 ? 9.590 45.173 -24.361 1.00 28.08 71 ASN F N 1
ATOM 5184 C CA . ASN F 1 58 ? 8.272 44.903 -24.949 1.00 29.56 71 ASN F CA 1
ATOM 5185 C C . ASN F 1 58 ? 7.133 45.219 -23.975 1.00 26.72 71 ASN F C 1
ATOM 5186 O O . ASN F 1 58 ? 6.104 44.542 -23.968 1.00 26.25 71 ASN F O 1
ATOM 5191 N N . GLY F 1 59 ? 7.321 46.245 -23.148 1.00 24.05 72 GLY F N 1
ATOM 5192 C CA . GLY F 1 59 ? 6.299 46.628 -22.198 1.00 22.90 72 GLY F CA 1
ATOM 5193 C C . GLY F 1 59 ? 6.148 45.716 -20.986 1.00 20.84 72 GLY F C 1
ATOM 5194 O O . GLY F 1 59 ? 5.277 45.978 -20.160 1.00 20.78 72 GLY F O 1
ATOM 5195 N N . GLN F 1 60 ? 7.018 44.733 -20.824 1.00 19.74 73 GLN F N 1
ATOM 5196 C CA . GLN F 1 60 ? 6.914 43.773 -19.735 1.00 18.77 73 GLN F CA 1
ATOM 5197 C C . GLN F 1 60 ? 7.864 44.127 -18.571 1.00 17.61 73 GLN F C 1
ATOM 5198 O O . GLN F 1 60 ? 9.006 44.532 -18.799 1.00 17.55 73 GLN F O 1
ATOM 5204 N N . PRO F 1 61 ? 7.381 43.926 -17.339 1.00 16.87 74 PRO F N 1
ATOM 5205 C CA . PRO F 1 61 ? 8.265 44.029 -16.175 1.00 15.95 74 PRO F CA 1
ATOM 5206 C C . PRO F 1 61 ? 9.273 42.880 -16.119 1.00 15.95 74 PRO F C 1
ATOM 5207 O O . PRO F 1 61 ? 9.212 41.917 -16.902 1.00 16.58 74 PRO F O 1
ATOM 5211 N N . ILE F 1 62 ? 10.217 42.989 -15.186 1.00 15.40 75 ILE F N 1
ATOM 5212 C CA . ILE F 1 62 ? 11.254 41.985 -15.048 1.00 15.82 75 ILE F CA 1
ATOM 5213 C C . ILE F 1 62 ? 11.351 41.542 -13.588 1.00 15.34 75 ILE F C 1
ATOM 5214 O O . ILE F 1 62 ? 11.016 42.314 -12.674 1.00 14.85 75 ILE F O 1
ATOM 5219 N N . TRP F 1 63 ? 11.776 40.298 -13.374 1.00 16.01 76 TRP F N 1
ATOM 5220 C CA . TRP F 1 63 ? 12.088 39.790 -12.021 1.00 15.93 76 TRP F CA 1
ATOM 5221 C C . TRP F 1 63 ? 13.501 40.102 -11.632 1.00 16.22 76 TRP F C 1
ATOM 5222 O O . TRP F 1 63 ? 14.415 39.885 -12.415 1.00 17.22 76 TRP F O 1
ATOM 5233 N N . PHE F 1 64 ? 13.676 40.539 -10.383 1.00 15.60 77 PHE F N 1
ATOM 5234 C CA . PHE F 1 64 ? 14.945 40.858 -9.791 1.00 15.97 77 PHE F CA 1
ATOM 5235 C C . PHE F 1 64 ? 15.025 40.230 -8.404 1.00 16.53 77 PHE F C 1
ATOM 5236 O O . PHE F 1 64 ? 14.079 40.354 -7.612 1.00 16.51 77 PHE F O 1
ATOM 5244 N N . THR F 1 65 ? 16.126 39.535 -8.128 1.00 17.66 78 THR F N 1
ATOM 5245 C CA . THR F 1 65 ? 16.356 38.983 -6.800 1.00 18.11 78 THR F CA 1
ATOM 5246 C C . THR F 1 65 ? 17.149 40.009 -5.994 1.00 17.81 78 THR F C 1
ATOM 5247 O O . THR F 1 65 ? 18.254 40.412 -6.395 1.00 18.08 78 THR F O 1
ATOM 5251 N N . LEU F 1 66 ? 16.580 40.438 -4.868 1.00 17.08 79 LEU F N 1
ATOM 5252 C CA . LEU F 1 66 ? 17.205 41.444 -4.004 1.00 17.04 79 LEU F CA 1
ATOM 5253 C C . LEU F 1 66 ? 18.361 40.837 -3.180 1.00 18.62 79 LEU F C 1
ATOM 5254 O O . LEU F 1 66 ? 18.247 39.742 -2.669 1.00 19.19 79 LEU F O 1
ATOM 5259 N N . GLY F 1 67 ? 19.456 41.563 -3.108 1.00 19.34 80 GLY F N 1
ATOM 5260 C CA . GLY F 1 67 ? 20.477 41.304 -2.117 1.00 21.36 80 GLY F CA 1
ATOM 5261 C C . GLY F 1 67 ? 21.486 40.247 -2.449 1.00 22.82 80 GLY F C 1
ATOM 5262 O O . GLY F 1 67 ? 22.163 39.782 -1.545 1.00 24.98 80 GLY F O 1
ATOM 5263 N N . ILE F 1 68 ? 21.628 39.877 -3.717 1.00 22.65 81 ILE F N 1
ATOM 5264 C CA . ILE F 1 68 ? 22.626 38.901 -4.132 1.00 24.38 81 ILE F CA 1
ATOM 5265 C C . ILE F 1 68 ? 23.555 39.489 -5.215 1.00 24.97 81 ILE F C 1
ATOM 5266 O O . ILE F 1 68 ? 24.268 38.739 -5.900 1.00 25.77 81 ILE F O 1
ATOM 5271 N N . LEU F 1 69 ? 23.574 40.818 -5.337 1.00 24.60 82 LEU F N 1
ATOM 5272 C CA . LEU F 1 69 ? 24.390 41.499 -6.353 1.00 26.22 82 LEU F CA 1
ATOM 5273 C C . LEU F 1 69 ? 24.135 40.925 -7.755 1.00 27.23 82 LEU F C 1
ATOM 5274 O O . LEU F 1 69 ? 25.044 40.702 -8.533 1.00 28.26 82 LEU F O 1
ATOM 5279 N N . GLU F 1 70 ? 22.873 40.693 -8.056 1.00 17.60 83 GLU F N 1
ATOM 5280 C CA . GLU F 1 70 ? 22.425 40.206 -9.359 1.00 19.57 83 GLU F CA 1
ATOM 5281 C C . GLU F 1 70 ? 22.589 41.288 -10.399 1.00 19.28 83 GLU F C 1
ATOM 5282 O O . GLU F 1 70 ? 22.686 41.012 -11.593 1.00 20.87 83 GLU F O 1
ATOM 5288 N N . ALA F 1 71 ? 22.469 42.540 -9.970 1.00 17.07 84 ALA F N 1
ATOM 5289 C CA . ALA F 1 71 ? 22.449 43.655 -10.886 1.00 15.87 84 ALA F CA 1
ATOM 5290 C C . ALA F 1 71 ? 23.320 44.783 -10.354 1.00 15.02 84 ALA F C 1
ATOM 5291 O O . ALA F 1 71 ? 24.403 44.515 -9.870 1.00 16.63 84 ALA F O 1
ATOM 5293 N N . LEU F 1 72 ? 22.885 46.037 -10.470 1.00 13.66 85 LEU F N 1
ATOM 5294 C CA . LEU F 1 72 ? 23.713 47.161 -10.019 1.00 13.94 85 LEU F CA 1
ATOM 5295 C C . LEU F 1 72 ? 23.760 47.137 -8.484 1.00 13.96 85 LEU F C 1
ATOM 5296 O O . LEU F 1 72 ? 22.781 46.820 -7.811 1.00 13.81 85 LEU F O 1
ATOM 5301 N N . LYS F 1 73 ? 24.892 47.507 -7.913 1.00 15.21 86 LYS F N 1
ATOM 5302 C CA . LYS F 1 73 ? 24.990 47.569 -6.456 1.00 15.66 86 LYS F CA 1
ATOM 5303 C C . LYS F 1 73 ? 23.963 48.534 -5.882 1.00 15.88 86 LYS F C 1
ATOM 5304 O O . LYS F 1 73 ? 23.391 48.283 -4.825 1.00 16.02 86 LYS F O 1
ATOM 5310 N N . GLY F 1 74 ? 23.704 49.614 -6.615 1.00 16.80 87 GLY F N 1
ATOM 5311 C CA . GLY F 1 74 ? 22.705 50.601 -6.229 1.00 13.67 87 GLY F CA 1
ATOM 5312 C C . GLY F 1 74 ? 21.301 50.056 -6.078 1.00 12.69 87 GLY F C 1
ATOM 5313 O O . GLY F 1 74 ? 20.521 50.564 -5.285 1.00 13.20 87 GLY F O 1
ATOM 5314 N N . TRP F 1 75 ? 20.945 49.054 -6.899 1.00 12.64 88 TRP F N 1
ATOM 5315 C CA . TRP F 1 75 ? 19.663 48.359 -6.763 1.00 12.22 88 TRP F CA 1
ATOM 5316 C C . TRP F 1 75 ? 19.574 47.632 -5.440 1.00 12.58 88 TRP F C 1
ATOM 5317 O O . TRP F 1 75 ? 18.531 47.708 -4.765 1.00 11.28 88 TRP F O 1
ATOM 5328 N N . ASP F 1 76 ? 20.645 46.929 -5.054 1.00 12.35 89 ASP F N 1
ATOM 5329 C CA . ASP F 1 76 ? 20.645 46.226 -3.796 1.00 14.01 89 ASP F CA 1
ATOM 5330 C C . ASP F 1 76 ? 20.491 47.226 -2.651 1.00 15.75 89 ASP F C 1
ATOM 5331 O O . ASP F 1 76 ? 19.807 46.925 -1.660 1.00 17.00 89 ASP F O 1
ATOM 5336 N N . GLN F 1 77 ? 21.102 48.411 -2.772 1.00 15.58 90 GLN F N 1
ATOM 5337 C CA . GLN F 1 77 ? 21.084 49.399 -1.670 1.00 18.13 90 GLN F CA 1
ATOM 5338 C C . GLN F 1 77 ? 19.747 50.107 -1.626 1.00 17.75 90 GLN F C 1
ATOM 5339 O O . GLN F 1 77 ? 19.325 50.577 -0.567 1.00 15.45 90 GLN F O 1
ATOM 5345 N N . GLY F 1 78 ? 19.089 50.212 -2.772 1.00 13.40 91 GLY F N 1
ATOM 5346 C CA . GLY F 1 78 ? 17.936 51.091 -2.928 1.00 13.03 91 GLY F CA 1
ATOM 5347 C C . GLY F 1 78 ? 16.561 50.448 -2.899 1.00 12.86 91 GLY F C 1
ATOM 5348 O O . GLY F 1 78 ? 15.556 51.181 -2.889 1.00 14.54 91 GLY F O 1
ATOM 5349 N N . LEU F 1 79 ? 16.484 49.113 -2.936 1.00 11.71 92 LEU F N 1
ATOM 5350 C CA . LEU F 1 79 ? 15.223 48.424 -3.119 1.00 11.31 92 LEU F CA 1
ATOM 5351 C C . LEU F 1 79 ? 14.810 47.563 -1.902 1.00 12.07 92 LEU F C 1
ATOM 5352 O O . LEU F 1 79 ? 13.918 46.714 -1.992 1.00 12.89 92 LEU F O 1
ATOM 5357 N N . LYS F 1 80 ? 15.455 47.790 -0.751 1.00 12.55 93 LYS F N 1
ATOM 5358 C CA . LYS F 1 80 ? 15.087 47.093 0.509 1.00 14.20 93 LYS F CA 1
ATOM 5359 C C . LYS F 1 80 ? 13.884 47.727 1.168 1.00 15.59 93 LYS F C 1
ATOM 5360 O O . LYS F 1 80 ? 13.691 48.933 1.112 1.00 15.40 93 LYS F O 1
ATOM 5366 N N . GLY F 1 81 ? 13.106 46.924 1.869 1.00 14.74 94 GLY F N 1
ATOM 5367 C CA . GLY F 1 81 ? 12.045 47.434 2.694 1.00 15.58 94 GLY F CA 1
ATOM 5368 C C . GLY F 1 81 ? 10.900 48.043 1.916 1.00 14.44 94 GLY F C 1
ATOM 5369 O O . GLY F 1 81 ? 10.191 48.914 2.420 1.00 14.97 94 GLY F O 1
ATOM 5370 N N . MET F 1 82 ? 10.697 47.560 0.693 1.00 14.36 95 MET F N 1
ATOM 5371 C CA . MET F 1 82 ? 9.743 48.143 -0.227 1.00 14.57 95 MET F CA 1
ATOM 5372 C C . MET F 1 82 ? 8.463 47.300 -0.208 1.00 15.01 95 MET F C 1
ATOM 5373 O O . MET F 1 82 ? 8.542 46.076 -0.157 1.00 15.28 95 MET F O 1
ATOM 5378 N N . CYS F 1 83 ? 7.316 47.970 -0.304 1.00 14.07 96 CYS F N 1
ATOM 5379 C CA . CYS F 1 83 ? 6.059 47.260 -0.424 1.00 15.48 96 CYS F CA 1
ATOM 5380 C C . CYS F 1 83 ? 5.479 47.285 -1.864 1.00 13.41 96 CYS F C 1
ATOM 5381 O O . CYS F 1 83 ? 5.795 48.141 -2.682 1.00 12.32 96 CYS F O 1
ATOM 5384 N N . VAL F 1 84 ? 4.638 46.299 -2.151 1.00 13.99 97 VAL F N 1
ATOM 5385 C CA . VAL F 1 84 ? 3.977 46.215 -3.444 1.00 14.42 97 VAL F CA 1
ATOM 5386 C C . VAL F 1 84 ? 3.097 47.482 -3.626 1.00 14.58 97 VAL F C 1
ATOM 5387 O O . VAL F 1 84 ? 2.443 47.944 -2.703 1.00 18.19 97 VAL F O 1
ATOM 5391 N N . GLY F 1 85 ? 3.193 48.075 -4.811 1.00 14.22 98 GLY F N 1
ATOM 5392 C CA . GLY F 1 85 ? 2.585 49.346 -5.143 1.00 13.44 98 GLY F CA 1
ATOM 5393 C C . GLY F 1 85 ? 3.501 50.550 -4.883 1.00 12.56 98 GLY F C 1
ATOM 5394 O O . GLY F 1 85 ? 3.175 51.660 -5.294 1.00 13.35 98 GLY F O 1
ATOM 5395 N N . GLU F 1 86 ? 4.623 50.345 -4.167 1.00 11.68 99 GLU F N 1
ATOM 5396 C CA . GLU F 1 86 ? 5.560 51.440 -3.914 1.00 11.63 99 GLU F CA 1
ATOM 5397 C C . GLU F 1 86 ? 6.354 51.769 -5.160 1.00 11.19 99 GLU F C 1
ATOM 5398 O O . GLU F 1 86 ? 6.620 50.914 -5.994 1.00 11.10 99 GLU F O 1
ATOM 5404 N N . LYS F 1 87 ? 6.676 53.047 -5.319 1.00 11.91 100 LYS F N 1
ATOM 5405 C CA . LYS F 1 87 ? 7.523 53.498 -6.412 1.00 12.52 100 LYS F CA 1
ATOM 5406 C C . LYS F 1 87 ? 8.640 54.339 -5.799 1.00 11.93 100 LYS F C 1
ATOM 5407 O O . LYS F 1 87 ? 8.345 55.279 -5.040 1.00 11.92 100 LYS F O 1
ATOM 5413 N N . ARG F 1 88 ? 9.895 54.046 -6.172 1.00 10.34 101 ARG F N 1
ATOM 5414 C CA . ARG F 1 88 ? 11.041 54.792 -5.731 1.00 10.53 101 ARG F CA 1
ATOM 5415 C C . ARG F 1 88 ? 11.836 55.396 -6.876 1.00 10.73 101 ARG F C 1
ATOM 5416 O O . ARG F 1 88 ? 11.862 54.839 -7.980 1.00 10.32 101 ARG F O 1
ATOM 5424 N N . LYS F 1 89 ? 12.449 56.542 -6.590 1.00 11.26 102 LYS F N 1
ATOM 5425 C CA . LYS F 1 89 ? 13.474 57.122 -7.431 1.00 12.26 102 LYS F CA 1
ATOM 5426 C C . LYS F 1 89 ? 14.775 56.854 -6.746 1.00 11.38 102 LYS F C 1
ATOM 5427 O O . LYS F 1 89 ? 14.955 57.207 -5.580 1.00 11.01 102 LYS F O 1
ATOM 5433 N N . LEU F 1 90 ? 15.701 56.258 -7.462 1.00 10.80 103 LEU F N 1
ATOM 5434 C CA . LEU F 1 90 ? 17.078 56.041 -6.974 1.00 10.96 103 LEU F CA 1
ATOM 5435 C C . LEU F 1 90 ? 18.073 56.898 -7.738 1.00 11.01 103 LEU F C 1
ATOM 5436 O O . LEU F 1 90 ? 18.027 56.929 -8.986 1.00 10.64 103 LEU F O 1
ATOM 5441 N N . ILE F 1 91 ? 18.921 57.645 -7.040 1.00 10.91 104 ILE F N 1
ATOM 5442 C CA . ILE F 1 91 ? 19.989 58.350 -7.693 1.00 11.92 104 ILE F CA 1
ATOM 5443 C C . ILE F 1 91 ? 21.243 57.596 -7.336 1.00 12.00 104 ILE F C 1
ATOM 5444 O O . ILE F 1 91 ? 21.621 57.569 -6.155 1.00 14.90 104 ILE F O 1
ATOM 5449 N N . ILE F 1 92 ? 21.929 57.059 -8.358 1.00 11.53 105 ILE F N 1
ATOM 5450 C CA . ILE F 1 92 ? 22.950 56.051 -8.162 1.00 11.32 105 ILE F CA 1
ATOM 5451 C C . ILE F 1 92 ? 24.281 56.561 -8.692 1.00 12.47 105 ILE F C 1
ATOM 5452 O O . ILE F 1 92 ? 24.410 56.892 -9.884 1.00 12.98 105 ILE F O 1
ATOM 5457 N N . PRO F 1 93 ? 25.254 56.717 -7.807 1.00 13.20 106 PRO F N 1
ATOM 5458 C CA . PRO F 1 93 ? 26.544 57.238 -8.273 1.00 13.97 106 PRO F CA 1
ATOM 5459 C C . PRO F 1 93 ? 27.194 56.157 -9.108 1.00 14.38 106 PRO F C 1
ATOM 5460 O O . PRO F 1 93 ? 26.936 54.985 -8.879 1.00 12.58 106 PRO F O 1
ATOM 5464 N N . PRO F 1 94 ? 28.166 56.531 -9.988 1.00 14.85 107 PRO F N 1
ATOM 5465 C CA . PRO F 1 94 ? 28.778 55.494 -10.827 1.00 14.87 107 PRO F CA 1
ATOM 5466 C C . PRO F 1 94 ? 29.426 54.302 -10.085 1.00 15.02 107 PRO F C 1
ATOM 5467 O O . PRO F 1 94 ? 29.372 53.190 -10.587 1.00 14.74 107 PRO F O 1
ATOM 5471 N N . ALA F 1 95 ? 29.967 54.512 -8.887 1.00 15.77 108 ALA F N 1
ATOM 5472 C CA . ALA F 1 95 ? 30.543 53.416 -8.110 1.00 16.52 108 ALA F CA 1
ATOM 5473 C C . ALA F 1 95 ? 29.537 52.358 -7.712 1.00 15.79 108 ALA F C 1
ATOM 5474 O O . ALA F 1 95 ? 29.899 51.208 -7.454 1.00 15.62 108 ALA F O 1
ATOM 5476 N N . LEU F 1 96 ? 28.253 52.719 -7.713 1.00 14.84 109 LEU F N 1
ATOM 5477 C CA . LEU F 1 96 ? 27.177 51.759 -7.458 1.00 14.63 109 LEU F CA 1
ATOM 5478 C C . LEU F 1 96 ? 26.364 51.473 -8.743 1.00 13.24 109 LEU F C 1
ATOM 5479 O O . LEU F 1 96 ? 25.323 50.814 -8.683 1.00 13.06 109 LEU F O 1
ATOM 5484 N N . GLY F 1 97 ? 26.876 51.930 -9.887 1.00 12.59 110 GLY F N 1
ATOM 5485 C CA . GLY F 1 97 ? 26.248 51.703 -11.199 1.00 12.90 110 GLY F CA 1
ATOM 5486 C C . GLY F 1 97 ? 27.227 50.978 -12.111 1.00 13.15 110 GLY F C 1
ATOM 5487 O O . GLY F 1 97 ? 27.677 49.869 -11.780 1.00 12.73 110 GLY F O 1
ATOM 5488 N N . TYR F 1 98 ? 27.614 51.626 -13.217 1.00 13.71 111 TYR F N 1
ATOM 5489 C CA . TYR F 1 98 ? 28.493 50.998 -14.205 1.00 14.20 111 TYR F CA 1
ATOM 5490 C C . TYR F 1 98 ? 29.946 51.450 -14.132 1.00 16.13 111 TYR F C 1
ATOM 5491 O O . TYR F 1 98 ? 30.762 51.026 -14.954 1.00 17.15 111 TYR F O 1
ATOM 5500 N N . GLY F 1 99 ? 30.260 52.310 -13.171 1.00 16.80 112 GLY F N 1
ATOM 5501 C CA . GLY F 1 99 ? 31.629 52.681 -12.904 1.00 18.49 112 GLY F CA 1
ATOM 5502 C C . GLY F 1 99 ? 32.286 53.262 -14.145 1.00 20.54 112 GLY F C 1
ATOM 5503 O O . GLY F 1 99 ? 31.657 54.034 -14.885 1.00 17.24 112 GLY F O 1
ATOM 5504 N N . LYS F 1 100 ? 33.507 52.792 -14.430 1.00 24.43 113 LYS F N 1
ATOM 5505 C CA . LYS F 1 100 ? 34.262 53.283 -15.572 1.00 28.24 113 LYS F CA 1
ATOM 5506 C C . LYS F 1 100 ? 33.745 52.716 -16.882 1.00 30.26 113 LYS F C 1
ATOM 5507 O O . LYS F 1 100 ? 34.050 53.291 -17.882 1.00 26.76 113 LYS F O 1
ATOM 5511 N N . GLU F 1 101 ? 33.029 51.590 -16.876 1.00 25.78 114 GLU F N 1
ATOM 5512 C CA . GLU F 1 101 ? 32.651 50.925 -18.141 1.00 26.62 114 GLU F CA 1
ATOM 5513 C C . GLU F 1 101 ? 31.609 51.646 -18.996 1.00 25.82 114 GLU F C 1
ATOM 5514 O O . GLU F 1 101 ? 30.488 51.851 -18.548 1.00 23.16 114 GLU F O 1
ATOM 5520 N N . GLY F 1 102 ? 31.940 51.879 -20.258 1.00 23.50 115 GLY F N 1
ATOM 5521 C CA . GLY F 1 102 ? 30.985 52.573 -21.167 1.00 22.79 115 GLY F CA 1
ATOM 5522 C C . GLY F 1 102 ? 29.875 51.666 -21.738 1.00 22.03 115 GLY F C 1
ATOM 5523 O O . GLY F 1 102 ? 30.145 50.541 -22.156 1.00 22.44 115 GLY F O 1
ATOM 5524 N N . LYS F 1 103 ? 28.627 52.158 -21.752 1.00 21.89 116 LYS F N 1
ATOM 5525 C CA . LYS F 1 103 ? 27.472 51.489 -22.323 1.00 19.77 116 LYS F CA 1
ATOM 5526 C C . LYS F 1 103 ? 26.936 52.332 -23.487 1.00 18.86 116 LYS F C 1
ATOM 5527 O O . LYS F 1 103 ? 27.202 53.534 -23.613 1.00 17.43 116 LYS F O 1
ATOM 5533 N N . GLY F 1 104 ? 26.251 51.666 -24.387 1.00 17.14 117 GLY F N 1
ATOM 5534 C CA . GLY F 1 104 ? 25.637 52.308 -25.549 1.00 17.70 117 GLY F CA 1
ATOM 5535 C C . GLY F 1 104 ? 25.153 53.767 -25.404 1.00 17.72 117 GLY F C 1
ATOM 5536 O O . GLY F 1 104 ? 25.442 54.695 -26.214 1.00 19.21 117 GLY F O 1
ATOM 5537 N N . LYS F 1 105 ? 24.348 53.898 -24.358 1.00 16.94 118 LYS F N 1
ATOM 5538 C CA . LYS F 1 105 ? 23.742 55.137 -23.896 1.00 17.38 118 LYS F CA 1
ATOM 5539 C C . LYS F 1 105 ? 24.238 55.674 -22.554 1.00 16.01 118 LYS F C 1
ATOM 5540 O O . LYS F 1 105 ? 23.561 56.550 -21.982 1.00 15.89 118 LYS F O 1
ATOM 5546 N N . ILE F 1 106 ? 25.392 55.188 -22.066 1.00 15.47 119 ILE F N 1
ATOM 5547 C CA . ILE F 1 106 ? 25.892 55.584 -20.742 1.00 16.44 119 ILE F CA 1
ATOM 5548 C C . ILE F 1 106 ? 27.387 55.759 -20.710 1.00 18.58 119 ILE F C 1
ATOM 5549 O O . ILE F 1 106 ? 28.136 54.786 -20.615 1.00 18.49 119 ILE F O 1
ATOM 5554 N N . PRO F 1 107 ? 27.834 57.010 -20.732 1.00 21.05 120 PRO F N 1
ATOM 5555 C CA . PRO F 1 107 ? 29.259 57.225 -20.683 1.00 21.87 120 PRO F CA 1
ATOM 5556 C C . PRO F 1 107 ? 29.877 56.704 -19.394 1.00 20.34 120 PRO F C 1
ATOM 5557 O O . PRO F 1 107 ? 29.175 56.550 -18.355 1.00 19.57 120 PRO F O 1
ATOM 5561 N N . PRO F 1 108 ? 31.178 56.460 -19.410 1.00 21.60 121 PRO F N 1
ATOM 5562 C CA . PRO F 1 108 ? 31.902 56.194 -18.137 1.00 21.30 121 PRO F CA 1
ATOM 5563 C C . PRO F 1 108 ? 31.599 57.222 -17.045 1.00 19.92 121 PRO F C 1
ATOM 5564 O O . PRO F 1 108 ? 31.328 58.397 -17.361 1.00 19.31 121 PRO F O 1
ATOM 5568 N N . GLU F 1 109 ? 31.629 56.800 -15.780 1.00 21.14 122 GLU F N 1
ATOM 5569 C CA . GLU F 1 109 ? 31.449 57.692 -14.603 1.00 21.45 122 GLU F CA 1
ATOM 5570 C C . GLU F 1 109 ? 30.143 58.484 -14.599 1.00 19.47 122 GLU F C 1
ATOM 5571 O O . GLU F 1 109 ? 30.104 59.665 -14.223 1.00 18.73 122 GLU F O 1
ATOM 5577 N N . SER F 1 110 ? 29.067 57.832 -15.012 1.00 16.48 123 SER F N 1
ATOM 5578 C CA A SER F 1 110 ? 27.766 58.478 -15.055 0.50 16.50 123 SER F CA 1
ATOM 5579 C CA B SER F 1 110 ? 27.735 58.464 -15.069 0.50 15.21 123 SER F CA 1
ATOM 5580 C C . SER F 1 110 ? 26.904 58.222 -13.802 1.00 15.04 123 SER F C 1
ATOM 5581 O O . SER F 1 110 ? 26.783 57.082 -13.321 1.00 14.27 123 SER F O 1
ATOM 5586 N N . THR F 1 111 ? 26.303 59.294 -13.283 1.00 15.61 124 THR F N 1
ATOM 5587 C CA . THR F 1 111 ? 25.309 59.149 -12.227 1.00 15.08 124 THR F CA 1
ATOM 5588 C C . THR F 1 111 ? 24.006 58.795 -12.919 1.00 14.66 124 THR F C 1
ATOM 5589 O O . THR F 1 111 ? 23.675 59.400 -13.944 1.00 15.97 124 THR F O 1
ATOM 5593 N N . LEU F 1 112 ? 23.276 57.838 -12.340 1.00 12.54 125 LEU F N 1
ATOM 5594 C CA . LEU F 1 112 ? 22.060 57.303 -12.915 1.00 11.59 125 LEU F CA 1
ATOM 5595 C C . LEU F 1 112 ? 20.846 57.625 -12.050 1.00 11.23 125 LEU F C 1
ATOM 5596 O O . LEU F 1 112 ? 20.967 57.851 -10.845 1.00 12.54 125 LEU F O 1
ATOM 5601 N N . ILE F 1 113 ? 19.722 57.804 -12.698 1.00 10.66 126 ILE F N 1
ATOM 5602 C CA . ILE F 1 113 ? 18.447 57.976 -12.043 1.00 10.92 126 ILE F CA 1
ATOM 5603 C C . ILE F 1 113 ? 17.543 56.830 -12.475 1.00 10.64 126 ILE F C 1
ATOM 5604 O O . ILE F 1 113 ? 17.304 56.646 -13.674 1.00 11.39 126 ILE F O 1
ATOM 5609 N N . PHE F 1 114 ? 17.022 56.073 -11.527 1.00 9.46 127 PHE F N 1
ATOM 5610 C CA . PHE F 1 114 ? 16.063 55.031 -11.854 1.00 9.52 127 PHE F CA 1
ATOM 5611 C C . PHE F 1 114 ? 14.732 55.370 -11.187 1.00 10.31 127 PHE F C 1
ATOM 5612 O O . PHE F 1 114 ? 14.712 55.692 -10.003 1.00 9.98 127 PHE F O 1
ATOM 5620 N N . ASN F 1 115 ? 13.632 55.247 -11.918 1.00 11.38 128 ASN F N 1
ATOM 5621 C CA . ASN F 1 115 ? 12.281 55.152 -11.303 1.00 11.77 128 ASN F CA 1
ATOM 5622 C C . ASN F 1 115 ? 11.882 53.675 -11.374 1.00 11.24 128 ASN F C 1
ATOM 5623 O O . ASN F 1 115 ? 11.839 53.102 -12.472 1.00 11.43 128 ASN F O 1
ATOM 5628 N N . ILE F 1 116 ? 11.598 53.077 -10.214 1.00 10.18 129 ILE F N 1
ATOM 5629 C CA . ILE F 1 116 ? 11.354 51.650 -10.098 1.00 10.15 129 ILE F CA 1
ATOM 5630 C C . ILE 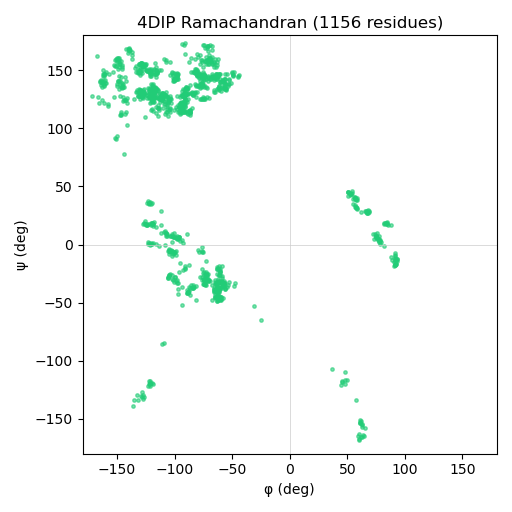F 1 116 ? 10.027 51.480 -9.372 1.00 10.57 129 ILE F C 1
ATOM 5631 O O . ILE F 1 116 ? 9.809 52.014 -8.281 1.00 10.38 129 ILE F O 1
ATOM 5636 N N . ASP F 1 117 ? 9.137 50.720 -10.007 1.00 10.79 130 ASP F N 1
ATOM 5637 C CA . ASP F 1 117 ? 7.786 50.453 -9.501 1.00 11.18 130 ASP F CA 1
ATOM 5638 C C . ASP F 1 117 ? 7.697 48.974 -9.111 1.00 10.65 130 ASP F C 1
ATOM 5639 O O . ASP F 1 117 ? 7.996 48.105 -9.936 1.00 10.40 130 ASP F O 1
ATOM 5644 N N . LEU F 1 118 ? 7.300 48.664 -7.881 1.00 10.00 131 LEU F N 1
ATOM 5645 C CA . LEU F 1 118 ? 7.243 47.269 -7.426 1.00 9.94 131 LEU F CA 1
ATOM 5646 C C . LEU F 1 118 ? 5.813 46.693 -7.599 1.00 11.02 131 LEU F C 1
ATOM 5647 O O . LEU F 1 118 ? 4.862 47.223 -7.016 1.00 11.76 131 LEU F O 1
ATOM 5652 N N . LEU F 1 119 ? 5.703 45.617 -8.385 1.00 11.32 132 LEU F N 1
ATOM 5653 C CA . LEU F 1 119 ? 4.445 45.026 -8.768 1.00 12.55 132 LEU F CA 1
ATOM 5654 C C . LEU F 1 119 ? 4.056 43.763 -7.989 1.00 12.54 132 LEU F C 1
ATOM 5655 O O . LEU F 1 119 ? 2.860 43.485 -7.839 1.00 12.51 132 LEU F O 1
ATOM 5660 N N . GLU F 1 120 ? 5.051 42.999 -7.556 1.00 13.26 133 GLU F N 1
ATOM 5661 C CA . GLU F 1 120 ? 4.851 41.738 -6.864 1.00 13.77 133 GLU F CA 1
ATOM 5662 C C . GLU F 1 120 ? 6.108 41.334 -6.098 1.00 13.70 133 GLU F C 1
ATOM 5663 O O . GLU F 1 120 ? 7.221 41.662 -6.519 1.00 12.52 133 GLU F O 1
ATOM 5669 N N . ILE F 1 121 ? 5.902 40.698 -4.939 1.00 14.61 134 ILE F N 1
ATOM 5670 C CA . ILE F 1 121 ? 6.981 40.111 -4.165 1.00 14.56 134 ILE F CA 1
ATOM 5671 C C . ILE F 1 121 ? 6.675 38.621 -4.108 1.00 17.85 134 ILE F C 1
ATOM 5672 O O . ILE F 1 121 ? 5.534 38.230 -3.793 1.00 17.81 134 ILE F O 1
ATOM 5677 N N . ARG F 1 122 ? 7.696 37.795 -4.353 1.00 18.52 135 ARG F N 1
ATOM 5678 C CA . ARG F 1 122 ? 7.598 36.352 -4.211 1.00 22.91 135 ARG F CA 1
ATOM 5679 C C . ARG F 1 122 ? 8.790 35.855 -3.364 1.00 22.59 135 ARG F C 1
ATOM 5680 O O . ARG F 1 122 ? 9.869 36.452 -3.379 1.00 21.53 135 ARG F O 1
ATOM 5684 N N . ASN F 1 123 ? 8.578 34.786 -2.589 1.00 24.05 136 ASN F N 1
ATOM 5685 C CA . ASN F 1 123 ? 9.678 34.097 -1.920 1.00 25.77 136 ASN F CA 1
ATOM 5686 C C . ASN F 1 123 ? 10.711 33.636 -2.938 1.00 26.83 136 ASN F C 1
ATOM 5687 O O . ASN F 1 123 ? 10.357 33.225 -4.045 1.00 27.54 136 ASN F O 1
ATOM 5692 N N . GLY F 1 124 ? 11.985 33.777 -2.587 1.00 31.36 137 GLY F N 1
ATOM 5693 C CA . GLY F 1 124 ? 13.081 33.335 -3.437 1.00 36.17 137 GLY F CA 1
ATOM 5694 C C . GLY F 1 124 ? 13.374 31.880 -3.125 1.00 49.13 137 GLY F C 1
ATOM 5695 O O . GLY F 1 124 ? 12.977 31.385 -2.088 1.00 42.66 137 GLY F O 1
ATOM 5696 N N . PRO F 1 125 ? 13.982 31.160 -4.065 1.00 53.24 138 PRO F N 1
ATOM 5697 C CA . PRO F 1 125 ? 14.371 29.773 -3.837 1.00 66.91 138 PRO F CA 1
ATOM 5698 C C . PRO F 1 125 ? 15.894 29.595 -3.860 1.00 64.79 138 PRO F C 1
ATOM 5699 O O . PRO F 1 125 ? 16.528 29.708 -4.918 1.00 67.58 138 PRO F O 1
ATOM 5703 N N . GLY G 1 6 ? 9.066 23.327 22.548 1.00 27.36 19 GLY G N 1
ATOM 5704 C CA . GLY G 1 6 ? 8.132 22.224 22.154 1.00 23.97 19 GLY G CA 1
ATOM 5705 C C . GLY G 1 6 ? 6.920 22.162 23.035 1.00 22.24 19 GLY G C 1
ATOM 5706 O O . GLY G 1 6 ? 5.848 21.799 22.606 1.00 21.23 19 GLY G O 1
ATOM 5707 N N . ALA G 1 7 ? 7.085 22.487 24.308 1.00 22.97 20 ALA G N 1
ATOM 5708 C CA . ALA G 1 7 ? 6.002 22.418 25.272 1.00 21.67 20 ALA G CA 1
ATOM 5709 C C . ALA G 1 7 ? 4.779 23.301 24.922 1.00 19.57 20 ALA G C 1
ATOM 5710 O O . ALA G 1 7 ? 3.644 22.976 25.282 1.00 19.23 20 ALA G O 1
ATOM 5712 N N . LEU G 1 8 ? 5.049 24.422 24.260 1.00 18.07 21 LEU G N 1
ATOM 5713 C CA . LEU G 1 8 ? 4.034 25.397 23.872 1.00 18.98 21 LEU G CA 1
ATOM 5714 C C . LEU G 1 8 ? 3.494 25.184 22.449 1.00 17.33 21 LEU G C 1
ATOM 5715 O O . LEU G 1 8 ? 2.691 25.972 21.968 1.00 17.50 21 LEU G O 1
ATOM 5720 N N . ILE G 1 9 ? 3.925 24.129 21.774 1.00 16.44 22 ILE G N 1
ATOM 5721 C CA . ILE G 1 9 ? 3.398 23.807 20.471 1.00 16.05 22 ILE G CA 1
ATOM 5722 C C . ILE G 1 9 ? 2.203 22.857 20.622 1.00 15.45 22 ILE G C 1
ATOM 5723 O O . ILE G 1 9 ? 2.348 21.751 21.136 1.00 15.15 22 ILE G O 1
ATOM 5728 N N . PRO G 1 10 ? 1.023 23.279 20.173 1.00 14.45 23 PRO G N 1
ATOM 5729 C CA . PRO G 1 10 ? -0.122 22.386 20.306 1.00 14.37 23 PRO G CA 1
ATOM 5730 C C . PRO G 1 10 ? -0.088 21.279 19.265 1.00 14.47 23 PRO G C 1
ATOM 5731 O O . PRO G 1 10 ? 0.583 21.399 18.237 1.00 14.57 23 PRO G O 1
ATOM 5735 N N . GLU G 1 11 ? -0.764 20.189 19.548 1.00 14.63 24 GLU G N 1
ATOM 5736 C CA . GLU G 1 11 ? -0.927 19.146 18.572 1.00 15.77 24 GLU G CA 1
ATOM 5737 C C . GLU G 1 11 ? -1.808 19.657 17.426 1.00 15.26 24 GLU G C 1
ATOM 5738 O O . GLU G 1 11 ? -2.717 20.431 17.648 1.00 14.65 24 GLU G O 1
ATOM 5744 N N . PRO G 1 12 ? -1.519 19.218 16.205 1.00 15.75 25 PRO G N 1
ATOM 5745 C CA . PRO G 1 12 ? -2.356 19.612 15.077 1.00 16.48 25 PRO G CA 1
ATOM 5746 C C . PRO G 1 12 ? -3.778 19.196 15.391 1.00 16.46 25 PRO G C 1
ATOM 5747 O O . PRO G 1 12 ? -3.993 18.105 15.931 1.00 16.40 25 PRO G O 1
ATOM 5751 N N . GLU G 1 13 ? -4.746 20.022 15.011 1.00 16.55 26 GLU G N 1
ATOM 5752 C CA . GLU G 1 13 ? -6.095 19.754 15.410 1.00 15.40 26 GLU G CA 1
ATOM 5753 C C . GLU G 1 13 ? -7.082 20.286 14.376 1.00 15.03 26 GLU G C 1
ATOM 5754 O O . GLU G 1 13 ? -6.882 21.326 13.785 1.00 14.96 26 GLU G O 1
ATOM 5760 N N . VAL G 1 14 ? -8.103 19.488 14.090 1.00 14.45 27 VAL G N 1
ATOM 5761 C CA A VAL G 1 14 ? -9.162 19.855 13.158 0.50 14.62 27 VAL G CA 1
ATOM 5762 C CA B VAL G 1 14 ? -9.171 19.827 13.151 0.50 14.67 27 VAL G CA 1
ATOM 5763 C C . VAL G 1 14 ? -10.153 20.801 13.800 1.00 14.52 27 VAL G C 1
ATOM 5764 O O . VAL G 1 14 ? -10.370 20.750 15.006 1.00 15.58 27 VAL G O 1
ATOM 5771 N N . LYS G 1 15 ? -10.742 21.701 13.005 1.00 14.57 28 LYS G N 1
ATOM 5772 C CA A LYS G 1 15 ? -11.869 22.486 13.467 0.50 15.08 28 LYS G CA 1
ATOM 5773 C CA B LYS G 1 15 ? -11.866 22.484 13.465 0.50 15.04 28 LYS G CA 1
ATOM 5774 C C . LYS G 1 15 ? -13.131 21.778 13.025 1.00 15.03 28 LYS G C 1
ATOM 5775 O O . LYS G 1 15 ? -13.268 21.441 11.852 1.00 14.52 28 LYS G O 1
ATOM 5786 N N . ILE G 1 16 ? -14.041 21.587 13.954 1.00 14.69 29 ILE G N 1
ATOM 5787 C CA . ILE G 1 16 ? -15.284 20.873 13.669 1.00 14.92 29 ILE G CA 1
ATOM 5788 C C . ILE G 1 16 ? -16.436 21.844 13.815 1.00 16.22 29 ILE G C 1
ATOM 5789 O O . ILE G 1 16 ? -16.578 22.481 14.838 1.00 16.78 29 ILE G O 1
ATOM 5794 N N . GLU G 1 17 ? -17.258 21.953 12.789 1.00 16.18 30 GLU G N 1
ATOM 5795 C CA . GLU G 1 17 ? -18.498 22.722 12.894 1.00 17.51 30 GLU G CA 1
ATOM 5796 C C . GLU G 1 17 ? -19.690 21.776 12.596 1.00 16.08 30 GLU G C 1
ATOM 5797 O O . GLU G 1 17 ? -19.650 21.054 11.597 1.00 15.02 30 GLU G O 1
ATOM 5803 N N . VAL G 1 18 ? -20.705 21.771 13.461 1.00 15.30 31 VAL G N 1
ATOM 5804 C CA . VAL G 1 18 ? -21.872 20.931 13.231 1.00 15.08 31 VAL G CA 1
ATOM 5805 C C . VAL G 1 18 ? -22.840 21.736 12.379 1.00 16.10 31 VAL G C 1
ATOM 5806 O O . VAL G 1 18 ? -23.323 22.775 12.819 1.00 18.90 31 VAL G O 1
ATOM 5810 N N . LEU G 1 19 ? -23.080 21.275 11.156 1.00 15.41 32 LEU G N 1
ATOM 5811 C CA . LEU G 1 19 ? -23.995 21.934 10.243 1.00 16.81 32 LEU G CA 1
ATOM 5812 C C . LEU G 1 19 ? -25.451 21.528 10.480 1.00 17.50 32 LEU G C 1
ATOM 5813 O O . LEU G 1 19 ? -26.346 22.361 10.323 1.00 20.91 32 LEU G O 1
ATOM 5818 N N . GLN G 1 20 ? -25.668 20.275 10.861 1.00 16.43 33 GLN G N 1
ATOM 5819 C CA . GLN G 1 20 ? -27.022 19.731 11.086 1.00 17.05 33 GLN G CA 1
ATOM 5820 C C . GLN G 1 20 ? -26.924 18.672 12.149 1.00 16.72 33 GLN G C 1
ATOM 5821 O O . GLN G 1 20 ? -25.982 17.883 12.132 1.00 15.02 33 GLN G O 1
ATOM 5827 N N . LYS G 1 21 ? -27.858 18.676 13.096 1.00 18.36 34 LYS G N 1
ATOM 5828 C CA . LYS G 1 21 ? -27.923 17.579 14.075 1.00 20.68 34 LYS G CA 1
ATOM 5829 C C . LYS G 1 21 ? -29.401 17.302 14.363 1.00 22.42 34 LYS G C 1
ATOM 5830 O O . LYS G 1 21 ? -30.110 18.191 14.734 1.00 22.67 34 LYS G O 1
ATOM 5836 N N . PRO G 1 22 ? -29.848 16.066 14.172 1.00 15.26 35 PRO G N 1
ATOM 5837 C CA . PRO G 1 22 ? -31.240 15.756 14.459 1.00 15.89 35 PRO G CA 1
ATOM 5838 C C . PRO G 1 22 ? -31.565 15.787 15.936 1.00 17.10 35 PRO G C 1
ATOM 5839 O O . PRO G 1 22 ? -30.670 15.647 16.790 1.00 18.50 35 PRO G O 1
ATOM 5843 N N . PHE G 1 23 ? -32.846 15.925 16.227 1.00 18.54 36 PHE G N 1
ATOM 5844 C CA . PHE G 1 23 ? -33.358 15.892 17.611 1.00 18.52 36 PHE G CA 1
ATOM 5845 C C . PHE G 1 23 ? -33.104 14.560 18.334 1.00 18.42 36 PHE G C 1
ATOM 5846 O O . PHE G 1 23 ? -32.829 14.533 19.534 1.00 20.71 36 PHE G O 1
ATOM 5854 N N . ILE G 1 24 ? -33.207 13.472 17.613 1.00 17.57 37 ILE G N 1
ATOM 5855 C CA . ILE G 1 24 ? -32.900 12.152 18.155 1.00 22.20 37 ILE G CA 1
ATOM 5856 C C . ILE G 1 24 ? -31.446 11.836 17.833 1.00 19.68 37 ILE G C 1
ATOM 5857 O O . ILE G 1 24 ? -31.048 11.978 16.674 1.00 17.69 37 ILE G O 1
ATOM 5862 N N . CYS G 1 25 ? -30.706 11.375 18.828 1.00 20.47 38 CYS G N 1
ATOM 5863 C CA . CYS G 1 25 ? -29.279 11.047 18.647 1.00 23.42 38 CYS G CA 1
ATOM 5864 C C . CYS G 1 25 ? -28.989 9.799 19.529 1.00 23.41 38 CYS G C 1
ATOM 5865 O O . CYS G 1 25 ? -28.531 9.912 20.658 1.00 29.26 38 CYS G O 1
ATOM 5868 N N . HIS G 1 26 ? -29.389 8.627 19.030 1.00 23.95 39 HIS G N 1
ATOM 5869 C CA . HIS G 1 26 ? -29.453 7.370 19.806 1.00 23.82 39 HIS G CA 1
ATOM 5870 C C . HIS G 1 26 ? -28.240 6.462 19.823 1.00 22.97 39 HIS G C 1
ATOM 5871 O O . HIS G 1 26 ? -28.175 5.589 20.674 1.00 27.05 39 HIS G O 1
ATOM 5878 N N . ARG G 1 27 ? -27.323 6.600 18.886 1.00 17.25 40 ARG G N 1
ATOM 5879 C CA . ARG G 1 27 ? -26.068 5.898 18.880 1.00 16.24 40 ARG G CA 1
ATOM 5880 C C . ARG G 1 27 ? -25.056 6.897 18.320 1.00 15.54 40 ARG G C 1
ATOM 5881 O O . ARG G 1 27 ? -25.362 7.612 17.374 1.00 14.06 40 ARG G O 1
ATOM 5889 N N . LYS G 1 28 ? -23.891 6.988 18.958 1.00 15.27 41 LYS G N 1
ATOM 5890 C CA . LYS G 1 28 ? -22.847 7.888 18.510 1.00 15.40 41 LYS G CA 1
ATOM 5891 C C . LYS G 1 28 ? -21.641 7.055 18.094 1.00 15.15 41 LYS G C 1
ATOM 5892 O O . LYS G 1 28 ? -21.327 6.035 18.704 1.00 16.06 41 LYS G O 1
ATOM 5898 N N . THR G 1 29 ? -20.926 7.521 17.104 1.00 13.40 42 THR G N 1
ATOM 5899 C CA . THR G 1 29 ? -19.764 6.776 16.623 1.00 13.26 42 THR G CA 1
ATOM 5900 C C . THR G 1 29 ? -18.650 6.632 17.662 1.00 14.90 42 THR G C 1
ATOM 5901 O O . THR G 1 29 ? -18.370 7.586 18.418 1.00 14.32 42 THR G O 1
ATOM 5905 N N . LYS G 1 30 ? -18.000 5.457 17.624 1.00 14.88 43 LYS G N 1
ATOM 5906 C CA . LYS G 1 30 ? -16.924 5.116 18.539 1.00 16.30 43 LYS G CA 1
ATOM 5907 C C . LYS G 1 30 ? -15.889 4.377 17.697 1.00 15.14 43 LYS G C 1
ATOM 5908 O O . LYS G 1 30 ? -16.173 3.920 16.594 1.00 14.16 43 LYS G O 1
ATOM 5914 N N . GLY G 1 31 ? -14.691 4.224 18.213 1.00 15.90 44 GLY G N 1
ATOM 5915 C CA . GLY G 1 31 ? -13.610 3.621 17.453 1.00 15.57 44 GLY G CA 1
ATOM 5916 C C . GLY G 1 31 ? -13.972 2.243 16.979 1.00 15.41 44 GLY G C 1
ATOM 5917 O O . GLY G 1 31 ? -14.514 1.440 17.744 1.00 14.90 44 GLY G O 1
ATOM 5918 N N . GLY G 1 32 ? -13.626 1.938 15.738 1.00 15.22 45 GLY G N 1
ATOM 5919 C CA . GLY G 1 32 ? -13.939 0.620 15.156 1.00 15.43 45 GLY G CA 1
ATOM 5920 C C . GLY G 1 32 ? -15.282 0.550 14.439 1.00 14.83 45 GLY G C 1
ATOM 5921 O O . GLY G 1 32 ? -15.516 -0.382 13.656 1.00 14.70 45 GLY G O 1
ATOM 5922 N N . ASP G 1 33 ? -16.194 1.490 14.714 1.00 14.04 46 ASP G N 1
ATOM 5923 C CA . ASP G 1 33 ? -17.477 1.562 13.977 1.00 14.04 46 ASP G CA 1
ATOM 5924 C C . ASP G 1 33 ? -17.269 1.802 12.486 1.00 13.31 46 ASP G C 1
ATOM 5925 O O . ASP G 1 33 ? -16.341 2.526 12.057 1.00 12.05 46 ASP G O 1
ATOM 5930 N N . LEU G 1 34 ? -18.173 1.223 11.696 1.00 12.95 47 LEU G N 1
ATOM 5931 C CA . LEU G 1 34 ? -18.276 1.486 10.277 1.00 13.15 47 LEU G CA 1
ATOM 5932 C C . LEU G 1 34 ? -19.270 2.640 10.110 1.00 12.20 47 LEU G C 1
ATOM 5933 O O . LEU G 1 34 ? -20.392 2.572 10.653 1.00 12.56 47 LEU G O 1
ATOM 5938 N N . MET G 1 35 ? -18.861 3.655 9.346 1.00 11.13 48 MET G N 1
ATOM 5939 C CA . MET G 1 35 ? -19.648 4.842 9.101 1.00 10.49 48 MET G CA 1
ATOM 5940 C C . MET G 1 35 ? -19.935 4.973 7.612 1.00 9.94 48 MET G C 1
ATOM 5941 O O . MET G 1 35 ? -19.016 4.928 6.779 1.00 9.92 48 MET G O 1
ATOM 5946 N N . LEU G 1 36 ? -21.203 5.113 7.269 1.00 9.38 49 LEU G N 1
ATOM 5947 C CA . LEU G 1 36 ? -21.589 5.314 5.871 1.00 9.27 49 LEU G CA 1
ATOM 5948 C C . LEU G 1 36 ? -21.761 6.797 5.658 1.00 8.97 49 LEU G C 1
ATOM 5949 O O . LEU G 1 36 ? -22.639 7.404 6.236 1.00 8.80 49 LEU G O 1
ATOM 5954 N N . VAL G 1 37 ? -20.892 7.374 4.832 1.00 9.01 50 VAL G N 1
ATOM 5955 C CA . VAL G 1 37 ? -20.850 8.838 4.681 1.00 8.81 50 VAL G CA 1
ATOM 5956 C C . VAL G 1 37 ? -20.880 9.292 3.217 1.00 9.05 50 VAL G C 1
ATOM 5957 O O . VAL G 1 37 ? -20.347 8.637 2.295 1.00 9.47 50 VAL G O 1
ATOM 5961 N N . HIS G 1 38 ? -21.523 10.431 2.983 1.00 9.17 51 HIS G N 1
ATOM 5962 C CA . HIS G 1 38 ? -21.289 11.254 1.808 1.00 9.33 51 HIS G CA 1
ATOM 5963 C C . HIS G 1 38 ? -20.329 12.352 2.213 1.00 9.33 51 HIS G C 1
ATOM 5964 O O . HIS G 1 38 ? -20.335 12.802 3.379 1.00 8.95 51 HIS G O 1
ATOM 5971 N N . TYR G 1 39 ? -19.478 12.783 1.293 1.00 9.68 52 TYR G N 1
ATOM 5972 C CA . TYR G 1 39 ? -18.621 13.919 1.552 1.00 9.83 52 TYR G CA 1
ATOM 5973 C C . TYR G 1 39 ? -18.292 14.695 0.311 1.00 10.32 52 TYR G C 1
ATOM 5974 O O . TYR G 1 39 ? -18.300 14.154 -0.791 1.00 10.81 52 TYR G O 1
ATOM 5983 N N . GLU G 1 40 ? -17.876 15.935 0.527 1.00 15.57 53 GLU G N 1
ATOM 5984 C CA . GLU G 1 40 ? -17.206 16.741 -0.450 1.00 15.07 53 GLU G CA 1
ATOM 5985 C C . GLU G 1 40 ? -15.953 17.295 0.215 1.00 13.44 53 GLU G C 1
ATOM 5986 O O . GLU G 1 40 ? -16.032 17.815 1.320 1.00 13.94 53 GLU G O 1
ATOM 5992 N N . GLY G 1 41 ? -14.821 17.191 -0.482 1.00 11.38 54 GLY G N 1
ATOM 5993 C CA . GLY G 1 41 ? -13.574 17.768 -0.003 1.00 10.99 54 GLY G CA 1
ATOM 5994 C C . GLY G 1 41 ? -13.074 18.840 -0.931 1.00 10.61 54 GLY G C 1
ATOM 5995 O O . GLY G 1 41 ? -13.027 18.676 -2.149 1.00 10.50 54 GLY G O 1
ATOM 5996 N N . TYR G 1 42 ? -12.723 19.976 -0.311 1.00 11.27 55 TYR G N 1
ATOM 5997 C CA . TYR G 1 42 ? -12.313 21.183 -1.020 1.00 11.54 55 TYR G CA 1
ATOM 5998 C C . TYR G 1 42 ? -10.960 21.687 -0.505 1.00 11.38 55 TYR G C 1
ATOM 5999 O O . TYR G 1 42 ? -10.595 21.453 0.657 1.00 11.49 55 TYR G O 1
ATOM 6008 N N . LEU G 1 43 ? -10.199 22.353 -1.384 1.00 11.35 56 LEU G N 1
ATOM 6009 C CA . LEU G 1 43 ? -8.999 22.991 -0.949 1.00 12.34 56 LEU G CA 1
ATOM 6010 C C . LEU G 1 43 ? -9.391 24.353 -0.374 1.00 13.37 56 LEU G C 1
ATOM 6011 O O . LEU G 1 43 ? -10.133 25.112 -1.006 1.00 14.60 56 LEU G O 1
ATOM 6016 N N . GLU G 1 44 ? -8.899 24.662 0.818 1.00 15.13 57 GLU G N 1
ATOM 6017 C CA . GLU G 1 44 ? -9.234 25.927 1.440 1.00 16.81 57 GLU G CA 1
ATOM 6018 C C . GLU G 1 44 ? -8.720 27.089 0.602 1.00 17.41 57 GLU G C 1
ATOM 6019 O O . GLU G 1 44 ? -9.367 28.141 0.511 1.00 17.33 57 GLU G O 1
ATOM 6025 N N . LYS G 1 45 ? -7.565 26.913 -0.007 1.00 18.26 58 LYS G N 1
ATOM 6026 C CA . LYS G 1 45 ? -6.889 28.051 -0.652 1.00 21.87 58 LYS G CA 1
ATOM 6027 C C . LYS G 1 45 ? -7.674 28.651 -1.797 1.00 23.74 58 LYS G C 1
ATOM 6028 O O . LYS G 1 45 ? -7.797 29.883 -1.885 1.00 25.07 58 LYS G O 1
ATOM 6034 N N . ASP G 1 46 ? -8.212 27.809 -2.682 1.00 21.61 59 ASP G N 1
ATOM 6035 C CA . ASP G 1 46 ? -9.004 28.312 -3.812 1.00 22.80 59 ASP G CA 1
ATOM 6036 C C . ASP G 1 46 ? -10.459 27.843 -3.837 1.00 22.53 59 ASP G C 1
ATOM 6037 O O . ASP G 1 46 ? -11.210 28.200 -4.743 1.00 24.46 59 ASP G O 1
ATOM 6042 N N . GLY G 1 47 ? -10.858 27.061 -2.844 1.00 20.59 60 GLY G N 1
ATOM 6043 C CA . GLY G 1 47 ? -12.223 26.612 -2.741 1.00 20.95 60 GLY G CA 1
ATOM 6044 C C . GLY G 1 47 ? -12.590 25.522 -3.755 1.00 19.81 60 GLY G C 1
ATOM 6045 O O . GLY G 1 47 ? -13.745 25.125 -3.809 1.00 21.10 60 GLY G O 1
ATOM 6046 N N . SER G 1 48 ? -11.601 24.983 -4.478 1.00 14.89 61 SER G N 1
ATOM 6047 C CA . SER G 1 48 ? -11.870 23.974 -5.506 1.00 14.90 61 SER G CA 1
ATOM 6048 C C . SER G 1 48 ? -12.162 22.620 -4.895 1.00 15.13 61 SER G C 1
ATOM 6049 O O . SER G 1 48 ? -11.573 22.220 -3.889 1.00 15.55 61 SER G O 1
ATOM 6052 N N . LEU G 1 49 ? -13.076 21.901 -5.529 1.00 15.73 62 LEU G N 1
ATOM 6053 C CA . LEU G 1 49 ? -13.421 20.537 -5.133 1.00 15.17 62 LEU G CA 1
ATOM 6054 C C . LEU G 1 49 ? -12.329 19.580 -5.599 1.00 15.61 62 LEU G C 1
ATOM 6055 O O . LEU G 1 49 ? -12.022 19.544 -6.783 1.00 18.46 62 LEU G O 1
ATOM 6060 N N . PHE G 1 50 ? -11.764 18.802 -4.689 1.00 13.08 63 PHE G N 1
ATOM 6061 C CA . PHE G 1 50 ? -10.782 17.805 -5.101 1.00 13.04 63 PHE G CA 1
ATOM 6062 C C . PHE G 1 50 ? -11.361 16.406 -5.134 1.00 12.57 63 PHE G C 1
ATOM 6063 O O . PHE G 1 50 ? -10.906 15.598 -5.915 1.00 12.97 63 PHE G O 1
ATOM 6071 N N . HIS G 1 51 ? -12.400 16.128 -4.335 1.00 12.91 64 HIS G N 1
ATOM 6072 C CA . HIS G 1 51 ? -13.013 14.797 -4.356 1.00 12.23 64 HIS G CA 1
ATOM 6073 C C . HIS G 1 51 ? -14.364 14.826 -3.675 1.00 11.89 64 HIS G C 1
ATOM 6074 O O . HIS G 1 51 ? -14.511 15.430 -2.611 1.00 11.70 64 HIS G O 1
ATOM 6081 N N . SER G 1 52 ? -15.336 14.129 -4.230 1.00 11.00 65 SER G N 1
ATOM 6082 C CA . SER G 1 52 ? -16.589 13.932 -3.540 1.00 10.61 65 SER G CA 1
ATOM 6083 C C . SER G 1 52 ? -17.184 12.591 -3.907 1.00 9.98 65 SER G C 1
ATOM 6084 O O . SER G 1 52 ? -16.935 12.036 -4.961 1.00 9.97 65 SER G O 1
ATOM 6087 N N . THR G 1 53 ? -18.004 12.087 -3.019 1.00 9.93 66 THR G N 1
ATOM 6088 C CA . THR G 1 53 ? -18.734 10.873 -3.293 1.00 10.27 66 THR G CA 1
ATOM 6089 C C . THR G 1 53 ? -19.721 11.105 -4.437 1.00 10.69 66 THR G C 1
ATOM 6090 O O . THR G 1 53 ? -19.903 10.254 -5.330 1.00 11.77 66 THR G O 1
ATOM 6094 N N . HIS G 1 54 ? -20.362 12.261 -4.416 1.00 11.06 67 HIS G N 1
ATOM 6095 C CA . HIS G 1 54 ? -21.362 12.579 -5.426 1.00 11.91 67 HIS G CA 1
ATOM 6096 C C . HIS G 1 54 ? -20.796 12.572 -6.826 1.00 12.68 67 HIS G C 1
ATOM 6097 O O . HIS G 1 54 ? -21.378 11.985 -7.740 1.00 13.81 67 HIS G O 1
ATOM 6104 N N . LYS G 1 55 ? -19.641 13.193 -6.997 1.00 12.43 68 LYS G N 1
ATOM 6105 C CA . LYS G 1 55 ? -19.016 13.329 -8.312 1.00 13.48 68 LYS G CA 1
ATOM 6106 C C . LYS G 1 55 ? -18.114 12.154 -8.670 1.00 13.26 68 LYS G C 1
ATOM 6107 O O . LYS G 1 55 ? -18.104 11.716 -9.806 1.00 13.15 68 LYS G O 1
ATOM 6113 N N . HIS G 1 56 ? -17.339 11.661 -7.726 1.00 12.40 69 HIS G N 1
ATOM 6114 C CA . HIS G 1 56 ? -16.288 10.687 -8.032 1.00 12.71 69 HIS G CA 1
ATOM 6115 C C . HIS G 1 56 ? -16.550 9.282 -7.560 1.00 12.34 69 HIS G C 1
ATOM 6116 O O . HIS G 1 56 ? -15.729 8.396 -7.805 1.00 12.28 69 HIS G O 1
ATOM 6123 N N . ASN G 1 57 ? -17.699 9.063 -6.914 1.00 11.88 70 ASN G N 1
ATOM 6124 C CA . ASN G 1 57 ? -18.074 7.701 -6.568 1.00 12.08 70 ASN G CA 1
ATOM 6125 C C . ASN G 1 57 ? -19.409 7.302 -7.125 1.00 12.40 70 ASN G C 1
ATOM 6126 O O . ASN G 1 57 ? -20.201 6.647 -6.446 1.00 12.45 70 ASN G O 1
ATOM 6131 N N . ASN G 1 58 ? -19.713 7.751 -8.324 1.00 13.76 71 ASN G N 1
ATOM 6132 C CA A ASN G 1 58 ? -20.973 7.338 -8.992 0.50 14.48 71 ASN G CA 1
ATOM 6133 C CA B ASN G 1 58 ? -20.958 7.353 -8.996 0.50 14.42 71 ASN G CA 1
ATOM 6134 C C . ASN G 1 58 ? -22.200 7.731 -8.143 1.00 13.17 71 ASN G C 1
ATOM 6135 O O . ASN G 1 58 ? -23.231 7.041 -8.165 1.00 13.01 71 ASN G O 1
ATOM 6144 N N . GLY G 1 59 ? -22.141 8.863 -7.448 1.00 11.85 72 GLY G N 1
ATOM 6145 C CA . GLY G 1 59 ? -23.246 9.318 -6.633 1.00 11.49 72 GLY G CA 1
ATOM 6146 C C . GLY G 1 59 ? -23.470 8.550 -5.335 1.00 10.69 72 GLY G C 1
ATOM 6147 O O . GLY G 1 59 ? -24.417 8.835 -4.580 1.00 12.11 72 GLY G O 1
ATOM 6148 N N . GLN G 1 60 ? -22.601 7.605 -5.014 1.00 10.35 73 GLN G N 1
ATOM 6149 C CA . GLN G 1 60 ? -22.848 6.691 -3.880 1.00 9.92 73 GLN G CA 1
ATOM 6150 C C . GLN G 1 60 ? -22.005 7.068 -2.690 1.00 9.46 73 GLN G C 1
ATOM 6151 O O . GLN G 1 60 ? -20.851 7.489 -2.829 1.00 9.82 73 GLN G O 1
ATOM 6157 N N . PRO G 1 61 ? -22.525 6.883 -1.487 1.00 9.16 74 PRO G N 1
ATOM 6158 C CA . PRO G 1 61 ? -21.702 7.086 -0.266 1.00 9.30 74 PRO G CA 1
ATOM 6159 C C . PRO G 1 61 ? -20.683 5.973 -0.092 1.00 9.78 74 PRO G C 1
ATOM 6160 O O . PRO G 1 61 ? -20.718 4.965 -0.848 1.00 10.09 74 PRO G O 1
ATOM 6164 N N . ILE G 1 62 ? -19.758 6.141 0.866 1.00 10.42 75 ILE G N 1
ATOM 6165 C CA . ILE G 1 62 ? -18.702 5.189 1.097 1.00 11.60 75 ILE G CA 1
ATOM 6166 C C . ILE G 1 62 ? -18.687 4.784 2.557 1.00 11.16 75 ILE G C 1
ATOM 6167 O O . ILE G 1 62 ? -19.132 5.554 3.422 1.00 12.17 75 ILE G O 1
ATOM 6172 N N . TRP G 1 63 ? -18.164 3.597 2.830 1.00 11.64 76 TRP G N 1
ATOM 6173 C CA . TRP G 1 63 ? -17.925 3.147 4.221 1.00 11.40 76 TRP G CA 1
ATOM 6174 C C . TRP G 1 63 ? -16.561 3.536 4.683 1.00 12.76 76 TRP G C 1
ATOM 6175 O O . TRP G 1 63 ? -15.587 3.333 3.969 1.00 14.91 76 TRP G O 1
ATOM 6186 N N . PHE G 1 64 ? -16.494 4.046 5.902 1.00 12.03 77 PHE G N 1
ATOM 6187 C CA . PHE G 1 64 ? -15.270 4.460 6.567 1.00 12.52 77 PHE G CA 1
ATOM 6188 C C . PHE G 1 64 ? -15.256 3.819 7.956 1.00 13.10 77 PHE G C 1
ATOM 6189 O O . PHE G 1 64 ? -16.247 3.915 8.701 1.00 14.19 77 PHE G O 1
ATOM 6197 N N . THR G 1 65 ? -14.116 3.226 8.328 1.00 12.96 78 THR G N 1
ATOM 6198 C CA . THR G 1 65 ? -13.929 2.718 9.683 1.00 13.18 78 THR G CA 1
ATOM 6199 C C . THR G 1 65 ? -13.280 3.793 10.526 1.00 12.90 78 THR G C 1
ATOM 6200 O O . THR G 1 65 ? -12.170 4.229 10.213 1.00 13.55 78 THR G O 1
ATOM 6204 N N . LEU G 1 66 ? -13.951 4.200 11.599 1.00 12.03 79 LEU G N 1
ATOM 6205 C CA . LEU G 1 66 ? -13.447 5.244 12.516 1.00 11.99 79 LEU G CA 1
ATOM 6206 C C . LEU G 1 66 ? -12.335 4.724 13.433 1.00 13.34 79 LEU G C 1
ATOM 6207 O O . LEU G 1 66 ? -12.381 3.607 13.936 1.00 13.09 79 LEU G O 1
ATOM 6212 N N . GLY G 1 67 ? -11.297 5.526 13.586 1.00 14.67 80 GLY G N 1
ATOM 6213 C CA . GLY G 1 67 ? -10.315 5.318 14.623 1.00 17.05 80 GLY G CA 1
ATOM 6214 C C . GLY G 1 67 ? -9.217 4.313 14.357 1.00 19.74 80 GLY G C 1
ATOM 6215 O O . GLY G 1 67 ? -8.562 3.888 15.307 1.00 20.24 80 GLY G O 1
ATOM 6216 N N . ILE G 1 68 ? -8.978 3.948 13.099 1.00 19.41 81 ILE G N 1
ATOM 6217 C CA . ILE G 1 68 ? -7.866 3.049 12.776 1.00 21.91 81 ILE G CA 1
ATOM 6218 C C . ILE G 1 68 ? -6.877 3.666 11.777 1.00 21.70 81 ILE G C 1
ATOM 6219 O O . ILE G 1 68 ? -6.117 2.944 11.116 1.00 22.27 81 ILE G O 1
ATOM 6224 N N . LEU G 1 69 ? -6.930 4.985 11.621 1.00 19.92 82 LEU G N 1
ATOM 6225 C CA . LEU G 1 69 ? -6.144 5.692 10.600 1.00 19.44 82 LEU G CA 1
ATOM 6226 C C . LEU G 1 69 ? -6.298 5.073 9.193 1.00 20.47 82 LEU G C 1
ATOM 6227 O O . LEU G 1 69 ? -5.327 4.880 8.472 1.00 17.35 82 LEU G O 1
ATOM 6232 N N . GLU G 1 70 ? -7.548 4.763 8.828 1.00 18.44 83 GLU G N 1
ATOM 6233 C CA . GLU G 1 70 ? -7.886 4.230 7.526 1.00 18.03 83 GLU G CA 1
ATOM 6234 C C . GLU G 1 70 ? -7.750 5.285 6.446 1.00 16.63 83 GLU G C 1
ATOM 6235 O O . GLU G 1 70 ? -7.492 4.966 5.272 1.00 15.39 83 GLU G O 1
ATOM 6241 N N . ALA G 1 71 ? -7.998 6.530 6.821 1.00 14.32 84 ALA G N 1
ATOM 6242 C CA . ALA G 1 71 ? -8.071 7.626 5.873 1.00 13.43 84 ALA G CA 1
ATOM 6243 C C . ALA G 1 71 ? -7.144 8.749 6.354 1.00 13.34 84 ALA G C 1
ATOM 6244 O O . ALA G 1 71 ? -5.986 8.494 6.718 1.00 14.75 84 ALA G O 1
ATOM 6246 N N . LEU G 1 72 ? -7.633 9.974 6.388 1.00 12.35 85 LEU G N 1
ATOM 6247 C CA . LEU G 1 72 ? -6.850 11.128 6.890 1.00 12.36 85 LEU G CA 1
ATOM 6248 C C . LEU G 1 72 ? -6.891 11.165 8.402 1.00 12.00 85 LEU G C 1
ATOM 6249 O O . LEU G 1 72 ? -7.895 10.816 9.009 1.00 11.63 85 LEU G O 1
ATOM 6254 N N . LYS G 1 73 ? -5.794 11.600 9.030 1.00 12.33 86 LYS G N 1
ATOM 6255 C CA . LYS G 1 73 ? -5.790 11.705 10.492 1.00 13.51 86 LYS G CA 1
ATOM 6256 C C . LYS G 1 73 ? -6.900 12.621 10.965 1.00 12.56 86 LYS G C 1
ATOM 6257 O O . LYS G 1 73 ? -7.550 12.357 11.967 1.00 14.09 86 LYS G O 1
ATOM 6263 N N . GLY G 1 74 ? -7.164 13.661 10.182 1.00 11.87 87 GLY G N 1
ATOM 6264 C CA . GLY G 1 74 ? -8.254 14.610 10.468 1.00 11.50 87 GLY G CA 1
ATOM 6265 C C . GLY G 1 74 ? -9.649 13.993 10.520 1.00 10.67 87 GLY G C 1
ATOM 6266 O O . GLY G 1 74 ? -10.521 14.488 11.243 1.00 10.78 87 GLY G O 1
ATOM 6267 N N . TRP G 1 75 ? -9.891 12.966 9.723 1.00 10.15 88 TRP G N 1
ATOM 6268 C CA . TRP G 1 75 ? -11.154 12.235 9.781 1.00 9.91 88 TRP G CA 1
ATOM 6269 C C . TRP G 1 75 ? -11.339 11.524 11.087 1.00 10.36 88 TRP G C 1
ATOM 6270 O O . TRP G 1 75 ? -12.416 11.553 11.681 1.00 10.07 88 TRP G O 1
ATOM 6281 N N . ASP G 1 76 ? -10.267 10.876 11.563 1.00 11.31 89 ASP G N 1
ATOM 6282 C CA . ASP G 1 76 ? -10.329 10.209 12.870 1.00 12.44 89 ASP G CA 1
ATOM 6283 C C . ASP G 1 76 ? -10.594 11.212 13.974 1.00 12.54 89 ASP G C 1
ATOM 6284 O O . ASP G 1 76 ? -11.328 10.903 14.895 1.00 12.90 89 ASP G O 1
ATOM 6289 N N . GLN G 1 77 ? -10.025 12.406 13.861 1.00 12.19 90 GLN G N 1
ATOM 6290 C CA . GLN G 1 77 ? -10.229 13.426 14.885 1.00 12.71 90 GLN G CA 1
ATOM 6291 C C . GLN G 1 77 ? -11.603 14.051 14.828 1.00 11.95 90 GLN G C 1
ATOM 6292 O O . GLN G 1 77 ? -12.076 14.545 15.841 1.00 12.67 90 GLN G O 1
ATOM 6298 N N . GLY G 1 78 ? -12.177 14.115 13.632 1.00 11.10 91 GLY G N 1
ATOM 6299 C CA . GLY G 1 78 ? -13.342 14.947 13.392 1.00 11.05 91 GLY G CA 1
ATOM 6300 C C . GLY G 1 78 ? -14.655 14.249 13.325 1.00 11.29 91 GLY G C 1
ATOM 6301 O O . GLY G 1 78 ? -15.685 14.903 13.279 1.00 12.30 91 GLY G O 1
ATOM 6302 N N . LEU G 1 79 ? -14.664 12.908 13.366 1.00 11.27 92 LEU G N 1
ATOM 6303 C CA . LEU G 1 79 ? -15.877 12.133 13.144 1.00 10.86 92 LEU G CA 1
ATOM 6304 C C . LEU G 1 79 ? -16.286 11.234 14.345 1.00 11.89 92 LEU G C 1
ATOM 6305 O O . LEU G 1 79 ? -17.097 10.324 14.202 1.00 11.69 92 LEU G O 1
ATOM 6310 N N . LYS G 1 80 ? -15.762 11.531 15.531 1.00 12.93 93 LYS G N 1
ATOM 6311 C CA . LYS G 1 80 ? -16.138 10.808 16.763 1.00 13.54 93 LYS G CA 1
ATOM 6312 C C . LYS G 1 80 ? -17.443 11.375 17.301 1.00 13.17 93 LYS G C 1
ATOM 6313 O O . LYS G 1 80 ? -17.702 12.570 17.210 1.00 12.56 93 LYS G O 1
ATOM 6319 N N . GLY G 1 81 ? -18.197 10.520 17.980 1.00 13.89 94 GLY G N 1
ATOM 6320 C CA . GLY G 1 81 ? -19.367 10.982 18.718 1.00 14.08 94 GLY G CA 1
ATOM 6321 C C . GLY G 1 81 ? -20.467 11.538 17.850 1.00 13.46 94 GLY G C 1
ATOM 6322 O O . GLY G 1 81 ? -21.258 12.376 18.274 1.00 14.39 94 GLY G O 1
ATOM 6323 N N . MET G 1 82 ? -20.550 11.043 16.624 1.00 13.51 95 MET G N 1
ATOM 6324 C CA . MET G 1 82 ? -21.460 11.554 15.638 1.00 13.13 95 MET G CA 1
ATOM 6325 C C . MET G 1 82 ? -22.662 10.658 15.532 1.00 13.23 95 MET G C 1
ATOM 6326 O O . MET G 1 82 ? -22.539 9.427 15.613 1.00 12.89 95 MET G O 1
ATOM 6331 N N . CYS G 1 83 ? -23.824 11.270 15.314 1.00 13.19 96 CYS G N 1
ATOM 6332 C CA . CYS G 1 83 ? -25.044 10.488 15.111 1.00 14.78 96 CYS G CA 1
ATOM 6333 C C . CYS G 1 83 ? -25.567 10.512 13.684 1.00 12.67 96 CYS G C 1
ATOM 6334 O O . CYS G 1 83 ? -25.241 11.380 12.883 1.00 10.78 96 CYS G O 1
ATOM 6337 N N . VAL G 1 84 ? -26.381 9.510 13.383 1.00 12.58 97 VAL G N 1
ATOM 6338 C CA . VAL G 1 84 ? -26.955 9.416 12.059 1.00 13.58 97 VAL G CA 1
ATOM 6339 C C . VAL G 1 84 ? -27.804 10.652 11.794 1.00 12.48 97 VAL G C 1
ATOM 6340 O O . VAL G 1 84 ? -28.589 11.054 12.639 1.00 13.43 97 VAL G O 1
ATOM 6344 N N . GLY G 1 85 ? -27.670 11.205 10.605 1.00 11.98 98 GLY G N 1
ATOM 6345 C CA . GLY G 1 85 ? -28.315 12.452 10.218 1.00 11.44 98 GLY G CA 1
ATOM 6346 C C . GLY G 1 85 ? -27.501 13.692 10.556 1.00 11.66 98 GLY G C 1
ATOM 6347 O O . GLY G 1 85 ? -27.848 14.763 10.091 1.00 12.74 98 GLY G O 1
ATOM 6348 N N . GLU G 1 86 ? -26.431 13.559 11.345 1.00 11.35 99 GLU G N 1
ATOM 6349 C CA . GLU G 1 86 ? -25.560 14.676 11.634 1.00 11.22 99 GLU G CA 1
ATOM 6350 C C . GLU G 1 86 ? -24.693 14.994 10.403 1.00 10.64 99 GLU G C 1
ATOM 6351 O O . GLU G 1 86 ? -24.318 14.121 9.608 1.00 9.77 99 GLU G O 1
ATOM 6357 N N . LYS G 1 87 ? -24.419 16.288 10.232 1.00 10.63 100 LYS G N 1
ATOM 6358 C CA . LYS G 1 87 ? -23.545 16.755 9.169 1.00 10.75 100 LYS G CA 1
ATOM 6359 C C . LYS G 1 87 ? -22.531 17.676 9.779 1.00 10.33 100 LYS G C 1
ATOM 6360 O O . LYS G 1 87 ? -22.910 18.567 10.515 1.00 10.02 100 LYS G O 1
ATOM 6366 N N . ARG G 1 88 ? -21.263 17.463 9.439 1.00 10.03 101 ARG G N 1
ATOM 6367 C CA . ARG G 1 88 ? -20.186 18.264 9.958 1.00 10.62 101 ARG G CA 1
ATOM 6368 C C . ARG G 1 88 ? -19.356 18.881 8.843 1.00 11.28 101 ARG G C 1
ATOM 6369 O O . ARG G 1 88 ? -19.149 18.267 7.780 1.00 11.09 101 ARG G O 1
ATOM 6377 N N . LYS G 1 89 ? -18.791 20.056 9.142 1.00 12.18 102 LYS G N 1
ATOM 6378 C CA . LYS G 1 89 ? -17.719 20.651 8.348 1.00 12.38 102 LYS G CA 1
ATOM 6379 C C . LYS G 1 89 ? -16.431 20.491 9.120 1.00 11.38 102 LYS G C 1
ATOM 6380 O O . LYS G 1 89 ? -16.376 20.888 10.277 1.00 12.66 102 LYS G O 1
ATOM 6386 N N . LEU G 1 90 ? -15.428 19.895 8.491 1.00 11.18 103 LEU G N 1
ATOM 6387 C CA . LEU G 1 90 ? -14.089 19.739 9.072 1.00 10.40 103 LEU G CA 1
ATOM 6388 C C . LEU G 1 90 ? -13.098 20.656 8.327 1.00 10.28 103 LEU G C 1
ATOM 6389 O O . LEU G 1 90 ? -13.039 20.647 7.104 1.00 9.74 103 LEU G O 1
ATOM 6394 N N . ILE G 1 91 ? -12.361 21.488 9.071 1.00 11.05 104 ILE G N 1
ATOM 6395 C CA . ILE G 1 91 ? -11.260 22.233 8.495 1.00 11.27 104 ILE G CA 1
ATOM 6396 C C . ILE G 1 91 ? -10.007 21.514 8.985 1.00 11.11 104 ILE G C 1
ATOM 6397 O O . ILE G 1 91 ? -9.732 21.501 10.206 1.00 11.65 104 ILE G O 1
ATOM 6402 N N . ILE G 1 92 ? -9.240 20.972 8.045 1.00 10.67 105 ILE G N 1
ATOM 6403 C CA . ILE G 1 92 ? -8.162 20.026 8.363 1.00 10.09 105 ILE G CA 1
ATOM 6404 C C . ILE G 1 92 ? -6.821 20.617 7.964 1.00 10.36 105 ILE G C 1
ATOM 6405 O O . ILE G 1 92 ? -6.596 20.895 6.790 1.00 10.11 105 ILE G O 1
ATOM 6410 N N . PRO G 1 93 ? -5.971 20.907 8.958 1.00 11.05 106 PRO G N 1
ATOM 6411 C CA . PRO G 1 93 ? -4.612 21.430 8.619 1.00 11.44 106 PRO G CA 1
ATOM 6412 C C . PRO G 1 93 ? -3.797 20.356 7.877 1.00 11.80 106 PRO G C 1
ATOM 6413 O O . PRO G 1 93 ? -4.051 19.162 8.070 1.00 12.38 106 PRO G O 1
ATOM 6417 N N . PRO G 1 94 ? -2.785 20.748 7.098 1.00 11.96 107 PRO G N 1
ATOM 6418 C CA . PRO G 1 94 ? -2.039 19.742 6.341 1.00 12.11 107 PRO G CA 1
ATOM 6419 C C . PRO G 1 94 ? -1.391 18.588 7.146 1.00 12.33 107 PRO G C 1
ATOM 6420 O O . PRO G 1 94 ? -1.386 17.451 6.657 1.00 12.16 107 PRO G O 1
ATOM 6424 N N . ALA G 1 95 ? -0.934 18.840 8.377 1.00 12.01 108 ALA G N 1
ATOM 6425 C CA . ALA G 1 95 ? -0.378 17.751 9.194 1.00 12.73 108 ALA G CA 1
ATOM 6426 C C . ALA G 1 95 ? -1.409 16.648 9.475 1.00 12.64 108 ALA G C 1
ATOM 6427 O O . ALA G 1 95 ? -1.027 15.550 9.844 1.00 13.34 108 ALA G O 1
ATOM 6429 N N . LEU G 1 96 ? -2.710 16.935 9.318 1.00 11.98 109 LEU G N 1
ATOM 6430 C CA . LEU G 1 96 ? -3.760 15.932 9.502 1.00 11.44 109 LEU G CA 1
ATOM 6431 C C . LEU G 1 96 ? -4.439 15.583 8.213 1.00 11.07 109 LEU G C 1
ATOM 6432 O O . LEU G 1 96 ? -5.458 14.886 8.216 1.00 10.88 109 LEU G O 1
ATOM 6437 N N . GLY G 1 97 ? -3.865 16.068 7.120 1.00 11.26 110 GLY G N 1
ATOM 6438 C CA . GLY G 1 97 ? -4.380 15.822 5.778 1.00 11.15 110 GLY G CA 1
ATOM 6439 C C . GLY G 1 97 ? -3.325 15.151 4.921 1.00 11.40 110 GLY G C 1
ATOM 6440 O O . GLY G 1 97 ? -2.826 14.061 5.288 1.00 11.95 110 GLY G O 1
ATOM 6441 N N . TYR G 1 98 ? -2.938 15.798 3.821 1.00 11.55 111 TYR G N 1
ATOM 6442 C CA . TYR G 1 98 ? -1.955 15.219 2.889 1.00 11.84 111 TYR G CA 1
ATOM 6443 C C . TYR G 1 98 ? -0.546 15.792 3.069 1.00 12.82 111 TYR G C 1
ATOM 6444 O O . TYR G 1 98 ? 0.368 15.544 2.271 1.00 12.22 111 TYR G O 1
ATOM 6453 N N . GLY G 1 99 ? -0.344 16.568 4.144 1.00 13.57 112 GLY G N 1
ATOM 6454 C CA . GLY G 1 99 ? 0.993 16.919 4.582 1.00 14.97 112 GLY G CA 1
ATOM 6455 C C . GLY G 1 99 ? 1.886 17.696 3.623 1.00 15.64 112 GLY G C 1
ATOM 6456 O O . GLY G 1 99 ? 1.416 18.452 2.772 1.00 14.99 112 GLY G O 1
ATOM 6457 N N . LYS G 1 100 ? 3.197 17.520 3.818 1.00 16.89 113 LYS G N 1
ATOM 6458 C CA . LYS G 1 100 ? 4.195 18.208 2.976 1.00 21.78 113 LYS G CA 1
ATOM 6459 C C . LYS G 1 100 ? 4.224 17.582 1.580 1.00 25.29 113 LYS G C 1
ATOM 6460 O O . LYS G 1 100 ? 4.597 18.217 0.604 1.00 31.51 113 LYS G O 1
ATOM 6464 N N . GLU G 1 101 ? 3.849 16.315 1.468 1.00 24.88 114 GLU G N 1
ATOM 6465 C CA . GLU G 1 101 ? 3.913 15.649 0.171 1.00 24.71 114 GLU G CA 1
ATOM 6466 C C . GLU G 1 101 ? 2.783 16.119 -0.739 1.00 26.98 114 GLU G C 1
ATOM 6467 O O . GLU G 1 101 ? 2.963 16.138 -1.951 1.00 24.45 114 GLU G O 1
ATOM 6469 N N . GLY G 1 102 ? 1.613 16.424 -0.156 1.00 20.44 115 GLY G N 1
ATOM 6470 C CA . GLY G 1 102 ? 0.394 16.539 -0.932 1.00 19.42 115 GLY G CA 1
ATOM 6471 C C . GLY G 1 102 ? 0.094 15.204 -1.578 1.00 19.57 115 GLY G C 1
ATOM 6472 O O . GLY G 1 102 ? 0.700 14.173 -1.249 1.00 18.15 115 GLY G O 1
ATOM 6473 N N . LYS G 1 103 ? -0.810 15.226 -2.543 1.00 19.93 116 LYS G N 1
ATOM 6474 C CA . LYS G 1 103 ? -1.152 14.001 -3.287 1.00 21.56 116 LYS G CA 1
ATOM 6475 C C . LYS G 1 103 ? -1.943 14.439 -4.502 1.00 20.20 116 LYS G C 1
ATOM 6476 O O . LYS G 1 103 ? -2.935 15.109 -4.338 1.00 18.63 116 LYS G O 1
ATOM 6482 N N . GLY G 1 104 ? -1.544 14.038 -5.713 1.00 26.30 117 GLY G N 1
ATOM 6483 C CA . GLY G 1 104 ? -2.343 14.335 -6.928 1.00 28.09 117 GLY G CA 1
ATOM 6484 C C . GLY G 1 104 ? -2.738 15.799 -7.035 1.00 26.52 117 GLY G C 1
ATOM 6485 O O . GLY G 1 104 ? -1.858 16.651 -7.145 1.00 26.12 117 GLY G O 1
ATOM 6486 N N . LYS G 1 105 ? -4.039 16.106 -6.996 1.00 24.05 118 LYS G N 1
ATOM 6487 C CA . LYS G 1 105 ? -4.507 17.486 -7.203 1.00 26.73 118 LYS G CA 1
ATOM 6488 C C . LYS G 1 105 ? -4.256 18.370 -5.977 1.00 26.49 118 LYS G C 1
ATOM 6489 O O . LYS G 1 105 ? -4.488 19.573 -6.061 1.00 28.49 118 LYS G O 1
ATOM 6495 N N . ILE G 1 106 ? -3.794 17.784 -4.867 1.00 23.76 119 ILE G N 1
ATOM 6496 C CA . ILE G 1 106 ? -3.645 18.500 -3.617 1.00 20.79 119 ILE G CA 1
ATOM 6497 C C . ILE G 1 106 ? -2.187 18.890 -3.415 1.00 18.07 119 ILE G C 1
ATOM 6498 O O . ILE G 1 106 ? -1.289 18.036 -3.275 1.00 17.72 119 ILE G O 1
ATOM 6503 N N . PRO G 1 107 ? -1.920 20.204 -3.404 1.00 19.02 120 PRO G N 1
ATOM 6504 C CA . PRO G 1 107 ? -0.525 20.661 -3.267 1.00 19.23 120 PRO G CA 1
ATOM 6505 C C . PRO G 1 107 ? 0.021 20.391 -1.879 1.00 18.94 120 PRO G C 1
ATOM 6506 O O . PRO G 1 107 ? -0.774 20.229 -0.935 1.00 16.86 120 PRO G O 1
ATOM 6510 N N . PRO G 1 108 ? 1.354 20.437 -1.715 1.00 19.90 121 PRO G N 1
ATOM 6511 C CA . PRO G 1 108 ? 1.954 20.483 -0.373 1.00 20.28 121 PRO G CA 1
ATOM 6512 C C . PRO G 1 108 ? 1.336 21.542 0.552 1.00 17.73 121 PRO G C 1
ATOM 6513 O O . PRO G 1 108 ? 0.926 22.607 0.078 1.00 16.95 121 PRO G O 1
ATOM 6517 N N . GLU G 1 109 ? 1.263 21.210 1.847 1.00 16.51 122 GLU G N 1
ATOM 6518 C CA . GLU G 1 109 ? 0.834 22.124 2.879 1.00 17.46 122 GLU G CA 1
ATOM 6519 C C . GLU G 1 109 ? -0.549 22.733 2.622 1.00 16.66 122 GLU G C 1
ATOM 6520 O O . GLU G 1 109 ? -0.786 23.899 2.943 1.00 15.88 122 GLU G O 1
ATOM 6526 N N . SER G 1 110 ? -1.480 21.905 2.136 1.00 14.62 123 SER G N 1
ATOM 6527 C CA . SER G 1 110 ? -2.862 22.373 1.891 1.00 15.71 123 SER G CA 1
ATOM 6528 C C . SER G 1 110 ? -3.779 22.178 3.081 1.00 14.50 123 SER G C 1
ATOM 6529 O O . SER G 1 110 ? -3.874 21.066 3.650 1.00 14.67 123 SER G O 1
ATOM 6532 N N . THR G 1 111 ? -4.440 23.258 3.507 1.00 13.34 124 THR G N 1
ATOM 6533 C CA . THR G 1 111 ? -5.561 23.130 4.454 1.00 12.29 124 THR G CA 1
ATOM 6534 C C . THR G 1 111 ? -6.797 22.685 3.642 1.00 11.73 124 THR G C 1
ATOM 6535 O O . THR G 1 111 ? -7.008 23.132 2.494 1.00 11.45 124 THR G O 1
ATOM 6539 N N . LEU G 1 112 ? -7.546 21.739 4.201 1.00 11.17 125 LEU G N 1
ATOM 6540 C CA . LEU G 1 112 ? -8.689 21.104 3.516 1.00 10.96 125 LEU G CA 1
ATOM 6541 C C . LEU G 1 112 ? -9.986 21.413 4.225 1.00 10.93 125 LEU G C 1
ATOM 6542 O O . LEU G 1 112 ? -9.982 21.617 5.438 1.00 11.25 125 LEU G O 1
ATOM 6547 N N . ILE G 1 113 ? -11.060 21.489 3.464 1.00 10.48 126 ILE G N 1
ATOM 6548 C CA . ILE G 1 113 ? -12.399 21.639 4.026 1.00 11.14 126 ILE G CA 1
ATOM 6549 C C . ILE G 1 113 ? -13.233 20.426 3.576 1.00 10.17 126 ILE G C 1
ATOM 6550 O O . ILE G 1 113 ? -13.326 20.129 2.392 1.00 10.64 126 ILE G O 1
ATOM 6555 N N . PHE G 1 114 ? -13.819 19.693 4.516 1.00 10.04 127 PHE G N 1
ATOM 6556 C CA . PHE G 1 114 ? -14.706 18.576 4.177 1.00 10.11 127 PHE G CA 1
ATOM 6557 C C . PHE G 1 114 ? -16.098 18.846 4.753 1.00 10.72 127 PHE G C 1
ATOM 6558 O O . PHE G 1 114 ? -16.208 19.232 5.907 1.00 10.70 127 PHE G O 1
ATOM 6566 N N . ASN G 1 115 ? -17.131 18.620 3.944 1.00 10.53 128 ASN G N 1
ATOM 6567 C CA . ASN G 1 115 ? -18.500 18.522 4.434 1.00 11.10 128 ASN G CA 1
ATOM 6568 C C . ASN G 1 115 ? -18.878 17.055 4.384 1.00 10.12 128 ASN G C 1
ATOM 6569 O O . ASN G 1 115 ? -18.766 16.427 3.309 1.00 9.18 128 ASN G O 1
ATOM 6574 N N . ILE G 1 116 ? -19.241 16.496 5.529 1.00 9.18 129 ILE G N 1
ATOM 6575 C CA . ILE G 1 116 ? -19.387 15.074 5.674 1.00 9.06 129 ILE G CA 1
ATOM 6576 C C . ILE G 1 116 ? -20.751 14.833 6.332 1.00 9.27 129 ILE G C 1
ATOM 6577 O O . ILE G 1 116 ? -21.066 15.368 7.414 1.00 9.48 129 ILE G O 1
ATOM 6582 N N . ASP G 1 117 ? -21.537 13.979 5.703 1.00 9.79 130 ASP G N 1
ATOM 6583 C CA . ASP G 1 117 ? -22.883 13.614 6.180 1.00 9.84 130 ASP G CA 1
ATOM 6584 C C . ASP G 1 117 ? -22.904 12.152 6.628 1.00 9.53 130 ASP G C 1
ATOM 6585 O O . ASP G 1 117 ? -22.532 11.297 5.823 1.00 8.96 130 ASP G O 1
ATOM 6590 N N . LEU G 1 118 ? -23.358 11.867 7.854 1.00 9.25 131 LEU G N 1
ATOM 6591 C CA . LEU G 1 118 ? -23.420 10.477 8.356 1.00 9.11 131 LEU G CA 1
ATOM 6592 C C . LEU G 1 118 ? -24.788 9.876 8.082 1.00 9.40 131 LEU G C 1
ATOM 6593 O O . LEU G 1 118 ? -25.803 10.370 8.552 1.00 9.71 131 LEU G O 1
ATOM 6598 N N . LEU G 1 119 ? -24.801 8.782 7.291 1.00 9.91 132 LEU G N 1
ATOM 6599 C CA . LEU G 1 119 ? -26.012 8.119 6.901 1.00 10.59 132 LEU G CA 1
ATOM 6600 C C . LEU G 1 119 ? -26.356 6.848 7.706 1.00 10.91 132 LEU G C 1
ATOM 6601 O O . LEU G 1 119 ? -27.533 6.512 7.813 1.00 10.97 132 LEU G O 1
ATOM 6606 N N . GLU G 1 120 ? -25.321 6.166 8.235 1.00 10.53 133 GLU G N 1
ATOM 6607 C CA . GLU G 1 120 ? -25.517 4.905 8.941 1.00 11.18 133 GLU G CA 1
ATOM 6608 C C . GLU G 1 120 ? -24.298 4.586 9.779 1.00 10.98 133 GLU G C 1
ATOM 6609 O O . GLU G 1 120 ? -23.185 4.908 9.363 1.00 10.05 133 GLU G O 1
ATOM 6615 N N . ILE G 1 121 ? -24.530 3.887 10.889 1.00 11.21 134 ILE G N 1
ATOM 6616 C CA . ILE G 1 121 ? -23.466 3.318 11.728 1.00 11.73 134 ILE G CA 1
ATOM 6617 C C . ILE G 1 121 ? -23.691 1.805 11.855 1.00 13.59 134 ILE G C 1
ATOM 6618 O O . ILE G 1 121 ? -24.838 1.362 12.055 1.00 14.08 134 ILE G O 1
ATOM 6623 N N . ARG G 1 122 ? -22.608 1.026 11.693 1.00 13.15 135 ARG G N 1
ATOM 6624 C CA . ARG G 1 122 ? -22.630 -0.417 11.916 1.00 14.01 135 ARG G CA 1
ATOM 6625 C C . ARG G 1 122 ? -21.454 -0.846 12.745 1.00 14.58 135 ARG G C 1
ATOM 6626 O O . ARG G 1 122 ? -20.423 -0.165 12.750 1.00 14.03 135 ARG G O 1
ATOM 6634 N N . ASN G 1 123 ? -21.622 -1.953 13.461 1.00 15.58 136 ASN G N 1
ATOM 6635 C CA . ASN G 1 123 ? -20.503 -2.554 14.192 1.00 17.16 136 ASN G CA 1
ATOM 6636 C C . ASN G 1 123 ? -19.411 -2.928 13.188 1.00 17.84 136 ASN G C 1
ATOM 6637 O O . ASN G 1 123 ? -19.705 -3.374 12.086 1.00 16.96 136 ASN G O 1
ATOM 6642 N N . GLY G 1 124 ? -18.172 -2.697 13.566 1.00 19.76 137 GLY G N 1
ATOM 6643 C CA . GLY G 1 124 ? -17.014 -3.055 12.757 1.00 22.81 137 GLY G CA 1
ATOM 6644 C C . GLY G 1 124 ? -16.542 -4.452 13.104 1.00 27.32 137 GLY G C 1
ATOM 6645 O O . GLY G 1 124 ? -16.962 -4.988 14.140 1.00 25.45 137 GLY G O 1
ATOM 6646 N N . PRO G 1 125 ? -15.702 -5.057 12.222 1.00 37.92 138 PRO G N 1
ATOM 6647 C CA . PRO G 1 125 ? -15.420 -6.471 12.403 1.00 51.54 138 PRO G CA 1
ATOM 6648 C C . PRO G 1 125 ? -13.959 -6.783 12.678 1.00 53.24 138 PRO G C 1
ATOM 6649 O O . PRO G 1 125 ? -13.097 -6.485 11.854 1.00 62.32 138 PRO G O 1
ATOM 6653 N N . GLY H 1 6 ? 37.230 41.936 -40.405 1.00 24.92 19 GLY H N 1
ATOM 6654 C CA . GLY H 1 6 ? 36.044 41.018 -40.464 1.00 23.80 19 GLY H CA 1
ATOM 6655 C C . GLY H 1 6 ? 34.820 41.327 -39.594 1.00 22.35 19 GLY H C 1
ATOM 6656 O O . GLY H 1 6 ? 33.697 40.979 -39.948 1.00 21.80 19 GLY H O 1
ATOM 6657 N N . ALA H 1 7 ? 35.035 41.914 -38.425 1.00 22.21 20 ALA H N 1
ATOM 6658 C CA . ALA H 1 7 ? 33.923 42.141 -37.495 1.00 21.87 20 ALA H CA 1
ATOM 6659 C C . ALA H 1 7 ? 32.800 43.008 -38.091 1.00 20.86 20 ALA H C 1
ATOM 6660 O O . ALA H 1 7 ? 31.640 42.919 -37.639 1.00 20.98 20 ALA H O 1
ATOM 6662 N N . LEU H 1 8 ? 33.175 43.889 -39.007 1.00 20.46 21 LEU H N 1
ATOM 6663 C CA . LEU H 1 8 ? 32.250 44.869 -39.568 1.00 20.21 21 LEU H CA 1
ATOM 6664 C C . LEU H 1 8 ? 31.655 44.430 -40.874 1.00 19.65 21 LEU H C 1
ATOM 6665 O O . LEU H 1 8 ? 31.002 45.234 -41.546 1.00 19.79 21 LEU H O 1
ATOM 6670 N N . ILE H 1 9 ? 31.919 43.184 -41.283 1.00 19.54 22 ILE H N 1
ATOM 6671 C CA . ILE H 1 9 ? 31.398 42.662 -42.534 1.00 19.44 22 ILE H CA 1
ATOM 6672 C C . ILE H 1 9 ? 30.142 41.837 -42.227 1.00 18.90 22 ILE H C 1
ATOM 6673 O O . ILE H 1 9 ? 30.222 40.844 -41.537 1.00 19.32 22 ILE H O 1
ATOM 6678 N N . PRO H 1 10 ? 28.989 42.269 -42.729 1.00 18.39 23 PRO H N 1
ATOM 6679 C CA . PRO H 1 10 ? 27.772 41.528 -42.420 1.00 18.06 23 PRO H CA 1
ATOM 6680 C C . PRO H 1 10 ? 27.652 40.292 -43.301 1.00 18.30 23 PRO H C 1
ATOM 6681 O O . PRO H 1 10 ? 28.309 40.212 -44.329 1.00 18.82 23 PRO H O 1
ATOM 6685 N N . GLU H 1 11 ? 26.834 39.350 -42.875 1.00 18.48 24 GLU H N 1
ATOM 6686 C CA . GLU H 1 11 ? 26.525 38.217 -43.705 1.00 19.49 24 GLU H CA 1
ATOM 6687 C C . GLU H 1 11 ? 25.699 38.668 -44.902 1.00 18.59 24 GLU H C 1
ATOM 6688 O O . GLU H 1 11 ? 24.850 39.548 -44.781 1.00 17.69 24 GLU H O 1
ATOM 6694 N N . PRO H 1 12 ? 25.916 38.048 -46.081 1.00 19.56 25 PRO H N 1
ATOM 6695 C CA . PRO H 1 12 ? 25.066 38.351 -47.234 1.00 19.34 25 PRO H CA 1
ATOM 6696 C C . PRO H 1 12 ? 23.626 38.105 -46.892 1.00 18.37 25 PRO H C 1
ATOM 6697 O O . PRO H 1 12 ? 23.311 37.135 -46.195 1.00 18.61 25 PRO H O 1
ATOM 6701 N N . GLU H 1 13 ? 22.747 38.958 -47.400 1.00 17.90 26 GLU H N 1
ATOM 6702 C CA . GLU H 1 13 ? 21.361 38.862 -47.005 1.00 17.45 26 GLU H CA 1
ATOM 6703 C C . GLU H 1 13 ? 20.423 39.305 -48.104 1.00 17.24 26 GLU H C 1
ATOM 6704 O O . GLU H 1 13 ? 20.682 40.259 -48.823 1.00 17.44 26 GLU H O 1
ATOM 6710 N N . VAL H 1 14 ? 19.316 38.588 -48.250 1.00 16.90 27 VAL H N 1
ATOM 6711 C CA . VAL H 1 14 ? 18.286 38.950 -49.207 1.00 17.13 27 VAL H CA 1
ATOM 6712 C C . VAL H 1 14 ? 17.404 40.066 -48.655 1.00 17.10 27 VAL H C 1
ATOM 6713 O O . VAL H 1 14 ? 17.181 40.131 -47.466 1.00 17.06 27 VAL H O 1
ATOM 6717 N N . LYS H 1 15 ? 16.891 40.916 -49.529 1.00 17.89 28 LYS H N 1
ATOM 6718 C CA . LYS H 1 15 ? 15.794 41.828 -49.139 1.00 18.77 28 LYS H CA 1
ATOM 6719 C C . LYS H 1 15 ? 14.474 41.134 -49.481 1.00 18.33 28 LYS H C 1
ATOM 6720 O O . LYS H 1 15 ? 14.274 40.658 -50.612 1.00 18.30 28 LYS H O 1
ATOM 6726 N N . ILE H 1 16 ? 13.571 41.068 -48.505 1.00 18.34 29 ILE H N 1
ATOM 6727 C CA . ILE H 1 16 ? 12.284 40.406 -48.673 1.00 18.28 29 ILE H CA 1
ATOM 6728 C C . ILE H 1 16 ? 11.193 41.472 -48.611 1.00 19.78 29 ILE H C 1
ATOM 6729 O O . ILE H 1 16 ? 11.134 42.225 -47.670 1.00 20.93 29 ILE H O 1
ATOM 6734 N N . GLU H 1 17 ? 10.376 41.572 -49.647 1.00 20.30 30 GLU H N 1
ATOM 6735 C CA . GLU H 1 17 ? 9.214 42.458 -49.635 1.00 22.54 30 GLU H CA 1
ATOM 6736 C C . GLU H 1 17 ? 7.956 41.584 -49.807 1.00 22.05 30 GLU H C 1
ATOM 6737 O O . GLU H 1 17 ? 7.872 40.795 -50.743 1.00 20.82 30 GLU H O 1
ATOM 6743 N N . VAL H 1 18 ? 6.986 41.733 -48.902 1.00 23.45 31 VAL H N 1
ATOM 6744 C CA . VAL H 1 18 ? 5.741 40.980 -49.015 1.00 23.70 31 VAL H CA 1
ATOM 6745 C C . VAL H 1 18 ? 4.812 41.785 -49.924 1.00 25.56 31 VAL H C 1
ATOM 6746 O O . VAL H 1 18 ? 4.425 42.917 -49.589 1.00 27.93 31 VAL H O 1
ATOM 6750 N N . LEU H 1 19 ? 4.494 41.240 -51.093 1.00 24.97 32 LEU H N 1
ATOM 6751 C CA . LEU H 1 19 ? 3.628 41.927 -52.062 1.00 27.40 32 LEU H CA 1
ATOM 6752 C C . LEU H 1 19 ? 2.145 41.702 -51.760 1.00 29.93 32 LEU H C 1
ATOM 6753 O O . LEU H 1 19 ? 1.334 42.596 -51.991 1.00 34.40 32 LEU H O 1
ATOM 6758 N N . GLN H 1 20 ? 1.808 40.490 -51.324 1.00 29.28 33 GLN H N 1
ATOM 6759 C CA . GLN H 1 20 ? 0.442 40.097 -51.028 1.00 32.44 33 GLN H CA 1
ATOM 6760 C C . GLN H 1 20 ? 0.464 39.109 -49.888 1.00 31.43 33 GLN H C 1
ATOM 6761 O O . GLN H 1 20 ? 1.317 38.226 -49.872 1.00 27.22 33 GLN H O 1
ATOM 6767 N N . LYS H 1 21 ? -0.458 39.251 -48.927 1.00 19.36 34 LYS H N 1
ATOM 6768 C CA . LYS H 1 21 ? -0.562 38.255 -47.872 1.00 19.27 34 LYS H CA 1
ATOM 6769 C C . LYS H 1 21 ? -2.044 38.133 -47.530 1.00 19.03 34 LYS H C 1
ATOM 6770 O O . LYS H 1 21 ? -2.686 39.140 -47.284 1.00 18.42 34 LYS H O 1
ATOM 6776 N N . PRO H 1 22 ? -2.584 36.922 -47.556 1.00 18.32 35 PRO H N 1
ATOM 6777 C CA . PRO H 1 22 ? -4.005 36.784 -47.258 1.00 19.03 35 PRO H CA 1
ATOM 6778 C C . PRO H 1 22 ? -4.267 37.062 -45.796 1.00 20.12 35 PRO H C 1
ATOM 6779 O O . PRO H 1 22 ? -3.371 36.883 -44.947 1.00 19.33 35 PRO H O 1
ATOM 6783 N N . PHE H 1 23 ? -5.506 37.474 -45.517 1.00 22.53 36 PHE H N 1
ATOM 6784 C CA . PHE H 1 23 ? -5.906 37.810 -44.161 1.00 23.81 36 PHE H CA 1
ATOM 6785 C C . PHE H 1 23 ? -5.815 36.565 -43.269 1.00 24.07 36 PHE H C 1
ATOM 6786 O O . PHE H 1 23 ? -5.430 36.678 -42.122 1.00 27.95 36 PHE H O 1
ATOM 6794 N N . ILE H 1 24 ? -6.144 35.392 -43.808 1.00 22.71 37 ILE H N 1
ATOM 6795 C CA . ILE H 1 24 ? -5.986 34.120 -43.110 1.00 23.61 37 ILE H CA 1
ATOM 6796 C C . ILE H 1 24 ? -4.632 33.532 -43.514 1.00 23.93 37 ILE H C 1
ATOM 6797 O O . ILE H 1 24 ? -4.356 33.308 -44.691 1.00 21.65 37 ILE H O 1
ATOM 6802 N N . CYS H 1 25 ? -3.746 33.366 -42.538 1.00 25.47 38 CYS H N 1
ATOM 6803 C CA . CYS H 1 25 ? -2.348 33.038 -42.821 1.00 26.99 38 CYS H CA 1
ATOM 6804 C C . CYS H 1 25 ? -1.866 32.236 -41.630 1.00 27.28 38 CYS H C 1
ATOM 6805 O O . CYS H 1 25 ? -1.469 32.788 -40.602 1.00 28.89 38 CYS H O 1
ATOM 6808 N N . HIS H 1 26 ? -2.026 30.921 -41.743 1.00 27.69 39 HIS H N 1
ATOM 6809 C CA . HIS H 1 26 ? -1.960 30.002 -40.618 1.00 31.02 39 HIS H CA 1
ATOM 6810 C C . HIS H 1 26 ? -0.695 29.226 -40.787 1.00 27.32 39 HIS H C 1
ATOM 6811 O O . HIS H 1 26 ? 0.341 29.606 -40.256 1.00 25.95 39 HIS H O 1
ATOM 6818 N N . ARG H 1 27 ? -0.750 28.156 -41.572 1.00 26.35 40 ARG H N 1
ATOM 6819 C CA . ARG H 1 27 ? 0.453 27.298 -41.740 1.00 25.15 40 ARG H CA 1
ATOM 6820 C C . ARG H 1 27 ? 1.502 28.119 -42.450 1.00 23.97 40 ARG H C 1
ATOM 6821 O O . ARG H 1 27 ? 1.229 28.680 -43.496 1.00 25.23 40 ARG H O 1
ATOM 6829 N N . LYS H 1 28 ? 2.718 28.110 -41.900 1.00 24.19 41 LYS H N 1
ATOM 6830 C CA . LYS H 1 28 ? 3.829 28.840 -42.479 1.00 24.68 41 LYS H CA 1
ATOM 6831 C C . LYS H 1 28 ? 4.970 27.882 -42.814 1.00 25.42 41 LYS H C 1
ATOM 6832 O O . LYS H 1 28 ? 5.186 26.895 -42.124 1.00 23.60 41 LYS H O 1
ATOM 6838 N N . THR H 1 29 ? 5.697 28.177 -43.888 1.00 22.24 42 THR H N 1
ATOM 6839 C CA . THR H 1 29 ? 6.739 27.274 -44.363 1.00 19.96 42 THR H CA 1
ATOM 6840 C C . THR H 1 29 ? 7.914 27.169 -43.402 1.00 21.07 42 THR H C 1
ATOM 6841 O O . THR H 1 29 ? 8.240 28.128 -42.685 1.00 19.16 42 THR H O 1
ATOM 6845 N N . LYS H 1 30 ? 8.466 25.962 -43.331 1.00 20.46 43 LYS H N 1
ATOM 6846 C CA . LYS H 1 30 ? 9.604 25.664 -42.466 1.00 22.87 43 LYS H CA 1
ATOM 6847 C C . LYS H 1 30 ? 10.498 24.739 -43.244 1.00 21.40 43 LYS H C 1
ATOM 6848 O O . LYS H 1 30 ? 10.057 24.145 -44.210 1.00 21.40 43 LYS H O 1
ATOM 6854 N N . GLY H 1 31 ? 11.711 24.539 -42.742 1.00 22.45 44 GLY H N 1
ATOM 6855 C CA . GLY H 1 31 ? 12.681 23.700 -43.415 1.00 21.53 44 GLY H CA 1
ATOM 6856 C C . GLY H 1 31 ? 12.154 22.302 -43.681 1.00 21.90 44 GLY H C 1
ATOM 6857 O O . GLY H 1 31 ? 11.543 21.684 -42.817 1.00 21.10 44 GLY H O 1
ATOM 6858 N N . GLY H 1 32 ? 12.347 21.823 -44.903 1.00 21.27 45 GLY H N 1
ATOM 6859 C CA . GLY H 1 32 ? 11.863 20.510 -45.315 1.00 21.70 45 GLY H CA 1
ATOM 6860 C C . GLY H 1 32 ? 10.486 20.476 -45.967 1.00 22.46 45 GLY H C 1
ATOM 6861 O O . GLY H 1 32 ? 10.138 19.487 -46.606 1.00 24.03 45 GLY H O 1
ATOM 6862 N N . ASP H 1 33 ? 9.685 21.540 -45.806 1.00 21.70 46 ASP H N 1
ATOM 6863 C CA . ASP H 1 33 ? 8.413 21.662 -46.500 1.00 21.08 46 ASP H CA 1
ATOM 6864 C C . ASP H 1 33 ? 8.597 21.711 -48.020 1.00 19.97 46 ASP H C 1
ATOM 6865 O O . ASP H 1 33 ? 9.555 22.274 -48.541 1.00 20.20 46 ASP H O 1
ATOM 6870 N N . LEU H 1 34 ? 7.634 21.109 -48.721 1.00 20.11 47 LEU H N 1
ATOM 6871 C CA . LEU H 1 34 ? 7.484 21.220 -50.160 1.00 21.27 47 LEU H CA 1
ATOM 6872 C C . LEU H 1 34 ? 6.589 22.407 -50.459 1.00 20.15 47 LEU H C 1
ATOM 6873 O O . LEU H 1 34 ? 5.499 22.539 -49.866 1.00 19.98 47 LEU H O 1
ATOM 6878 N N . MET H 1 35 ? 7.052 23.276 -51.359 1.00 20.14 48 MET H N 1
ATOM 6879 C CA . MET H 1 35 ? 6.357 24.499 -51.707 1.00 18.72 48 MET H CA 1
ATOM 6880 C C . MET H 1 35 ? 6.049 24.486 -53.196 1.00 17.53 48 MET H C 1
ATOM 6881 O O . MET H 1 35 ? 6.942 24.334 -54.021 1.00 16.73 48 MET H O 1
ATOM 6886 N N . LEU H 1 36 ? 4.788 24.685 -53.541 1.00 16.59 49 LEU H N 1
ATOM 6887 C CA . LEU H 1 36 ? 4.395 24.789 -54.940 1.00 16.40 49 LEU H CA 1
ATOM 6888 C C . LEU H 1 36 ? 4.370 26.276 -55.293 1.00 16.36 49 LEU H C 1
ATOM 6889 O O . LEU H 1 36 ? 3.558 27.017 -54.748 1.00 17.30 49 LEU H O 1
ATOM 6894 N N . VAL H 1 37 ? 5.229 26.688 -56.204 1.00 15.63 50 VAL H N 1
ATOM 6895 C CA . VAL H 1 37 ? 5.333 28.119 -56.542 1.00 15.31 50 VAL H CA 1
ATOM 6896 C C . VAL H 1 37 ? 5.311 28.435 -58.024 1.00 15.54 50 VAL H C 1
ATOM 6897 O O . VAL H 1 37 ? 5.773 27.646 -58.861 1.00 15.68 50 VAL H O 1
ATOM 6901 N N . HIS H 1 38 ? 4.789 29.620 -58.344 1.00 15.80 51 HIS H N 1
ATOM 6902 C CA . HIS H 1 38 ? 5.075 30.304 -59.604 1.00 16.14 51 HIS H CA 1
ATOM 6903 C C . HIS H 1 38 ? 6.113 31.352 -59.325 1.00 16.08 51 HIS H C 1
ATOM 6904 O O . HIS H 1 38 ? 6.209 31.919 -58.188 1.00 17.01 51 HIS H O 1
ATOM 6911 N N . TYR H 1 39 ? 6.965 31.609 -60.291 1.00 16.27 52 TYR H N 1
ATOM 6912 C CA . TYR H 1 39 ? 7.965 32.687 -60.133 1.00 16.40 52 TYR H CA 1
ATOM 6913 C C . TYR H 1 39 ? 8.370 33.312 -61.430 1.00 16.85 52 TYR H C 1
ATOM 6914 O O . TYR H 1 39 ? 8.243 32.685 -62.495 1.00 15.97 52 TYR H O 1
ATOM 6923 N N . GLU H 1 40 ? 8.916 34.533 -61.330 1.00 13.23 53 GLU H N 1
ATOM 6924 C CA . GLU H 1 40 ? 9.584 35.209 -62.417 1.00 14.27 53 GLU H CA 1
ATOM 6925 C C . GLU H 1 40 ? 10.854 35.736 -61.857 1.00 12.37 53 GLU H C 1
ATOM 6926 O O . GLU H 1 40 ? 10.865 36.314 -60.749 1.00 12.32 53 GLU H O 1
ATOM 6932 N N . GLY H 1 41 ? 11.950 35.484 -62.561 1.00 11.08 54 GLY H N 1
ATOM 6933 C CA . GLY H 1 41 ? 13.274 35.934 -62.124 1.00 11.02 54 GLY H CA 1
ATOM 6934 C C . GLY H 1 41 ? 13.834 36.897 -63.154 1.00 11.03 54 GLY H C 1
ATOM 6935 O O . GLY H 1 41 ? 13.863 36.587 -64.346 1.00 11.50 54 GLY H O 1
ATOM 6936 N N . TYR H 1 42 ? 14.315 38.030 -62.655 1.00 11.06 55 TYR H N 1
ATOM 6937 C CA . TYR H 1 42 ? 14.862 39.095 -63.446 1.00 11.75 55 TYR H CA 1
ATOM 6938 C C . TYR H 1 42 ? 16.238 39.477 -62.953 1.00 11.04 55 TYR H C 1
ATOM 6939 O O . TYR H 1 42 ? 16.596 39.313 -61.797 1.00 11.90 55 TYR H O 1
ATOM 6948 N N . LEU H 1 43 ? 17.040 39.987 -63.860 1.00 11.80 56 LEU H N 1
ATOM 6949 C CA . LEU H 1 43 ? 18.302 40.564 -63.519 1.00 12.17 56 LEU H CA 1
ATOM 6950 C C . LEU H 1 43 ? 18.093 41.994 -63.143 1.00 12.53 56 LEU H C 1
ATOM 6951 O O . LEU H 1 43 ? 17.506 42.770 -63.898 1.00 12.95 56 LEU H O 1
ATOM 6956 N N . GLU H 1 44 ? 18.638 42.393 -62.001 1.00 12.93 57 GLU H N 1
ATOM 6957 C CA . GLU H 1 44 ? 18.460 43.756 -61.547 1.00 14.32 57 GLU H CA 1
ATOM 6958 C C . GLU H 1 44 ? 19.187 44.734 -62.463 1.00 15.50 57 GLU H C 1
ATOM 6959 O O . GLU H 1 44 ? 18.688 45.828 -62.704 1.00 14.77 57 GLU H O 1
ATOM 6965 N N . LYS H 1 45 ? 20.327 44.321 -62.997 1.00 15.11 58 LYS H N 1
ATOM 6966 C CA . LYS H 1 45 ? 21.180 45.223 -63.762 1.00 18.88 58 LYS H CA 1
ATOM 6967 C C . LYS H 1 45 ? 20.537 45.767 -65.031 1.00 17.88 58 LYS H C 1
ATOM 6968 O O . LYS H 1 45 ? 20.562 46.980 -65.252 1.00 17.40 58 LYS H O 1
ATOM 6974 N N . ASP H 1 46 ? 19.948 44.886 -65.854 1.00 18.07 59 ASP H N 1
ATOM 6975 C CA . ASP H 1 46 ? 19.302 45.320 -67.071 1.00 19.06 59 ASP H CA 1
ATOM 6976 C C . ASP H 1 46 ? 17.784 45.124 -67.082 1.00 18.82 59 ASP H C 1
ATOM 6977 O O . ASP H 1 46 ? 17.097 45.488 -68.049 1.00 18.41 59 ASP H O 1
ATOM 6982 N N . GLY H 1 47 ? 17.238 44.562 -66.005 1.00 16.31 60 GLY H N 1
ATOM 6983 C CA . GLY H 1 47 ? 15.795 44.389 -65.870 1.00 15.17 60 GLY H CA 1
ATOM 6984 C C . GLY H 1 47 ? 15.242 43.179 -66.583 1.00 14.87 60 GLY H C 1
ATOM 6985 O O . GLY H 1 47 ? 14.025 42.906 -66.516 1.00 15.07 60 GLY H O 1
ATOM 6986 N N . SER H 1 48 ? 16.113 42.437 -67.255 1.00 14.59 61 SER H N 1
ATOM 6987 C CA . SER H 1 48 ? 15.636 41.406 -68.158 1.00 14.44 61 SER H CA 1
ATOM 6988 C C . SER H 1 48 ? 15.115 40.178 -67.401 1.00 12.75 61 SER H C 1
ATOM 6989 O O . SER H 1 48 ? 15.680 39.769 -66.391 1.00 11.52 61 SER H O 1
ATOM 6992 N N . LEU H 1 49 ? 14.072 39.544 -67.959 1.00 13.13 62 LEU H N 1
ATOM 6993 C CA . LEU H 1 49 ? 13.596 38.265 -67.448 1.00 12.47 62 LEU H CA 1
ATOM 6994 C C . LEU H 1 49 ? 14.586 37.133 -67.831 1.00 13.00 62 LEU H C 1
ATOM 6995 O O . LEU H 1 49 ? 14.844 36.923 -69.021 1.00 14.55 62 LEU H O 1
ATOM 7000 N N . PHE H 1 50 ? 15.084 36.362 -66.860 1.00 12.38 63 PHE H N 1
ATOM 7001 C CA . PHE H 1 50 ? 15.948 35.234 -67.208 1.00 13.76 63 PHE H CA 1
ATOM 7002 C C . PHE H 1 50 ? 15.225 33.899 -67.099 1.00 14.25 63 PHE H C 1
ATOM 7003 O O . PHE H 1 50 ? 15.601 32.959 -67.802 1.00 15.38 63 PHE H O 1
ATOM 7011 N N . HIS H 1 51 ? 14.188 33.810 -66.275 1.00 13.15 64 HIS H N 1
ATOM 7012 C CA . HIS H 1 51 ? 13.460 32.555 -66.130 1.00 13.86 64 HIS H CA 1
ATOM 7013 C C . HIS H 1 51 ? 12.140 32.774 -65.468 1.00 13.63 64 HIS H C 1
ATOM 7014 O O . HIS H 1 51 ? 12.072 33.466 -64.471 1.00 13.56 64 HIS H O 1
ATOM 7021 N N . SER H 1 52 ? 11.123 32.057 -65.925 1.00 14.89 65 SER H N 1
ATOM 7022 C CA . SER H 1 52 ? 9.868 32.028 -65.232 1.00 15.22 65 SER H CA 1
ATOM 7023 C C . SER H 1 52 ? 9.140 30.724 -65.454 1.00 17.23 65 SER H C 1
ATOM 7024 O O . SER H 1 52 ? 9.315 30.065 -66.469 1.00 17.73 65 SER H O 1
ATOM 7027 N N . THR H 1 53 ? 8.304 30.360 -64.493 1.00 16.42 66 THR H N 1
ATOM 7028 C CA . THR H 1 53 ? 7.447 29.206 -64.665 1.00 16.47 66 THR H CA 1
ATOM 7029 C C . THR H 1 53 ? 6.464 29.441 -65.821 1.00 18.75 66 THR H C 1
ATOM 7030 O O . THR H 1 53 ? 6.211 28.544 -66.635 1.00 22.56 66 THR H O 1
ATOM 7034 N N . HIS H 1 54 ? 5.962 30.670 -65.930 1.00 20.34 67 HIS H N 1
ATOM 7035 C CA . HIS H 1 54 ? 4.991 31.023 -66.988 1.00 23.95 67 HIS H CA 1
ATOM 7036 C C . HIS H 1 54 ? 5.545 30.827 -68.378 1.00 24.70 67 HIS H C 1
ATOM 7037 O O . HIS H 1 54 ? 4.887 30.201 -69.199 1.00 27.81 67 HIS H O 1
ATOM 7044 N N . LYS H 1 55 ? 6.757 31.324 -68.625 1.00 20.89 68 LYS H N 1
ATOM 7045 C CA . LYS H 1 55 ? 7.405 31.253 -69.912 1.00 24.02 68 LYS H CA 1
ATOM 7046 C C . LYS H 1 55 ? 8.232 29.987 -70.155 1.00 23.22 68 LYS H C 1
ATOM 7047 O O . LYS H 1 55 ? 8.146 29.422 -71.235 1.00 25.97 68 LYS H O 1
ATOM 7053 N N . HIS H 1 56 ? 8.977 29.526 -69.165 1.00 22.29 69 HIS H N 1
ATOM 7054 C CA . HIS H 1 56 ? 9.888 28.406 -69.361 1.00 24.03 69 HIS H CA 1
ATOM 7055 C C . HIS H 1 56 ? 9.418 27.069 -68.845 1.00 24.38 69 HIS H C 1
ATOM 7056 O O . HIS H 1 56 ? 10.103 26.062 -69.061 1.00 27.83 69 HIS H O 1
ATOM 7063 N N . ASN H 1 57 ? 8.285 27.032 -68.159 1.00 21.45 70 ASN H N 1
ATOM 7064 C CA . ASN H 1 57 ? 7.741 25.761 -67.700 1.00 21.90 70 ASN H CA 1
ATOM 7065 C C . ASN H 1 57 ? 6.316 25.525 -68.179 1.00 24.29 70 ASN H C 1
ATOM 7066 O O . ASN H 1 57 ? 5.509 24.926 -67.462 1.00 24.04 70 ASN H O 1
ATOM 7071 N N . ASN H 1 58 ? 6.018 25.972 -69.394 1.00 26.33 71 ASN H N 1
ATOM 7072 C CA . ASN H 1 58 ? 4.725 25.703 -70.019 1.00 29.98 71 ASN H CA 1
ATOM 7073 C C . ASN H 1 58 ? 3.560 26.228 -69.198 1.00 28.46 71 ASN H C 1
ATOM 7074 O O . ASN H 1 58 ? 2.489 25.613 -69.160 1.00 29.21 71 ASN H O 1
ATOM 7079 N N . GLY H 1 59 ? 3.801 27.313 -68.468 1.00 25.85 72 GLY H N 1
ATOM 7080 C CA . GLY H 1 59 ? 2.781 27.896 -67.632 1.00 25.45 72 GLY H CA 1
ATOM 7081 C C . GLY H 1 59 ? 2.515 27.196 -66.311 1.00 23.91 72 GLY H C 1
ATOM 7082 O O . GLY H 1 59 ? 1.619 27.595 -65.595 1.00 24.94 72 GLY H O 1
ATOM 7083 N N . GLN H 1 60 ? 3.285 26.169 -65.977 1.00 23.70 73 GLN H N 1
ATOM 7084 C CA . GLN H 1 60 ? 3.040 25.355 -64.787 1.00 25.32 73 GLN H CA 1
ATOM 7085 C C . GLN H 1 60 ? 3.957 25.736 -63.631 1.00 21.27 73 GLN H C 1
ATOM 7086 O O . GLN H 1 60 ? 5.129 26.046 -63.836 1.00 17.63 73 GLN H O 1
ATOM 7092 N N . PRO H 1 61 ? 3.422 25.707 -62.404 1.00 20.00 74 PRO H N 1
ATOM 7093 C CA . PRO H 1 61 ? 4.262 25.932 -61.234 1.00 17.53 74 PRO H CA 1
ATOM 7094 C C . PRO H 1 61 ? 5.213 24.757 -60.961 1.00 17.15 74 PRO H C 1
ATOM 7095 O O . PRO H 1 61 ? 5.058 23.692 -61.584 1.00 18.61 74 PRO H O 1
ATOM 7099 N N . ILE H 1 62 ? 6.200 24.988 -60.082 1.00 15.93 75 ILE H N 1
ATOM 7100 C CA . ILE H 1 62 ? 7.227 24.003 -59.741 1.00 15.57 75 ILE H CA 1
ATOM 7101 C C . ILE H 1 62 ? 7.198 23.751 -58.233 1.00 14.54 75 ILE H C 1
ATOM 7102 O O . ILE H 1 62 ? 6.795 24.619 -57.441 1.00 13.04 75 ILE H O 1
ATOM 7107 N N . TRP H 1 63 ? 7.581 22.541 -57.839 1.00 14.84 76 TRP H N 1
ATOM 7108 C CA . TRP H 1 63 ? 7.764 22.212 -56.437 1.00 15.50 76 TRP H CA 1
ATOM 7109 C C . TRP H 1 63 ? 9.178 22.502 -56.014 1.00 15.50 76 TRP H C 1
ATOM 7110 O O . TRP H 1 63 ? 10.123 22.126 -56.700 1.00 16.70 76 TRP H O 1
ATOM 7121 N N . PHE H 1 64 ? 9.313 23.157 -54.877 1.00 14.39 77 PHE H N 1
ATOM 7122 C CA . PHE H 1 64 ? 10.591 23.531 -54.259 1.00 15.23 77 PHE H CA 1
ATOM 7123 C C . PHE H 1 64 ? 10.618 23.062 -52.803 1.00 15.29 77 PHE H C 1
ATOM 7124 O O . PHE H 1 64 ? 9.673 23.306 -52.045 1.00 15.97 77 PHE H O 1
ATOM 7132 N N . THR H 1 65 ? 11.687 22.375 -52.402 1.00 16.28 78 THR H N 1
ATOM 7133 C CA . THR H 1 65 ? 11.872 21.972 -51.002 1.00 18.23 78 THR H CA 1
ATOM 7134 C C . THR H 1 65 ? 12.683 23.031 -50.294 1.00 18.27 78 THR H C 1
ATOM 7135 O O . THR H 1 65 ? 13.804 23.357 -50.704 1.00 14.90 78 THR H O 1
ATOM 7139 N N . LEU H 1 66 ? 12.101 23.593 -49.247 1.00 17.51 79 LEU H N 1
ATOM 7140 C CA . LEU H 1 66 ? 12.746 24.683 -48.505 1.00 16.64 79 LEU H CA 1
ATOM 7141 C C . LEU H 1 66 ? 13.845 24.143 -47.594 1.00 19.15 79 LEU H C 1
ATOM 7142 O O . LEU H 1 66 ? 13.681 23.127 -46.937 1.00 19.15 79 LEU H O 1
ATOM 7147 N N . GLY H 1 67 ? 14.970 24.839 -47.557 1.00 18.86 80 GLY H N 1
ATOM 7148 C CA . GLY H 1 67 ? 15.962 24.663 -46.517 1.00 20.56 80 GLY H CA 1
ATOM 7149 C C . GLY H 1 67 ? 16.967 23.550 -46.699 1.00 22.66 80 GLY H C 1
ATOM 7150 O O . GLY H 1 67 ? 17.570 23.136 -45.719 1.00 24.59 80 GLY H O 1
ATOM 7151 N N . ILE H 1 68 ? 17.129 23.040 -47.921 1.00 21.96 81 ILE H N 1
ATOM 7152 C CA . ILE H 1 68 ? 18.075 21.968 -48.177 1.00 20.57 81 ILE H CA 1
ATOM 7153 C C . ILE H 1 68 ? 19.050 22.398 -49.294 1.00 19.55 81 ILE H C 1
ATOM 7154 O O . ILE H 1 68 ? 19.736 21.566 -49.876 1.00 20.96 81 ILE H O 1
ATOM 7159 N N . LEU H 1 69 ? 19.113 23.699 -49.575 1.00 19.04 82 LEU H N 1
ATOM 7160 C CA . LEU H 1 69 ? 19.928 24.242 -50.662 1.00 20.31 82 LEU H CA 1
ATOM 7161 C C . LEU H 1 69 ? 19.676 23.519 -51.996 1.00 17.71 82 LEU H C 1
ATOM 7162 O O . LEU H 1 69 ? 20.595 23.174 -52.705 1.00 17.52 82 LEU H O 1
ATOM 7167 N N . GLU H 1 70 ? 18.396 23.311 -52.286 1.00 17.01 83 GLU H N 1
ATOM 7168 C CA . GLU H 1 70 ? 17.944 22.686 -53.522 1.00 16.46 83 GLU H CA 1
ATOM 7169 C C . GLU H 1 70 ? 18.107 23.624 -54.699 1.00 16.07 83 GLU H C 1
ATOM 7170 O O . GLU H 1 70 ? 18.317 23.188 -55.837 1.00 15.51 83 GLU H O 1
ATOM 7176 N N . ALA H 1 71 ? 18.014 24.925 -54.427 1.00 16.03 84 ALA H N 1
ATOM 7177 C CA . ALA H 1 71 ? 18.037 25.948 -55.479 1.00 15.13 84 ALA H CA 1
ATOM 7178 C C . ALA H 1 71 ? 19.085 27.010 -55.081 1.00 14.91 84 ALA H C 1
ATOM 7179 O O . ALA H 1 71 ? 20.199 26.684 -54.736 1.00 15.94 84 ALA H O 1
ATOM 7181 N N . LEU H 1 72 ? 18.731 28.286 -55.125 1.00 14.92 85 LEU H N 1
ATOM 7182 C CA . LEU H 1 72 ? 19.643 29.375 -54.735 1.00 14.20 85 LEU H CA 1
ATOM 7183 C C . LEU H 1 72 ? 19.642 29.549 -53.218 1.00 13.93 85 LEU H C 1
ATOM 7184 O O . LEU H 1 72 ? 18.622 29.362 -52.570 1.00 14.07 85 LEU H O 1
ATOM 7189 N N . LYS H 1 73 ? 20.767 29.943 -52.652 1.00 13.13 86 LYS H N 1
ATOM 7190 C CA . LYS H 1 73 ? 20.807 30.210 -51.210 1.00 15.03 86 LYS H CA 1
ATOM 7191 C C . LYS H 1 73 ? 19.772 31.261 -50.831 1.00 13.89 86 LYS H C 1
ATOM 7192 O O . LYS H 1 73 ? 19.186 31.186 -49.758 1.00 15.39 86 LYS H O 1
ATOM 7198 N N . GLY H 1 74 ? 19.548 32.235 -51.714 1.00 12.12 87 GLY H N 1
ATOM 7199 C CA . GLY H 1 74 ? 18.603 33.297 -51.481 1.00 11.75 87 GLY H CA 1
ATOM 7200 C C . GLY H 1 74 ? 17.175 32.839 -51.328 1.00 11.68 87 GLY H C 1
ATOM 7201 O O . GLY H 1 74 ? 16.400 33.481 -50.624 1.00 11.68 87 GLY H O 1
ATOM 7202 N N . TRP H 1 75 ? 16.810 31.785 -52.040 1.00 11.31 88 TRP H N 1
ATOM 7203 C CA . TRP H 1 75 ? 15.525 31.166 -51.894 1.00 11.52 88 TRP H CA 1
ATOM 7204 C C . TRP H 1 75 ? 15.357 30.604 -50.499 1.00 12.59 88 TRP H C 1
ATOM 7205 O O . TRP H 1 75 ? 14.312 30.782 -49.876 1.00 12.54 88 TRP H O 1
ATOM 7216 N N . ASP H 1 76 ? 16.384 29.929 -49.988 1.00 14.65 89 ASP H N 1
ATOM 7217 C CA . ASP H 1 76 ? 16.316 29.359 -48.635 1.00 15.34 89 ASP H CA 1
ATOM 7218 C C . ASP H 1 76 ? 16.174 30.486 -47.600 1.00 15.58 89 ASP H C 1
ATOM 7219 O O . ASP H 1 76 ? 15.456 30.329 -46.638 1.00 15.03 89 ASP H O 1
ATOM 7224 N N . GLN H 1 77 ? 16.851 31.619 -47.823 1.00 15.74 90 GLN H N 1
ATOM 7225 C CA . GLN H 1 77 ? 16.788 32.747 -46.898 1.00 17.40 90 GLN H CA 1
ATOM 7226 C C . GLN H 1 77 ? 15.470 33.495 -47.001 1.00 16.43 90 GLN H C 1
ATOM 7227 O O . GLN H 1 77 ? 15.029 34.101 -46.020 1.00 17.72 90 GLN H O 1
ATOM 7233 N N . GLY H 1 78 ? 14.872 33.513 -48.185 1.00 14.34 91 GLY H N 1
ATOM 7234 C CA . GLY H 1 78 ? 13.757 34.397 -48.474 1.00 13.97 91 GLY H CA 1
ATOM 7235 C C . GLY H 1 78 ? 12.365 33.802 -48.426 1.00 13.79 91 GLY H C 1
ATOM 7236 O O . GLY H 1 78 ? 11.399 34.535 -48.567 1.00 14.45 91 GLY H O 1
ATOM 7237 N N . LEU H 1 79 ? 12.240 32.477 -48.264 1.00 14.16 92 LEU H N 1
ATOM 7238 C CA . LEU H 1 79 ? 10.975 31.807 -48.431 1.00 14.36 92 LEU H CA 1
ATOM 7239 C C . LEU H 1 79 ? 10.523 31.069 -47.154 1.00 16.43 92 LEU H C 1
ATOM 7240 O O . LEU H 1 79 ? 9.614 30.232 -47.197 1.00 17.39 92 LEU H O 1
ATOM 7245 N N . LYS H 1 80 ? 11.096 31.430 -46.025 1.00 16.63 93 LYS H N 1
ATOM 7246 C CA . LYS H 1 80 ? 10.666 30.892 -44.729 1.00 18.79 93 LYS H CA 1
ATOM 7247 C C . LYS H 1 80 ? 9.454 31.636 -44.200 1.00 19.12 93 LYS H C 1
ATOM 7248 O O . LYS H 1 80 ? 9.313 32.846 -44.412 1.00 17.47 93 LYS H O 1
ATOM 7254 N N . GLY H 1 81 ? 8.628 30.939 -43.421 1.00 19.14 94 GLY H N 1
ATOM 7255 C CA . GLY H 1 81 ? 7.525 31.583 -42.707 1.00 20.98 94 GLY H CA 1
ATOM 7256 C C . GLY H 1 81 ? 6.443 32.121 -43.617 1.00 19.03 94 GLY H C 1
ATOM 7257 O O . GLY H 1 81 ? 5.757 33.085 -43.281 1.00 23.45 94 GLY H O 1
ATOM 7258 N N . MET H 1 82 ? 6.304 31.509 -44.783 1.00 18.25 95 MET H N 1
ATOM 7259 C CA . MET H 1 82 ? 5.410 31.984 -45.848 1.00 17.95 95 MET H CA 1
ATOM 7260 C C . MET H 1 82 ? 4.125 31.170 -45.841 1.00 18.93 95 MET H C 1
ATOM 7261 O O . MET H 1 82 ? 4.154 29.975 -45.550 1.00 21.11 95 MET H O 1
ATOM 7266 N N . CYS H 1 83 ? 2.994 31.844 -46.065 1.00 18.94 96 CYS H N 1
ATOM 7267 C CA . CYS H 1 83 ? 1.705 31.174 -46.113 1.00 20.07 96 CYS H CA 1
ATOM 7268 C C . CYS H 1 83 ? 1.155 31.081 -47.533 1.00 20.86 96 CYS H C 1
ATOM 7269 O O . CYS H 1 83 ? 1.546 31.809 -48.452 1.00 18.26 96 CYS H O 1
ATOM 7272 N N . VAL H 1 84 ? 0.274 30.101 -47.721 1.00 19.82 97 VAL H N 1
ATOM 7273 C CA . VAL H 1 84 ? -0.306 29.880 -49.014 1.00 18.20 97 VAL H CA 1
ATOM 7274 C C . VAL H 1 84 ? -1.081 31.143 -49.399 1.00 17.81 97 VAL H C 1
ATOM 7275 O O . VAL H 1 84 ? -1.802 31.707 -48.574 1.00 19.34 97 VAL H O 1
ATOM 7279 N N . GLY H 1 85 ? -0.930 31.578 -50.659 1.00 17.04 98 GLY H N 1
ATOM 7280 C CA . GLY H 1 85 ? -1.513 32.811 -51.144 1.00 16.51 98 GLY H CA 1
ATOM 7281 C C . GLY H 1 85 ? -0.585 34.014 -51.014 1.00 16.45 98 GLY H C 1
ATOM 7282 O O . GLY H 1 85 ? -0.882 35.072 -51.541 1.00 16.45 98 GLY H O 1
ATOM 7283 N N . GLU H 1 86 ? 0.489 33.867 -50.254 1.00 17.04 99 GLU H N 1
ATOM 7284 C CA . GLU H 1 86 ? 1.449 34.947 -50.078 1.00 17.14 99 GLU H CA 1
ATOM 7285 C C . GLU H 1 86 ? 2.290 35.105 -51.334 1.00 16.52 99 GLU H C 1
ATOM 7286 O O . GLU H 1 86 ? 2.559 34.139 -52.056 1.00 16.97 99 GLU H O 1
ATOM 7292 N N . LYS H 1 87 ? 2.661 36.338 -51.626 1.00 16.35 100 LYS H N 1
ATOM 7293 C CA . LYS H 1 87 ? 3.573 36.632 -52.738 1.00 17.16 100 LYS H CA 1
ATOM 7294 C C . LYS H 1 87 ? 4.684 37.484 -52.202 1.00 13.91 100 LYS H C 1
ATOM 7295 O O . LYS H 1 87 ? 4.404 38.508 -51.559 1.00 13.44 100 LYS H O 1
ATOM 7301 N N . ARG H 1 88 ? 5.938 37.114 -52.510 1.00 12.32 101 ARG H N 1
ATOM 7302 C CA . ARG H 1 88 ? 7.080 37.911 -52.111 1.00 11.99 101 ARG H CA 1
ATOM 7303 C C . ARG H 1 88 ? 7.911 38.348 -53.300 1.00 11.84 101 ARG H C 1
ATOM 7304 O O . ARG H 1 88 ? 8.009 37.638 -54.308 1.00 12.91 101 ARG H O 1
ATOM 7312 N N . LYS H 1 89 ? 8.541 39.497 -53.139 1.00 11.32 102 LYS H N 1
ATOM 7313 C CA . LYS H 1 89 ? 9.645 39.920 -53.993 1.00 11.16 102 LYS H CA 1
ATOM 7314 C C . LYS H 1 89 ? 10.945 39.720 -53.196 1.00 11.20 102 LYS H C 1
ATOM 7315 O O . LYS H 1 89 ? 11.066 40.203 -52.069 1.00 11.34 102 LYS H O 1
ATOM 7321 N N . LEU H 1 90 ? 11.885 38.980 -53.778 1.00 11.21 103 LEU H N 1
ATOM 7322 C CA . LEU H 1 90 ? 13.203 38.791 -53.209 1.00 11.15 103 LEU H CA 1
ATOM 7323 C C . LEU H 1 90 ? 14.233 39.559 -54.055 1.00 11.34 103 LEU H C 1
ATOM 7324 O O . LEU H 1 90 ? 14.267 39.384 -55.268 1.00 12.47 103 LEU H O 1
ATOM 7329 N N . ILE H 1 91 ? 15.068 40.362 -53.405 1.00 11.22 104 ILE H N 1
ATOM 7330 C CA . ILE H 1 91 ? 16.199 40.972 -54.074 1.00 11.97 104 ILE H CA 1
ATOM 7331 C C . ILE H 1 91 ? 17.427 40.223 -53.518 1.00 11.44 104 ILE H C 1
ATOM 7332 O O . ILE H 1 91 ? 17.755 40.316 -52.323 1.00 11.68 104 ILE H O 1
ATOM 7337 N N . ILE H 1 92 ? 18.087 39.497 -54.385 1.00 10.76 105 ILE H N 1
ATOM 7338 C CA . ILE H 1 92 ? 19.114 38.507 -53.992 1.00 10.84 105 ILE H CA 1
ATOM 7339 C C . ILE H 1 92 ? 20.473 38.993 -54.500 1.00 11.83 105 ILE H C 1
ATOM 7340 O O . ILE H 1 92 ? 20.675 39.019 -55.712 1.00 12.23 105 ILE H O 1
ATOM 7345 N N . PRO H 1 93 ? 21.415 39.304 -53.578 1.00 12.04 106 PRO H N 1
ATOM 7346 C CA . PRO H 1 93 ? 22.776 39.617 -53.986 1.00 12.88 106 PRO H CA 1
ATOM 7347 C C . PRO H 1 93 ? 23.465 38.389 -54.600 1.00 12.68 106 PRO H C 1
ATOM 7348 O O . PRO H 1 93 ? 23.106 37.258 -54.295 1.00 13.01 106 PRO H O 1
ATOM 7352 N N . PRO H 1 94 ? 24.444 38.606 -55.495 1.00 14.51 107 PRO H N 1
ATOM 7353 C CA . PRO H 1 94 ? 25.091 37.501 -56.174 1.00 14.57 107 PRO H CA 1
ATOM 7354 C C . PRO H 1 94 ? 25.665 36.387 -55.280 1.00 13.21 107 PRO H C 1
ATOM 7355 O O . PRO H 1 94 ? 25.559 35.220 -55.631 1.00 13.27 107 PRO H O 1
ATOM 7359 N N . ALA H 1 95 ? 26.132 36.718 -54.094 1.00 12.79 108 ALA H N 1
ATOM 7360 C CA . ALA H 1 95 ? 26.600 35.682 -53.164 1.00 13.26 108 ALA H CA 1
ATOM 7361 C C . ALA H 1 95 ? 25.536 34.672 -52.768 1.00 12.85 108 ALA H C 1
ATOM 7362 O O . ALA H 1 95 ? 25.868 33.566 -52.338 1.00 14.39 108 ALA H O 1
ATOM 7364 N N . LEU H 1 96 ? 24.266 35.068 -52.873 1.00 12.40 109 LEU H N 1
ATOM 7365 C CA . LEU H 1 96 ? 23.128 34.169 -52.568 1.00 12.37 109 LEU H CA 1
ATOM 7366 C C . LEU H 1 96 ? 22.403 33.768 -53.826 1.00 11.49 109 LEU H C 1
ATOM 7367 O O . LEU H 1 96 ? 21.350 33.151 -53.755 1.00 11.15 109 LEU H O 1
ATOM 7372 N N . GLY H 1 97 ? 23.016 34.058 -54.963 1.00 10.70 110 GLY H N 1
ATOM 7373 C CA . GLY H 1 97 ? 22.457 33.751 -56.291 1.00 10.49 110 GLY H CA 1
ATOM 7374 C C . GLY H 1 97 ? 23.429 32.892 -57.072 1.00 10.65 110 GLY H C 1
ATOM 7375 O O . GLY H 1 97 ? 23.822 31.815 -56.611 1.00 10.01 110 GLY H O 1
ATOM 7376 N N . TYR H 1 98 ? 23.849 33.385 -58.230 1.00 10.85 111 TYR H N 1
ATOM 7377 C CA . TYR H 1 98 ? 24.770 32.659 -59.128 1.00 10.76 111 TYR H CA 1
ATOM 7378 C C . TYR H 1 98 ? 26.200 33.165 -59.054 1.00 11.30 111 TYR H C 1
ATOM 7379 O O . TYR H 1 98 ? 27.094 32.707 -59.779 1.00 11.60 111 TYR H O 1
ATOM 7388 N N . GLY H 1 99 ? 26.470 34.037 -58.095 1.00 12.20 112 GLY H N 1
ATOM 7389 C CA . GLY H 1 99 ? 27.832 34.319 -57.667 1.00 13.13 112 GLY H CA 1
ATOM 7390 C C . GLY H 1 99 ? 28.721 34.965 -58.679 1.00 12.75 112 GLY H C 1
ATOM 7391 O O . GLY H 1 99 ? 28.286 35.598 -59.638 1.00 13.66 112 GLY H O 1
ATOM 7392 N N . LYS H 1 100 ? 30.030 34.789 -58.456 1.00 13.29 113 LYS H N 1
ATOM 7393 C CA . LYS H 1 100 ? 31.070 35.299 -59.366 1.00 14.39 113 LYS H CA 1
ATOM 7394 C C . LYS H 1 100 ? 31.106 34.465 -60.636 1.00 15.46 113 LYS H C 1
ATOM 7395 O O . LYS H 1 100 ? 31.472 34.934 -61.713 1.00 18.52 113 LYS H O 1
ATOM 7397 N N . GLU H 1 101 ? 30.633 33.231 -60.572 1.00 15.34 114 GLU H N 1
ATOM 7398 C CA . GLU H 1 101 ? 30.624 32.374 -61.753 1.00 17.17 114 GLU H CA 1
ATOM 7399 C C . GLU H 1 101 ? 29.547 32.769 -62.768 1.00 16.94 114 GLU H C 1
ATOM 7400 O O . GLU H 1 101 ? 29.734 32.592 -63.961 1.00 17.95 114 GLU H O 1
ATOM 7406 N N . GLY H 1 102 ? 28.398 33.240 -62.292 1.00 14.22 115 GLY H N 1
ATOM 7407 C CA . GLY H 1 102 ? 27.191 33.280 -63.082 1.00 14.97 115 GLY H CA 1
ATOM 7408 C C . GLY H 1 102 ? 26.805 31.877 -63.551 1.00 14.45 115 GLY H C 1
ATOM 7409 O O . GLY H 1 102 ? 27.303 30.874 -63.065 1.00 13.64 115 GLY H O 1
ATOM 7410 N N . LYS H 1 103 ? 25.911 31.808 -64.522 1.00 13.48 116 LYS H N 1
ATOM 7411 C CA . LYS H 1 103 ? 25.506 30.520 -65.032 1.00 14.43 116 LYS H CA 1
ATOM 7412 C C . LYS H 1 103 ? 24.959 30.731 -66.423 1.00 14.49 116 LYS H C 1
ATOM 7413 O O . LYS H 1 103 ? 23.978 31.436 -66.551 1.00 13.38 116 LYS H O 1
ATOM 7419 N N . GLY H 1 104 ? 25.590 30.103 -67.429 1.00 14.80 117 GLY H N 1
ATOM 7420 C CA . GLY H 1 104 ? 25.238 30.351 -68.807 1.00 16.71 117 GLY H CA 1
ATOM 7421 C C . GLY H 1 104 ? 25.066 31.831 -69.069 1.00 17.49 117 GLY H C 1
ATOM 7422 O O . GLY H 1 104 ? 26.008 32.604 -68.884 1.00 16.74 117 GLY H O 1
ATOM 7423 N N . LYS H 1 105 ? 23.886 32.240 -69.519 1.00 16.71 118 LYS H N 1
ATOM 7424 C CA . LYS H 1 105 ? 23.648 33.602 -69.954 1.00 16.49 118 LYS H CA 1
ATOM 7425 C C . LYS H 1 105 ? 23.494 34.586 -68.765 1.00 16.74 118 LYS H C 1
ATOM 7426 O O . LYS H 1 105 ? 23.454 35.810 -68.953 1.00 17.76 118 LYS H O 1
ATOM 7432 N N . ILE H 1 106 ? 23.488 34.073 -67.533 1.00 14.16 119 ILE H N 1
ATOM 7433 C CA . ILE H 1 106 ? 23.386 34.939 -66.347 1.00 15.19 119 ILE H CA 1
ATOM 7434 C C . ILE H 1 106 ? 24.788 35.367 -65.998 1.00 14.71 119 ILE H C 1
ATOM 7435 O O . ILE H 1 106 ? 25.606 34.527 -65.644 1.00 14.29 119 ILE H O 1
ATOM 7440 N N . PRO H 1 107 ? 25.090 36.685 -66.121 1.00 15.78 120 PRO H N 1
ATOM 7441 C CA . PRO H 1 107 ? 26.455 37.125 -65.893 1.00 15.75 120 PRO H CA 1
ATOM 7442 C C . PRO H 1 107 ? 26.966 37.013 -64.462 1.00 15.62 120 PRO H C 1
ATOM 7443 O O . PRO H 1 107 ? 26.177 36.988 -63.502 1.00 14.64 120 PRO H O 1
ATOM 7447 N N . PRO H 1 108 ? 28.302 37.030 -64.287 1.00 15.67 121 PRO H N 1
ATOM 7448 C CA . PRO H 1 108 ? 28.886 37.201 -62.967 1.00 15.70 121 PRO H CA 1
ATOM 7449 C C . PRO H 1 108 ? 28.321 38.395 -62.200 1.00 14.84 121 PRO H C 1
ATOM 7450 O O . PRO H 1 108 ? 27.990 39.417 -62.799 1.00 13.83 121 PRO H O 1
ATOM 7454 N N . GLU H 1 109 ? 28.253 38.251 -60.891 1.00 14.73 122 GLU H N 1
ATOM 7455 C CA . GLU H 1 109 ? 27.914 39.325 -59.955 1.00 15.59 122 GLU H CA 1
ATOM 7456 C C . GLU H 1 109 ? 26.573 39.955 -60.221 1.00 14.00 122 GLU H C 1
ATOM 7457 O O . GLU H 1 109 ? 26.394 41.153 -60.063 1.00 12.77 122 GLU H O 1
ATOM 7463 N N . SER H 1 110 ? 25.606 39.124 -60.598 1.00 13.50 123 SER H N 1
ATOM 7464 C CA . SER H 1 110 ? 24.266 39.617 -60.920 1.00 12.97 123 SER H CA 1
ATOM 7465 C C . SER H 1 110 ? 23.410 39.613 -59.641 1.00 11.83 123 SER H C 1
ATOM 7466 O O . SER H 1 110 ? 23.252 38.596 -58.968 1.00 11.81 123 SER H O 1
ATOM 7469 N N . THR H 1 111 ? 22.850 40.767 -59.307 1.00 11.18 124 THR H N 1
ATOM 7470 C CA . THR H 1 111 ? 21.772 40.839 -58.347 1.00 10.98 124 THR H CA 1
ATOM 7471 C C . THR H 1 111 ? 20.497 40.403 -59.043 1.00 11.52 124 THR H C 1
ATOM 7472 O O . THR H 1 111 ? 20.261 40.798 -60.180 1.00 11.84 124 THR H O 1
ATOM 7476 N N . LEU H 1 112 ? 19.698 39.591 -58.349 1.00 11.04 125 LEU H N 1
ATOM 7477 C CA . LEU H 1 112 ? 18.517 39.006 -58.942 1.00 10.54 125 LEU H CA 1
ATOM 7478 C C . LEU H 1 112 ? 17.279 39.522 -58.247 1.00 11.11 125 LEU H C 1
ATOM 7479 O O . LEU H 1 112 ? 17.338 39.882 -57.057 1.00 12.10 125 LEU H O 1
ATOM 7484 N N . ILE H 1 113 ? 16.191 39.615 -58.992 1.00 10.73 126 ILE H N 1
ATOM 7485 C CA . ILE H 1 113 ? 14.866 39.942 -58.444 1.00 11.32 126 ILE H CA 1
ATOM 7486 C C . ILE H 1 113 ? 13.908 38.805 -58.768 1.00 11.15 126 ILE H C 1
ATOM 7487 O O . ILE H 1 113 ? 13.773 38.455 -59.942 1.00 11.72 126 ILE H O 1
ATOM 7492 N N . PHE H 1 114 ? 13.314 38.195 -57.752 1.00 10.81 127 PHE H N 1
ATOM 7493 C CA . PHE H 1 114 ? 12.335 37.172 -57.979 1.00 10.75 127 PHE H CA 1
ATOM 7494 C C . PHE H 1 114 ? 11.015 37.638 -57.419 1.00 11.14 127 PHE H C 1
ATOM 7495 O O . PHE H 1 114 ? 10.978 38.151 -56.299 1.00 11.08 127 PHE H O 1
ATOM 7503 N N . ASN H 1 115 ? 9.936 37.443 -58.176 1.00 11.90 128 ASN H N 1
ATOM 7504 C CA . ASN H 1 115 ? 8.585 37.534 -57.651 1.00 12.09 128 ASN H CA 1
ATOM 7505 C C . ASN H 1 115 ? 8.079 36.114 -57.578 1.00 12.02 128 ASN H C 1
ATOM 7506 O O . ASN H 1 115 ? 8.098 35.380 -58.589 1.00 11.48 128 ASN H O 1
ATOM 7511 N N . ILE H 1 116 ? 7.738 35.691 -56.373 1.00 12.49 129 ILE H N 1
ATOM 7512 C CA . ILE H 1 116 ? 7.446 34.282 -56.091 1.00 12.45 129 ILE H CA 1
ATOM 7513 C C . ILE H 1 116 ? 6.098 34.212 -55.387 1.00 13.50 129 ILE H C 1
ATOM 7514 O O . ILE H 1 116 ? 5.871 34.862 -54.346 1.00 15.80 129 ILE H O 1
ATOM 7519 N N . ASP H 1 117 ? 5.206 33.389 -55.933 1.00 13.98 130 ASP H N 1
ATOM 7520 C CA . ASP H 1 117 ? 3.836 33.206 -55.430 1.00 15.66 130 ASP H CA 1
ATOM 7521 C C . ASP H 1 117 ? 3.705 31.807 -54.866 1.00 15.37 130 ASP H C 1
ATOM 7522 O O . ASP H 1 117 ? 3.964 30.846 -55.597 1.00 14.81 130 ASP H O 1
ATOM 7527 N N . LEU H 1 118 ? 3.262 31.669 -53.616 1.00 13.50 131 LEU H N 1
ATOM 7528 C CA . LEU H 1 118 ? 3.104 30.354 -52.982 1.00 14.53 131 LEU H CA 1
ATOM 7529 C C . LEU H 1 118 ? 1.687 29.809 -53.145 1.00 15.21 131 LEU H C 1
ATOM 7530 O O . LEU H 1 118 ? 0.730 30.414 -52.660 1.00 16.22 131 LEU H O 1
ATOM 7535 N N . LEU H 1 119 ? 1.564 28.668 -53.827 1.00 16.84 132 LEU H N 1
ATOM 7536 C CA . LEU H 1 119 ? 0.283 28.061 -54.151 1.00 18.28 132 LEU H CA 1
ATOM 7537 C C . LEU H 1 119 ? -0.155 26.940 -53.210 1.00 18.01 132 LEU H C 1
ATOM 7538 O O . LEU H 1 119 ? -1.360 26.739 -53.012 1.00 22.56 132 LEU H O 1
ATOM 7543 N N . GLU H 1 120 ? 0.804 26.210 -52.647 1.00 17.09 133 GLU H N 1
ATOM 7544 C CA . GLU H 1 120 ? 0.518 25.052 -51.794 1.00 18.42 133 GLU H CA 1
ATOM 7545 C C . GLU H 1 120 ? 1.717 24.700 -50.943 1.00 18.79 133 GLU H C 1
ATOM 7546 O O . GLU H 1 120 ? 2.856 24.913 -51.379 1.00 18.57 133 GLU H O 1
ATOM 7552 N N . ILE H 1 121 ? 1.460 24.205 -49.727 1.00 19.02 134 ILE H N 1
ATOM 7553 C CA . ILE H 1 121 ? 2.497 23.655 -48.836 1.00 18.97 134 ILE H CA 1
ATOM 7554 C C . ILE H 1 121 ? 2.170 22.207 -48.572 1.00 21.49 134 ILE H C 1
ATOM 7555 O O . ILE H 1 121 ? 0.991 21.891 -48.249 1.00 22.39 134 ILE H O 1
ATOM 7560 N N . ARG H 1 122 ? 3.181 21.331 -48.683 1.00 20.61 135 ARG H N 1
ATOM 7561 C CA . ARG H 1 122 ? 3.038 19.951 -48.253 1.00 23.38 135 ARG H CA 1
ATOM 7562 C C . ARG H 1 122 ? 4.179 19.552 -47.348 1.00 26.41 135 ARG H C 1
ATOM 7563 O O . ARG H 1 122 ? 5.280 20.098 -47.451 1.00 21.62 135 ARG H O 1
ATOM 7571 N N . ASN H 1 123 ? 3.925 18.545 -46.514 1.00 28.78 136 ASN H N 1
ATOM 7572 C CA . ASN H 1 123 ? 4.983 17.892 -45.752 1.00 32.67 136 ASN H CA 1
ATOM 7573 C C . ASN H 1 123 ? 6.029 17.303 -46.698 1.00 32.21 136 ASN H C 1
ATOM 7574 O O . ASN H 1 123 ? 5.682 16.782 -47.758 1.00 30.60 136 ASN H O 1
ATOM 7579 N N . GLY H 1 124 ? 7.306 17.399 -46.320 1.00 31.89 137 GLY H N 1
ATOM 7580 C CA . GLY H 1 124 ? 8.389 16.765 -47.085 1.00 30.79 137 GLY H CA 1
ATOM 7581 C C . GLY H 1 124 ? 8.645 15.354 -46.618 1.00 33.34 137 GLY H C 1
ATOM 7582 O O . GLY H 1 124 ? 8.399 15.039 -45.452 1.00 38.90 137 GLY H O 1
ATOM 7583 N N . SER I 1 4 ? 0.233 49.410 -44.916 1.00 56.36 17 SER I N 1
ATOM 7584 C CA . SER I 1 4 ? 1.156 50.374 -45.573 1.00 49.83 17 SER I CA 1
ATOM 7585 C C . SER I 1 4 ? 1.556 49.932 -46.984 1.00 50.32 17 SER I C 1
ATOM 7586 O O . SER I 1 4 ? 1.962 48.787 -47.199 1.00 50.50 17 SER I O 1
ATOM 7589 N N . MET I 1 5 ? 1.438 50.884 -47.915 1.00 46.32 18 MET I N 1
ATOM 7590 C CA . MET I 1 5 ? 1.946 50.798 -49.278 1.00 38.48 18 MET I CA 1
ATOM 7591 C C . MET I 1 5 ? 3.430 51.188 -49.332 1.00 28.70 18 MET I C 1
ATOM 7592 O O . MET I 1 5 ? 3.881 52.026 -48.565 1.00 26.19 18 MET I O 1
ATOM 7597 N N . GLY I 1 6 ? 4.161 50.579 -50.269 1.00 25.84 19 GLY I N 1
ATOM 7598 C CA . GLY I 1 6 ? 5.593 50.808 -50.513 1.00 23.75 19 GLY I CA 1
ATOM 7599 C C . GLY I 1 6 ? 6.019 52.271 -50.615 1.00 19.42 19 GLY I C 1
ATOM 7600 O O . GLY I 1 6 ? 7.107 52.627 -50.192 1.00 18.01 19 GLY I O 1
ATOM 7601 N N . ALA I 1 7 ? 5.182 53.111 -51.186 1.00 18.43 20 ALA I N 1
ATOM 7602 C CA . ALA I 1 7 ? 5.490 54.552 -51.335 1.00 17.65 20 ALA I CA 1
ATOM 7603 C C . ALA I 1 7 ? 5.734 55.228 -49.978 1.00 16.23 20 ALA I C 1
ATOM 7604 O O . ALA I 1 7 ? 6.436 56.236 -49.912 1.00 15.82 20 ALA I O 1
ATOM 7606 N N . LEU I 1 8 ? 5.124 54.690 -48.913 1.00 16.19 21 LEU I N 1
ATOM 7607 C CA . LEU I 1 8 ? 5.180 55.280 -47.577 1.00 16.24 21 LEU I CA 1
ATOM 7608 C C . LEU I 1 8 ? 6.265 54.684 -46.707 1.00 15.60 21 LEU I C 1
ATOM 7609 O O . LEU I 1 8 ? 6.372 55.037 -45.535 1.00 15.90 21 LEU I O 1
ATOM 7614 N N . ILE I 1 9 ? 7.052 53.765 -47.261 1.00 15.26 22 ILE I N 1
ATOM 7615 C CA . ILE I 1 9 ? 8.147 53.167 -46.543 1.00 15.48 22 ILE I CA 1
ATOM 7616 C C . ILE I 1 9 ? 9.412 53.938 -46.907 1.00 14.64 22 ILE I C 1
ATOM 7617 O O . ILE I 1 9 ? 9.800 53.973 -48.070 1.00 14.94 22 ILE I O 1
ATOM 7622 N N . PRO I 1 10 ? 10.006 54.636 -45.936 1.00 14.05 23 PRO I N 1
ATOM 7623 C CA . PRO I 1 10 ? 11.209 55.378 -46.275 1.00 13.74 23 PRO I CA 1
ATOM 7624 C C . PRO I 1 10 ? 12.394 54.461 -46.505 1.00 14.26 23 PRO I C 1
ATOM 7625 O O . PRO I 1 10 ? 12.405 53.321 -46.008 1.00 14.43 23 PRO I O 1
ATOM 7629 N N . GLU I 1 11 ? 13.378 54.942 -47.247 1.00 14.89 24 GLU I N 1
ATOM 7630 C CA . GLU I 1 11 ? 14.639 54.235 -47.374 1.00 18.36 24 GLU I CA 1
ATOM 7631 C C . GLU I 1 11 ? 15.348 54.201 -46.026 1.00 17.57 24 GLU I C 1
ATOM 7632 O O . GLU I 1 11 ? 15.288 55.157 -45.243 1.00 15.08 24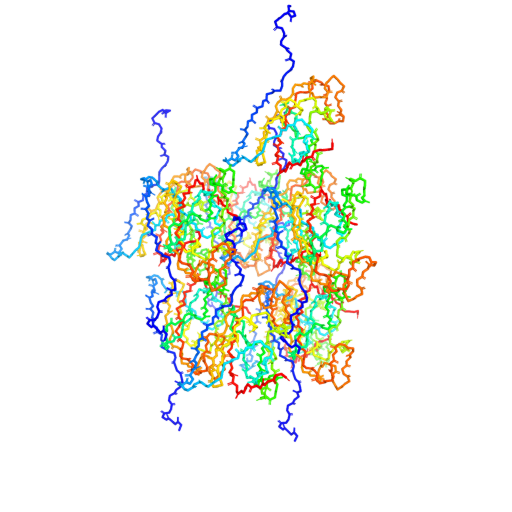 GLU I O 1
ATOM 7638 N N . PRO I 1 12 ? 15.982 53.068 -45.726 1.00 18.44 25 PRO I N 1
ATOM 7639 C CA . PRO I 1 12 ? 16.709 53.008 -44.458 1.00 18.55 25 PRO I CA 1
ATOM 7640 C C . PRO I 1 12 ? 17.736 54.112 -44.409 1.00 17.72 25 PRO I C 1
ATOM 7641 O O . PRO I 1 12 ? 18.364 54.419 -45.425 1.00 19.15 25 PRO I O 1
ATOM 7645 N N . GLU I 1 13 ? 17.930 54.700 -43.235 1.00 17.17 26 GLU I N 1
ATOM 7646 C CA . GLU I 1 13 ? 18.803 55.817 -43.105 1.00 16.54 26 GLU I CA 1
ATOM 7647 C C . GLU I 1 13 ? 19.453 55.841 -41.726 1.00 15.63 26 GLU I C 1
ATOM 7648 O O . GLU I 1 13 ? 18.822 55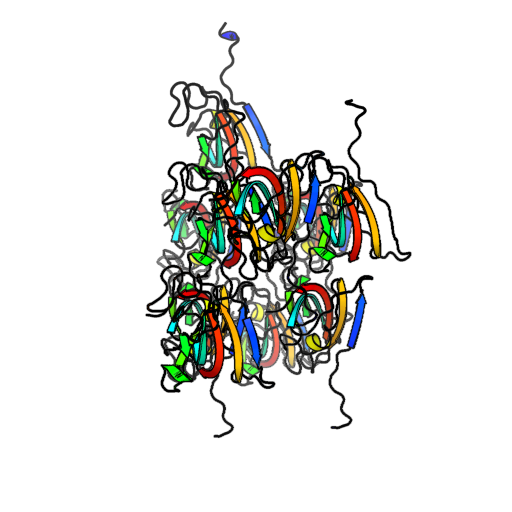.604 -40.733 1.00 14.77 26 GLU I O 1
ATOM 7654 N N . VAL I 1 14 ? 20.724 56.200 -41.674 1.00 16.44 27 VAL I N 1
ATOM 7655 C CA . VAL I 1 14 ? 21.436 56.374 -40.418 1.00 17.92 27 VAL I CA 1
ATOM 7656 C C . VAL I 1 14 ? 21.140 57.734 -39.794 1.00 17.05 27 VAL I C 1
ATOM 7657 O O . VAL I 1 14 ? 20.947 58.698 -40.511 1.00 18.10 27 VAL I O 1
ATOM 7661 N N . LYS I 1 15 ? 21.078 57.807 -38.471 1.00 16.64 28 LYS I N 1
ATOM 7662 C CA . LYS I 1 15 ? 21.088 59.077 -37.769 1.00 17.99 28 LYS I CA 1
ATOM 7663 C C . LYS I 1 15 ? 22.526 59.449 -37.407 1.00 18.78 28 LYS I C 1
ATOM 7664 O O . LYS I 1 15 ? 23.262 58.629 -36.852 1.00 18.45 28 LYS I O 1
ATOM 7670 N N . ILE I 1 16 ? 22.933 60.643 -37.781 1.00 18.12 29 ILE I N 1
ATOM 7671 C CA . ILE I 1 16 ? 24.305 61.088 -37.578 1.00 20.77 29 ILE I CA 1
ATOM 7672 C C . ILE I 1 16 ? 24.276 62.204 -36.535 1.00 22.19 29 ILE I C 1
ATOM 7673 O O . ILE I 1 16 ? 23.552 63.179 -36.695 1.00 23.82 29 ILE I O 1
ATOM 7678 N N . GLU I 1 17 ? 25.043 62.060 -35.460 1.00 22.45 30 GLU I N 1
ATOM 7679 C CA . GLU I 1 17 ? 25.216 63.145 -34.472 1.00 25.08 30 GLU I CA 1
ATOM 7680 C C . GLU I 1 17 ? 26.687 63.492 -34.407 1.00 25.75 30 GLU I C 1
ATOM 7681 O O . GLU I 1 17 ? 27.520 62.602 -34.222 1.00 25.53 30 GLU I O 1
ATOM 7687 N N . VAL I 1 18 ? 27.015 64.773 -34.517 1.00 27.83 31 VAL I N 1
ATOM 7688 C CA . VAL I 1 18 ? 28.400 65.177 -34.424 1.00 28.85 31 VAL I CA 1
ATOM 7689 C C . VAL I 1 18 ? 28.676 65.421 -32.938 1.00 30.54 31 VAL I C 1
ATOM 7690 O O . VAL I 1 18 ? 28.106 66.336 -32.350 1.00 31.84 31 VAL I O 1
ATOM 7694 N N . LEU I 1 19 ? 29.551 64.612 -32.342 1.00 29.13 32 LEU I N 1
ATOM 7695 C CA . LEU I 1 19 ? 29.905 64.741 -30.914 1.00 31.08 32 LEU I CA 1
ATOM 7696 C C . LEU I 1 19 ? 31.001 65.764 -30.692 1.00 33.09 32 LEU I C 1
ATOM 7697 O O . LEU I 1 19 ? 30.999 66.469 -29.681 1.00 36.76 32 LEU I O 1
ATOM 7702 N N . GLN I 1 20 ? 31.947 65.810 -31.616 1.00 45.83 33 GLN I N 1
ATOM 7703 C CA . GLN I 1 20 ? 33.077 66.739 -31.538 1.00 42.11 33 GLN I CA 1
ATOM 7704 C C . GLN I 1 20 ? 33.435 67.145 -32.948 1.00 41.50 33 GLN I C 1
ATOM 7705 O O . GLN I 1 20 ? 33.467 66.319 -33.852 1.00 42.53 33 GLN I O 1
ATOM 7711 N N . LYS I 1 21 ? 33.671 68.427 -33.161 1.00 40.54 34 LYS I N 1
ATOM 7712 C CA . LYS I 1 21 ? 34.123 68.877 -34.463 1.00 43.82 34 LYS I CA 1
ATOM 7713 C C . LYS I 1 21 ? 35.083 70.007 -34.228 1.00 42.88 34 LYS I C 1
ATOM 7714 O O . LYS I 1 21 ? 34.729 70.981 -33.572 1.00 45.15 34 LYS I O 1
ATOM 7718 N N . PRO I 1 22 ? 36.311 69.882 -34.743 1.00 45.94 35 PRO I N 1
ATOM 7719 C CA . PRO I 1 22 ? 37.209 70.997 -34.577 1.00 43.58 35 PRO I CA 1
ATOM 7720 C C . PRO I 1 22 ? 36.762 72.218 -35.356 1.00 43.24 35 PRO I C 1
ATOM 7721 O O . PRO I 1 22 ? 36.079 72.125 -36.374 1.00 41.02 35 PRO I O 1
ATOM 7725 N N . PHE I 1 23 ? 37.195 73.373 -34.892 1.00 44.19 36 PHE I N 1
ATOM 7726 C CA . PHE I 1 23 ? 36.842 74.605 -35.562 1.00 46.42 36 PHE I CA 1
ATOM 7727 C C . PHE I 1 23 ? 37.477 74.666 -36.949 1.00 48.36 36 PHE I C 1
ATOM 7728 O O . PHE I 1 23 ? 36.870 75.145 -37.895 1.00 52.09 36 PHE I O 1
ATOM 7736 N N . ILE I 1 24 ? 38.697 74.162 -37.083 1.00 48.24 37 ILE I N 1
ATOM 7737 C CA . ILE I 1 24 ? 39.363 74.147 -38.372 1.00 50.05 37 ILE I CA 1
ATOM 7738 C C . ILE I 1 24 ? 39.024 72.873 -39.097 1.00 47.78 37 ILE I C 1
ATOM 7739 O O . ILE I 1 24 ? 39.035 71.804 -38.503 1.00 48.57 37 ILE I O 1
ATOM 7744 N N . CYS I 1 25 ? 38.700 72.999 -40.373 1.00 51.35 38 CYS I N 1
ATOM 7745 C CA . CYS I 1 25 ? 38.577 71.826 -41.230 1.00 52.84 38 CYS I CA 1
ATOM 7746 C C . CYS I 1 25 ? 39.115 72.135 -42.611 1.00 59.43 38 CYS I C 1
ATOM 7747 O O . CYS I 1 25 ? 38.572 72.973 -43.329 1.00 69.12 38 CYS I O 1
ATOM 7750 N N . HIS I 1 26 ? 40.205 71.495 -43.000 1.00 52.37 39 HIS I N 1
ATOM 7751 C CA . HIS I 1 26 ? 40.701 71.737 -44.344 1.00 53.77 39 HIS I CA 1
ATOM 7752 C C . HIS I 1 26 ? 40.286 70.755 -45.378 1.00 52.58 39 HIS I C 1
ATOM 7753 O O . HIS I 1 26 ? 40.295 71.117 -46.549 1.00 52.64 39 HIS I O 1
ATOM 7760 N N . ARG I 1 27 ? 39.927 69.525 -44.967 1.00 43.77 40 ARG I N 1
ATOM 7761 C CA . ARG I 1 27 ? 39.648 68.425 -45.874 1.00 39.80 40 ARG I CA 1
ATOM 7762 C C . ARG I 1 27 ? 38.539 67.562 -45.294 1.00 35.09 40 ARG I C 1
ATOM 7763 O O . ARG I 1 27 ? 38.548 67.284 -44.111 1.00 32.86 40 ARG I O 1
ATOM 7771 N N . LYS I 1 28 ? 37.584 67.181 -46.133 1.00 31.15 41 LYS I N 1
ATOM 7772 C CA . LYS I 1 28 ? 36.467 66.372 -45.698 1.00 29.16 41 LYS I CA 1
ATOM 7773 C C . LYS I 1 28 ? 36.461 65.069 -46.492 1.00 26.59 41 LYS I C 1
ATOM 7774 O O . LYS I 1 28 ? 36.801 65.045 -47.672 1.00 27.43 41 LYS I O 1
ATOM 7780 N N . THR I 1 29 ? 36.028 63.993 -45.852 1.00 22.81 42 THR I N 1
ATOM 7781 C CA . THR I 1 29 ? 36.077 62.680 -46.501 1.00 20.28 42 THR I CA 1
ATOM 7782 C C . THR I 1 29 ? 35.110 62.601 -47.703 1.00 20.93 42 THR I C 1
ATOM 7783 O O . THR I 1 29 ? 34.032 63.196 -47.703 1.00 20.03 42 THR I O 1
ATOM 7787 N N . LYS I 1 30 ? 35.541 61.869 -48.719 1.00 20.90 43 LYS I N 1
ATOM 7788 C CA . LYS I 1 30 ? 34.761 61.603 -49.919 1.00 22.71 43 LYS I CA 1
ATOM 7789 C C . LYS I 1 30 ? 34.981 60.155 -50.302 1.00 20.95 43 LYS I C 1
ATOM 7790 O O . LYS I 1 30 ? 35.918 59.533 -49.840 1.00 19.20 43 LYS I O 1
ATOM 7794 N N . GLY I 1 31 ? 34.158 59.644 -51.218 1.00 21.60 44 GLY I N 1
ATOM 7795 C CA . GLY I 1 31 ? 34.271 58.255 -51.641 1.00 20.42 44 GLY I CA 1
ATOM 7796 C C . GLY I 1 31 ? 35.660 57.904 -52.143 1.00 21.71 44 GLY I C 1
ATOM 7797 O O . GLY I 1 31 ? 36.253 58.657 -52.904 1.00 23.89 44 GLY I O 1
ATOM 7798 N N . GLY I 1 32 ? 36.190 56.769 -51.697 1.00 21.83 45 GLY I N 1
ATOM 7799 C CA . GLY I 1 32 ? 37.527 56.313 -52.065 1.00 23.85 45 GLY I CA 1
ATOM 7800 C C . GLY I 1 32 ? 38.646 56.761 -51.126 1.00 24.04 45 GLY I C 1
ATOM 7801 O O . GLY I 1 32 ? 39.749 56.222 -51.197 1.00 24.50 45 GLY I O 1
ATOM 7802 N N . ASP I 1 33 ? 38.377 57.740 -50.255 1.00 23.70 46 ASP I N 1
ATOM 7803 C CA . ASP I 1 33 ? 39.355 58.129 -49.230 1.00 25.82 46 ASP I CA 1
ATOM 7804 C C . ASP I 1 33 ? 39.610 56.993 -48.247 1.00 24.15 46 ASP I C 1
ATOM 7805 O O . ASP I 1 33 ? 38.709 56.203 -47.901 1.00 25.30 46 ASP I O 1
ATOM 7810 N N . LEU I 1 34 ? 40.863 56.924 -47.802 1.00 24.58 47 LEU I N 1
ATOM 7811 C CA . LEU I 1 34 ? 41.273 56.090 -46.685 1.00 24.79 47 LEU I CA 1
ATOM 7812 C C . LEU I 1 34 ? 41.126 56.896 -45.400 1.00 21.85 47 LEU I C 1
ATOM 7813 O O . LEU I 1 34 ? 41.593 58.022 -45.294 1.00 23.19 47 LEU I O 1
ATOM 7818 N N . MET I 1 35 ? 40.461 56.296 -44.423 1.00 20.85 48 MET I N 1
ATOM 7819 C CA . MET I 1 35 ? 40.149 56.949 -43.152 1.00 19.36 48 MET I CA 1
ATOM 7820 C C . MET I 1 35 ? 40.758 56.128 -42.021 1.00 18.95 48 MET I C 1
ATOM 7821 O O . MET I 1 35 ? 40.506 54.924 -41.913 1.00 18.23 48 MET I O 1
ATOM 7826 N N . LEU I 1 36 ? 41.557 56.776 -41.186 1.00 20.83 49 LEU I N 1
ATOM 7827 C CA . LEU I 1 36 ? 42.121 56.114 -39.994 1.00 19.46 49 LEU I CA 1
ATOM 7828 C C . LEU I 1 36 ? 41.216 56.409 -38.818 1.00 17.92 49 LEU I C 1
ATOM 7829 O O . LEU I 1 36 ? 41.053 57.570 -38.437 1.00 18.63 49 LEU I O 1
ATOM 7834 N N . VAL I 1 37 ? 40.561 55.365 -38.296 1.00 17.23 50 VAL I N 1
ATOM 7835 C CA . VAL I 1 37 ? 39.522 55.584 -37.270 1.00 15.43 50 VAL I CA 1
ATOM 7836 C C . VAL I 1 37 ? 39.659 54.698 -36.036 1.00 15.73 50 VAL I C 1
ATOM 7837 O O . VAL I 1 37 ? 40.143 53.563 -36.099 1.00 15.84 50 VAL I O 1
ATOM 7841 N N . HIS I 1 38 ? 39.234 55.237 -34.908 1.00 16.29 51 HIS I N 1
ATOM 7842 C CA . HIS I 1 38 ? 38.897 54.460 -33.723 1.00 16.77 51 HIS I CA 1
ATOM 7843 C C . HIS I 1 38 ? 37.393 54.380 -33.666 1.00 15.33 51 HIS I C 1
ATOM 7844 O O . HIS I 1 38 ? 36.682 55.288 -34.101 1.00 15.75 51 HIS I O 1
ATOM 7851 N N . TYR I 1 39 ? 36.873 53.270 -33.154 1.00 15.74 52 TYR I N 1
ATOM 7852 C CA . TYR I 1 39 ? 35.434 53.161 -32.951 1.00 14.41 52 TYR I CA 1
ATOM 7853 C C . TYR I 1 39 ? 35.051 52.238 -31.806 1.00 15.52 52 TYR I C 1
ATOM 7854 O O . TYR I 1 39 ? 35.823 51.367 -31.415 1.00 15.49 52 TYR I O 1
ATOM 7863 N N . GLU I 1 40 ? 33.835 52.448 -31.308 1.00 15.51 53 GLU I N 1
ATOM 7864 C CA . GLU I 1 40 ? 33.184 51.538 -30.403 1.00 16.72 53 GLU I CA 1
ATOM 7865 C C . GLU I 1 40 ? 31.801 51.311 -30.968 1.00 14.57 53 GLU I C 1
ATOM 7866 O O . GLU I 1 40 ? 31.109 52.265 -31.318 1.00 13.74 53 GLU I O 1
ATOM 7872 N N . GLY I 1 41 ? 31.388 50.054 -31.022 1.00 13.80 54 GLY I N 1
ATOM 7873 C CA . GLY I 1 41 ? 30.057 49.694 -31.477 1.00 13.85 54 GLY I CA 1
ATOM 7874 C C . GLY I 1 41 ? 29.270 49.001 -30.370 1.00 13.20 54 GLY I C 1
ATOM 7875 O O . GLY I 1 41 ? 29.766 48.039 -29.770 1.00 12.81 54 GLY I O 1
ATOM 7876 N N . TYR I 1 42 ? 28.057 49.493 -30.157 1.00 13.47 55 TYR I N 1
ATOM 7877 C CA . TYR I 1 42 ? 27.166 49.003 -29.109 1.00 14.27 55 TYR I CA 1
ATOM 7878 C C . TYR I 1 42 ? 25.796 48.640 -29.681 1.00 14.29 55 TYR I C 1
ATOM 7879 O O . TYR I 1 42 ? 25.351 49.143 -30.736 1.00 14.72 55 TYR I O 1
ATOM 7888 N N . LEU I 1 43 ? 25.112 47.725 -29.009 1.00 14.92 56 LEU I N 1
ATOM 7889 C CA . LEU I 1 43 ? 23.738 47.435 -29.368 1.00 15.55 56 LEU I CA 1
ATOM 7890 C C . LEU I 1 43 ? 22.857 48.475 -28.722 1.00 17.01 56 LEU I C 1
ATOM 7891 O O . LEU I 1 43 ? 22.942 48.664 -27.507 1.00 16.60 56 LEU I O 1
ATOM 7896 N N . GLU I 1 44 ? 21.976 49.082 -29.502 1.00 18.74 57 GLU I N 1
ATOM 7897 C CA . GLU I 1 44 ? 21.052 50.049 -28.942 1.00 22.18 57 GLU I CA 1
ATOM 7898 C C . GLU I 1 44 ? 20.132 49.448 -27.884 1.00 22.94 57 GLU I C 1
ATOM 7899 O O . GLU I 1 44 ? 19.842 50.087 -26.877 1.00 27.16 57 GLU I O 1
ATOM 7905 N N . LYS I 1 45 ? 19.687 48.224 -28.093 1.00 24.15 58 LYS I N 1
ATOM 7906 C CA . LYS I 1 45 ? 18.661 47.630 -27.227 1.00 26.37 58 LYS I CA 1
ATOM 7907 C C . LYS I 1 45 ? 19.128 47.463 -25.772 1.00 26.67 58 LYS I C 1
ATOM 7908 O O . LYS I 1 45 ? 18.384 47.824 -24.851 1.00 30.88 58 LYS I O 1
ATOM 7912 N N . ASP I 1 46 ? 20.313 46.897 -25.553 1.00 22.96 59 ASP I N 1
ATOM 7913 C CA . ASP I 1 46 ? 20.796 46.666 -24.183 1.00 23.33 59 ASP I CA 1
ATOM 7914 C C . ASP I 1 46 ? 22.051 47.450 -23.838 1.00 21.09 59 ASP I C 1
ATOM 7915 O O . ASP I 1 46 ? 22.565 47.384 -22.718 1.00 21.66 59 ASP I O 1
ATOM 7920 N N . GLY I 1 47 ? 22.537 48.245 -24.794 1.00 19.07 60 GLY I N 1
ATOM 7921 C CA . GLY I 1 47 ? 23.689 49.108 -24.543 1.00 18.33 60 GLY I CA 1
ATOM 7922 C C . GLY I 1 47 ? 25.019 48.364 -24.561 1.00 17.20 60 GLY I C 1
ATOM 7923 O O . GLY I 1 47 ? 26.056 48.978 -24.283 1.00 17.12 60 GLY I O 1
ATOM 7924 N N . SER I 1 48 ? 25.007 47.060 -24.862 1.00 16.42 61 SER I N 1
ATOM 7925 C CA . SER I 1 48 ? 26.222 46.252 -24.706 1.00 16.65 61 SER I CA 1
ATOM 7926 C C . SER I 1 48 ? 27.235 46.537 -25.820 1.00 15.22 61 SER I C 1
ATOM 7927 O O . SER I 1 48 ? 26.851 46.753 -26.985 1.00 14.45 61 SER I O 1
ATOM 7930 N N . LEU I 1 49 ? 28.515 46.503 -25.471 1.00 15.36 62 LEU I N 1
ATOM 7931 C CA . LEU I 1 49 ? 29.601 46.676 -26.470 1.00 14.77 62 LEU I CA 1
ATOM 7932 C C . LEU I 1 49 ? 29.793 45.400 -27.264 1.00 14.90 62 LEU I C 1
ATOM 7933 O O . LEU I 1 49 ? 29.984 44.342 -26.684 1.00 16.81 62 LEU I O 1
ATOM 7938 N N . PHE I 1 50 ? 29.733 45.483 -28.591 1.00 13.99 63 PHE I N 1
ATOM 7939 C CA . PHE I 1 50 ? 30.008 44.295 -29.392 1.00 14.65 63 PHE I CA 1
ATOM 7940 C C . PHE I 1 50 ? 31.384 44.315 -30.079 1.00 14.52 63 PHE I C 1
ATOM 7941 O O . PHE I 1 50 ? 31.930 43.252 -30.344 1.00 15.73 63 PHE I O 1
ATOM 7949 N N . HIS I 1 51 ? 31.929 45.492 -30.360 1.00 13.62 64 HIS I N 1
ATOM 7950 C CA . HIS I 1 51 ? 33.285 45.563 -30.968 1.00 13.97 64 HIS I CA 1
ATOM 7951 C C . HIS I 1 51 ? 33.855 46.928 -30.786 1.00 13.33 64 HIS I C 1
ATOM 7952 O O . HIS I 1 51 ? 33.165 47.915 -30.990 1.00 12.85 64 HIS I O 1
ATOM 7959 N N . SER I 1 52 ? 35.150 47.004 -30.494 1.00 14.32 65 SER I N 1
ATOM 7960 C CA . SER I 1 52 ? 35.846 48.265 -30.515 1.00 14.17 65 SER I CA 1
ATOM 7961 C C . SER I 1 52 ? 37.300 48.089 -30.909 1.00 14.42 65 SER I C 1
ATOM 7962 O O . SER I 1 52 ? 37.906 47.034 -30.700 1.00 15.09 65 SER I O 1
ATOM 7965 N N . THR I 1 53 ? 37.871 49.125 -31.490 1.00 14.36 66 THR I N 1
ATOM 7966 C CA . THR I 1 53 ? 39.298 49.104 -31.763 1.00 16.10 66 THR I CA 1
ATOM 7967 C C . THR I 1 53 ? 40.067 48.985 -30.448 1.00 17.16 66 THR I C 1
ATOM 7968 O O . THR I 1 53 ? 41.103 48.321 -30.353 1.00 18.47 66 THR I O 1
ATOM 7972 N N . HIS I 1 54 ? 39.593 49.695 -29.437 1.00 19.03 67 HIS I N 1
ATOM 7973 C CA . HIS I 1 54 ? 40.284 49.750 -28.141 1.00 22.82 67 HIS I CA 1
ATOM 7974 C C . HIS I 1 54 ? 40.409 48.387 -27.532 1.00 23.61 67 HIS I C 1
ATOM 7975 O O . HIS I 1 54 ? 41.491 48.017 -27.069 1.00 25.83 67 HIS I O 1
ATOM 7982 N N . LYS I 1 55 ? 39.316 47.631 -27.515 1.00 22.44 68 LYS I N 1
ATOM 7983 C CA . LYS I 1 55 ? 39.268 46.319 -26.890 1.00 24.94 68 LYS I CA 1
ATOM 7984 C C . LYS I 1 55 ? 39.652 45.171 -27.825 1.00 23.90 68 LYS I C 1
ATOM 7985 O O . LYS I 1 55 ? 40.368 44.279 -27.399 1.00 25.92 68 LYS I O 1
ATOM 7991 N N . HIS I 1 56 ? 39.240 45.218 -29.090 1.00 20.71 69 HIS I N 1
ATOM 7992 C CA . HIS I 1 56 ? 39.447 44.088 -30.009 1.00 21.79 69 HIS I CA 1
ATOM 7993 C C . HIS I 1 56 ? 40.524 44.268 -31.035 1.00 22.30 69 HIS I C 1
ATOM 7994 O O . HIS I 1 56 ? 40.812 43.333 -31.767 1.00 23.57 69 HIS I O 1
ATOM 8001 N N . ASN I 1 57 ? 41.126 45.448 -31.118 1.00 21.29 70 ASN I N 1
ATOM 8002 C CA . ASN I 1 57 ? 42.282 45.646 -31.987 1.00 22.64 70 ASN I CA 1
ATOM 8003 C C . ASN I 1 57 ? 43.542 46.102 -31.229 1.00 23.60 70 ASN I C 1
ATOM 8004 O O . ASN I 1 57 ? 44.318 46.906 -31.732 1.00 21.88 70 ASN I O 1
ATOM 8009 N N . ASN I 1 58 ? 43.717 45.613 -30.006 1.00 26.38 71 ASN I N 1
ATOM 8010 C CA . ASN I 1 58 ? 44.928 45.903 -29.198 1.00 29.70 71 ASN I CA 1
ATOM 8011 C C . ASN I 1 58 ? 45.142 47.399 -28.977 1.00 27.34 71 ASN I C 1
ATOM 8012 O O . ASN I 1 58 ? 46.276 47.869 -28.954 1.00 27.31 71 ASN I O 1
ATOM 8017 N N . GLY I 1 59 ? 44.040 48.148 -28.914 1.00 25.44 72 GLY I N 1
ATOM 8018 C CA . GLY I 1 59 ? 44.103 49.585 -28.725 1.00 24.85 72 GLY I CA 1
ATOM 8019 C C . GLY I 1 59 ? 44.445 50.419 -29.945 1.00 22.84 72 GLY I C 1
ATOM 8020 O O . GLY I 1 59 ? 44.583 51.627 -29.842 1.00 25.67 72 GLY I O 1
ATOM 8021 N N . GLN I 1 60 ? 44.602 49.793 -31.094 1.00 21.33 73 GLN I N 1
ATOM 8022 C CA . GLN I 1 60 ? 45.019 50.499 -32.296 1.00 21.90 73 GLN I CA 1
ATOM 8023 C C . GLN I 1 60 ? 43.859 50.833 -33.235 1.00 20.35 73 GLN I C 1
ATOM 8024 O O . GLN I 1 60 ? 42.914 50.053 -33.346 1.00 18.52 73 GLN I O 1
ATOM 8030 N N . PRO I 1 61 ? 43.950 51.974 -33.945 1.00 21.01 74 PRO I N 1
ATOM 8031 C CA . PRO I 1 61 ? 42.918 52.329 -34.934 1.00 19.68 74 PRO I CA 1
ATOM 8032 C C . PRO I 1 61 ? 43.057 51.481 -36.195 1.00 18.97 74 PRO I C 1
ATOM 8033 O O . PRO I 1 61 ? 44.045 50.722 -36.321 1.00 21.11 74 PRO I O 1
ATOM 8037 N N . ILE I 1 62 ? 42.078 51.597 -37.090 1.00 17.98 75 ILE I N 1
ATOM 8038 C CA . ILE I 1 62 ? 42.043 50.840 -38.336 1.00 17.66 75 ILE I CA 1
ATOM 8039 C C . ILE I 1 62 ? 41.870 51.777 -39.510 1.00 17.65 75 ILE I C 1
ATOM 8040 O O . ILE I 1 62 ? 41.285 52.830 -39.331 1.00 15.70 75 ILE I O 1
ATOM 8045 N N . TRP I 1 63 ? 42.338 51.329 -40.685 1.00 18.75 76 TRP I N 1
ATOM 8046 C CA . TRP I 1 63 ? 42.070 52.013 -41.941 1.00 20.78 76 TRP I CA 1
ATOM 8047 C C . TRP I 1 63 ? 40.828 51.499 -42.590 1.00 19.30 76 TRP I C 1
ATOM 8048 O O . TRP I 1 63 ? 40.624 50.287 -42.708 1.00 19.75 76 TRP I O 1
ATOM 8059 N N . PHE I 1 64 ? 39.966 52.421 -42.980 1.00 20.43 77 PHE I N 1
ATOM 8060 C CA . PHE I 1 64 ? 38.658 52.135 -43.597 1.00 17.96 77 PHE I CA 1
ATOM 8061 C C . PHE I 1 64 ? 38.600 52.913 -44.899 1.00 18.65 77 PHE I C 1
ATOM 8062 O O . PHE I 1 64 ? 38.840 54.125 -44.906 1.00 17.19 77 PHE I O 1
ATOM 8070 N N . THR I 1 65 ? 38.254 52.226 -45.983 1.00 17.76 78 THR I N 1
ATOM 8071 C CA . THR I 1 65 ? 38.005 52.901 -47.251 1.00 20.08 78 THR I CA 1
ATOM 8072 C C . THR I 1 65 ? 36.527 53.260 -47.344 1.00 18.69 78 THR I C 1
ATOM 8073 O O . THR I 1 65 ? 35.665 52.393 -47.279 1.00 16.78 78 THR I O 1
ATOM 8077 N N . LEU I 1 66 ? 36.241 54.566 -47.489 1.00 18.30 79 LEU I N 1
ATOM 8078 C CA . LEU I 1 66 ? 34.879 55.054 -47.599 1.00 17.83 79 LEU I CA 1
ATOM 8079 C C . LEU I 1 66 ? 34.280 54.744 -48.975 1.00 19.75 79 LEU I C 1
ATOM 8080 O O . LEU I 1 66 ? 34.924 54.943 -49.999 1.00 24.21 79 LEU I O 1
ATOM 8085 N N . GLY I 1 67 ? 33.046 54.274 -48.990 1.00 20.22 80 GLY I N 1
ATOM 8086 C CA . GLY I 1 67 ? 32.250 54.297 -50.200 1.00 20.67 80 GLY I CA 1
ATOM 8087 C C . GLY I 1 67 ? 32.404 53.108 -51.106 1.00 24.66 80 GLY I C 1
ATOM 8088 O O . GLY I 1 67 ? 32.007 53.200 -52.260 1.00 25.25 80 GLY I O 1
ATOM 8089 N N . ILE I 1 68 ? 32.954 51.996 -50.615 1.00 21.89 81 ILE I N 1
ATOM 8090 C CA . ILE I 1 68 ? 33.099 50.790 -51.436 1.00 20.94 81 ILE I CA 1
ATOM 8091 C C . ILE I 1 68 ? 32.467 49.581 -50.732 1.00 20.66 81 ILE I C 1
ATOM 8092 O O . ILE I 1 68 ? 32.708 48.436 -51.101 1.00 19.43 81 ILE I O 1
ATOM 8097 N N . LEU I 1 69 ? 31.591 49.846 -49.759 1.00 21.51 82 LEU I N 1
ATOM 8098 C CA . LEU I 1 69 ? 30.905 48.804 -49.012 1.00 20.87 82 LEU I CA 1
ATOM 8099 C C . LEU I 1 69 ? 31.920 47.807 -48.434 1.00 18.70 82 LEU I C 1
ATOM 8100 O O . LEU I 1 69 ? 31.692 46.596 -48.442 1.00 17.27 82 LEU I O 1
ATOM 8105 N N . GLU I 1 70 ? 32.994 48.351 -47.888 1.00 18.79 83 GLU I N 1
ATOM 8106 C CA . GLU I 1 70 ? 34.015 47.591 -47.194 1.00 20.44 83 GLU I CA 1
ATOM 8107 C C . GLU I 1 70 ? 33.521 47.047 -45.845 1.00 18.18 83 GLU I C 1
ATOM 8108 O O . GLU I 1 70 ? 33.984 46.013 -45.384 1.00 16.00 83 GLU I O 1
ATOM 8114 N N . ALA I 1 71 ? 32.608 47.774 -45.227 1.00 17.14 84 ALA I N 1
ATOM 8115 C CA . ALA I 1 71 ? 32.132 47.432 -43.901 1.00 15.41 84 ALA I CA 1
ATOM 8116 C C . ALA I 1 71 ? 30.596 47.371 -43.901 1.00 14.38 84 ALA I C 1
ATOM 8117 O O . ALA I 1 71 ? 30.001 46.749 -44.734 1.00 15.40 84 ALA I O 1
ATOM 8119 N N . LEU I 1 72 ? 29.972 48.042 -42.960 1.00 14.33 85 LEU I N 1
ATOM 8120 C CA . LEU I 1 72 ? 28.508 48.161 -42.914 1.00 12.98 85 LEU I CA 1
ATOM 8121 C C . LEU I 1 72 ? 28.031 49.231 -43.886 1.00 13.85 85 LEU I C 1
ATOM 8122 O O . LEU I 1 72 ? 28.666 50.265 -44.056 1.00 13.96 85 LEU I O 1
ATOM 8127 N N . LYS I 1 73 ? 26.850 49.037 -44.468 1.00 14.18 86 LYS I N 1
ATOM 8128 C CA . LYS I 1 73 ? 26.282 50.092 -45.315 1.00 14.72 86 LYS I CA 1
ATOM 8129 C C . LYS I 1 73 ? 26.151 51.422 -44.545 1.00 12.99 86 LYS I C 1
ATOM 8130 O O . LYS I 1 73 ? 26.328 52.492 -45.125 1.00 12.65 86 LYS I O 1
ATOM 8136 N N . GLY I 1 74 ? 25.798 51.332 -43.262 1.00 11.60 87 GLY I N 1
ATOM 8137 C CA . GLY I 1 74 ? 25.638 52.492 -42.401 1.00 11.12 87 GLY I CA 1
ATOM 8138 C C . GLY I 1 74 ? 26.906 53.330 -42.259 1.00 11.03 87 GLY I C 1
ATOM 8139 O O . GLY I 1 74 ? 26.817 54.533 -42.066 1.00 10.38 87 GLY I O 1
ATOM 8140 N N . TRP I 1 75 ? 28.059 52.684 -42.306 1.00 11.01 88 TRP I N 1
ATOM 8141 C CA . TRP I 1 75 ? 29.331 53.400 -42.315 1.00 11.45 88 TRP I CA 1
ATOM 8142 C C . TRP I 1 75 ? 29.506 54.223 -43.541 1.00 12.96 88 TRP I C 1
ATOM 8143 O O . TRP I 1 75 ? 29.915 55.387 -43.457 1.00 13.58 88 TRP I O 1
ATOM 8154 N N . ASP I 1 76 ? 29.216 53.646 -44.695 1.00 13.62 89 ASP I N 1
ATOM 8155 C CA . ASP I 1 76 ? 29.297 54.404 -45.930 1.00 15.85 89 ASP I CA 1
ATOM 8156 C C . ASP I 1 76 ? 28.329 55.594 -45.918 1.00 16.26 89 ASP I C 1
ATOM 8157 O O . ASP I 1 76 ? 28.671 56.667 -46.399 1.00 17.82 89 ASP I O 1
ATOM 8162 N N . GLN I 1 77 ? 27.123 55.414 -45.345 1.00 15.84 90 GLN I N 1
ATOM 8163 C CA . GLN I 1 77 ? 26.142 56.525 -45.265 1.00 19.41 90 GLN I CA 1
ATOM 8164 C C . GLN I 1 77 ? 26.492 57.564 -44.231 1.00 19.31 90 GLN I C 1
ATOM 8165 O O . GLN I 1 77 ? 26.136 58.743 -44.375 1.00 21.73 90 GLN I O 1
ATOM 8171 N N . GLY I 1 78 ? 27.153 57.148 -43.157 1.00 14.74 91 GLY I N 1
ATOM 8172 C CA . GLY I 1 78 ? 27.374 58.015 -42.004 1.00 15.78 91 GLY I CA 1
ATOM 8173 C C . GLY I 1 78 ? 28.724 58.710 -41.854 1.00 15.11 91 GLY I C 1
ATOM 8174 O O . GLY I 1 78 ? 28.896 59.521 -40.948 1.00 16.79 91 GLY I O 1
ATOM 8175 N N . LEU I 1 79 ? 29.689 58.396 -42.717 1.00 15.45 92 LEU I N 1
ATOM 8176 C CA . LEU I 1 79 ? 31.083 58.862 -42.551 1.00 15.38 92 LEU I CA 1
ATOM 8177 C C . LEU I 1 79 ? 31.577 59.735 -43.713 1.00 17.11 92 LEU I C 1
ATOM 8178 O O . LEU I 1 79 ? 32.777 59.994 -43.840 1.00 18.03 92 LEU I O 1
ATOM 8183 N N . LYS I 1 80 ? 30.642 60.258 -44.506 1.00 18.68 93 LYS I N 1
ATOM 8184 C CA . LYS I 1 80 ? 30.961 61.233 -45.564 1.00 20.29 93 LYS I CA 1
ATOM 8185 C C . LYS I 1 80 ? 31.079 62.649 -45.019 1.00 21.05 93 LYS I C 1
ATOM 8186 O O . LYS I 1 80 ? 30.434 63.029 -44.033 1.00 20.72 93 LYS I O 1
ATOM 8192 N N . GLY I 1 81 ? 31.945 63.436 -45.632 1.00 22.90 94 GLY I N 1
ATOM 8193 C CA . GLY I 1 81 ? 32.078 64.831 -45.262 1.00 25.78 94 GLY I CA 1
ATOM 8194 C C . GLY I 1 81 ? 32.616 65.070 -43.872 1.00 28.00 94 GLY I C 1
ATOM 8195 O O . GLY I 1 81 ? 32.377 66.133 -43.278 1.00 31.44 94 GLY I O 1
ATOM 8196 N N . MET I 1 82 ? 33.431 64.134 -43.395 1.00 24.30 95 MET I N 1
ATOM 8197 C CA . MET I 1 82 ? 34.003 64.175 -42.064 1.00 23.35 95 MET I CA 1
ATOM 8198 C C . MET I 1 82 ? 35.444 64.736 -42.088 1.00 27.05 95 MET I C 1
ATOM 8199 O O . MET I 1 82 ? 36.205 64.489 -43.024 1.00 29.30 95 MET I O 1
ATOM 8204 N N . CYS I 1 83 ? 35.791 65.512 -41.058 1.00 28.41 96 CYS I N 1
ATOM 8205 C CA A CYS I 1 83 ? 37.118 66.111 -40.890 0.50 30.26 96 CYS I CA 1
ATOM 8206 C CA B CYS I 1 83 ? 37.119 66.101 -40.906 0.50 30.54 96 CYS I CA 1
ATOM 8207 C C . CYS I 1 83 ? 37.961 65.433 -39.827 1.00 29.39 96 CYS I C 1
ATOM 8208 O O . CYS I 1 83 ? 37.424 64.852 -38.893 1.00 27.31 96 CYS I O 1
ATOM 8213 N N . VAL I 1 84 ? 39.282 65.535 -39.968 1.00 29.08 97 VAL I N 1
ATOM 8214 C CA . VAL I 1 84 ? 40.209 64.984 -38.997 1.00 29.19 97 VAL I CA 1
ATOM 8215 C C . VAL I 1 84 ? 39.943 65.687 -37.655 1.00 28.08 97 VAL I C 1
ATOM 8216 O O . VAL I 1 84 ? 39.741 66.898 -37.605 1.00 27.81 97 VAL I O 1
ATOM 8220 N N . GLY I 1 85 ? 39.848 64.891 -36.594 1.00 25.98 98 GLY I N 1
ATOM 8221 C CA . GLY I 1 85 ? 39.476 65.386 -35.267 1.00 27.51 98 GLY I CA 1
ATOM 8222 C C . GLY I 1 85 ? 37.983 65.301 -34.964 1.00 26.12 98 GLY I C 1
ATOM 8223 O O . GLY I 1 85 ? 37.573 65.480 -33.821 1.00 26.28 98 GLY I O 1
ATOM 8224 N N . GLU I 1 86 ? 37.156 65.047 -35.985 1.00 25.50 99 GLU I N 1
ATOM 8225 C CA . GLU I 1 86 ? 35.724 64.933 -35.793 1.00 25.59 99 GLU I CA 1
ATOM 8226 C C . GLU I 1 86 ? 35.395 63.594 -35.143 1.00 24.36 99 GLU I C 1
ATOM 8227 O O . GLU I 1 86 ? 36.065 62.593 -35.403 1.00 22.95 99 GLU I O 1
ATOM 8233 N N . LYS I 1 87 ? 34.392 63.595 -34.266 1.00 24.83 100 LYS I N 1
ATOM 8234 C CA . LYS I 1 87 ? 33.875 62.375 -33.660 1.00 23.28 100 LYS I CA 1
ATOM 8235 C C . LYS I 1 87 ? 32.365 62.351 -33.951 1.00 24.35 100 LYS I C 1
ATOM 8236 O O . LYS I 1 87 ? 31.644 63.336 -33.711 1.00 24.33 100 LYS I O 1
ATOM 8240 N N . ARG I 1 88 ? 31.866 61.232 -34.501 1.00 20.01 101 ARG I N 1
ATOM 8241 C CA . ARG I 1 88 ? 30.438 61.100 -34.777 1.00 20.94 101 ARG I CA 1
ATOM 8242 C C . ARG I 1 88 ? 29.860 59.926 -34.029 1.00 17.93 101 ARG I C 1
ATOM 8243 O O . ARG I 1 88 ? 30.535 58.914 -33.817 1.00 17.21 101 ARG I O 1
ATOM 8251 N N . LYS I 1 89 ? 28.586 60.070 -33.669 1.00 16.63 102 LYS I N 1
ATOM 8252 C CA . LYS I 1 89 ? 27.771 58.956 -33.235 1.00 14.67 102 LYS I CA 1
ATOM 8253 C C . LYS I 1 89 ? 26.842 58.602 -34.416 1.00 14.07 102 LYS I C 1
ATOM 8254 O O . LYS I 1 89 ? 26.117 59.471 -34.917 1.00 14.44 102 LYS I O 1
ATOM 8260 N N . LEU I 1 90 ? 26.838 57.329 -34.808 1.00 12.88 103 LEU I N 1
ATOM 8261 C CA . LEU I 1 90 ? 25.917 56.818 -35.808 1.00 13.36 103 LEU I CA 1
ATOM 8262 C C . LEU I 1 90 ? 24.922 55.905 -35.164 1.00 13.10 103 LEU I C 1
ATOM 8263 O O . LEU I 1 90 ? 25.309 55.001 -34.425 1.00 13.61 103 LEU I O 1
ATOM 8268 N N . ILE I 1 91 ? 23.633 56.115 -35.434 1.00 13.08 104 ILE I N 1
ATOM 8269 C CA . ILE I 1 91 ? 22.585 55.168 -35.008 1.00 14.57 104 ILE I CA 1
ATOM 8270 C C . ILE I 1 91 ? 22.114 54.475 -36.279 1.00 13.67 104 ILE I C 1
ATOM 8271 O O . ILE I 1 91 ? 21.600 55.126 -37.204 1.00 15.21 104 ILE I O 1
ATOM 8276 N N . ILE I 1 92 ? 22.409 53.181 -36.374 1.00 12.55 105 ILE I N 1
ATOM 8277 C CA . ILE I 1 92 ? 22.340 52.445 -37.632 1.00 11.64 105 ILE I CA 1
ATOM 8278 C C . ILE I 1 92 ? 21.241 51.431 -37.533 1.00 11.44 105 ILE I C 1
ATOM 8279 O O . ILE I 1 92 ? 21.298 50.536 -36.677 1.00 12.28 105 ILE I O 1
ATOM 8284 N N . PRO I 1 93 ? 20.217 51.552 -38.380 1.00 11.71 106 PRO I N 1
ATOM 8285 C CA . PRO I 1 93 ? 19.118 50.590 -38.357 1.00 12.60 106 PRO I CA 1
ATOM 8286 C C . PRO I 1 93 ? 19.600 49.264 -38.944 1.00 13.69 106 PRO I C 1
ATOM 8287 O O . PRO I 1 93 ? 20.572 49.240 -39.697 1.00 12.06 106 PRO I O 1
ATOM 8291 N N . PRO I 1 94 ? 18.960 48.156 -38.574 1.00 12.79 107 PRO I N 1
ATOM 8292 C CA . PRO I 1 94 ? 19.477 46.875 -39.026 1.00 13.35 107 PRO I CA 1
ATOM 8293 C C . PRO I 1 94 ? 19.696 46.689 -40.549 1.00 12.50 107 PRO I C 1
ATOM 8294 O O . PRO I 1 94 ? 20.614 45.994 -40.939 1.00 11.99 107 PRO I O 1
ATOM 8298 N N . ALA I 1 95 ? 18.855 47.274 -41.376 1.00 13.71 108 ALA I N 1
ATOM 8299 C CA . ALA I 1 95 ? 19.016 47.147 -42.822 1.00 13.40 108 ALA I CA 1
ATOM 8300 C C . ALA I 1 95 ? 20.329 47.757 -43.306 1.00 12.90 108 ALA I C 1
ATOM 8301 O O . ALA I 1 95 ? 20.761 47.433 -44.400 1.00 12.85 108 ALA I O 1
ATOM 8303 N N . LEU I 1 96 ? 20.931 48.653 -42.524 1.00 11.43 109 LEU I N 1
ATOM 8304 C CA . LEU I 1 96 ? 22.234 49.206 -42.857 1.00 11.95 109 LEU I CA 1
ATOM 8305 C C . LEU I 1 96 ? 23.321 48.648 -41.954 1.00 10.35 109 LEU I C 1
ATOM 8306 O O . LEU I 1 96 ? 24.473 49.125 -41.953 1.00 9.33 109 LEU I O 1
ATOM 8311 N N . GLY I 1 97 ? 22.958 47.628 -41.179 1.00 10.58 110 GLY I N 1
ATOM 8312 C CA . GLY I 1 97 ? 23.919 46.956 -40.248 1.00 9.69 110 GLY I CA 1
ATOM 8313 C C . GLY I 1 97 ? 24.024 45.472 -40.560 1.00 9.88 110 GLY I C 1
ATOM 8314 O O . GLY I 1 97 ? 24.375 45.104 -41.679 1.00 9.32 110 GLY I O 1
ATOM 8315 N N . TYR I 1 98 ? 23.634 44.626 -39.603 1.00 9.79 111 TYR I N 1
ATOM 8316 C CA . TYR I 1 98 ? 23.742 43.169 -39.771 1.00 11.24 111 TYR I CA 1
ATOM 8317 C C . TYR I 1 98 ? 22.399 42.489 -40.096 1.00 12.87 111 TYR I C 1
ATOM 8318 O O . TYR I 1 98 ? 22.288 41.260 -40.055 1.00 13.19 111 TYR I O 1
ATOM 8327 N N . GLY I 1 99 ? 21.372 43.300 -40.328 1.00 12.80 112 GLY I N 1
ATOM 8328 C CA . GLY I 1 99 ? 20.125 42.823 -40.908 1.00 13.40 112 GLY I CA 1
ATOM 8329 C C . GLY I 1 99 ? 19.379 41.764 -40.110 1.00 14.50 112 GLY I C 1
ATOM 8330 O O . GLY I 1 99 ? 19.420 41.712 -38.873 1.00 13.25 112 GLY I O 1
ATOM 8331 N N . LYS I 1 100 ? 18.636 40.963 -40.841 1.00 15.68 113 LYS I N 1
ATOM 8332 C CA . LYS I 1 100 ? 17.811 39.902 -40.222 1.00 19.03 113 LYS I CA 1
ATOM 8333 C C . LYS I 1 100 ? 18.691 38.765 -39.781 1.00 18.87 113 LYS I C 1
ATOM 8334 O O . LYS I 1 100 ? 18.323 38.010 -38.904 1.00 20.16 113 LYS I O 1
ATOM 8337 N N . GLU I 1 101 ? 19.855 38.610 -40.400 1.00 20.03 114 GLU I N 1
ATOM 8338 C CA . GLU I 1 101 ? 20.737 37.509 -40.030 1.00 21.02 114 GLU I CA 1
ATOM 8339 C C . GLU I 1 101 ? 21.389 37.752 -38.679 1.00 20.28 114 GLU I C 1
ATOM 8340 O O . GLU I 1 101 ? 21.638 36.804 -37.932 1.00 23.70 114 GLU I O 1
ATOM 8346 N N . GLY I 1 102 ? 21.704 39.007 -38.379 1.00 17.91 115 GLY I N 1
ATOM 8347 C CA . GLY I 1 102 ? 22.588 39.311 -37.259 1.00 16.80 115 GLY I CA 1
ATOM 8348 C C . GLY I 1 102 ? 23.946 38.665 -37.470 1.00 16.60 115 GLY I C 1
ATOM 8349 O O . GLY I 1 102 ? 24.272 38.218 -38.569 1.00 16.22 115 GLY I O 1
ATOM 8350 N N . LYS I 1 103 ? 24.750 38.659 -36.430 1.00 14.79 116 LYS I N 1
ATOM 8351 C CA . LYS I 1 103 ? 26.085 38.077 -36.517 1.00 17.04 116 LYS I CA 1
ATOM 8352 C C . LYS I 1 103 ? 26.687 38.022 -35.148 1.00 16.54 116 LYS I C 1
ATOM 8353 O O . LYS I 1 103 ? 26.761 39.062 -34.523 1.00 18.43 116 LYS I O 1
ATOM 8359 N N . GLY I 1 104 ? 27.185 36.877 -34.705 1.00 18.23 117 GLY I N 1
ATOM 8360 C CA . GLY I 1 104 ? 27.859 36.796 -33.424 1.00 17.98 117 GLY I CA 1
ATOM 8361 C C . GLY I 1 104 ? 27.071 37.466 -32.323 1.00 18.50 117 GLY I C 1
ATOM 8362 O O . GLY I 1 104 ? 25.947 37.057 -32.022 1.00 17.65 117 GLY I O 1
ATOM 8363 N N . LYS I 1 105 ? 27.615 38.515 -31.722 1.00 18.10 118 LYS I N 1
ATOM 8364 C CA . LYS I 1 105 ? 26.974 39.115 -30.533 1.00 17.87 118 LYS I CA 1
ATOM 8365 C C . LYS I 1 105 ? 25.768 39.963 -30.892 1.00 19.61 118 LYS I C 1
ATOM 8366 O O . LYS I 1 105 ? 25.189 40.567 -29.999 1.00 19.74 118 LYS I O 1
ATOM 8372 N N . ILE I 1 106 ? 25.468 40.090 -32.183 1.00 16.77 119 ILE I N 1
ATOM 8373 C CA . ILE I 1 106 ? 24.426 40.984 -32.667 1.00 15.88 119 ILE I CA 1
ATOM 8374 C C . ILE I 1 106 ? 23.217 40.145 -33.091 1.00 15.21 119 ILE I C 1
ATOM 8375 O O . ILE I 1 106 ? 23.246 39.399 -34.086 1.00 15.01 119 ILE I O 1
ATOM 8380 N N . PRO I 1 107 ? 22.134 40.250 -32.329 1.00 15.67 120 PRO I N 1
ATOM 8381 C CA . PRO I 1 107 ? 20.925 39.497 -32.693 1.00 15.67 120 PRO I CA 1
ATOM 8382 C C . PRO I 1 107 ? 20.321 40.024 -33.999 1.00 15.16 120 PRO I C 1
ATOM 8383 O O . PRO I 1 107 ? 20.636 41.161 -34.404 1.00 12.81 120 PRO I O 1
ATOM 8387 N N . PRO I 1 108 ? 19.370 39.272 -34.575 1.00 17.70 121 PRO I N 1
ATOM 8388 C CA . PRO I 1 108 ? 18.605 39.768 -35.718 1.00 16.84 121 PRO I CA 1
ATOM 8389 C C . PRO I 1 108 ? 17.957 41.103 -35.398 1.00 16.07 121 PRO I C 1
ATOM 8390 O O . PRO I 1 108 ? 17.560 41.342 -34.246 1.00 15.67 121 PRO I O 1
ATOM 8394 N N . GLU I 1 109 ? 17.841 41.948 -36.418 1.00 15.56 122 GLU I N 1
ATOM 8395 C CA . GLU I 1 109 ? 17.110 43.197 -36.356 1.00 16.75 122 GLU I CA 1
ATOM 8396 C C . GLU I 1 109 ? 17.591 44.132 -35.251 1.00 15.28 122 GLU I C 1
ATOM 8397 O O . GLU I 1 109 ? 16.788 44.835 -34.628 1.00 14.19 122 GLU I O 1
ATOM 8403 N N . SER I 1 110 ? 18.894 44.199 -35.071 1.00 13.58 123 SER I N 1
ATOM 8404 C CA . SER I 1 110 ? 19.478 45.088 -34.042 1.00 12.28 123 SER I CA 1
ATOM 8405 C C . SER I 1 110 ? 19.789 46.483 -34.626 1.00 12.38 123 SER I C 1
ATOM 8406 O O . SER I 1 110 ? 20.507 46.598 -35.635 1.00 11.92 123 SER I O 1
ATOM 8409 N N . THR I 1 111 ? 19.308 47.529 -33.939 1.00 11.53 124 THR I N 1
ATOM 8410 C CA . THR I 1 111 ? 19.834 48.872 -34.169 1.00 11.37 124 THR I CA 1
ATOM 8411 C C . THR I 1 111 ? 21.185 48.980 -33.425 1.00 11.39 124 THR I C 1
ATOM 8412 O O . THR I 1 111 ? 21.340 48.487 -32.316 1.00 13.58 124 THR I O 1
ATOM 8416 N N . LEU I 1 112 ? 22.159 49.597 -34.072 1.00 10.39 125 LEU I N 1
ATOM 8417 C CA . LEU I 1 112 ? 23.519 49.747 -33.574 1.00 10.54 125 LEU I CA 1
ATOM 8418 C C . LEU I 1 112 ? 23.813 51.197 -33.256 1.00 11.92 125 LEU I C 1
ATOM 8419 O O . LEU I 1 112 ? 23.284 52.075 -33.949 1.00 13.83 125 LEU I O 1
ATOM 8424 N N . ILE I 1 113 ? 24.690 51.417 -32.286 1.00 12.30 126 ILE I N 1
ATOM 8425 C CA . ILE I 1 113 ? 25.290 52.736 -32.023 1.00 12.10 126 ILE I CA 1
ATOM 8426 C C . ILE I 1 113 ? 26.796 52.626 -32.217 1.00 11.90 126 ILE I C 1
ATOM 8427 O O . ILE I 1 113 ? 27.437 51.799 -31.575 1.00 12.59 126 ILE I O 1
ATOM 8432 N N . PHE I 1 114 ? 27.362 53.469 -33.052 1.00 11.79 127 PHE I N 1
ATOM 8433 C CA . PHE I 1 114 ? 28.801 53.535 -33.190 1.00 11.99 127 PHE I CA 1
ATOM 8434 C C . PHE I 1 114 ? 29.265 54.911 -32.815 1.00 13.32 127 PHE I C 1
ATOM 8435 O O . PHE I 1 114 ? 28.664 55.903 -33.261 1.00 16.61 127 PHE I O 1
ATOM 8443 N N . ASN I 1 115 ? 30.336 55.001 -32.051 1.00 12.85 128 ASN I N 1
ATOM 8444 C CA . ASN I 1 115 ? 31.067 56.253 -31.855 1.00 13.50 128 ASN I CA 1
ATOM 8445 C C . ASN I 1 115 ? 32.365 56.074 -32.614 1.00 13.47 128 ASN I C 1
ATOM 8446 O O . ASN I 1 115 ? 33.121 55.124 -32.354 1.00 13.46 128 ASN I O 1
ATOM 8451 N N . ILE I 1 116 ? 32.588 56.957 -33.560 1.00 13.13 129 ILE I N 1
ATOM 8452 C CA . ILE I 1 116 ? 33.707 56.840 -34.468 1.00 13.59 129 ILE I CA 1
ATOM 8453 C C . ILE I 1 116 ? 34.508 58.160 -34.481 1.00 15.01 129 ILE I C 1
ATOM 8454 O O . ILE I 1 116 ? 33.928 59.221 -34.688 1.00 14.77 129 ILE I O 1
ATOM 8459 N N . ASP I 1 117 ? 35.833 58.046 -34.295 1.00 17.40 130 ASP I N 1
ATOM 8460 C CA . ASP I 1 117 ? 36.743 59.161 -34.244 1.00 19.12 130 ASP I CA 1
ATOM 8461 C C . ASP I 1 117 ? 37.652 59.108 -35.461 1.00 20.01 130 ASP I C 1
ATOM 8462 O O . ASP I 1 117 ? 38.284 58.094 -35.684 1.00 19.24 130 ASP I O 1
ATOM 8467 N N . LEU I 1 118 ? 37.737 60.208 -36.209 1.00 18.99 131 LEU I N 1
ATOM 8468 C CA . LEU I 1 118 ? 38.586 60.252 -37.388 1.00 20.68 131 LEU I CA 1
ATOM 8469 C C . LEU I 1 118 ? 39.945 60.858 -37.037 1.00 22.97 131 LEU I C 1
ATOM 8470 O O . LEU I 1 118 ? 40.025 62.019 -36.619 1.00 25.44 131 LEU I O 1
ATOM 8475 N N . LEU I 1 119 ? 41.007 60.072 -37.265 1.00 22.31 132 LEU I N 1
ATOM 8476 C CA . LEU I 1 119 ? 42.369 60.484 -36.941 1.00 23.36 132 LEU I CA 1
ATOM 8477 C C . LEU I 1 119 ? 43.149 61.044 -38.128 1.00 23.50 132 LEU I C 1
ATOM 8478 O O . LEU I 1 119 ? 44.034 61.874 -37.940 1.00 23.34 132 LEU I O 1
ATOM 8483 N N . GLU I 1 120 ? 42.885 60.526 -39.326 1.00 23.79 133 GLU I N 1
ATOM 8484 C CA . GLU I 1 120 ? 43.652 60.893 -40.539 1.00 25.67 133 GLU I CA 1
ATOM 8485 C C . GLU I 1 120 ? 42.851 60.539 -41.795 1.00 25.30 133 GLU I C 1
ATOM 8486 O O . GLU I 1 120 ? 42.085 59.569 -41.778 1.00 22.02 133 GLU I O 1
ATOM 8492 N N . ILE I 1 121 ? 43.015 61.352 -42.840 1.00 24.82 134 ILE I N 1
ATOM 8493 C CA . ILE I 1 121 ? 42.471 61.075 -44.165 1.00 25.41 134 ILE I CA 1
ATOM 8494 C C . ILE I 1 121 ? 43.636 60.986 -45.151 1.00 28.75 134 ILE I C 1
ATOM 8495 O O . ILE I 1 121 ? 44.552 61.818 -45.109 1.00 27.87 134 ILE I O 1
ATOM 8500 N N . ARG I 1 122 ? 43.629 59.943 -45.992 1.00 30.67 135 ARG I N 1
ATOM 8501 C CA . ARG I 1 122 ? 44.604 59.814 -47.073 1.00 34.97 135 ARG I CA 1
ATOM 8502 C C . ARG I 1 122 ? 43.898 59.512 -48.364 1.00 36.61 135 ARG I C 1
ATOM 8503 O O . ARG I 1 122 ? 42.809 58.927 -48.375 1.00 31.62 135 ARG I O 1
ATOM 8511 N N . ASN I 1 123 ? 44.548 59.859 -49.462 1.00 39.20 136 ASN I N 1
ATOM 8512 C CA . ASN I 1 123 ? 44.101 59.439 -50.790 1.00 47.56 136 ASN I CA 1
ATOM 8513 C C . ASN I 1 123 ? 44.137 57.930 -50.955 1.00 44.46 136 ASN I C 1
ATOM 8514 O O . ASN I 1 123 ? 44.948 57.255 -50.354 1.00 47.73 136 ASN I O 1
ATOM 8519 N N . GLY I 1 124 ? 43.315 57.410 -51.838 1.00 41.62 137 GLY I N 1
ATOM 8520 C CA . GLY I 1 124 ? 43.390 56.000 -52.177 1.00 46.14 137 GLY I CA 1
ATOM 8521 C C . GLY I 1 124 ? 44.601 55.662 -53.010 1.00 50.71 137 GLY I C 1
ATOM 8522 O O . GLY I 1 124 ? 45.420 54.836 -52.605 1.00 69.04 137 GLY I O 1
ATOM 8523 N N . GLY J 1 6 ? 23.027 68.960 -25.372 1.00 39.94 19 GLY J N 1
ATOM 8524 C CA . GLY J 1 6 ? 21.887 68.286 -26.027 1.00 33.99 19 GLY J CA 1
ATOM 8525 C C . GLY J 1 6 ? 20.594 68.423 -25.221 1.00 25.97 19 GLY J C 1
ATOM 8526 O O . GLY J 1 6 ? 19.525 68.229 -25.770 1.00 23.76 19 GLY J O 1
ATOM 8527 N N . ALA J 1 7 ? 20.680 68.775 -23.948 1.00 25.74 20 ALA J N 1
ATOM 8528 C CA . ALA J 1 7 ? 19.507 68.776 -23.083 1.00 25.12 20 ALA J CA 1
ATOM 8529 C C . ALA J 1 7 ? 18.400 69.784 -23.502 1.00 21.42 20 ALA J C 1
ATOM 8530 O O . ALA J 1 7 ? 17.211 69.547 -23.236 1.00 21.99 20 ALA J O 1
ATOM 8532 N N . LEU J 1 8 ? 18.769 70.853 -24.209 1.00 19.39 21 LEU J N 1
ATOM 8533 C CA . LEU J 1 8 ? 17.803 71.865 -24.686 1.00 19.07 21 LEU J CA 1
ATOM 8534 C C . LEU J 1 8 ? 17.357 71.692 -26.149 1.00 18.41 21 LEU J C 1
ATOM 8535 O O . LEU J 1 8 ? 16.647 72.538 -26.706 1.00 17.48 21 LEU J O 1
ATOM 8540 N N . ILE J 1 9 ? 17.774 70.615 -26.782 1.00 18.47 22 ILE J N 1
ATOM 8541 C CA . ILE J 1 9 ? 17.338 70.336 -28.148 1.00 17.94 22 ILE J CA 1
ATOM 8542 C C . ILE J 1 9 ? 16.142 69.386 -28.116 1.00 17.47 22 ILE J C 1
ATOM 8543 O O . ILE J 1 9 ? 16.249 68.292 -27.593 1.00 17.79 22 ILE J O 1
ATOM 8548 N N . PRO J 1 10 ? 15.014 69.802 -28.683 1.00 16.34 23 PRO J N 1
ATOM 8549 C CA . PRO J 1 10 ? 13.852 68.965 -28.637 1.00 16.49 23 PRO J CA 1
ATOM 8550 C C . PRO J 1 10 ? 13.926 67.817 -29.677 1.00 16.28 23 PRO J C 1
ATOM 8551 O O . PRO J 1 10 ? 14.707 67.876 -30.627 1.00 15.65 23 PRO J O 1
ATOM 8555 N N . GLU J 1 11 ? 13.222 66.744 -29.399 1.00 17.09 24 GLU J N 1
ATOM 8556 C CA . GLU J 1 11 ? 13.104 65.631 -30.331 1.00 18.32 24 GLU J CA 1
ATOM 8557 C C . GLU J 1 11 ? 12.294 66.095 -31.545 1.00 16.53 24 GLU J C 1
ATOM 8558 O O . GLU J 1 11 ? 11.376 66.887 -31.398 1.00 14.95 24 GLU J O 1
ATOM 8564 N N . PRO J 1 12 ? 12.611 65.555 -32.741 1.00 17.65 25 PRO J N 1
ATOM 8565 C CA . PRO J 1 12 ? 11.738 65.799 -33.886 1.00 17.32 25 PRO J CA 1
ATOM 8566 C C . PRO J 1 12 ? 10.310 65.422 -33.544 1.00 16.50 25 PRO J C 1
ATOM 8567 O O . PRO J 1 12 ? 10.070 64.381 -32.936 1.00 18.44 25 PRO J O 1
ATOM 8571 N N . GLU J 1 13 ? 9.367 66.238 -33.955 1.00 16.25 26 GLU J N 1
ATOM 8572 C CA . GLU J 1 13 ? 7.982 66.001 -33.603 1.00 16.22 26 GLU J CA 1
ATOM 8573 C C . GLU J 1 13 ? 7.017 66.453 -34.697 1.00 15.70 26 GLU J C 1
ATOM 8574 O O . GLU J 1 13 ? 7.240 67.450 -35.344 1.00 16.03 26 GLU J O 1
ATOM 8580 N N . VAL J 1 14 ? 5.969 65.662 -34.917 1.00 15.52 27 VAL J N 1
ATOM 8581 C CA A VAL J 1 14 ? 4.906 65.994 -35.840 0.50 15.58 27 VAL J CA 1
ATOM 8582 C CA B VAL J 1 14 ? 4.922 66.004 -35.870 0.50 15.77 27 VAL J CA 1
ATOM 8583 C C . VAL J 1 14 ? 3.964 67.019 -35.248 1.00 16.38 27 VAL J C 1
ATOM 8584 O O . VAL J 1 14 ? 3.733 67.005 -34.054 1.00 18.72 27 VAL J O 1
ATOM 8591 N N . LYS J 1 15 ? 3.447 67.923 -36.073 1.00 17.40 28 LYS J N 1
ATOM 8592 C CA . LYS J 1 15 ? 2.358 68.781 -35.659 1.00 18.56 28 LYS J CA 1
ATOM 8593 C C . LYS J 1 15 ? 1.067 68.069 -36.048 1.00 17.19 28 LYS J C 1
ATOM 8594 O O . LYS J 1 15 ? 0.890 67.634 -37.190 1.00 15.54 28 LYS J O 1
ATOM 8600 N N . ILE J 1 16 ? 0.177 67.917 -35.089 1.00 17.69 29 ILE J N 1
ATOM 8601 C CA . ILE J 1 16 ? -1.099 67.229 -35.292 1.00 18.48 29 ILE J CA 1
ATOM 8602 C C . ILE J 1 16 ? -2.244 68.236 -35.196 1.00 20.28 29 ILE J C 1
ATOM 8603 O O . ILE J 1 16 ? -2.340 68.957 -34.225 1.00 21.01 29 ILE J O 1
ATOM 8608 N N . GLU J 1 17 ? -3.072 68.315 -36.238 1.00 21.39 30 GLU J N 1
ATOM 8609 C CA . GLU J 1 17 ? -4.271 69.139 -36.203 1.00 24.88 30 GLU J CA 1
ATOM 8610 C C . GLU J 1 17 ? -5.450 68.234 -36.358 1.00 24.10 30 GLU J C 1
ATOM 8611 O O . GLU J 1 17 ? -5.495 67.449 -37.336 1.00 23.02 30 GLU J O 1
ATOM 8613 N N . VAL J 1 18 ? -6.413 68.307 -35.441 1.00 25.64 31 VAL J N 1
ATOM 8614 C CA . VAL J 1 18 ? -7.609 67.479 -35.540 1.00 27.05 31 VAL J CA 1
ATOM 8615 C C . VAL J 1 18 ? -8.611 68.259 -36.389 1.00 31.66 31 VAL J C 1
ATOM 8616 O O . VAL J 1 18 ? -9.069 69.336 -36.004 1.00 37.72 31 VAL J O 1
ATOM 8620 N N . LEU J 1 19 ? -8.902 67.759 -37.590 1.00 30.52 32 LEU J N 1
ATOM 8621 C CA . LEU J 1 19 ? -9.805 68.453 -38.528 1.00 33.75 32 LEU J CA 1
ATOM 8622 C C . LEU J 1 19 ? -11.265 68.137 -38.240 1.00 40.01 32 LEU J C 1
ATOM 8623 O O . LEU J 1 19 ? -12.133 68.996 -38.419 1.00 41.15 32 LEU J O 1
ATOM 8628 N N . GLN J 1 20 ? -11.535 66.893 -37.857 1.00 38.80 33 GLN J N 1
ATOM 8629 C CA . GLN J 1 20 ? -12.888 66.427 -37.561 1.00 44.04 33 GLN J CA 1
ATOM 8630 C C . GLN J 1 20 ? -12.770 65.418 -36.441 1.00 41.39 33 GLN J C 1
ATOM 8631 O O . GLN J 1 20 ? -11.904 64.560 -36.491 1.00 37.54 33 GLN J O 1
ATOM 8637 N N . LYS J 1 21 ? -13.625 65.516 -35.439 1.00 40.96 34 LYS J N 1
ATOM 8638 C CA . LYS J 1 21 ? -13.698 64.484 -34.418 1.00 41.54 34 LYS J CA 1
ATOM 8639 C C . LYS J 1 21 ? -15.161 64.271 -34.031 1.00 47.03 34 LYS J C 1
ATOM 8640 O O . LYS J 1 21 ? -15.850 65.227 -33.705 1.00 47.28 34 LYS J O 1
ATOM 8646 N N . PRO J 1 22 ? -15.643 63.021 -34.093 1.00 45.17 35 PRO J N 1
ATOM 8647 C CA . PRO J 1 22 ? -17.049 62.812 -33.742 1.00 49.31 35 PRO J CA 1
ATOM 8648 C C . PRO J 1 22 ? -17.260 62.989 -32.240 1.00 55.80 35 PRO J C 1
ATOM 8649 O O . PRO J 1 22 ? -16.333 62.795 -31.462 1.00 57.38 35 PRO J O 1
ATOM 8653 N N . PHE J 1 23 ? -18.485 63.334 -31.862 1.00 61.06 36 PHE J N 1
ATOM 8654 C CA . PHE J 1 23 ? -18.837 63.511 -30.458 1.00 67.64 36 PHE J CA 1
ATOM 8655 C C . PHE J 1 23 ? -18.731 62.188 -29.707 1.00 69.59 36 PHE J C 1
ATOM 8656 O O . PHE J 1 23 ? -18.247 62.141 -28.598 1.00 69.06 36 PHE J O 1
ATOM 8658 N N . ILE J 1 24 ? -19.137 61.099 -30.342 1.00 67.17 37 ILE J N 1
ATOM 8659 C CA . ILE J 1 24 ? -19.042 59.786 -29.732 1.00 69.92 37 ILE J CA 1
ATOM 8660 C C . ILE J 1 24 ? -17.683 59.164 -30.054 1.00 67.11 37 ILE J C 1
ATOM 8661 O O . ILE J 1 24 ? -17.211 59.221 -31.193 1.00 60.36 37 ILE J O 1
ATOM 8666 N N . CYS J 1 25 ? -17.044 58.601 -29.032 1.00 75.14 38 CYS J N 1
ATOM 8667 C CA . CYS J 1 25 ? -15.816 57.825 -29.221 1.00 75.90 38 CYS J CA 1
ATOM 8668 C C . CYS J 1 25 ? -15.737 56.676 -28.216 1.00 85.22 38 CYS J C 1
ATOM 8669 O O . CYS J 1 25 ? -15.632 56.901 -27.018 1.00 102.97 38 CYS J O 1
ATOM 8672 N N . HIS J 1 26 ? -15.841 55.444 -28.691 1.00 66.71 39 HIS J N 1
ATOM 8673 C CA . HIS J 1 26 ? -15.689 54.295 -27.791 1.00 62.42 39 HIS J CA 1
ATOM 8674 C C . HIS J 1 26 ? -14.252 53.976 -27.557 1.00 53.72 39 HIS J C 1
ATOM 8675 O O . HIS J 1 26 ? -13.788 53.874 -26.400 1.00 57.46 39 HIS J O 1
ATOM 8677 N N . ARG J 1 27 ? -13.524 53.921 -28.671 1.00 47.82 40 ARG J N 1
ATOM 8678 C CA . ARG J 1 27 ? -12.260 53.206 -28.803 1.00 41.02 40 ARG J CA 1
ATOM 8679 C C . ARG J 1 27 ? -11.269 54.121 -29.487 1.00 37.53 40 ARG J C 1
ATOM 8680 O O . ARG J 1 27 ? -11.596 54.752 -30.494 1.00 33.64 40 ARG J O 1
ATOM 8688 N N . LYS J 1 28 ? -10.064 54.184 -28.923 1.00 33.24 41 LYS J N 1
ATOM 8689 C CA . LYS J 1 28 ? -8.995 55.003 -29.456 1.00 32.30 41 LYS J CA 1
ATOM 8690 C C . LYS J 1 28 ? -7.796 54.127 -29.814 1.00 27.50 41 LYS J C 1
ATOM 8691 O O . LYS J 1 28 ? -7.552 53.112 -29.197 1.00 26.65 41 LYS J O 1
ATOM 8697 N N . THR J 1 29 ? -7.103 54.494 -30.879 1.00 24.23 42 THR J N 1
ATOM 8698 C CA . THR J 1 29 ? -6.053 53.658 -31.404 1.00 22.51 42 THR J CA 1
ATOM 8699 C C . THR J 1 29 ? -4.887 53.557 -30.424 1.00 22.45 42 THR J C 1
ATOM 8700 O O . THR J 1 29 ? -4.567 54.525 -29.689 1.00 21.79 42 THR J O 1
ATOM 8704 N N . LYS J 1 30 ? -4.283 52.373 -30.389 1.00 23.00 43 LYS J N 1
ATOM 8705 C CA . LYS J 1 30 ? -3.131 52.105 -29.542 1.00 24.53 43 LYS J CA 1
ATOM 8706 C C . LYS J 1 30 ? -2.178 51.269 -30.337 1.00 23.75 43 LYS J C 1
ATOM 8707 O O . LYS J 1 30 ? -2.543 50.714 -31.351 1.00 22.73 43 LYS J O 1
ATOM 8713 N N . GLY J 1 31 ? -0.954 51.139 -29.849 1.00 23.38 44 GLY J N 1
ATOM 8714 C CA . GLY J 1 31 ? 0.060 50.393 -30.557 1.00 23.10 44 GLY J CA 1
ATOM 8715 C C . GLY J 1 31 ? -0.377 48.982 -30.870 1.00 23.65 44 GLY J C 1
ATOM 8716 O O . GLY J 1 31 ? -0.932 48.292 -30.025 1.00 24.19 44 GLY J O 1
ATOM 8717 N N . GLY J 1 32 ? -0.138 48.556 -32.106 1.00 22.50 45 GLY J N 1
ATOM 8718 C CA . GLY J 1 32 ? -0.541 47.216 -32.558 1.00 24.41 45 GLY J CA 1
ATOM 8719 C C . GLY J 1 32 ? -1.914 47.127 -33.212 1.00 23.50 45 GLY J C 1
ATOM 8720 O O . GLY J 1 32 ? -2.196 46.147 -33.894 1.00 25.87 45 GLY J O 1
ATOM 8721 N N . ASP J 1 33 ? -2.759 48.145 -33.029 1.00 22.34 46 ASP J N 1
ATOM 8722 C CA . ASP J 1 33 ? -4.048 48.205 -33.719 1.00 21.91 46 ASP J CA 1
ATOM 8723 C C . ASP J 1 33 ? -3.863 48.317 -35.241 1.00 21.24 46 ASP J C 1
ATOM 8724 O O . ASP J 1 33 ? -2.907 48.954 -35.735 1.00 19.04 46 ASP J O 1
ATOM 8729 N N . LEU J 1 34 ? -4.813 47.711 -35.956 1.00 21.52 47 LEU J N 1
ATOM 8730 C CA . LEU J 1 34 ? -4.939 47.861 -37.388 1.00 21.45 47 LEU J CA 1
ATOM 8731 C C . LEU J 1 34 ? -5.892 49.012 -37.638 1.00 19.88 47 LEU J C 1
ATOM 8732 O O . LEU J 1 34 ? -6.992 49.056 -37.057 1.00 20.18 47 LEU J O 1
ATOM 8737 N N . MET J 1 35 ? -5.446 49.953 -38.459 1.00 18.39 48 MET J N 1
ATOM 8738 C CA . MET J 1 35 ? -6.206 51.160 -38.772 1.00 17.41 48 MET J CA 1
ATOM 8739 C C . MET J 1 35 ? -6.499 51.219 -40.267 1.00 16.65 48 MET J C 1
ATOM 8740 O O . MET J 1 35 ? -5.599 51.073 -41.104 1.00 16.19 48 MET J O 1
ATOM 8745 N N . LEU J 1 36 ? -7.769 51.362 -40.620 1.00 16.74 49 LEU J N 1
ATOM 8746 C CA . LEU J 1 36 ? -8.160 51.460 -42.022 1.00 16.76 49 LEU J CA 1
ATOM 8747 C C . LEU J 1 36 ? -8.275 52.933 -42.348 1.00 15.76 49 LEU J C 1
ATOM 8748 O O . LEU J 1 36 ? -9.117 53.618 -41.774 1.00 16.03 49 LEU J O 1
ATOM 8753 N N . VAL J 1 37 ? -7.402 53.417 -43.240 1.00 15.34 50 VAL J N 1
ATOM 8754 C CA . VAL J 1 37 ? -7.342 54.857 -43.505 1.00 14.58 50 VAL J CA 1
ATOM 8755 C C . VAL J 1 37 ? -7.366 55.222 -44.980 1.00 14.94 50 VAL J C 1
ATOM 8756 O O . VAL J 1 37 ? -6.860 54.495 -45.835 1.00 15.07 50 VAL J O 1
ATOM 8760 N N . HIS J 1 38 ? -7.954 56.373 -45.254 1.00 15.66 51 HIS J N 1
ATOM 8761 C CA . HIS J 1 38 ? -7.683 57.128 -46.482 1.00 16.08 51 HIS J CA 1
ATOM 8762 C C . HIS J 1 38 ? -6.664 58.205 -46.160 1.00 16.38 51 HIS J C 1
ATOM 8763 O O . HIS J 1 38 ? -6.616 58.709 -45.020 1.00 16.27 51 HIS J O 1
ATOM 8770 N N . TYR J 1 39 ? -5.809 58.540 -47.119 1.00 19.49 52 TYR J N 1
ATOM 8771 C CA . TYR J 1 39 ? -4.851 59.616 -46.901 1.00 18.27 52 TYR J CA 1
ATOM 8772 C C . TYR J 1 39 ? -4.499 60.333 -48.190 1.00 17.07 52 TYR J C 1
ATOM 8773 O O . TYR J 1 39 ? -4.593 59.750 -49.286 1.00 17.05 52 TYR J O 1
ATOM 8782 N N . GLU J 1 40 ? -4.035 61.575 -48.033 1.00 16.85 53 GLU J N 1
ATOM 8783 C CA . GLU J 1 40 ? -3.362 62.329 -49.072 1.00 15.79 53 GLU J CA 1
ATOM 8784 C C . GLU J 1 40 ? -2.083 62.900 -48.486 1.00 14.48 53 GLU J C 1
ATOM 8785 O O . GLU J 1 40 ? -2.122 63.436 -47.397 1.00 15.46 53 GLU J O 1
ATOM 8791 N N . GLY J 1 41 ? -0.979 62.718 -49.192 1.00 14.14 54 GLY J N 1
ATOM 8792 C CA . GLY J 1 41 ? 0.302 63.257 -48.761 1.00 13.81 54 GLY J CA 1
ATOM 8793 C C . GLY J 1 41 ? 0.788 64.317 -49.731 1.00 13.20 54 GLY J C 1
ATOM 8794 O O . GLY J 1 41 ? 0.783 64.095 -50.952 1.00 13.32 54 GLY J O 1
ATOM 8795 N N . TYR J 1 42 ? 1.226 65.451 -49.190 1.00 12.94 55 TYR J N 1
ATOM 8796 C CA . TYR J 1 42 ? 1.709 66.604 -49.924 1.00 13.10 55 TYR J CA 1
ATOM 8797 C C . TYR J 1 42 ? 3.110 67.028 -49.476 1.00 14.42 55 TYR J C 1
ATOM 8798 O O . TYR J 1 42 ? 3.471 66.846 -48.310 1.00 14.96 55 TYR J O 1
ATOM 8807 N N . LEU J 1 43 ? 3.854 67.662 -50.374 1.00 15.71 56 LEU J N 1
ATOM 8808 C CA . LEU J 1 43 ? 5.125 68.278 -50.018 1.00 17.36 56 LEU J CA 1
ATOM 8809 C C . LEU J 1 43 ? 4.835 69.674 -49.453 1.00 19.11 56 LEU J C 1
ATOM 8810 O O . LEU J 1 43 ? 4.083 70.458 -50.034 1.00 19.71 56 LEU J O 1
ATOM 8815 N N . GLU J 1 44 ? 5.368 69.986 -48.292 1.00 19.59 57 GLU J N 1
ATOM 8816 C CA . GLU J 1 44 ? 5.143 71.310 -47.730 1.00 22.07 57 GLU J CA 1
ATOM 8817 C C . GLU J 1 44 ? 5.742 72.412 -48.612 1.00 20.27 57 GLU J C 1
ATOM 8818 O O . GLU J 1 44 ? 5.206 73.522 -48.675 1.00 20.17 57 GLU J O 1
ATOM 8824 N N . LYS J 1 45 ? 6.848 72.108 -49.282 1.00 20.46 58 LYS J N 1
ATOM 8825 C CA . LYS J 1 45 ? 7.593 73.146 -49.984 1.00 24.76 58 LYS J CA 1
ATOM 8826 C C . LYS J 1 45 ? 6.776 73.819 -51.088 1.00 22.77 58 LYS J C 1
ATOM 8827 O O . LYS J 1 45 ? 6.757 75.050 -51.188 1.00 20.87 58 LYS J O 1
ATOM 8831 N N . ASP J 1 46 ? 6.062 73.015 -51.876 1.00 20.90 59 ASP J N 1
ATOM 8832 C CA . ASP J 1 46 ? 5.213 73.566 -52.909 1.00 21.29 59 ASP J CA 1
ATOM 8833 C C . ASP J 1 46 ? 3.716 73.207 -52.777 1.00 19.49 59 ASP J C 1
ATOM 8834 O O . ASP J 1 46 ? 2.927 73.578 -53.648 1.00 19.78 59 ASP J O 1
ATOM 8839 N N . GLY J 1 47 ? 3.351 72.471 -51.729 1.00 17.51 60 GLY J N 1
ATOM 8840 C CA . GLY J 1 47 ? 1.976 72.051 -51.544 1.00 16.60 60 GLY J CA 1
ATOM 8841 C C . GLY J 1 47 ? 1.495 70.965 -52.501 1.00 16.47 60 GLY J C 1
ATOM 8842 O O . GLY J 1 47 ? 0.312 70.626 -52.520 1.00 16.90 60 GLY J O 1
ATOM 8843 N N . SER J 1 48 ? 2.383 70.363 -53.290 1.00 15.98 61 SER J N 1
ATOM 8844 C CA . SER J 1 48 ? 1.972 69.403 -54.320 1.00 17.18 61 SER J CA 1
ATOM 8845 C C . SER J 1 48 ? 1.673 68.027 -53.742 1.00 16.36 61 SER J C 1
ATOM 8846 O O . SER J 1 48 ? 2.315 67.585 -52.790 1.00 15.05 61 SER J O 1
ATOM 8849 N N . LEU J 1 49 ? 0.692 67.343 -54.331 1.00 16.71 62 LEU J N 1
ATOM 8850 C CA . LEU J 1 49 ? 0.328 65.987 -53.913 1.00 16.84 62 LEU J CA 1
ATOM 8851 C C . LEU J 1 49 ? 1.361 64.988 -54.410 1.00 18.48 62 LEU J C 1
ATOM 8852 O O . LEU J 1 49 ? 1.639 64.924 -55.603 1.00 21.92 62 LEU J O 1
ATOM 8857 N N . PHE J 1 50 ? 1.914 64.167 -53.518 1.00 17.99 63 PHE J N 1
ATOM 8858 C CA . PHE J 1 50 ? 2.827 63.097 -53.944 1.00 19.60 63 PHE J CA 1
ATOM 8859 C C . PHE J 1 50 ? 2.233 61.687 -53.888 1.00 19.38 63 PHE J C 1
ATOM 8860 O O . PHE J 1 50 ? 2.668 60.830 -54.629 1.00 21.99 63 PHE J O 1
ATOM 8868 N N . HIS J 1 51 ? 1.294 61.445 -53.003 1.00 17.58 64 HIS J N 1
ATOM 8869 C CA . HIS J 1 51 ? 0.651 60.123 -52.942 1.00 20.13 64 HIS J CA 1
ATOM 8870 C C . HIS J 1 51 ? -0.665 60.184 -52.239 1.00 19.04 64 HIS J C 1
ATOM 8871 O O . HIS J 1 51 ? -0.799 60.868 -51.237 1.00 16.49 64 HIS J O 1
ATOM 8878 N N . SER J 1 52 ? -1.652 59.428 -52.736 1.00 20.70 65 SER J N 1
ATOM 8879 C CA . SER J 1 52 ? -2.932 59.325 -52.044 1.00 20.50 65 SER J CA 1
ATOM 8880 C C . SER J 1 52 ? -3.609 58.013 -52.337 1.00 21.38 65 SER J C 1
ATOM 8881 O O . SER J 1 52 ? -3.332 57.370 -53.342 1.00 21.93 65 SER J O 1
ATOM 8884 N N . THR J 1 53 ? -4.457 57.586 -51.415 1.00 22.00 66 THR J N 1
ATOM 8885 C CA . THR J 1 53 ? -5.232 56.359 -51.615 1.00 24.61 66 THR J CA 1
ATOM 8886 C C . THR J 1 53 ? -6.175 56.559 -52.752 1.00 29.85 66 THR J C 1
ATOM 8887 O O . THR J 1 53 ? -6.342 55.670 -53.596 1.00 29.75 66 THR J O 1
ATOM 8891 N N . HIS J 1 54 ? -6.756 57.752 -52.809 1.00 31.12 67 HIS J N 1
ATOM 8892 C CA . HIS J 1 54 ? -7.730 58.067 -53.841 1.00 38.96 67 HIS J CA 1
ATOM 8893 C C . HIS J 1 54 ? -7.144 57.951 -55.228 1.00 39.50 67 HIS J C 1
ATOM 8894 O O . HIS J 1 54 ? -7.752 57.326 -56.090 1.00 49.23 67 HIS J O 1
ATOM 8901 N N . LYS J 1 55 ? -5.958 58.529 -55.437 1.00 37.16 68 LYS J N 1
ATOM 8902 C CA . LYS J 1 55 ? -5.308 58.575 -56.745 1.00 37.24 68 LYS J CA 1
ATOM 8903 C C . LYS J 1 55 ? -4.418 57.372 -57.039 1.00 38.68 68 LYS J C 1
ATOM 8904 O O . LYS J 1 55 ? -4.450 56.858 -58.142 1.00 42.75 68 LYS J O 1
ATOM 8906 N N . HIS J 1 56 ? -3.653 56.892 -56.061 1.00 28.14 69 HIS J N 1
ATOM 8907 C CA . HIS J 1 56 ? -2.636 55.856 -56.322 1.00 29.23 69 HIS J CA 1
ATOM 8908 C C . HIS J 1 56 ? -3.010 54.472 -55.850 1.00 29.50 69 HIS J C 1
ATOM 8909 O O . HIS J 1 56 ? -2.242 53.537 -56.044 1.00 26.84 69 HIS J O 1
ATOM 8916 N N . ASN J 1 57 ? -4.138 54.340 -55.155 1.00 27.78 70 ASN J N 1
ATOM 8917 C CA . ASN J 1 57 ? -4.583 53.015 -54.726 1.00 27.47 70 ASN J CA 1
ATOM 8918 C C . ASN J 1 57 ? -5.975 52.676 -55.243 1.00 28.14 70 ASN J C 1
ATOM 8919 O O . ASN J 1 57 ? -6.769 52.054 -54.540 1.00 28.50 70 ASN J O 1
ATOM 8924 N N . ASN J 1 58 ? -6.278 53.131 -56.445 1.00 28.60 71 ASN J N 1
ATOM 8925 C CA . ASN J 1 58 ? -7.564 52.827 -57.095 1.00 36.14 71 ASN J CA 1
ATOM 8926 C C . ASN J 1 58 ? -8.770 53.258 -56.262 1.00 31.92 71 ASN J C 1
ATOM 8927 O O . ASN J 1 58 ? -9.804 52.585 -56.255 1.00 29.42 71 ASN J O 1
ATOM 8932 N N . GLY J 1 59 ? -8.613 54.345 -55.500 1.00 31.09 72 GLY J N 1
ATOM 8933 C CA . GLY J 1 59 ? -9.679 54.829 -54.638 1.00 27.98 72 GLY J CA 1
ATOM 8934 C C . GLY J 1 59 ? -9.895 54.062 -53.334 1.00 25.80 72 GLY J C 1
ATOM 8935 O O . GLY J 1 59 ? -10.836 54.371 -52.615 1.00 23.68 72 GLY J O 1
ATOM 8936 N N . GLN J 1 60 ? -9.077 53.047 -53.048 1.00 22.94 73 GLN J N 1
ATOM 8937 C CA . GLN J 1 60 ? -9.291 52.179 -51.888 1.00 21.75 73 GLN J CA 1
ATOM 8938 C C . GLN J 1 60 ? -8.441 52.600 -50.695 1.00 20.25 73 GLN J C 1
ATOM 8939 O O . GLN J 1 60 ? -7.289 53.015 -50.880 1.00 17.41 73 GLN J O 1
ATOM 8945 N N . PRO J 1 61 ? -9.007 52.497 -49.466 1.00 20.63 74 PRO J N 1
ATOM 8946 C CA . PRO J 1 61 ? -8.232 52.763 -48.278 1.00 19.56 74 PRO J CA 1
ATOM 8947 C C . PRO J 1 61 ? -7.238 51.645 -48.040 1.00 19.63 74 PRO J C 1
ATOM 8948 O O . PRO J 1 61 ? -7.281 50.590 -48.710 1.00 18.71 74 PRO J O 1
ATOM 8952 N N . ILE J 1 62 ? -6.327 51.899 -47.114 1.00 17.56 75 ILE J N 1
ATOM 8953 C CA . ILE J 1 62 ? -5.299 50.912 -46.787 1.00 18.31 75 ILE J CA 1
ATOM 8954 C C . ILE J 1 62 ? -5.325 50.619 -45.308 1.00 17.81 75 ILE J C 1
ATOM 8955 O O . ILE J 1 62 ? -5.733 51.461 -44.506 1.00 17.63 75 ILE J O 1
ATOM 8960 N N . TRP J 1 63 ? -4.842 49.431 -44.949 1.00 19.66 76 TRP J N 1
ATOM 8961 C CA . TRP J 1 63 ? -4.602 49.082 -43.563 1.00 18.55 76 TRP J CA 1
ATOM 8962 C C . TRP J 1 63 ? -3.229 49.477 -43.142 1.00 18.92 76 TRP J C 1
ATOM 8963 O O . TRP J 1 63 ? -2.257 49.174 -43.835 1.00 18.87 76 TRP J O 1
ATOM 8974 N N . PHE J 1 64 ? -3.146 50.085 -41.963 1.00 17.59 77 PHE J N 1
ATOM 8975 C CA . PHE J 1 64 ? -1.898 50.505 -41.355 1.00 17.29 77 PHE J CA 1
ATOM 8976 C C . PHE J 1 64 ? -1.856 49.980 -39.925 1.00 16.31 77 PHE J C 1
ATOM 8977 O O . PHE J 1 64 ? -2.821 50.143 -39.168 1.00 15.28 77 PHE J O 1
ATOM 8985 N N . THR J 1 65 ? -0.758 49.326 -39.577 1.00 16.69 78 THR J N 1
ATOM 8986 C CA . THR J 1 65 ? -0.571 48.868 -38.197 1.00 17.52 78 THR J CA 1
ATOM 8987 C C . THR J 1 65 ? 0.168 49.976 -37.463 1.00 15.44 78 THR J C 1
ATOM 8988 O O . THR J 1 65 ? 1.279 50.352 -37.867 1.00 16.90 78 THR J O 1
ATOM 8992 N N . LEU J 1 66 ? -0.430 50.458 -36.375 1.00 15.00 79 LEU J N 1
ATOM 8993 C CA . LEU J 1 66 ? 0.132 51.553 -35.567 1.00 14.49 79 LEU J CA 1
ATOM 8994 C C . LEU J 1 66 ? 1.254 51.046 -34.659 1.00 14.63 79 LEU J C 1
ATOM 8995 O O . LEU J 1 66 ? 1.169 49.982 -34.092 1.00 14.44 79 LEU J O 1
ATOM 9000 N N . GLY J 1 67 ? 2.342 51.790 -34.628 1.00 16.05 80 GLY J N 1
ATOM 9001 C CA . GLY J 1 67 ? 3.369 51.588 -33.623 1.00 16.71 80 GLY J CA 1
ATOM 9002 C C . GLY J 1 67 ? 4.412 50.540 -33.879 1.00 17.76 80 GLY J C 1
ATOM 9003 O O . GLY J 1 67 ? 5.053 50.110 -32.929 1.00 21.36 80 GLY J O 1
ATOM 9004 N N . ILE J 1 68 ? 4.608 50.122 -35.132 1.00 19.52 81 ILE J N 1
ATOM 9005 C CA . ILE J 1 68 ? 5.649 49.132 -35.459 1.00 19.45 81 ILE J CA 1
ATOM 9006 C C . ILE J 1 68 ? 6.558 49.623 -36.564 1.00 19.47 81 ILE J C 1
ATOM 9007 O O . ILE J 1 68 ? 7.298 48.837 -37.143 1.00 21.21 81 ILE J O 1
ATOM 9012 N N . LEU J 1 69 ? 6.534 50.931 -36.814 1.00 18.06 82 LEU J N 1
ATOM 9013 C CA . LEU J 1 69 ? 7.353 51.553 -37.834 1.00 18.73 82 LEU J CA 1
ATOM 9014 C C . LEU J 1 69 ? 7.141 50.866 -39.170 1.00 18.38 82 LEU J C 1
ATOM 9015 O O . LEU J 1 69 ? 8.092 50.588 -39.908 1.00 19.46 82 LEU J O 1
ATOM 9020 N N . GLU J 1 70 ? 5.879 50.614 -39.476 1.00 15.91 83 GLU J N 1
ATOM 9021 C CA . GLU J 1 70 ? 5.485 50.025 -40.739 1.00 17.39 83 GLU J CA 1
ATOM 9022 C C . GLU J 1 70 ? 5.653 51.006 -41.897 1.00 16.46 83 GLU J C 1
ATOM 9023 O O . GLU J 1 70 ? 5.797 50.606 -43.035 1.00 17.47 83 GLU J O 1
ATOM 9029 N N . ALA J 1 71 ? 5.522 52.288 -41.597 1.00 15.52 84 ALA J N 1
ATOM 9030 C CA . ALA J 1 71 ? 5.466 53.316 -42.616 1.00 14.41 84 ALA J CA 1
ATOM 9031 C C . ALA J 1 71 ? 6.415 54.438 -42.208 1.00 13.19 84 ALA J C 1
ATOM 9032 O O . ALA J 1 71 ? 7.528 54.141 -41.809 1.00 17.69 84 ALA J O 1
ATOM 9034 N N . LEU J 1 72 ? 5.978 55.695 -42.205 1.00 13.03 85 LEU J N 1
ATOM 9035 C CA . LEU J 1 72 ? 6.803 56.816 -41.724 1.00 11.56 85 LEU J CA 1
ATOM 9036 C C . LEU J 1 72 ? 6.767 56.897 -40.186 1.00 11.71 85 LEU J C 1
ATOM 9037 O O . LEU J 1 72 ? 5.767 56.629 -39.555 1.00 10.85 85 LEU J O 1
ATOM 9042 N N . LYS J 1 73 ? 7.873 57.308 -39.581 1.00 11.94 86 LYS J N 1
ATOM 9043 C CA . LYS J 1 73 ? 7.891 57.479 -38.141 1.00 12.36 86 LYS J CA 1
ATOM 9044 C C . LYS J 1 73 ? 6.822 58.492 -37.704 1.00 11.22 86 LYS J C 1
ATOM 9045 O O . LYS J 1 73 ? 6.237 58.344 -36.668 1.00 11.41 86 LYS J O 1
ATOM 9051 N N . GLY J 1 74 ? 6.583 59.502 -38.532 1.00 10.71 87 GLY J N 1
ATOM 9052 C CA . GLY J 1 74 ? 5.578 60.530 -38.268 1.00 11.16 87 GLY J CA 1
ATOM 9053 C C . GLY J 1 74 ? 4.171 60.009 -38.160 1.00 11.42 87 GLY J C 1
ATOM 9054 O O . GLY J 1 74 ? 3.355 60.558 -37.448 1.00 11.04 87 GLY J O 1
ATOM 9055 N N . TRP J 1 75 ? 3.880 58.962 -38.899 1.00 11.37 88 TRP J N 1
ATOM 9056 C CA . TRP J 1 75 ? 2.597 58.281 -38.767 1.00 11.97 88 TRP J CA 1
ATOM 9057 C C . TRP J 1 75 ? 2.445 57.653 -37.428 1.00 11.80 88 TRP J C 1
ATOM 9058 O O . TRP J 1 75 ? 1.383 57.752 -36.794 1.00 12.26 88 TRP J O 1
ATOM 9069 N N . ASP J 1 76 ? 3.488 56.963 -36.960 1.00 11.20 89 ASP J N 1
ATOM 9070 C CA . ASP J 1 76 ? 3.444 56.363 -35.624 1.00 11.74 89 ASP J CA 1
ATOM 9071 C C . ASP J 1 76 ? 3.247 57.428 -34.546 1.00 12.88 89 ASP J C 1
ATOM 9072 O O . ASP J 1 76 ? 2.525 57.220 -33.574 1.00 12.31 89 ASP J O 1
ATOM 9077 N N . GLN J 1 77 ? 3.866 58.587 -34.720 1.00 12.68 90 GLN J N 1
ATOM 9078 C CA . GLN J 1 77 ? 3.712 59.683 -33.751 1.00 15.08 90 GLN J CA 1
ATOM 9079 C C . GLN J 1 77 ? 2.364 60.390 -33.829 1.00 15.70 90 GLN J C 1
ATOM 9080 O O . GLN J 1 77 ? 1.933 60.958 -32.833 1.00 17.67 90 GLN J O 1
ATOM 9086 N N . GLY J 1 78 ? 1.768 60.413 -35.012 1.00 13.49 91 GLY J N 1
ATOM 9087 C CA . GLY J 1 78 ? 0.629 61.261 -35.295 1.00 14.23 91 GLY J CA 1
ATOM 9088 C C . GLY J 1 78 ? -0.727 60.604 -35.282 1.00 14.43 91 GLY J C 1
ATOM 9089 O O . GLY J 1 78 ? -1.720 61.292 -35.378 1.00 15.74 91 GLY J O 1
ATOM 9090 N N . LEU J 1 79 ? -0.765 59.274 -35.147 1.00 15.63 92 LEU J N 1
ATOM 9091 C CA . LEU J 1 79 ? -2.019 58.539 -35.305 1.00 15.50 92 LEU J CA 1
ATOM 9092 C C . LEU J 1 79 ? -2.430 57.752 -34.049 1.00 15.85 92 LEU J C 1
ATOM 9093 O O . LEU J 1 79 ? -3.296 56.885 -34.112 1.00 17.29 92 LEU J O 1
ATOM 9098 N N . LYS J 1 80 ? -1.850 58.093 -32.904 1.00 16.52 93 LYS J N 1
ATOM 9099 C CA . LYS J 1 80 ? -2.264 57.509 -31.629 1.00 17.20 93 LYS J CA 1
ATOM 9100 C C . LYS J 1 80 ? -3.514 58.177 -31.079 1.00 18.64 93 LYS J C 1
ATOM 9101 O O . LYS J 1 80 ? -3.719 59.364 -31.246 1.00 19.47 93 LYS J O 1
ATOM 9107 N N . GLY J 1 81 ? -4.299 57.409 -30.341 1.00 19.55 94 GLY J N 1
ATOM 9108 C CA . GLY J 1 81 ? -5.429 57.961 -29.608 1.00 22.76 94 GLY J CA 1
ATOM 9109 C C . GLY J 1 81 ? -6.557 58.468 -30.486 1.00 21.98 94 GLY J C 1
ATOM 9110 O O . GLY J 1 81 ? -7.275 59.382 -30.108 1.00 28.66 94 GLY J O 1
ATOM 9111 N N . MET J 1 82 ? -6.678 57.884 -31.678 1.00 20.85 95 MET J N 1
ATOM 9112 C CA . MET J 1 82 ? -7.575 58.365 -32.716 1.00 19.90 95 MET J CA 1
ATOM 9113 C C . MET J 1 82 ? -8.822 57.518 -32.705 1.00 20.34 95 MET J C 1
ATOM 9114 O O . MET J 1 82 ? -8.742 56.292 -32.483 1.00 19.89 95 MET J O 1
ATOM 9119 N N . CYS J 1 83 ? -9.969 58.156 -32.930 1.00 21.66 96 CYS J N 1
ATOM 9120 C CA A CYS J 1 83 ? -11.238 57.428 -33.016 0.70 23.01 96 CYS J CA 1
ATOM 9121 C CA B CYS J 1 83 ? -11.256 57.451 -33.011 0.30 21.61 96 CYS J CA 1
ATOM 9122 C C . CYS J 1 83 ? -11.763 57.314 -34.443 1.00 21.93 96 CYS J C 1
ATOM 9123 O O . CYS J 1 83 ? -11.426 58.107 -35.317 1.00 23.39 96 CYS J O 1
ATOM 9128 N N . VAL J 1 84 ? -12.593 56.307 -34.672 1.00 21.97 97 VAL J N 1
ATOM 9129 C CA . VAL J 1 84 ? -13.198 56.097 -35.985 1.00 21.34 97 VAL J CA 1
ATOM 9130 C C . VAL J 1 84 ? -14.053 57.332 -36.289 1.00 25.66 97 VAL J C 1
ATOM 9131 O O . VAL J 1 84 ? -14.750 57.879 -35.418 1.00 29.90 97 VAL J O 1
ATOM 9135 N N . GLY J 1 85 ? -13.921 57.829 -37.515 1.00 24.95 98 GLY J N 1
ATOM 9136 C CA . GLY J 1 85 ? -14.541 59.088 -37.919 1.00 26.72 98 GLY J CA 1
ATOM 9137 C C . GLY J 1 85 ? -13.668 60.312 -37.769 1.00 26.69 98 GLY J C 1
ATOM 9138 O O . GLY J 1 85 ? -14.002 61.396 -38.273 1.00 31.19 98 GLY J O 1
ATOM 9139 N N . GLU J 1 86 ? -12.557 60.187 -37.040 1.00 23.22 99 GLU J N 1
ATOM 9140 C CA . GLU J 1 86 ? -11.657 61.307 -36.860 1.00 23.24 99 GLU J CA 1
ATOM 9141 C C . GLU J 1 86 ? -10.854 61.533 -38.123 1.00 22.80 99 GLU J C 1
ATOM 9142 O O . GLU J 1 86 ? -10.514 60.595 -38.852 1.00 23.04 99 GLU J O 1
ATOM 9148 N N . LYS J 1 87 ? -10.520 62.791 -38.370 1.00 22.96 100 LYS J N 1
ATOM 9149 C CA . LYS J 1 87 ? -9.618 63.167 -39.429 1.00 21.46 100 LYS J CA 1
ATOM 9150 C C . LYS J 1 87 ? -8.543 64.060 -38.883 1.00 19.73 100 LYS J C 1
ATOM 9151 O O . LYS J 1 87 ? -8.867 65.041 -38.192 1.00 18.71 100 LYS J O 1
ATOM 9157 N N . ARG J 1 88 ? -7.282 63.764 -39.224 1.00 16.69 101 ARG J N 1
ATOM 9158 C CA . ARG J 1 88 ? -6.174 64.568 -38.783 1.00 16.97 101 ARG J CA 1
ATOM 9159 C C . ARG J 1 88 ? -5.352 65.066 -39.959 1.00 16.81 101 ARG J C 1
ATOM 9160 O O . ARG J 1 88 ? -5.184 64.390 -40.995 1.00 17.31 101 ARG J O 1
ATOM 9168 N N . LYS J 1 89 ? -4.755 66.223 -39.750 1.00 17.07 102 LYS J N 1
ATOM 9169 C CA . LYS J 1 89 ? -3.675 66.725 -40.591 1.00 16.68 102 LYS J CA 1
ATOM 9170 C C . LYS J 1 89 ? -2.375 66.605 -39.815 1.00 15.75 102 LYS J C 1
ATOM 9171 O O . LYS J 1 89 ? -2.287 67.084 -38.690 1.00 14.46 102 LYS J O 1
ATOM 9177 N N . LEU J 1 90 ? -1.367 65.954 -40.421 1.00 14.15 103 LEU J N 1
ATOM 9178 C CA . LEU J 1 90 ? -0.062 65.837 -39.833 1.00 13.26 103 LEU J CA 1
ATOM 9179 C C . LEU J 1 90 ? 0.927 66.667 -40.629 1.00 13.73 103 LEU J C 1
ATOM 9180 O O . LEU J 1 90 ? 1.013 66.525 -41.865 1.00 15.14 103 LEU J O 1
ATOM 9185 N N . ILE J 1 91 ? 1.709 67.489 -39.949 1.00 14.51 104 ILE J N 1
ATOM 9186 C CA . ILE J 1 91 ? 2.876 68.140 -40.574 1.00 13.72 104 ILE J CA 1
ATOM 9187 C C . ILE J 1 91 ? 4.130 67.404 -40.044 1.00 12.50 104 ILE J C 1
ATOM 9188 O O . ILE J 1 91 ? 4.415 67.448 -38.853 1.00 12.29 104 ILE J O 1
ATOM 9193 N N . ILE J 1 92 ? 4.861 66.751 -40.953 1.00 11.33 105 ILE J N 1
ATOM 9194 C CA . ILE J 1 92 ? 5.911 65.786 -40.573 1.00 10.03 105 ILE J CA 1
ATOM 9195 C C . ILE J 1 92 ? 7.245 66.352 -41.009 1.00 9.75 105 ILE J C 1
ATOM 9196 O O . ILE J 1 92 ? 7.469 66.528 -42.209 1.00 9.47 105 ILE J O 1
ATOM 9201 N N . PRO J 1 93 ? 8.166 66.575 -40.043 1.00 10.02 106 PRO J N 1
ATOM 9202 C CA . PRO J 1 93 ? 9.496 67.041 -40.423 1.00 10.36 106 PRO J CA 1
ATOM 9203 C C . PRO J 1 93 ? 10.290 65.901 -41.063 1.00 10.03 106 PRO J C 1
ATOM 9204 O O . PRO J 1 93 ? 9.954 64.730 -40.868 1.00 9.31 106 PRO J O 1
ATOM 9208 N N . PRO J 1 94 ? 11.310 66.216 -41.850 1.00 10.89 107 PRO J N 1
ATOM 9209 C CA . PRO J 1 94 ? 11.959 65.146 -42.631 1.00 10.66 107 PRO J CA 1
ATOM 9210 C C . PRO J 1 94 ? 12.537 63.997 -41.778 1.00 10.50 107 PRO J C 1
ATOM 9211 O O . PRO J 1 94 ? 12.538 62.843 -42.237 1.00 9.98 107 PRO J O 1
ATOM 9215 N N . ALA J 1 95 ? 13.011 64.285 -40.569 1.00 10.06 108 ALA J N 1
ATOM 9216 C CA . ALA J 1 95 ? 13.550 63.221 -39.725 1.00 10.32 108 ALA J CA 1
ATOM 9217 C C . ALA J 1 95 ? 12.501 62.171 -39.404 1.00 10.59 108 ALA J C 1
ATOM 9218 O O . ALA J 1 95 ? 12.859 61.068 -38.999 1.00 11.45 108 ALA J O 1
ATOM 9220 N N . LEU J 1 96 ? 11.205 62.518 -39.497 1.00 9.82 109 LEU J N 1
ATOM 9221 C CA . LEU J 1 96 ? 10.150 61.574 -39.244 1.00 9.76 109 LEU J CA 1
ATOM 9222 C C . LEU J 1 96 ? 9.450 61.162 -40.541 1.00 9.77 109 LEU J C 1
ATOM 9223 O O . LEU J 1 96 ? 8.392 60.552 -40.516 1.00 9.45 109 LEU J O 1
ATOM 9228 N N . GLY J 1 97 ? 10.025 61.575 -41.651 1.00 10.37 110 GLY J N 1
ATOM 9229 C CA . GLY J 1 97 ? 9.502 61.298 -42.981 1.00 10.48 110 GLY J CA 1
ATOM 9230 C C . GLY J 1 97 ? 10.573 60.532 -43.776 1.00 10.64 110 GLY J C 1
ATOM 9231 O O . GLY J 1 97 ? 10.986 59.426 -43.389 1.00 10.12 110 GLY J O 1
ATOM 9232 N N . TYR J 1 98 ? 10.977 61.100 -44.916 1.00 11.14 111 TYR J N 1
ATOM 9233 C CA . TYR J 1 98 ? 11.939 60.446 -45.840 1.00 11.26 111 TYR J CA 1
ATOM 9234 C C . TYR J 1 98 ? 13.351 60.937 -45.685 1.00 11.57 111 TYR J C 1
ATOM 9235 O O . TYR J 1 98 ? 14.250 60.600 -46.485 1.00 12.01 111 TYR J O 1
ATOM 9244 N N . GLY J 1 99 ? 13.586 61.773 -44.679 1.00 11.23 112 GLY J N 1
ATOM 9245 C CA . GLY J 1 99 ? 14.917 62.112 -44.253 1.00 12.32 112 GLY J CA 1
ATOM 9246 C C . GLY J 1 99 ? 15.838 62.800 -45.253 1.00 12.80 112 GLY J C 1
ATOM 9247 O O . GLY J 1 99 ? 15.390 63.506 -46.153 1.00 12.44 112 GLY J O 1
ATOM 9248 N N . LYS J 1 100 ? 17.132 62.605 -45.037 1.00 19.31 113 LYS J N 1
ATOM 9249 C CA . LYS J 1 100 ? 18.175 63.175 -45.884 1.00 24.07 113 LYS J CA 1
ATOM 9250 C C . LYS J 1 100 ? 18.208 62.433 -47.215 1.00 24.49 113 LYS J C 1
ATOM 9251 O O . LYS J 1 100 ? 18.597 62.984 -48.231 1.00 28.23 113 LYS J O 1
ATOM 9257 N N . GLU J 1 101 ? 17.763 61.179 -47.238 1.00 26.37 114 GLU J N 1
ATOM 9258 C CA . GLU J 1 101 ? 17.794 60.406 -48.484 1.00 27.90 114 GLU J CA 1
ATOM 9259 C C . GLU J 1 101 ? 16.712 60.855 -49.465 1.00 27.82 114 GLU J C 1
ATOM 9260 O O . GLU J 1 101 ? 16.919 60.834 -50.667 1.00 27.02 114 GLU J O 1
ATOM 9266 N N . GLY J 1 102 ? 15.557 61.266 -48.951 1.00 22.87 115 GLY J N 1
ATOM 9267 C CA . GLY J 1 102 ? 14.362 61.418 -49.775 1.00 22.16 115 GLY J CA 1
ATOM 9268 C C . GLY J 1 102 ? 13.999 60.086 -50.407 1.00 20.98 115 GLY J C 1
ATOM 9269 O O . GLY J 1 102 ? 14.488 59.052 -50.003 1.00 20.95 115 GLY J O 1
ATOM 9270 N N . LYS J 1 103 ? 13.098 60.121 -51.384 1.00 19.94 116 LYS J N 1
ATOM 9271 C CA . LYS J 1 103 ? 12.674 58.906 -52.048 1.00 20.49 116 LYS J CA 1
ATOM 9272 C C . LYS J 1 103 ? 11.955 59.296 -53.301 1.00 21.06 116 LYS J C 1
ATOM 9273 O O . LYS J 1 103 ? 10.949 59.985 -53.214 1.00 21.22 116 LYS J O 1
ATOM 9279 N N . GLY J 1 104 ? 12.425 58.837 -54.450 1.00 22.38 117 GLY J N 1
ATOM 9280 C CA . GLY J 1 104 ? 11.778 59.108 -55.748 1.00 22.65 117 GLY J CA 1
ATOM 9281 C C . GLY J 1 104 ? 11.424 60.559 -55.946 1.00 22.99 117 GLY J C 1
ATOM 9282 O O . GLY J 1 104 ? 12.292 61.386 -56.041 1.00 23.60 117 GLY J O 1
ATOM 9283 N N . LYS J 1 105 ? 10.136 60.882 -55.920 1.00 22.65 118 LYS J N 1
ATOM 9284 C CA . LYS J 1 105 ? 9.701 62.262 -56.130 1.00 23.81 118 LYS J CA 1
ATOM 9285 C C . LYS J 1 105 ? 9.980 63.254 -54.956 1.00 21.24 118 LYS J C 1
ATOM 9286 O O . LYS J 1 105 ? 9.921 64.478 -55.139 1.00 20.32 118 LYS J O 1
ATOM 9292 N N . ILE J 1 106 ? 10.311 62.686 -53.802 1.00 19.85 119 ILE J N 1
ATOM 9293 C CA . ILE J 1 106 ? 10.460 63.456 -52.551 1.00 18.82 119 ILE J CA 1
ATOM 9294 C C . ILE J 1 106 ? 11.918 63.802 -52.385 1.00 18.38 119 ILE J C 1
ATOM 9295 O O . ILE J 1 106 ? 12.751 62.907 -52.205 1.00 18.33 119 ILE J O 1
ATOM 9300 N N . PRO J 1 107 ? 12.261 65.103 -52.494 1.00 18.65 120 PRO J N 1
ATOM 9301 C CA . PRO J 1 107 ? 13.644 65.500 -52.304 1.00 19.57 120 PRO J CA 1
ATOM 9302 C C . PRO J 1 107 ? 14.136 65.261 -50.881 1.00 18.94 120 PRO J C 1
ATOM 9303 O O . PRO J 1 107 ? 13.322 65.187 -49.954 1.00 16.64 120 PRO J O 1
ATOM 9307 N N . PRO J 1 108 ? 15.468 65.187 -50.701 1.00 21.14 121 PRO J N 1
ATOM 9308 C CA . PRO J 1 108 ? 16.032 65.311 -49.359 1.00 19.44 121 PRO J CA 1
ATOM 9309 C C . PRO J 1 108 ? 15.438 66.443 -48.517 1.00 18.26 121 PRO J C 1
ATOM 9310 O O . PRO J 1 108 ? 15.122 67.526 -49.040 1.00 16.98 121 PRO J O 1
ATOM 9314 N N . GLU J 1 109 ? 15.330 66.199 -47.221 1.00 17.07 122 GLU J N 1
ATOM 9315 C CA . GLU J 1 109 ? 14.956 67.198 -46.245 1.00 17.40 122 GLU J CA 1
ATOM 9316 C C . GLU J 1 109 ? 13.594 67.864 -46.489 1.00 15.91 122 GLU J C 1
ATOM 9317 O O . GLU J 1 109 ? 13.436 69.055 -46.239 1.00 15.31 122 GLU J O 1
ATOM 9323 N N . SER J 1 110 ? 12.615 67.059 -46.907 1.00 14.80 123 SER J N 1
ATOM 9324 C CA . SER J 1 110 ? 11.283 67.570 -47.213 1.00 14.28 123 SER J CA 1
ATOM 9325 C C . SER J 1 110 ? 10.359 67.428 -46.011 1.00 13.25 123 SER J C 1
ATOM 9326 O O . SER J 1 110 ? 10.218 66.351 -45.413 1.00 12.27 123 SER J O 1
ATOM 9329 N N . THR J 1 111 ? 9.707 68.534 -45.660 1.00 13.44 124 THR J N 1
ATOM 9330 C CA . THR J 1 111 ? 8.616 68.494 -44.692 1.00 12.98 124 THR J CA 1
ATOM 9331 C C . THR J 1 111 ? 7.349 68.073 -45.426 1.00 12.48 124 THR J C 1
ATOM 9332 O O . THR J 1 111 ? 7.158 68.432 -46.602 1.00 13.44 124 THR J O 1
ATOM 9336 N N . LEU J 1 112 ? 6.554 67.198 -44.792 1.00 12.09 125 LEU J N 1
ATOM 9337 C CA . LEU J 1 112 ? 5.400 66.576 -45.438 1.00 12.22 125 LEU J CA 1
ATOM 9338 C C . LEU J 1 112 ? 4.098 66.945 -44.747 1.00 12.51 125 LEU J C 1
ATOM 9339 O O . LEU J 1 112 ? 4.107 67.258 -43.579 1.00 12.40 125 LEU J O 1
ATOM 9344 N N . ILE J 1 113 ? 3.009 66.976 -45.517 1.00 12.94 126 ILE J N 1
ATOM 9345 C CA . ILE J 1 113 ? 1.666 67.203 -44.967 1.00 13.32 126 ILE J CA 1
ATOM 9346 C C . ILE J 1 113 ? 0.803 66.034 -45.332 1.00 13.10 126 ILE J C 1
ATOM 9347 O O . ILE J 1 113 ? 0.705 65.691 -46.502 1.00 14.04 126 ILE J O 1
ATOM 9352 N N . PHE J 1 114 ? 0.173 65.412 -44.358 1.00 13.40 127 PHE J N 1
ATOM 9353 C CA . PHE J 1 114 ? -0.742 64.285 -44.606 1.00 13.38 127 PHE J CA 1
ATOM 9354 C C . PHE J 1 114 ? -2.099 64.614 -44.051 1.00 14.84 127 PHE J C 1
ATOM 9355 O O . PHE J 1 114 ? -2.202 65.106 -42.930 1.00 15.49 127 PHE J O 1
ATOM 9363 N N . ASN J 1 115 ? -3.163 64.359 -44.834 1.00 15.45 128 ASN J N 1
ATOM 9364 C CA . ASN J 1 115 ? -4.523 64.332 -44.301 1.00 16.82 128 ASN J CA 1
ATOM 9365 C C . ASN J 1 115 ? -4.864 62.891 -44.241 1.00 16.51 128 ASN J C 1
ATOM 9366 O O . ASN J 1 115 ? -4.842 62.220 -45.291 1.00 17.63 128 ASN J O 1
ATOM 9371 N N . ILE J 1 116 ? -5.243 62.433 -43.054 1.00 16.11 129 ILE J N 1
ATOM 9372 C CA . ILE J 1 116 ? -5.506 61.029 -42.793 1.00 15.68 129 ILE J CA 1
ATOM 9373 C C . ILE J 1 116 ? -6.867 60.889 -42.094 1.00 16.33 129 ILE J C 1
ATOM 9374 O O . ILE J 1 116 ? -7.169 61.540 -41.089 1.00 15.64 129 ILE J O 1
ATOM 9379 N N . ASP J 1 117 ? -7.700 60.021 -42.665 1.00 17.30 130 ASP J N 1
ATOM 9380 C CA . ASP J 1 117 ? -9.086 59.795 -42.189 1.00 20.00 130 ASP J CA 1
ATOM 9381 C C . ASP J 1 117 ? -9.182 58.384 -41.699 1.00 18.87 130 ASP J C 1
ATOM 9382 O O . ASP J 1 117 ? -8.869 57.479 -42.467 1.00 18.79 130 ASP J O 1
ATOM 9387 N N . LEU J 1 118 ? -9.649 58.190 -40.466 1.00 18.88 131 LEU J N 1
ATOM 9388 C CA . LEU J 1 118 ? -9.771 56.849 -39.878 1.00 18.84 131 LEU J CA 1
ATOM 9389 C C . LEU J 1 118 ? -11.157 56.256 -40.058 1.00 20.94 131 LEU J C 1
ATOM 9390 O O . LEU J 1 118 ? -12.156 56.818 -39.576 1.00 21.98 131 LEU J O 1
ATOM 9395 N N . LEU J 1 119 ? -11.198 55.127 -40.768 1.00 21.15 132 LEU J N 1
ATOM 9396 C CA . LEU J 1 119 ? -12.455 54.480 -41.153 1.00 23.49 132 LEU J CA 1
ATOM 9397 C C . LEU J 1 119 ? -12.851 53.324 -40.244 1.00 23.86 132 LEU J C 1
ATOM 9398 O O . LEU J 1 119 ? -14.053 53.028 -40.088 1.00 25.25 132 LEU J O 1
ATOM 9403 N N . GLU J 1 120 ? -11.863 52.627 -39.683 1.00 22.97 133 GLU J N 1
ATOM 9404 C CA . GLU J 1 120 ? -12.107 51.434 -38.892 1.00 23.49 133 GLU J CA 1
ATOM 9405 C C . GLU J 1 120 ? -10.871 51.140 -38.033 1.00 22.48 133 GLU J C 1
ATOM 9406 O O . GLU J 1 120 ? -9.745 51.378 -38.473 1.00 19.77 133 GLU J O 1
ATOM 9412 N N . ILE J 1 121 ? -11.112 50.592 -36.834 1.00 23.85 134 ILE J N 1
ATOM 9413 C CA . ILE J 1 121 ? -10.057 50.042 -35.990 1.00 23.66 134 ILE J CA 1
ATOM 9414 C C . ILE J 1 121 ? -10.304 48.559 -35.747 1.00 26.37 134 ILE J C 1
ATOM 9415 O O . ILE J 1 121 ? -11.443 48.141 -35.488 1.00 26.96 134 ILE J O 1
ATOM 9420 N N . ARG J 1 122 ? -9.246 47.755 -35.858 1.00 29.62 135 ARG J N 1
ATOM 9421 C CA . ARG J 1 122 ? -9.330 46.332 -35.583 1.00 34.52 135 ARG J CA 1
ATOM 9422 C C . ARG J 1 122 ? -8.144 45.903 -34.707 1.00 33.74 135 ARG J C 1
ATOM 9423 O O . ARG J 1 122 ? -7.083 46.502 -34.755 1.00 29.00 135 ARG J O 1
ATOM 9431 N N . ASN J 1 123 ? -8.339 44.852 -33.915 1.00 34.77 136 ASN J N 1
ATOM 9432 C CA . ASN J 1 123 ? -7.245 44.230 -33.173 1.00 35.47 136 ASN J CA 1
ATOM 9433 C C . ASN J 1 123 ? -6.173 43.714 -34.119 1.00 34.46 136 ASN J C 1
ATOM 9434 O O . ASN J 1 123 ? -6.499 43.231 -35.197 1.00 38.98 136 ASN J O 1
ATOM 9439 N N . GLY J 1 124 ? -4.905 43.840 -33.727 1.00 37.91 137 GLY J N 1
ATOM 9440 C CA . GLY J 1 124 ? -3.774 43.300 -34.498 1.00 39.71 137 GLY J CA 1
ATOM 9441 C C . GLY J 1 124 ? -3.421 41.882 -34.070 1.00 43.25 137 GLY J C 1
ATOM 9442 O O . GLY J 1 124 ? -2.306 41.412 -34.302 1.00 49.44 137 GLY J O 1
#

CATH classification: 3.10.50.40

Organism: Homo sapiens (NCBI:txid9606)

Foldseek 3Di:
DVVPDDDFAKDKDWPDDDPDFDDWDDAQKKWWKWKWKAFPVVRHTDDTCCPPVVHGTDIDGEDPPPAFQQCNRHRGRGGAQIKMKIFGWQVRHVAQNADDSGHHGTTMIMIMHTHDIDHGD/DPPPDDDFAKDKDWPDADPDFPDWDDAQKKWWKWKWKAFPVVRHTDDTCCPPVVHGTDIDGADPPPAFQRCNRHRGRGGAQIKMKIFGWQVRHVAQPADVPGHHGTTMIMIMHTHDIDHGD/DVPDDDFAKDKDWPDDDPDFPDWDDAQKKWWKWKWKAFPPPRHTDDTCCPPVVHGTDIDGEDPPPAFQQCNRHRGGGGAQIKMKIWGWQVRHVAQPADDRGHHGTTMIMIMHTHDIDHHD/DVPDDDFAKDKDWPDADPDFDDWDDAQKKWWKWKWKAWPVPRDTPDTCCPPVVHGTDIDGADPPPAFQQCNRHRGRGGAFIKMKIWGWQVRHVAQPADVVGHHGTTMIMIMHTHDIDHHD/DVPDDDFAKDKDWPDDDPDFDDWDDAQKKWWKWKWKAWPVPRHTDDTCCPPVVHGTDIDGADPPPAFQQCNRHRGRGGAFIKMKIWGWQVRHVAQVADVVGHHGTTMIMIMHTHDIDHHD/DVPDDDFAKDKDWPDDDPDFPDWDDAQKKWWKWKWKAFPVPRHTDDTCCPPVVHGTDIDGADPPPAFQQCNRHRGGGGAQIKMKIWGWCVRHVAQDDDPPRHHRTTMIMIMHTHDIDHHD/DVPDDDFAKDKDWPDDDPDFPDWDDAQKKWWKWKWKAWPVPRDTDDTCCPPVVHGTDIDGADPPPAFQQCNRHRGGGGAQIKMKIFGWQVRHVAQPADVVGHHGTTMIMIMHTHDIDHHD/DVPDDDFAKDKDWPDADPDFPDWDDAQKKWWKWKWKAWPVVRDTDDTCCPPVVHGTDIDGADPPPAFQQCNRHRGGGGAQIKMKIFGWQVRHVAQPADVVGHHGTTMIMIMHTHDIDHD/DDPVPDDDFAKDKDWPDDDPDFDDWDDAQKKWWKWKWKAWPPPRHTDDTCCPPVVHGTDIDGADPPPAFQQCNRHRGRGGAQIKMKIFGWQVRHVAQPADVVGHHGTTMIMIMHTHDIDHD/DVPDDDFAKDKDWPDADPDFDDWDDAQKKWWKWKWKAWPVVRHTDDTCCPPVVHGTDIDGADPPPAFQRCNRHRGGGGAFIKMKIWGWQVRHVAQPADVVGHHGTTMIMIMHTHDIDHD

Secondary structure (DSSP, 8-state):
-GGGPPPP--EEEEEE--S--S----TT-EEEEEEEEEETTT--EEEEHHHHTTT--EEEETTS-SS-HHHHHHSTT--TT-EEEEEE-GGGTTTTT-BTTB-TT--EEEEEEEEEEE---/-GGG-PPP--EEEEEE--S--S----TT-EEEEEEEEEETTT--EEEEHHHHTTT--EEEETTTTSS-HHHHHHSTT--TT-EEEEEE-GGGTTTTT-BTTB-TT--EEEEEEEEEEE---/-TT-PPP--EEEEEE--S-------TT-EEEEEEEEEETTT--EEEEHHHHTTT--EEEETTS-SS-HHHHHHSTT--TT-EEEEEE-GGGTTTTT-BTTB-TT--EEEEEEEEEEE---/-TTPPPP--EEEEEE--S--S----TT-EEEEEEEEEETTT--EEEEHHHHTTT--EEEETTTTSS-HHHHHHSTT--TT-EEEEEE-GGGTTTTT-BTTBPTT--EEEEEEEEEEE---/-TTPPPP--EEEEEE--S--S----TT-EEEEEEEEEETTT--EEEEHHHHTTT--EEEETTS-SS-HHHHHHSTT--TT-EEEEEE-GGGTTTTT-BTTB-TT--EEEEEEEEEEE---/-TT-PPP--EEEEEE--S---S---TT-EEEEEEEEEETTT--EEEEHHHHTTT--EEEETTS-SS-HHHHHHSTT--TT-EEEEEE-GGGTTTT--BTTB-TT--EEEEEEEEEEE---/-TTPPPP--EEEEEE--S-------TT-EEEEEEEEEETTT--EEEEHHHHTTT--EEEETTTTSS-HHHHHHSTT--TT-EEEEEE-GGGTTTTT-BTTB-TT--EEEEEEEEEEE---/-TTPPPP--EEEEEE--S---S---TT-EEEEEEEEEETTT--EEEEHHHHTTT--EEEETTTTSS-HHHHHHSTT--TT-EEEEEE-GGGTTTTT-BTTB-TT--EEEEEEEEEEE--/--GGGSPPP--EEEEEE--S--S----TT-EEEEEEEEEETTT--EEEEHHHHTTT--EEEETTS-SS-HHHHHHSTT--TT-EEEEEE-GGGTTTTT-BTTB-TT--EEEEEEEEEEE--/-TTSPPP--EEEEEE--S--S----TT-EEEEEEEEEETTT--EEEEHHHHTTT--EEEETTTTSS-HHHHHHSTT--TT-EEEEEE-GGGTTTTT-BTTB-TT--EEEEEEEEEEE--

Radius of gyration: 35.94 Å; Cα contacts (8 Å, |Δi|>4): 3078; chains: 10; bounding box: 102×86×95 Å

Solvent-accessible surface area: 61989 Å² total; per-residue (Å²): 193,54,95,152,129,110,146,58,130,10,117,77,59,78,66,116,141,41,124,31,26,101,86,119,7,121,57,26,2,46,0,0,0,2,26,30,0,51,15,85,137,41,39,36,70,8,68,2,1,74,68,77,50,129,24,16,18,56,66,5,17,2,45,104,114,93,53,21,111,0,12,20,67,0,0,125,32,0,5,57,14,5,43,20,49,0,33,0,32,26,59,15,19,58,19,106,154,8,148,87,116,14,54,84,90,15,39,0,28,5,13,0,13,0,1,8,12,33,113,29,172,199,49,114,155,115,113,152,62,131,13,113,74,57,82,82,84,101,40,215,117,53,173,97,101,5,110,62,22,14,16,0,1,0,2,27,43,0,54,22,86,158,100,44,48,70,38,50,2,1,74,115,15,44,117,29,31,25,57,46,4,14,2,47,105,110,96,51,23,112,0,11,20,62,0,0,124,29,0,1,56,5,3,35,19,48,0,41,0,35,28,63,13,21,53,21,158,155,10,141,45,52,20,61,82,102,14,33,0,35,5,22,0,18,0,5,11,12,32,110,34,145,94,111,174,132,114,145,56,127,9,78,82,91,74,84,74,124,9,154,47,25,121,67,100,7,106,54,29,2,48,0,27,0,17,25,68,0,11,8,30,62,43,9,32,63,9,75,2,1,85,144,64,52,121,26,86,36,55,99,4,15,1,46,106,117,93,55,21,106,0,10,20,64,0,0,123,32,0,2,12,4,4,44,19,48,0,56,0,33,26,48,14,13,55,21,161,161,9,143,92,120,11,70,80,105,14,46,0,1,5,38,0,22,1,19,56,7,128,110,27,173,81,35,14,93,34,90,48,53,9,92,86,96,72,70,101,126,30,195,105,45,172,99,112,5,80,62,28,15,46,0,34,0,30,23,37,0,55,28,90,202,101,44,50,65,8,67,3,0,92,147,76,53,140,36,112,37,57,119,4,13,1,46,103,112,92,55,24,108,0,10,21,63,0,0,125,32,0,6,67,41,6,64,18,54,0,64,0,36,25,64,10,20,51,20,65,156,11,141,82,148,15,62,82,111,16,36,0,32,4,22,0,28,2,76,69,10,129,104,26,151,68,76,177,133,112,117,67,134,15,112,75,51,80,70,114,132,43,68,32,33,98,92,110,6,118,55,30,3,40,0,0,0,1,25,34,0,3,20,46,78,64,11,47,59,6,71,3,0,83,144,74,49,138,27,22,22,57,62,4,15,1,45,106,96,94,42,23,106,0,11,26,88,0,0,112,31,0,1,61,38,4,30,19,55,0,34,0,28,25,62,23,19,56,19,83,155,11,139,84,148,13,63,78,103,5,28,0,14,6,18,0,31,3,9,11,9,29,109,28,106,96,110,173,132,114,144,57,132,10,150,80,84,64,79,94,119,8,99,28,30,114,74,101,7,120,56,28,3,26,0,1,0,11,24,44,0,55,14,84,203,68,46,47,68,10,40,3,0,76,71,37,31,120,35,35,2,55,96,4,21,1,46,102,115,95,52,23,110,0,11,20,61,0,0,123,32,0,3,15,4,3,29,18,59,0,37,0,34,28,62,12,19,64,22,125,94,21,46,5,57,8,77,76,112,16,37,0,35,4,34,0,16,1,4,64,2,40,106,35,164,99,112,171,125,108,142,56,131,11,133,76,92,75,83,84,116,47,201,92,28,161,103,88,5,152,63,29,14,44,0,27,0,28,6,46,0,17,16,30,111,87,20,46,57,9,24,3,0,91,105,10,50,134,35,93,36,47,115,3,18,2,45,103,110,70,8,0,85,0,0,20,60,0,0,124,31,0,2,69,24,3,69,20,51,0,48,0,35,26,62,11,8,7,8,101,63,1,63,44,57,13,65,83,96,16,38,0,27,0,25,0,31,0,78,50,16,139,115,34,165,71,14,15,96,36,79,60,53,11,121,70,71,77,71,78,111,4,99,31,22,117,59,78,7,96,51,28,2,54,0,27,0,29,22,46,0,58,14,90,196,101,47,48,61,9,72,2,1,90,144,72,50,136,32,104,36,55,99,4,20,1,39,100,106,93,54,22,108,0,9,21,35,0,0,113,30,0,3,8,0,2,50,19,53,0,51,0,36,25,61,13,19,53,20,66,158,12,139,83,154,15,62,83,109,10,32,0,36,5,27,0,20,1,27,58,6,128,112,85,42,49,39,35,0,84,36,81,50,47,10,109,69,62,79,83,110,88,46,210,116,40,174,98,116,7,98,59,32,7,47,0,33,0,26,7,46,0,14,10,54,98,77,8,32,48,10,22,3,1,90,124,37,49,140,32,112,32,49,117,3,24,1,44,105,117,74,9,0,103,0,0,21,39,0,0,115,32,0,4,66,33,4,37,18,41,0,30,0,34,25,62,14,9,6,9,67,72,2,28,26,41,8,68,82,103,16,38,0,4,0,18,0,43,3,74,65,8,132,108,92,94,73,1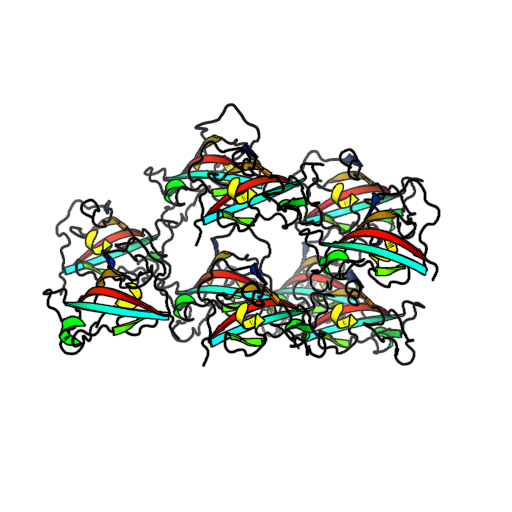78,136,114,144,52,130,9,146,74,40,83,96,87,116,43,115,151,37,109,90,101,7,131,55,29,3,34,0,0,0,25,2,48,0,54,15,89,155,101,43,47,76,6,19,3,0,90,68,86,16,124,34,37,3,12,65,0,22,1,45,104,113,51,5,0,109,0,0,21,58,0,0,122,30,0,2,70,27,2,72,19,61,0,40,0,35,26,61,12,9,5,8,141,79,1,57,87,123,12,67,82,90,15,36,0,28,0,30,0,38,2,51,59,20,112,113,89

=== Feature glossary ===
Feature key, reading from the visual/contextual features back to the raw sequence:

Rendered structure images. Structure images are PyMOL renders from six orthogonal camera directions. Cartoon representation draws helices as coils and strands as arrows; sticks shows the backbone as bonds; surface shows the solvent-excluded envelope. Rainbow coloring maps sequence position to hue (blue→red, N→C); chain coloring assigns a distinct color per polypeptide.

Contact-map, Ramachandran, and PAE plots. Three diagnostic plots accompany the record. The Cα contact map visualizes the tertiary structure as a 2D adjacency matrix (8 Å cutoff, sequence-local contacts suppressed). The Ramachandran plot shows the distribution of backbone (φ, ψ) torsions, with points in the α and β basins reflecting secondary structure content. The PAE plot shows AlphaFold's inter-residue confidence as a color matrix.

InterPro / GO / CATH / organism. The annotation block draws on four external resources. InterPro: which protein families and domains the sequence belongs to. GO: standardized terms for what the protein does, what process it participates in, and where in the cell it acts. CATH: which structural fold it has in the CATH hierarchy. Organism: the species of origin.

Nearest PDB structures. Structural nearest neighbors (via Foldseek easy-search vs the PDB). Reported per hit: target PDB id, E-value, and alignment TM-score. A TM-score above ~0.5 is the conventional threshold for 'same fold'.

Predicted aligned error. Predicted aligned error is AlphaFold's pairwise confidence. Unlike pLDDT (per-residue), PAE is per-residue-pair and captures whether two parts of the structure are correctly placed relative to each other. Units are ångströms of expected positional error.

Solvent-accessible surface area. SASA measures how much of the protein is reachable by solvent. It is computed by rolling a water-sized probe over the atomic surface and summing the exposed area (Å²). Per-residue SASA distinguishes core (buried, low SASA) from surface (exposed, high SASA) residues; total SASA is a whole-molecule size measure.

B-factor. Crystallographic B-factors measure how much each atom's electron density is smeared out, in Å². They rise in mobile loops and surface residues and fall in the buried interior. In AlphaFold models this column is repurposed to hold pLDDT instead.

pLDDT. For AlphaFold models, the B-factor field carries pLDDT — the model's own estimate of local accuracy on a 0–100 scale. Regions with pLDDT<50 should be treated as essentially unmodeled; they often correspond to intrinsically disordered segments.

Backbone torsions (φ/ψ). φ (phi) and ψ (psi) are the two rotatable backbone dihedrals per residue: φ is the C(i-1)–N–Cα–C torsion, ψ is the N–Cα–C–N(i+1) torsion, both in degrees on (−180°, 180°]. α-helical residues cluster near (−60°, −45°); β-strand residues near (−120°, +130°). A Ramachandran plot is simply a scatter of (φ, ψ) for every residue.

Radius of gyration, Cα contacts, bounding box. Radius of gyration (Rg) is the root-mean-square distance of Cα atoms from their centroid — a single number for overall size and compactness. A globular domain of N residues has Rg ≈ 2.2·N^0.38 Å; an extended or disordered chain has a much larger Rg. The Cα contact count is the number of residue pairs whose Cα atoms are within 8 Å and are more than four positions apart in sequence — a standard proxy for tertiary packing density. The bounding box is the smallest axis-aligned box enclosing all Cα atoms.

Secondary structure (3-state, P-SEA). Three-state secondary structure (P-SEA) collapses the eight DSSP classes into helix (a), strand (b), and coil (c). P-SEA assigns these from Cα geometry alone — distances and angles — without requiring backbone oxygens, so it works on any Cα trace.

Secondary structure (8-state, DSSP). Secondary structure is the local, repeating backbone conformation. DSSP classifies it into eight states by reading the hydrogen-bond network: three helix types (H, G, I), two β types (E, B), two non-regular types (T, S), and unstructured coil (-).

Foldseek 3Di. The Foldseek 3Di string encodes local tertiary geometry as a 20-letter alphabet — one character per residue — derived from the relative positions of nearby Cα atoms. Unlike the amino-acid sequence, 3Di is a direct function of the 3D structure, so two proteins with the same fold have similar 3Di strings even at low sequence identity.

mmCIF coordinates. Structure coordinates are given as an mmCIF _atom_site loop: one row per atom with element, residue name, chain id, sequence number, and x/y/z position in Å. Only the four main-chain atoms per residue are included here; side chains are omitted to keep the record compact.

Sequence. This is the polypeptide sequence — one letter per residue, N-terminus first. Length ranges from a few dozen residues for small domains to over a thousand for large multi-domain proteins.